Protein AF-A0AAD8XVD7-F1 (afdb_monomer_lite)

Radius of gyration: 38.32 Å; chains: 1; bounding box: 102×132×107 Å

Sequence (916 aa):
MHLRLGALAAAILSTSATPHHQEEGSIIRRELAASACSTYDTLHETTSGITLLWSNAADGDTEWLNKANYNYGYLPGIHKFNKVIMAVNDVGTVSCDATYMNANVYLEMRSGATLDVTANLDVGDAFYLKTNAALTQSSSSILTVGKNLYLAAMYSIADTAKLSVGLDLYMASNAKLTIVGDSASITASTVTPTNSQVHGVISYVLGPSGAGVINLGGGELTIGSTTAKINIDASGYTGGANSIPLINQCSTIAGSFNPANIVINGLAAGLSGSVVSKSDGVYLELTGGGGGPPSPTTSSPTANPTTASPTPSPTSPPIQSPVVTTTTQATTTTAQTTTAQTTTSATTTTTTPATTTTTAQTTTPATTTTTAQTTTTAQTTTPATTTTTAQTTTAQTTTPATSTTTTTTTTVDPPPPSDSTTTIALTETGFDAITSSGTCPPADITSIVIDGTNYVAGPGTITLYECSLINASYDLMNIRLINFPEGLWFELSYKADTIDLIIKSLANYKEYWVHVRTTYTTDEYPEQEHTDHFPDFNWDTIPTWTRFRKNANIIPDNNKKAWNYNSGPWKDEEIESIAKNNFLSWYGLNTPEHVIETWERIKSKDPRHKTMYYWNAESFWGTSGIGIEQSYLSVGTVGTGGRKLYNHSNPDMRAWWLAHGLEMSQQASSDGVFTDNTISRECDNQACNLETTDKSIMIRSLAEGAPDDVLDIGNYLRQMIDGGNRFRMAYADGTYFENTHFSPGNQNDLEGILVSMQLAREASWKKKVVMWTGSRRNCGCGFNNPAFKFCRYVGDKDCTPQYCEGFVQTDGVEPTALLEKDFEIALAEFLMIVEKWSYGNFNISPDASCEPWRWDWSHMDLFNKPLGQPLGPPLKSGHTFSRHFEHLSVKLSLKKTDYEESAHGVGGDVTFLPSL

pLDDT: mean 74.68, std 24.92, range [25.09, 98.5]

Foldseek 3Di:
DDDDDDDDDDDDDDDDDDDDDDDDDDDDDDDDDDDDQDFDDDPDDDDTFRDWDWDAPDPDPCPQVPCVQDVPPDDAQPDAEREAEDDAQTETEAPEAGCSLQHNYEYEYDANYEYEYAAEAEHNAEYYYADNYEYEYEHLYEYEHNAEYHFAYHYEYEDQYEYEHNAEYEADQNGEYEWEEDRYEYEHLEHDYPPQARQYEYEFEYAQDATYEYENQQYEAGHHAPHYAYAYECLNYNNAFDKHFHYFQYQYYHYDYHPVRYHYHNDDPFKDWDWDADNGHIIIGIDGDPPRDPDPPDDDDDDDDDDDDDDDDDDDDDDDDDDDDDDDDDDDDDDDDDDDDDDDDDDDDDDDDDDDDDDDDDDDDDDDDDDDDDDDDDDDDDDDDDDDDDDDDDDDDDDDDDDDDDDDPDPDDPDDQPAAEAEAEAAQQGGDAAEDAAEPPPPSHQAYEYEQQHHNNAFDKYWHHFYQAYPPVRDCLRYAYFNHDAQWDWEWDDDRGTTMIGIDGLLDPVPQCPPFDPPDDSDAAAFDPDCPLAFDDDQQFAAAAFFAEAAQPDDPPPPPDDLQQAHHDDDLVNLLLRQPLHREYEYELEELVSLLVSLVSNCVNPVRRAYAYEAELWFDSPHPPLDDDPLQFDPPDADQLRTTTGPLVDVVNLVSSLVVRQVSQPRPSHQAYEYEPLDDPVCVPNPDDSCPGSSNVSLLSSLVVHPPRHAFEYCQAALADRSRNSVVLNRHQAYEDDPQQAYPDPRDSLSSVVNVLSVLSSCVSSNHAYEYALALQLDASPLVSPSPPPPPDDPDPPDSPPVVCVQVVDPPDGPPPLLVQSVLQSVLSQVLRDDTNYHYDHASYSYPSDDCVNGRVSPDVNRNHGFAHWSDHWYHYPQWIWTDHQFKIKIWRWDQADCVSGVNRIHIDMDIDTDD

Structure (mmCIF, N/CA/C/O backbone):
data_AF-A0AAD8XVD7-F1
#
_entry.id   AF-A0AAD8XVD7-F1
#
loop_
_atom_site.group_PDB
_atom_site.id
_atom_site.type_symbol
_atom_site.label_atom_id
_atom_site.label_alt_id
_atom_site.label_comp_id
_atom_site.label_asym_id
_atom_site.label_entity_id
_atom_site.label_seq_id
_atom_site.pdbx_PDB_ins_code
_atom_site.Cartn_x
_atom_site.Cartn_y
_atom_site.Cartn_z
_atom_site.occupancy
_atom_site.B_iso_or_equiv
_atom_site.auth_seq_id
_atom_site.auth_comp_id
_atom_site.auth_asym_id
_atom_site.auth_atom_id
_atom_site.pdbx_PDB_model_num
ATOM 1 N N . MET A 1 1 ? 50.223 -12.071 27.335 1.00 33.81 1 MET A N 1
ATOM 2 C CA . MET A 1 1 ? 51.640 -11.647 27.281 1.00 33.81 1 MET A CA 1
ATOM 3 C C . MET A 1 1 ? 51.691 -10.179 27.704 1.00 33.81 1 MET A C 1
ATOM 5 O O . MET A 1 1 ? 50.779 -9.446 27.354 1.00 33.81 1 MET A O 1
ATOM 9 N N . HIS A 1 2 ? 52.641 -9.829 28.573 1.00 28.95 2 HIS A N 1
ATOM 10 C CA . HIS A 1 2 ? 52.768 -8.595 29.372 1.00 28.95 2 HIS A CA 1
ATOM 11 C C . HIS A 1 2 ? 52.573 -7.249 28.622 1.00 28.95 2 HIS A C 1
ATOM 13 O O . HIS A 1 2 ? 53.005 -7.136 27.486 1.00 28.95 2 HIS A O 1
ATOM 19 N N . LEU A 1 3 ? 51.816 -6.265 29.152 1.00 29.69 3 LEU A N 1
ATOM 20 C CA . LEU A 1 3 ? 52.124 -5.276 30.226 1.00 29.69 3 LEU A CA 1
ATOM 21 C C . LEU A 1 3 ? 53.034 -4.116 29.740 1.00 29.69 3 LEU A C 1
ATOM 23 O O . LEU A 1 3 ? 54.226 -4.341 29.568 1.00 29.69 3 LEU A O 1
ATOM 27 N N . ARG A 1 4 ? 52.512 -2.875 29.623 1.00 29.38 4 ARG A N 1
ATOM 28 C CA . ARG A 1 4 ? 52.867 -1.702 30.475 1.00 29.38 4 ARG A CA 1
ATOM 29 C C . ARG A 1 4 ? 52.411 -0.329 29.939 1.00 29.38 4 ARG A C 1
ATOM 31 O O . ARG A 1 4 ? 52.594 0.005 28.777 1.00 29.38 4 ARG A O 1
ATOM 38 N N . LEU A 1 5 ? 51.888 0.452 30.892 1.00 31.67 5 LEU A N 1
ATOM 39 C CA . LEU A 1 5 ? 51.654 1.902 30.920 1.00 31.67 5 LEU A CA 1
ATOM 40 C C . LEU A 1 5 ? 52.951 2.740 31.036 1.00 31.67 5 LEU A C 1
ATOM 42 O O . LEU A 1 5 ? 53.948 2.248 31.563 1.00 31.67 5 LEU A O 1
ATOM 46 N N . GLY A 1 6 ? 52.834 4.047 30.736 1.00 26.66 6 GLY A N 1
ATOM 47 C CA . GLY A 1 6 ? 53.615 5.164 31.322 1.00 26.66 6 GLY A CA 1
ATOM 48 C C . GLY A 1 6 ? 54.020 6.212 30.269 1.00 26.66 6 GLY A C 1
ATOM 49 O O . GLY A 1 6 ? 54.845 5.904 29.424 1.00 26.66 6 GLY A O 1
ATOM 50 N N . ALA A 1 7 ? 53.353 7.361 30.097 1.00 28.27 7 ALA A N 1
ATOM 51 C CA . ALA A 1 7 ? 53.248 8.572 30.935 1.00 28.27 7 ALA A CA 1
ATOM 52 C C . ALA A 1 7 ? 54.440 9.570 30.846 1.00 28.27 7 ALA A C 1
ATOM 54 O O . ALA A 1 7 ? 55.541 9.275 31.288 1.00 28.27 7 ALA A O 1
ATOM 55 N N . LEU A 1 8 ? 54.087 10.782 30.378 1.00 25.09 8 LEU A N 1
ATOM 56 C CA . LEU A 1 8 ? 54.550 12.149 30.713 1.00 25.09 8 LEU A CA 1
ATOM 57 C C . LEU A 1 8 ? 55.918 12.745 30.263 1.00 25.09 8 LEU A C 1
ATOM 59 O O . LEU A 1 8 ? 56.973 12.398 30.772 1.00 25.09 8 LEU A O 1
ATOM 63 N N . ALA A 1 9 ? 55.772 13.825 29.468 1.00 26.48 9 ALA A N 1
ATOM 64 C CA . ALA A 1 9 ? 56.361 15.182 29.569 1.00 26.48 9 ALA A CA 1
ATOM 65 C C . ALA A 1 9 ? 57.863 15.450 29.283 1.00 26.48 9 ALA A C 1
ATOM 67 O O . ALA A 1 9 ? 58.724 15.085 30.071 1.00 26.48 9 ALA A O 1
ATOM 68 N N . ALA A 1 10 ? 58.166 16.269 28.254 1.00 27.47 10 ALA A N 1
ATOM 69 C CA . ALA A 1 10 ? 58.403 17.729 28.373 1.00 27.47 10 ALA A CA 1
ATOM 70 C C . ALA A 1 10 ? 59.240 18.346 27.211 1.00 27.47 10 ALA A C 1
ATOM 72 O O . ALA A 1 10 ? 60.401 18.004 27.031 1.00 27.47 10 ALA A O 1
ATOM 73 N N . ALA A 1 11 ? 58.636 19.358 26.565 1.00 26.28 11 ALA A N 1
ATOM 74 C CA . ALA A 1 11 ? 59.180 20.664 26.135 1.00 26.28 11 ALA A CA 1
ATOM 75 C C . ALA A 1 11 ? 60.158 20.840 24.938 1.00 26.28 11 ALA A C 1
ATOM 77 O O . ALA A 1 11 ? 61.082 20.061 24.740 1.00 26.28 11 ALA A O 1
ATOM 78 N N . ILE A 1 12 ? 59.997 22.034 24.309 1.00 26.36 12 ILE A N 1
ATOM 79 C CA . ILE A 1 12 ? 60.895 22.815 23.408 1.00 26.36 12 ILE A CA 1
ATOM 80 C C . ILE A 1 12 ? 60.664 22.509 21.901 1.00 26.36 12 ILE A C 1
ATOM 82 O O . ILE A 1 12 ? 60.766 21.361 21.507 1.00 26.36 12 ILE A O 1
ATOM 86 N N . LEU A 1 13 ? 60.343 23.420 20.962 1.00 27.08 13 LEU A N 1
ATOM 87 C CA . LEU A 1 13 ? 60.384 24.889 20.837 1.00 27.08 13 LEU A CA 1
ATOM 88 C C . LEU A 1 13 ? 59.424 25.353 19.711 1.00 27.08 13 LEU A C 1
ATOM 90 O O . LEU A 1 13 ? 58.993 24.575 18.865 1.00 27.08 13 LEU A O 1
ATOM 94 N N . SER A 1 14 ? 59.146 26.653 19.731 1.00 27.06 14 SER A N 1
ATOM 95 C CA . SER A 1 14 ? 58.304 27.474 18.861 1.00 27.06 14 SER A CA 1
ATOM 96 C C . SER A 1 14 ? 58.652 27.495 17.361 1.00 27.06 14 SER A C 1
ATOM 98 O O . SER A 1 14 ? 59.809 27.388 16.965 1.00 27.06 14 SER A O 1
ATOM 100 N N . THR A 1 15 ? 57.651 27.775 16.518 1.00 27.94 15 THR A N 1
ATOM 101 C CA . THR A 1 15 ? 57.635 28.951 15.621 1.00 27.94 15 THR A CA 1
ATOM 102 C C . THR A 1 15 ? 56.231 29.208 15.067 1.00 27.94 15 THR A C 1
ATOM 104 O O . THR A 1 15 ? 55.408 28.315 14.905 1.00 27.94 15 THR A O 1
ATOM 107 N N . SER A 1 16 ? 55.974 30.495 14.883 1.00 28.64 16 SER A N 1
ATOM 108 C CA . SER A 1 16 ? 54.733 31.211 14.611 1.00 28.64 16 SER A CA 1
ATOM 109 C C . SER A 1 16 ? 54.151 31.034 13.207 1.00 28.64 16 SER A C 1
ATOM 111 O O . SER A 1 16 ? 54.889 31.161 12.232 1.00 28.64 16 SER A O 1
ATOM 113 N N . ALA A 1 17 ? 52.820 30.973 13.110 1.00 29.77 17 ALA A N 1
ATOM 114 C CA . ALA A 1 17 ? 52.065 31.588 12.017 1.00 29.77 17 ALA A CA 1
ATOM 115 C C . ALA A 1 17 ? 50.632 31.929 12.476 1.00 29.77 17 ALA A C 1
ATOM 117 O O . ALA A 1 17 ? 49.971 31.159 13.165 1.00 29.77 17 ALA A O 1
ATOM 118 N N . THR A 1 18 ? 50.225 33.140 12.120 1.00 29.30 18 THR A N 1
ATOM 119 C CA . THR A 1 18 ? 48.990 33.898 12.383 1.00 29.30 18 THR A CA 1
ATOM 120 C C . THR A 1 18 ? 47.672 33.188 12.028 1.00 29.30 18 THR A C 1
ATOM 122 O O . THR A 1 18 ? 47.604 32.594 10.952 1.00 29.30 18 THR A O 1
ATOM 125 N N . PRO A 1 19 ? 46.588 33.339 12.822 1.00 32.47 19 PRO A N 1
ATOM 126 C CA . PRO A 1 19 ? 45.243 32.964 12.402 1.00 32.47 19 PRO A CA 1
ATOM 127 C C . PRO A 1 19 ? 44.532 34.120 11.684 1.00 32.47 19 PRO A C 1
ATOM 129 O O . PRO A 1 19 ? 44.563 35.271 12.121 1.00 32.47 19 PRO A O 1
ATOM 132 N N . HIS A 1 20 ? 43.887 33.782 10.569 1.00 30.20 20 HIS A N 1
ATOM 133 C CA . HIS A 1 20 ? 42.978 34.646 9.826 1.00 30.20 20 HIS A CA 1
ATOM 134 C C . HIS A 1 20 ? 41.685 34.908 10.619 1.00 30.20 20 HIS A C 1
ATOM 136 O O . HIS A 1 20 ? 41.138 34.006 11.248 1.00 30.20 20 HIS A O 1
ATOM 142 N N . HIS A 1 21 ? 41.242 36.164 10.539 1.00 28.36 21 HIS A N 1
ATOM 143 C CA . HIS A 1 21 ? 39.968 36.755 10.955 1.00 28.36 21 HIS A CA 1
ATOM 144 C C . HIS A 1 21 ? 38.793 35.793 11.218 1.00 28.36 21 HIS A C 1
ATOM 146 O O . HIS A 1 21 ? 38.272 35.172 10.296 1.00 28.36 21 HIS A O 1
ATOM 152 N N . GLN A 1 22 ? 38.298 35.798 12.460 1.00 30.12 22 GLN A N 1
ATOM 153 C CA . GLN A 1 22 ? 36.872 35.621 12.735 1.00 30.12 22 GLN A CA 1
ATOM 154 C C . GLN A 1 22 ? 36.208 37.002 12.673 1.00 30.12 22 GLN A C 1
ATOM 156 O O . GLN A 1 22 ? 36.591 37.906 13.416 1.00 30.12 22 GLN A O 1
ATOM 161 N N . GLU A 1 23 ? 35.250 37.176 11.765 1.00 27.81 23 GLU A N 1
ATOM 162 C CA . GLU A 1 23 ? 34.291 38.278 11.825 1.00 27.81 23 GLU A CA 1
ATOM 163 C C . GLU A 1 23 ? 33.183 37.899 12.810 1.00 27.81 23 GLU A C 1
ATOM 165 O O . GLU A 1 23 ? 32.397 36.980 12.576 1.00 27.81 23 GLU A O 1
ATOM 170 N N . GLU A 1 24 ? 33.139 38.609 13.934 1.00 30.44 24 GLU A N 1
ATOM 171 C CA . GLU A 1 24 ? 31.992 38.638 14.832 1.00 30.44 24 GLU A CA 1
ATOM 172 C C . GLU A 1 24 ? 30.840 39.387 14.144 1.00 30.44 24 GLU A C 1
ATOM 174 O O . GLU A 1 24 ? 30.873 40.607 13.978 1.00 30.44 24 GLU A O 1
ATOM 179 N N . GLY A 1 25 ? 29.800 38.657 13.738 1.00 27.73 25 GLY A N 1
ATOM 180 C CA . GLY A 1 25 ? 28.528 39.247 13.329 1.00 27.73 25 GLY A CA 1
ATOM 181 C C . GLY A 1 25 ? 27.788 39.805 14.545 1.00 27.73 25 GLY A C 1
ATOM 182 O O . GLY A 1 25 ? 27.171 39.055 15.299 1.00 27.73 25 GLY A O 1
ATOM 183 N N . SER A 1 26 ? 27.846 41.123 14.746 1.00 26.95 26 SER A N 1
ATOM 184 C CA . SER A 1 26 ? 27.114 41.809 15.811 1.00 26.95 26 SER A CA 1
ATOM 185 C C . SER A 1 26 ? 25.601 41.690 15.598 1.00 26.95 26 SER A C 1
ATOM 187 O O . SER A 1 26 ? 25.048 42.280 14.667 1.00 26.95 26 SER A O 1
ATOM 189 N N . ILE A 1 27 ? 24.914 40.975 16.488 1.00 29.08 27 ILE A N 1
ATOM 190 C CA . ILE A 1 27 ? 23.451 41.006 16.589 1.00 29.08 27 ILE A CA 1
ATOM 191 C C . ILE A 1 27 ? 23.049 42.385 17.127 1.00 29.08 27 ILE A C 1
ATOM 193 O O . ILE A 1 27 ? 23.284 42.718 18.289 1.00 29.08 27 ILE A O 1
ATOM 197 N N . ILE A 1 28 ? 22.450 43.206 16.264 1.00 27.42 28 ILE A N 1
ATOM 198 C CA . ILE A 1 28 ? 21.866 44.497 16.632 1.00 27.42 28 ILE A CA 1
ATOM 199 C C . ILE A 1 28 ? 20.586 44.221 17.433 1.00 27.42 28 ILE A C 1
ATOM 201 O O . ILE A 1 28 ? 19.532 43.969 16.856 1.00 27.42 28 ILE A O 1
ATOM 205 N N . ARG A 1 29 ? 20.651 44.306 18.768 1.00 29.52 29 ARG A N 1
ATOM 206 C CA . ARG A 1 29 ? 19.453 44.528 19.591 1.00 29.52 29 ARG A CA 1
ATOM 207 C C . ARG A 1 29 ? 19.121 46.018 19.570 1.00 29.52 29 ARG A C 1
ATOM 209 O O . ARG A 1 29 ? 19.844 46.825 20.150 1.00 29.52 29 ARG A O 1
ATOM 216 N N . ARG A 1 30 ? 18.026 46.389 18.907 1.00 28.73 30 ARG A N 1
ATOM 217 C CA . ARG A 1 30 ? 17.336 47.664 19.146 1.00 28.73 30 ARG A CA 1
ATOM 218 C C . ARG A 1 30 ? 15.962 47.362 19.723 1.00 28.73 30 ARG A C 1
ATOM 220 O O . ARG A 1 30 ? 15.104 46.847 19.018 1.00 28.73 30 ARG A O 1
ATOM 227 N N . GLU A 1 31 ? 15.770 47.718 20.987 1.00 33.72 31 GLU A N 1
ATOM 228 C CA . GLU A 1 31 ? 14.441 47.968 21.542 1.00 33.72 31 GLU A CA 1
ATOM 229 C C . GLU A 1 31 ? 13.811 49.132 20.760 1.00 33.72 31 GLU A C 1
ATOM 231 O O . GLU A 1 31 ? 14.390 50.219 20.677 1.00 33.72 31 GLU A O 1
ATOM 236 N N . LEU A 1 32 ? 12.646 48.904 20.152 1.00 32.62 32 LEU A N 1
ATOM 237 C CA . LEU A 1 32 ? 11.847 49.937 19.495 1.00 32.62 32 LEU A CA 1
ATOM 238 C C . LEU A 1 32 ? 10.461 49.982 20.137 1.00 32.62 32 LEU A C 1
ATOM 240 O O . LEU A 1 32 ? 9.792 48.967 20.304 1.00 32.62 32 LEU A O 1
ATOM 244 N N . ALA A 1 33 ? 10.077 51.195 20.529 1.00 31.56 33 ALA A N 1
ATOM 245 C CA . ALA A 1 33 ? 8.847 51.513 21.231 1.00 31.56 33 ALA A CA 1
ATOM 246 C C . ALA A 1 33 ? 7.591 51.227 20.384 1.00 31.56 33 ALA A C 1
ATOM 248 O O . ALA A 1 33 ? 7.531 51.523 19.191 1.00 31.56 33 ALA A O 1
ATOM 249 N N . ALA A 1 34 ? 6.573 50.688 21.049 1.00 36.09 34 ALA A N 1
ATOM 250 C CA . ALA A 1 34 ? 5.346 50.122 20.499 1.00 36.09 34 ALA A CA 1
ATOM 251 C C . ALA A 1 34 ? 4.289 51.145 20.013 1.00 36.09 34 ALA A C 1
ATOM 253 O O . ALA A 1 34 ? 3.148 51.082 20.464 1.00 36.09 34 ALA A O 1
ATOM 254 N N . SER A 1 35 ? 4.602 52.103 19.128 1.00 38.09 35 SER A N 1
ATOM 255 C CA . SER A 1 35 ? 3.603 53.150 18.798 1.00 38.09 35 SER A CA 1
ATOM 256 C C . SER A 1 35 ? 3.402 53.570 17.340 1.00 38.09 35 SER A C 1
ATOM 258 O O . SER A 1 35 ? 2.709 54.557 17.101 1.00 38.09 35 SER A O 1
ATOM 260 N N . ALA A 1 36 ? 3.873 52.822 16.342 1.00 46.66 36 ALA A N 1
ATOM 261 C CA . ALA A 1 36 ? 3.386 53.025 14.976 1.00 46.66 36 ALA A CA 1
ATOM 262 C C . ALA A 1 36 ? 3.471 51.737 14.158 1.00 46.66 36 ALA A C 1
ATOM 264 O O . ALA A 1 36 ? 4.555 51.165 14.041 1.00 46.66 36 ALA A O 1
ATOM 265 N N . CYS A 1 37 ? 2.349 51.331 13.550 1.00 57.12 37 CYS A N 1
ATOM 266 C CA . CYS A 1 37 ? 2.317 50.403 12.419 1.00 57.12 37 CYS A CA 1
ATOM 267 C C . CYS A 1 37 ? 3.169 51.002 11.288 1.00 57.12 37 CYS A C 1
ATOM 269 O O . CYS A 1 37 ? 2.664 51.712 10.421 1.00 57.12 37 CYS A O 1
ATOM 271 N N . SER A 1 38 ? 4.484 50.821 11.354 1.00 47.03 38 SER A N 1
ATOM 272 C CA . SER A 1 38 ? 5.427 51.343 10.376 1.00 47.03 38 SER A CA 1
ATOM 273 C C . SER A 1 38 ? 5.830 50.211 9.445 1.00 47.03 38 SER A C 1
ATOM 275 O O . SER A 1 38 ? 6.189 49.116 9.871 1.00 47.03 38 SER A O 1
ATOM 277 N N . THR A 1 39 ? 5.690 50.482 8.153 1.00 42.38 39 THR A N 1
ATOM 278 C CA . THR A 1 39 ? 6.076 49.606 7.049 1.00 42.38 39 THR A CA 1
ATOM 279 C C . THR A 1 39 ? 7.573 49.321 7.121 1.00 42.38 39 THR A C 1
ATOM 281 O O . THR A 1 39 ? 8.370 50.261 7.076 1.00 42.38 39 THR A O 1
ATOM 284 N N . TYR A 1 40 ? 7.957 48.048 7.215 1.00 38.38 40 TYR A N 1
ATOM 285 C CA . TYR A 1 40 ? 9.350 47.639 7.055 1.00 38.38 40 TYR A CA 1
ATOM 286 C C . TYR A 1 40 ? 9.658 47.457 5.567 1.00 38.38 40 TYR A C 1
ATOM 288 O O . TYR A 1 40 ? 8.947 46.749 4.859 1.00 38.38 40 TYR A O 1
ATOM 296 N N . ASP A 1 41 ? 10.725 48.107 5.110 1.00 33.22 41 ASP A N 1
ATOM 297 C CA . ASP A 1 41 ? 11.284 47.949 3.768 1.00 33.22 41 ASP A CA 1
ATOM 298 C C . ASP A 1 41 ? 12.462 46.969 3.883 1.00 33.22 41 ASP A C 1
ATOM 300 O O . ASP A 1 41 ? 13.552 47.330 4.338 1.00 33.22 41 ASP A O 1
ATOM 304 N N . THR A 1 42 ? 12.231 45.684 3.603 1.00 38.41 42 THR A N 1
ATOM 305 C CA . THR A 1 42 ? 13.319 44.700 3.548 1.00 38.41 42 THR A CA 1
ATOM 306 C C . THR A 1 42 ? 14.048 44.857 2.220 1.00 38.41 42 THR A C 1
ATOM 308 O O . THR A 1 42 ? 13.456 44.713 1.155 1.00 38.41 42 THR A O 1
ATOM 311 N N . LEU A 1 43 ? 15.341 45.180 2.292 1.00 37.16 43 LEU A N 1
ATOM 312 C CA . LEU A 1 43 ? 16.228 45.356 1.143 1.00 37.16 43 LEU A CA 1
ATOM 313 C C . LEU A 1 43 ? 16.144 44.162 0.174 1.00 37.16 43 LEU A C 1
ATOM 315 O O . LEU A 1 43 ? 16.515 43.048 0.532 1.00 37.16 43 LEU A O 1
ATOM 319 N N . HIS A 1 44 ? 15.749 44.482 -1.061 1.00 36.28 44 HIS A N 1
ATOM 320 C CA . HIS A 1 44 ? 15.571 43.651 -2.259 1.00 36.28 44 HIS A CA 1
ATOM 321 C C . HIS A 1 44 ? 14.171 43.047 -2.485 1.00 36.28 44 HIS A C 1
ATOM 323 O O . HIS A 1 44 ? 13.805 42.017 -1.939 1.00 36.28 44 HIS A O 1
ATOM 329 N N . GLU A 1 45 ? 13.487 43.694 -3.439 1.00 37.66 45 GLU A N 1
ATOM 330 C CA . GLU A 1 45 ? 12.167 43.438 -4.035 1.00 37.66 45 GLU A CA 1
ATOM 331 C C . GLU A 1 45 ? 10.962 44.073 -3.315 1.00 37.66 45 GLU A C 1
ATOM 333 O O . GLU A 1 45 ? 10.676 43.877 -2.140 1.00 37.66 45 GLU A O 1
ATOM 338 N N . THR A 1 46 ? 10.278 44.933 -4.072 1.00 33.41 46 THR A N 1
ATOM 339 C CA . THR A 1 46 ? 9.294 45.935 -3.653 1.00 33.41 46 THR A CA 1
ATOM 340 C C . THR A 1 46 ? 7.941 45.330 -3.269 1.00 33.41 46 THR A C 1
ATOM 342 O O . THR A 1 46 ? 6.958 45.490 -3.996 1.00 33.41 46 THR A O 1
ATOM 345 N N . THR A 1 47 ? 7.860 44.673 -2.115 1.00 37.28 47 THR A N 1
ATOM 346 C CA . THR A 1 47 ? 6.583 44.333 -1.468 1.00 37.28 47 THR A CA 1
ATOM 347 C C . THR A 1 47 ? 6.580 44.819 -0.023 1.00 37.28 47 THR A C 1
ATOM 349 O O . THR A 1 47 ? 7.256 44.263 0.834 1.00 37.28 47 THR A O 1
ATOM 352 N N . SER A 1 48 ? 5.805 45.871 0.244 1.00 33.25 48 SER A N 1
ATOM 353 C CA . SER A 1 48 ? 5.560 46.420 1.578 1.00 33.25 48 SER A CA 1
ATOM 354 C C . SER A 1 48 ? 4.672 45.470 2.394 1.00 33.25 48 SER A C 1
ATOM 356 O O . SER A 1 48 ? 3.479 45.357 2.106 1.00 33.25 48 SER A O 1
ATOM 358 N N . GLY A 1 49 ? 5.236 44.794 3.397 1.00 40.09 49 GLY A N 1
ATOM 359 C CA . GLY A 1 49 ? 4.506 43.956 4.356 1.00 40.09 49 GLY A CA 1
ATOM 360 C C . GLY A 1 49 ? 4.439 44.604 5.742 1.00 40.09 49 GLY A C 1
ATOM 361 O O . GLY A 1 49 ? 5.401 45.224 6.194 1.00 40.09 49 GLY A O 1
ATOM 362 N N . ILE A 1 50 ? 3.294 44.481 6.416 1.00 44.16 50 ILE A N 1
ATOM 363 C CA . ILE A 1 50 ? 3.106 44.875 7.820 1.00 44.16 50 ILE A CA 1
ATOM 364 C C . ILE A 1 50 ? 3.565 43.702 8.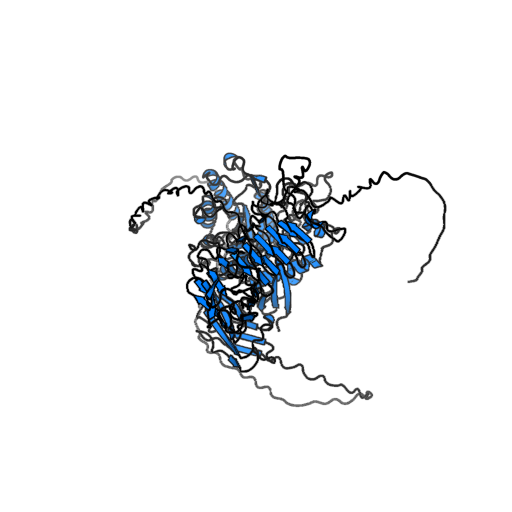697 1.00 44.16 50 ILE A C 1
ATOM 366 O O . ILE A 1 50 ? 3.081 42.584 8.546 1.00 44.16 50 ILE A O 1
ATOM 370 N N . THR A 1 51 ? 4.522 43.935 9.592 1.00 48.69 51 THR A N 1
ATOM 371 C CA . THR A 1 51 ? 5.150 42.874 10.394 1.00 48.69 51 THR A CA 1
ATOM 372 C C . THR A 1 51 ? 4.284 42.504 11.603 1.00 48.69 51 THR A C 1
ATOM 374 O O . THR A 1 51 ? 3.883 43.378 12.369 1.00 48.69 51 THR A O 1
ATOM 377 N N . LEU A 1 52 ? 4.031 41.206 11.808 1.00 55.50 52 LEU A N 1
ATOM 378 C CA . LEU A 1 52 ? 3.542 40.666 13.083 1.00 55.50 52 LEU A CA 1
ATOM 379 C C . LEU A 1 52 ? 4.591 40.955 14.165 1.00 55.50 52 LEU A C 1
ATOM 381 O O . LEU A 1 52 ? 5.749 40.568 14.009 1.00 55.50 52 LEU A O 1
ATOM 385 N N . LEU A 1 53 ? 4.218 41.648 15.242 1.00 53.69 53 LEU A N 1
ATOM 386 C CA . LEU A 1 53 ? 5.169 41.972 16.303 1.00 53.69 53 LEU A CA 1
ATOM 387 C C . LEU A 1 53 ? 5.321 40.770 17.231 1.00 53.69 53 LEU A C 1
ATOM 389 O O . LEU A 1 53 ? 4.381 40.359 17.922 1.00 53.69 53 LEU A O 1
ATOM 393 N N . TRP A 1 54 ? 6.532 40.220 17.231 1.00 56.12 54 TRP A N 1
ATOM 394 C CA . TRP A 1 54 ? 6.891 39.046 18.003 1.00 56.12 54 TRP A CA 1
ATOM 395 C C . TRP A 1 54 ? 7.961 39.402 19.023 1.00 56.12 54 TRP A C 1
ATOM 397 O O . TRP A 1 54 ? 9.069 39.800 18.663 1.00 56.12 54 TRP A O 1
ATOM 407 N N . SER A 1 55 ? 7.621 39.301 20.305 1.00 49.69 55 SER A N 1
ATOM 408 C CA . SER A 1 55 ? 8.560 39.534 21.397 1.00 49.69 55 SER A CA 1
ATOM 409 C C . SER A 1 55 ? 8.869 38.195 22.040 1.00 49.69 55 SER A C 1
ATOM 411 O O . SER A 1 55 ? 8.092 37.710 22.863 1.00 49.69 55 SER A O 1
ATOM 413 N N . ASN A 1 56 ? 9.991 37.586 21.660 1.00 52.94 56 ASN A N 1
ATOM 414 C CA . ASN A 1 56 ? 10.438 36.385 22.343 1.00 52.94 56 ASN A CA 1
ATOM 415 C C . ASN A 1 56 ? 11.179 36.776 23.628 1.00 52.94 56 ASN A C 1
ATOM 417 O O . ASN A 1 56 ? 12.106 37.585 23.592 1.00 52.94 56 ASN A O 1
ATOM 421 N N . ALA A 1 57 ? 10.741 36.248 24.771 1.00 43.94 57 ALA A N 1
ATOM 422 C CA . ALA A 1 57 ? 11.320 36.572 26.078 1.00 43.94 57 ALA A CA 1
ATOM 423 C C . ALA A 1 57 ? 12.585 35.750 26.395 1.00 43.94 57 ALA A C 1
ATOM 425 O O . ALA A 1 57 ? 13.253 36.023 27.393 1.00 43.94 57 ALA A O 1
ATOM 426 N N . ALA A 1 58 ? 12.929 34.762 25.562 1.00 50.16 58 ALA A N 1
ATOM 427 C CA . ALA A 1 58 ? 14.116 33.932 25.720 1.00 50.16 58 ALA A CA 1
ATOM 428 C C . ALA A 1 58 ? 15.043 34.077 24.504 1.00 50.16 58 ALA A C 1
ATOM 430 O O . ALA A 1 58 ? 14.687 33.775 23.367 1.00 50.16 58 ALA A O 1
ATOM 431 N N . ASP A 1 59 ? 16.250 34.569 24.764 1.00 46.97 59 ASP A N 1
ATOM 432 C CA . ASP A 1 59 ? 17.295 34.815 23.778 1.00 46.97 59 ASP A CA 1
ATOM 433 C C . ASP A 1 59 ? 17.735 33.514 23.080 1.00 46.97 59 ASP A C 1
ATOM 435 O O . ASP A 1 59 ? 18.587 32.792 23.597 1.00 46.97 59 ASP A O 1
ATOM 439 N N . GLY A 1 60 ? 17.187 33.210 21.899 1.00 51.81 60 GLY A N 1
ATOM 440 C CA . GLY A 1 60 ? 17.744 32.157 21.042 1.00 51.81 60 GLY A CA 1
ATOM 441 C C . GLY A 1 60 ? 16.779 31.360 20.174 1.00 51.81 60 GLY A C 1
ATOM 442 O O . GLY A 1 60 ? 17.261 30.489 19.449 1.00 51.81 60 GLY A O 1
ATOM 443 N N . ASP A 1 61 ? 15.468 31.618 20.199 1.00 50.81 61 ASP A N 1
ATOM 444 C CA . ASP A 1 61 ? 14.580 30.883 19.298 1.00 50.81 61 ASP A CA 1
ATOM 445 C C . ASP A 1 61 ? 14.775 31.349 17.850 1.00 50.81 61 ASP A C 1
ATOM 447 O O . ASP A 1 61 ? 14.438 32.469 17.456 1.00 50.81 61 ASP A O 1
ATOM 451 N N . THR A 1 62 ? 15.399 30.475 17.067 1.00 48.69 62 THR A N 1
ATOM 452 C CA . THR A 1 62 ? 15.650 30.698 15.650 1.00 48.69 62 THR A CA 1
ATOM 453 C C . THR A 1 62 ? 14.486 30.236 14.799 1.00 48.69 62 THR A C 1
ATOM 455 O O . THR A 1 62 ? 14.525 30.529 13.617 1.00 48.69 62 THR A O 1
ATOM 458 N N . GLU A 1 63 ? 13.456 29.557 15.323 1.00 54.00 63 GLU A N 1
ATOM 459 C CA . GLU A 1 63 ? 12.477 28.856 14.490 1.00 54.00 63 GLU A CA 1
ATOM 460 C C . GLU A 1 63 ? 11.728 29.796 13.541 1.00 54.00 63 GLU A C 1
ATOM 462 O O . GLU A 1 63 ? 11.674 29.510 12.350 1.00 54.00 63 GLU A O 1
ATOM 467 N N . TRP A 1 64 ? 11.241 30.965 13.965 1.00 50.81 64 TRP A N 1
ATOM 468 C CA . TRP A 1 64 ? 10.593 31.886 13.016 1.00 50.81 64 TRP A CA 1
ATOM 469 C C . TRP A 1 64 ? 11.537 32.429 11.963 1.00 50.81 64 TRP A C 1
ATOM 471 O O . TRP A 1 64 ? 11.122 32.562 10.828 1.00 50.81 64 TRP A O 1
ATOM 481 N N . LEU A 1 65 ? 12.790 32.736 12.307 1.00 45.81 65 LEU A N 1
ATOM 482 C CA . LEU A 1 65 ? 13.809 33.177 11.345 1.00 45.81 65 LEU A CA 1
ATOM 483 C C . LEU A 1 65 ? 14.526 32.002 10.668 1.00 45.81 65 LEU A C 1
ATOM 485 O O . LEU A 1 65 ? 15.425 32.207 9.849 1.00 45.81 65 LEU A O 1
ATOM 489 N N . ASN A 1 66 ? 14.140 30.770 10.991 1.00 48.38 66 ASN A N 1
ATOM 490 C CA . ASN A 1 66 ? 14.746 29.583 10.442 1.00 48.38 66 ASN A CA 1
ATOM 491 C C . ASN A 1 66 ? 14.301 29.517 8.991 1.00 48.38 66 ASN A C 1
ATOM 493 O O . ASN A 1 66 ? 13.111 29.545 8.675 1.00 48.38 66 ASN A O 1
ATOM 497 N N . LYS A 1 67 ? 15.273 29.382 8.095 1.00 46.16 67 LYS A N 1
ATOM 498 C CA . LYS A 1 67 ? 15.045 29.115 6.675 1.00 46.16 67 LYS A CA 1
ATOM 499 C C . LYS A 1 67 ? 14.121 27.900 6.454 1.00 46.16 67 LYS A C 1
ATOM 501 O O . LYS A 1 67 ? 13.561 27.766 5.378 1.00 46.16 67 LYS A O 1
ATOM 506 N N . ALA A 1 68 ? 13.931 27.039 7.457 1.00 47.41 68 ALA A N 1
ATOM 507 C CA . ALA A 1 68 ? 12.947 25.957 7.451 1.00 47.41 68 ALA A CA 1
ATOM 508 C C . ALA A 1 68 ? 11.471 26.414 7.534 1.00 47.41 68 ALA A C 1
ATOM 510 O O . ALA A 1 68 ? 10.603 25.699 7.042 1.00 47.41 68 ALA A O 1
ATOM 511 N N . ASN A 1 69 ? 11.175 27.584 8.115 1.00 46.66 69 ASN A N 1
ATOM 512 C CA . ASN A 1 69 ? 9.816 28.138 8.227 1.00 46.66 69 ASN A CA 1
ATOM 513 C C . ASN A 1 69 ? 9.436 29.055 7.048 1.00 46.66 69 ASN A C 1
ATOM 515 O O . ASN A 1 69 ? 8.253 29.286 6.799 1.00 46.66 69 ASN A O 1
ATOM 519 N N . TYR A 1 70 ? 10.412 29.521 6.260 1.00 56.81 70 TYR A N 1
ATOM 520 C CA . TYR A 1 70 ? 10.163 30.200 4.986 1.00 56.81 70 TYR A CA 1
ATOM 521 C C . TYR A 1 70 ? 10.704 29.373 3.845 1.00 56.81 70 TYR A C 1
ATOM 523 O O . TYR A 1 70 ? 11.915 29.263 3.660 1.00 56.81 70 TYR A O 1
ATOM 531 N N . ASN A 1 71 ? 9.816 28.883 2.993 1.00 48.19 71 ASN A N 1
ATOM 532 C CA . ASN A 1 71 ? 10.261 28.395 1.703 1.00 48.19 71 ASN A CA 1
ATOM 533 C C . ASN A 1 71 ? 10.980 29.552 0.971 1.00 48.19 71 ASN A C 1
ATOM 535 O O . ASN A 1 71 ? 10.362 30.550 0.602 1.00 48.19 71 ASN A O 1
ATOM 539 N N . TYR A 1 72 ? 12.296 29.410 0.782 1.00 49.38 72 TYR A N 1
ATOM 540 C CA . TYR A 1 72 ? 13.135 30.243 -0.092 1.00 49.38 72 TYR A CA 1
ATOM 541 C C . TYR A 1 72 ? 13.437 31.688 0.352 1.00 49.38 72 TYR A C 1
ATOM 543 O O . TYR A 1 72 ? 13.901 32.475 -0.467 1.00 49.38 72 TYR A O 1
ATOM 551 N N . GLY A 1 73 ? 13.253 32.048 1.627 1.00 49.28 73 GLY A N 1
ATOM 552 C CA . GLY A 1 73 ? 13.587 33.400 2.115 1.00 49.28 73 GLY A CA 1
ATOM 553 C C . GLY A 1 73 ? 12.607 34.501 1.684 1.00 49.28 73 GLY A C 1
ATOM 554 O O . GLY A 1 73 ? 12.919 35.680 1.828 1.00 49.28 73 GLY A O 1
ATOM 555 N N . TYR A 1 74 ? 11.428 34.124 1.182 1.00 51.75 74 TYR A N 1
ATOM 556 C CA . TYR A 1 74 ? 10.318 35.037 0.912 1.00 51.75 74 TYR A CA 1
ATOM 557 C C . TYR A 1 74 ? 9.390 35.165 2.124 1.00 51.75 74 TYR A C 1
ATOM 559 O O . TYR A 1 74 ? 9.273 34.245 2.936 1.00 51.75 74 TYR A O 1
ATOM 567 N N . LEU A 1 75 ? 8.677 36.292 2.210 1.00 55.44 75 LEU A N 1
ATOM 568 C CA . LEU A 1 75 ? 7.628 36.494 3.210 1.00 55.44 75 LEU A CA 1
ATOM 569 C C . LEU A 1 75 ? 6.544 35.391 3.102 1.00 55.44 75 LEU A C 1
ATOM 571 O O . LEU A 1 75 ? 6.197 34.966 1.990 1.00 55.44 75 LEU A O 1
ATOM 575 N N . PRO A 1 76 ? 5.977 34.916 4.228 1.00 55.09 76 PRO A N 1
ATOM 576 C CA . PRO A 1 76 ? 4.831 34.007 4.221 1.00 55.09 76 PRO A CA 1
ATOM 577 C C . PRO A 1 76 ? 3.680 34.568 3.375 1.00 55.09 76 PRO A C 1
ATOM 579 O O . PRO A 1 76 ? 3.364 35.747 3.490 1.00 55.09 76 PRO A O 1
ATOM 582 N N . GLY A 1 77 ? 3.052 33.735 2.534 1.00 56.38 77 GLY A N 1
ATOM 583 C CA . GLY A 1 77 ? 1.926 34.148 1.679 1.00 56.38 77 GLY A CA 1
ATOM 584 C C . GLY A 1 77 ? 2.234 34.378 0.197 1.00 56.38 77 GLY A C 1
ATOM 585 O O . GLY A 1 77 ? 1.320 34.684 -0.555 1.00 56.38 77 GLY A O 1
ATOM 586 N N . ILE A 1 78 ? 3.473 34.192 -0.273 1.00 56.94 78 ILE A N 1
ATOM 587 C CA . ILE A 1 78 ? 3.788 34.317 -1.716 1.00 56.94 78 ILE A CA 1
ATOM 588 C C . ILE A 1 78 ? 3.664 32.973 -2.463 1.00 56.94 78 ILE A C 1
ATOM 590 O O . ILE A 1 78 ? 3.372 32.937 -3.660 1.00 56.94 78 ILE A O 1
ATOM 594 N N . HIS A 1 79 ? 3.820 31.844 -1.765 1.00 59.19 79 HIS A N 1
ATOM 595 C CA . HIS A 1 79 ? 3.767 30.506 -2.357 1.00 59.19 79 HIS A CA 1
ATOM 596 C C . HIS A 1 79 ? 2.705 29.624 -1.702 1.00 59.19 79 HIS A C 1
ATOM 598 O O . HIS A 1 79 ? 2.384 29.770 -0.522 1.00 59.19 79 HIS A O 1
ATOM 604 N N . LYS A 1 80 ? 2.169 28.674 -2.482 1.00 59.84 80 LYS A N 1
ATOM 605 C CA . LYS A 1 80 ? 1.252 27.658 -1.958 1.00 59.84 80 LYS A CA 1
ATOM 606 C C . LYS A 1 80 ? 1.977 26.805 -0.909 1.00 59.84 80 LYS A C 1
ATOM 608 O O . LYS A 1 80 ? 3.103 26.384 -1.165 1.00 59.84 80 LYS A O 1
ATOM 613 N N . PHE A 1 81 ? 1.306 26.519 0.210 1.00 64.50 81 PHE A N 1
ATOM 614 C CA . PHE A 1 81 ? 1.776 25.647 1.300 1.00 64.50 81 PHE A CA 1
ATOM 615 C C . PHE A 1 81 ? 2.867 26.230 2.207 1.00 64.50 81 PHE A C 1
ATOM 617 O O . PHE A 1 81 ? 3.601 25.475 2.847 1.00 64.50 81 PHE A O 1
ATOM 624 N N . ASN A 1 82 ? 2.989 27.557 2.296 1.00 73.31 82 ASN A N 1
ATOM 625 C CA . ASN A 1 82 ? 3.884 28.146 3.289 1.00 73.31 82 ASN A CA 1
ATOM 626 C C . ASN A 1 82 ? 3.372 27.829 4.702 1.00 73.31 82 ASN A C 1
ATOM 628 O O . ASN A 1 82 ? 2.204 28.061 5.015 1.00 73.31 82 ASN A O 1
ATOM 632 N N . LYS A 1 83 ? 4.263 27.286 5.536 1.00 81.25 83 LYS A N 1
ATOM 633 C CA . LYS A 1 83 ? 3.982 26.863 6.906 1.00 81.25 83 LYS A CA 1
ATOM 634 C C . LYS A 1 83 ? 4.609 27.848 7.883 1.00 81.25 83 LYS A C 1
ATOM 636 O O . LYS A 1 83 ? 5.823 27.947 7.973 1.00 81.25 83 LYS A O 1
ATOM 641 N N . VAL A 1 84 ? 3.768 28.532 8.637 1.00 84.06 84 VAL A N 1
ATOM 642 C CA . VAL A 1 84 ? 4.154 29.468 9.683 1.00 84.06 84 VAL A CA 1
ATOM 643 C C . VAL A 1 84 ? 4.005 28.767 11.031 1.00 84.06 84 VAL A C 1
ATOM 645 O O . VAL A 1 84 ? 2.927 28.268 11.341 1.00 84.06 84 VAL A O 1
ATOM 648 N N . ILE A 1 85 ? 5.077 28.687 11.822 1.00 84.75 85 ILE A N 1
ATOM 649 C CA . ILE A 1 85 ? 5.078 27.992 13.118 1.00 84.75 85 ILE A CA 1
ATOM 650 C C . ILE A 1 85 ? 5.425 28.987 14.225 1.00 84.75 85 ILE A C 1
ATOM 652 O O . ILE A 1 85 ? 6.496 29.585 14.193 1.00 84.75 85 ILE A O 1
ATOM 656 N N . MET A 1 86 ? 4.539 29.123 15.211 1.00 86.81 86 MET A N 1
ATOM 657 C CA . MET A 1 86 ? 4.876 29.660 16.527 1.00 86.81 86 MET A CA 1
ATOM 658 C C . MET A 1 86 ? 5.363 28.495 17.388 1.00 86.81 86 MET A C 1
ATOM 660 O O . MET A 1 86 ? 4.623 27.527 17.612 1.00 86.81 86 MET A O 1
ATOM 664 N N . ALA A 1 87 ? 6.622 28.564 17.798 1.00 82.38 87 ALA A N 1
ATOM 665 C CA . ALA A 1 87 ? 7.307 27.572 18.599 1.00 82.38 87 ALA A CA 1
ATOM 666 C C . ALA A 1 87 ? 6.734 27.483 20.018 1.00 82.38 87 ALA A C 1
ATOM 668 O O . ALA A 1 87 ? 5.776 28.156 20.408 1.00 82.38 87 ALA A O 1
ATOM 669 N N . VAL A 1 88 ? 7.286 26.553 20.790 1.00 80.88 88 VAL A N 1
ATOM 670 C CA . VAL A 1 88 ? 6.810 26.252 22.139 1.00 80.88 88 VAL A CA 1
ATOM 671 C C . VAL A 1 88 ? 7.054 27.461 23.049 1.00 80.88 88 VAL A C 1
ATOM 673 O O . VAL A 1 88 ? 8.191 27.879 23.219 1.00 80.88 88 VAL A O 1
ATOM 676 N N . ASN A 1 89 ? 5.995 27.960 23.695 1.00 83.31 89 ASN A N 1
ATOM 677 C CA . ASN A 1 89 ? 6.000 29.133 24.592 1.00 83.31 89 ASN A CA 1
ATOM 678 C C . ASN A 1 89 ? 6.215 30.508 23.937 1.00 83.31 89 ASN A C 1
ATOM 680 O O . ASN A 1 89 ? 6.421 31.488 24.656 1.00 83.31 89 ASN A O 1
ATOM 684 N N . ASP A 1 90 ? 6.126 30.615 22.614 1.00 84.06 90 ASP A N 1
ATOM 685 C CA . ASP A 1 90 ? 6.232 31.919 21.962 1.00 84.06 90 ASP A CA 1
ATOM 686 C C . ASP A 1 90 ? 5.076 32.857 22.311 1.00 84.06 90 ASP A C 1
ATOM 688 O O . ASP A 1 90 ? 3.957 32.423 22.574 1.00 84.06 90 ASP A O 1
ATOM 692 N N . VAL A 1 91 ? 5.326 34.166 22.259 1.00 86.06 91 VAL A N 1
ATOM 693 C CA . VAL A 1 91 ? 4.315 35.200 22.515 1.00 86.06 91 VAL A CA 1
ATOM 694 C C . VAL A 1 91 ? 4.240 36.139 21.321 1.00 86.06 91 VAL A C 1
ATOM 696 O O . VAL A 1 91 ? 5.199 36.848 21.013 1.00 86.06 91 VAL A O 1
ATOM 699 N N . GLY A 1 92 ? 3.094 36.154 20.642 1.00 87.12 92 GLY A N 1
ATOM 700 C CA . GLY A 1 92 ? 2.840 37.038 19.513 1.00 87.12 92 GLY A CA 1
ATOM 701 C C . GLY A 1 92 ? 1.655 37.954 19.677 1.00 87.12 92 GLY A C 1
ATOM 702 O O . GLY A 1 92 ? 0.710 37.670 20.406 1.00 87.12 92 GLY A O 1
ATOM 703 N N . THR A 1 93 ? 1.731 39.078 18.969 1.00 86.81 93 THR A N 1
ATOM 704 C CA . THR A 1 93 ? 0.686 40.095 18.952 1.00 86.81 93 THR A CA 1
ATOM 705 C C . THR A 1 93 ? 0.422 40.555 17.520 1.00 86.81 93 THR A C 1
ATOM 707 O O . THR A 1 93 ? 1.349 40.792 16.741 1.00 86.81 93 THR A O 1
ATOM 710 N N . VAL A 1 94 ? -0.855 40.692 17.172 1.00 88.88 94 VAL A N 1
ATOM 711 C CA . VAL A 1 94 ? -1.328 41.269 15.912 1.00 88.88 94 VAL A CA 1
ATOM 712 C C . VAL A 1 94 ? -2.035 42.569 16.244 1.00 88.88 94 VAL A C 1
ATOM 714 O O . VAL A 1 94 ? -3.218 42.581 16.576 1.00 88.88 94 VAL A O 1
ATOM 717 N N . SER A 1 95 ? -1.280 43.662 16.211 1.00 89.00 95 SER A N 1
ATOM 718 C CA . SER A 1 95 ? -1.758 45.018 16.508 1.00 89.00 95 SER A CA 1
ATOM 719 C C . SER A 1 95 ? -1.969 45.883 15.263 1.00 89.00 95 SER A C 1
ATOM 721 O O . SER A 1 95 ? -2.433 47.016 15.369 1.00 89.00 95 SER A O 1
ATOM 723 N N . CYS A 1 96 ? -1.665 45.341 14.081 1.00 84.69 96 CYS A N 1
ATOM 724 C CA . CYS A 1 96 ? -1.879 45.957 12.775 1.00 84.69 96 CYS A CA 1
ATOM 725 C C . CYS A 1 96 ? -2.427 44.901 11.804 1.00 84.69 96 CYS A C 1
ATOM 727 O O . CYS A 1 96 ? -2.139 43.715 11.969 1.00 84.69 96 CYS A O 1
ATOM 729 N N . ASP A 1 97 ? -3.183 45.329 10.792 1.00 85.75 97 ASP A N 1
ATOM 730 C CA . ASP A 1 97 ? -3.786 44.416 9.818 1.00 85.75 97 ASP A CA 1
ATOM 731 C C . ASP A 1 97 ? -2.722 43.575 9.085 1.00 85.75 97 ASP A C 1
ATOM 733 O O . ASP A 1 97 ? -1.824 44.103 8.427 1.00 85.75 97 ASP A O 1
ATOM 737 N N . ALA A 1 98 ? -2.844 42.252 9.178 1.00 83.62 98 ALA A N 1
ATOM 738 C CA . ALA A 1 98 ? -1.967 41.251 8.583 1.00 83.62 98 ALA A CA 1
ATOM 739 C C . ALA A 1 98 ? -2.725 40.438 7.517 1.00 83.62 98 ALA A C 1
ATOM 741 O O . ALA A 1 98 ? -3.035 39.261 7.699 1.00 83.62 98 ALA A O 1
ATOM 742 N N . THR A 1 99 ? -3.026 41.079 6.385 1.00 79.06 99 THR A N 1
ATOM 743 C CA . THR A 1 99 ? -3.813 40.499 5.273 1.00 79.06 99 THR A CA 1
ATOM 744 C C . THR A 1 99 ? -2.963 39.807 4.196 1.00 79.06 99 THR A C 1
ATOM 746 O O . THR A 1 99 ? -3.485 39.215 3.253 1.00 79.06 99 THR A O 1
ATOM 749 N N . TYR A 1 100 ? -1.632 39.858 4.313 1.00 71.88 100 TYR A N 1
ATOM 750 C CA . TYR A 1 100 ? -0.692 39.288 3.336 1.00 71.88 100 TYR A CA 1
ATOM 751 C C . TYR A 1 100 ? -0.581 37.757 3.409 1.00 71.88 100 TYR A C 1
ATOM 753 O O . TYR A 1 100 ? -0.115 37.126 2.466 1.00 71.88 100 TYR A O 1
ATOM 761 N N . MET A 1 101 ? -1.041 37.140 4.500 1.00 74.94 101 MET A N 1
ATOM 762 C CA . MET A 1 101 ? -1.058 35.683 4.674 1.00 74.94 101 MET A CA 1
ATOM 763 C C . MET A 1 101 ? -2.258 35.008 3.976 1.00 74.94 101 MET A C 1
ATOM 765 O O . MET A 1 101 ? -2.550 33.837 4.209 1.00 74.94 101 MET A O 1
ATOM 769 N N . ASN A 1 102 ? -2.933 35.714 3.067 1.00 73.62 102 ASN A N 1
ATOM 770 C CA . ASN A 1 102 ? -4.135 35.260 2.367 1.00 73.62 102 ASN A CA 1
ATOM 771 C C . ASN A 1 102 ? -3.916 34.118 1.348 1.00 73.62 102 ASN A C 1
ATOM 773 O O . ASN A 1 102 ? -4.881 33.442 0.990 1.00 73.62 102 ASN A O 1
ATOM 777 N N . ALA A 1 103 ? -2.688 33.853 0.884 1.00 67.44 103 ALA A N 1
ATOM 778 C CA . ALA A 1 103 ? -2.438 32.818 -0.121 1.00 67.44 103 ALA A CA 1
ATOM 779 C C . ALA A 1 103 ? -1.975 31.500 0.513 1.00 67.44 103 ALA A C 1
ATOM 781 O O . ALA A 1 103 ? -0.809 31.355 0.857 1.00 67.44 103 ALA A O 1
ATOM 782 N N . ASN A 1 104 ? -2.879 30.519 0.625 1.00 74.69 104 ASN A N 1
ATOM 783 C CA . ASN A 1 104 ? -2.612 29.140 1.073 1.00 74.69 104 ASN A CA 1
ATOM 784 C C . ASN A 1 104 ? -1.557 29.008 2.206 1.00 74.69 104 ASN A C 1
ATOM 786 O O . ASN A 1 104 ? -0.705 28.112 2.157 1.00 74.69 104 ASN A O 1
ATOM 790 N N . VAL A 1 105 ? -1.574 29.926 3.180 1.00 82.75 105 VAL A N 1
ATOM 791 C CA . VAL A 1 105 ? -0.680 29.893 4.339 1.00 82.75 105 VAL A CA 1
ATOM 792 C C . VAL A 1 105 ? -1.313 29.033 5.412 1.00 82.75 105 VAL A C 1
ATOM 794 O O . VAL A 1 105 ? -2.484 29.197 5.756 1.00 82.75 105 VAL A O 1
ATOM 797 N N . TYR A 1 106 ? -0.504 28.140 5.954 1.00 87.06 106 TYR A N 1
ATOM 798 C CA . TYR A 1 106 ? -0.802 27.404 7.161 1.00 87.06 106 TYR A CA 1
ATOM 799 C C . TYR A 1 106 ? -0.159 28.123 8.350 1.00 87.06 106 TYR A C 1
ATOM 801 O O . TYR A 1 106 ? 1.021 28.462 8.281 1.00 87.06 106 TYR A O 1
ATOM 809 N N . LEU A 1 107 ? -0.889 28.300 9.448 1.00 91.38 107 LEU A N 1
ATOM 810 C CA . LEU A 1 107 ? -0.350 28.777 10.725 1.00 91.38 107 LEU A CA 1
ATOM 811 C C . LEU A 1 107 ? -0.477 27.672 11.783 1.00 91.38 107 LEU A C 1
ATOM 813 O O . LEU A 1 107 ? -1.535 27.069 11.924 1.00 91.38 107 LEU A O 1
ATOM 817 N N . GLU A 1 108 ? 0.576 27.401 12.550 1.00 93.25 108 GLU A N 1
ATOM 818 C CA . GLU A 1 108 ? 0.555 26.475 13.687 1.00 93.25 108 GLU A CA 1
ATOM 819 C C . GLU A 1 108 ? 1.122 27.112 14.937 1.00 93.25 108 GLU A C 1
ATOM 821 O O . GLU A 1 108 ? 2.261 27.560 14.956 1.00 93.25 108 GLU A O 1
ATOM 826 N N . MET A 1 109 ? 0.339 27.069 16.006 1.00 93.69 109 MET A N 1
ATOM 827 C CA . MET A 1 109 ? 0.768 27.392 17.356 1.00 93.69 109 MET A CA 1
ATOM 828 C C . MET A 1 109 ? 1.089 26.101 18.097 1.00 93.69 109 MET A C 1
ATOM 830 O O . MET A 1 109 ? 0.193 25.291 18.351 1.00 93.69 109 MET A O 1
ATOM 834 N N . ARG A 1 110 ? 2.366 25.895 18.433 1.00 90.00 110 ARG A N 1
ATOM 835 C CA . ARG A 1 110 ? 2.814 24.768 19.258 1.00 90.00 110 ARG A CA 1
ATOM 836 C C . ARG A 1 110 ? 2.441 24.980 20.728 1.00 90.00 110 ARG A C 1
ATOM 838 O O . ARG A 1 110 ? 1.901 26.009 21.127 1.00 90.00 110 ARG A O 1
ATOM 845 N N . SER A 1 111 ? 2.697 23.959 21.542 1.00 90.56 111 SER A N 1
ATOM 846 C CA . SER A 1 111 ? 2.316 23.960 22.955 1.00 90.56 111 SER A CA 1
ATOM 847 C C . SER A 1 111 ? 2.874 25.162 23.711 1.00 90.56 111 SER A C 1
ATOM 849 O O . SER A 1 111 ? 4.053 25.468 23.603 1.00 90.56 111 SER A O 1
ATOM 851 N N . GLY A 1 112 ? 2.030 25.830 24.496 1.00 89.00 112 GLY A N 1
ATOM 852 C CA . GLY A 1 112 ? 2.407 27.003 25.288 1.00 89.00 112 GLY A CA 1
ATOM 853 C C . GLY A 1 112 ? 2.503 28.311 24.499 1.00 89.00 112 GLY A C 1
ATOM 854 O O . GLY A 1 112 ? 2.595 29.363 25.123 1.00 89.00 112 GLY A O 1
ATOM 855 N N . ALA A 1 113 ? 2.456 28.276 23.162 1.00 91.81 113 ALA A N 1
ATOM 856 C CA . ALA A 1 113 ? 2.465 29.490 22.352 1.00 91.81 113 ALA A CA 1
ATOM 857 C C . ALA A 1 113 ? 1.209 30.333 22.609 1.00 91.81 113 ALA A C 1
ATOM 859 O O . ALA A 1 113 ? 0.104 29.801 22.727 1.00 91.81 113 ALA A O 1
ATOM 860 N N . THR A 1 114 ? 1.357 31.650 22.636 1.00 94.00 114 THR A N 1
ATOM 861 C CA . THR A 1 114 ? 0.275 32.608 22.846 1.00 94.00 114 THR A CA 1
ATOM 862 C C . THR A 1 114 ? 0.233 33.628 21.715 1.00 94.00 114 THR A C 1
ATOM 864 O O . THR A 1 114 ? 1.274 34.105 21.271 1.00 94.00 114 THR A O 1
ATOM 867 N N . LEU A 1 115 ? -0.963 33.947 21.224 1.00 94.69 115 LEU A N 1
ATOM 868 C CA . LEU A 1 115 ? -1.184 34.942 20.176 1.00 94.69 115 LEU A CA 1
ATOM 869 C C . LEU A 1 115 ? -2.336 35.859 20.589 1.00 94.69 115 LEU A C 1
ATOM 871 O O . LEU A 1 115 ? -3.429 35.372 20.869 1.00 94.69 115 LEU A O 1
ATOM 875 N N . ASP A 1 116 ? -2.101 37.167 20.627 1.00 94.75 116 ASP A N 1
ATOM 876 C CA . ASP A 1 116 ? -3.123 38.183 20.898 1.00 94.75 116 ASP A CA 1
ATOM 877 C C . ASP A 1 116 ? -3.443 38.979 19.627 1.00 94.75 116 ASP A C 1
ATOM 879 O O . ASP A 1 116 ? -2.569 39.616 19.041 1.00 94.75 116 ASP A O 1
ATOM 883 N N . VAL A 1 117 ? -4.691 38.926 19.172 1.00 94.56 117 VAL A N 1
ATOM 884 C CA . VAL A 1 117 ? -5.164 39.504 17.913 1.00 94.56 117 VAL A CA 1
ATOM 885 C C . VAL A 1 117 ? -6.089 40.683 18.212 1.00 94.56 117 VAL A C 1
ATOM 887 O O . VAL A 1 117 ? -7.238 40.517 18.623 1.00 94.56 117 VAL A O 1
ATOM 890 N N . THR A 1 118 ? -5.586 41.893 17.973 1.00 94.00 118 THR A N 1
ATOM 891 C CA . THR A 1 118 ? -6.310 43.164 18.170 1.00 94.00 118 THR A CA 1
ATOM 892 C C . THR A 1 118 ? -6.571 43.914 16.855 1.00 94.00 118 THR A C 1
ATOM 894 O O . THR A 1 118 ? -7.366 44.852 16.833 1.00 94.00 118 THR A O 1
ATOM 897 N N . ALA A 1 119 ? -5.983 43.456 15.744 1.00 92.25 119 ALA A N 1
ATOM 898 C CA . ALA A 1 119 ? -6.208 43.923 14.372 1.00 92.25 119 ALA A CA 1
ATOM 899 C C . ALA A 1 119 ? -6.517 42.749 13.420 1.00 92.25 119 ALA A C 1
ATOM 901 O O . ALA A 1 119 ? -6.510 41.595 13.850 1.00 92.25 119 ALA A O 1
ATOM 902 N N . ASN A 1 120 ? -6.828 43.016 12.146 1.00 93.31 120 ASN A N 1
ATOM 903 C CA . ASN A 1 120 ? -7.235 41.959 11.213 1.00 93.31 120 ASN A CA 1
ATOM 904 C C . ASN A 1 120 ? -6.088 40.976 10.925 1.00 93.31 120 ASN A C 1
ATOM 906 O O . ASN A 1 120 ? -4.937 41.382 10.787 1.00 93.31 120 ASN A O 1
ATOM 910 N N . LEU A 1 121 ? -6.399 39.688 10.793 1.00 93.19 121 LEU A N 1
ATOM 911 C CA . LEU A 1 121 ? -5.442 38.617 10.525 1.00 93.19 121 LEU A CA 1
ATOM 912 C C . LEU A 1 121 ? -6.048 37.630 9.521 1.00 93.19 121 LEU A C 1
ATOM 914 O O . LEU A 1 121 ? -7.041 36.982 9.834 1.00 93.19 121 LEU A O 1
ATOM 918 N N . ASP A 1 122 ? -5.431 37.466 8.351 1.00 92.69 122 ASP A N 1
ATOM 919 C CA . ASP A 1 122 ? -5.882 36.490 7.351 1.00 92.69 122 ASP A CA 1
ATOM 920 C C . ASP A 1 122 ? -4.922 35.297 7.280 1.00 92.69 122 ASP A C 1
ATOM 922 O O . ASP A 1 122 ? -3.738 35.473 7.031 1.00 92.69 122 ASP A O 1
ATOM 926 N N . VAL A 1 123 ? -5.417 34.071 7.435 1.00 92.44 123 VAL A N 1
ATOM 927 C CA . VAL A 1 123 ? -4.672 32.813 7.268 1.00 92.44 123 VAL A CA 1
ATOM 928 C C . VAL A 1 123 ? -5.263 32.061 6.078 1.00 92.44 123 VAL A C 1
ATOM 930 O O . VAL A 1 123 ? -6.358 31.516 6.158 1.00 92.44 123 VAL A O 1
ATOM 933 N N . GLY A 1 124 ? -4.559 32.044 4.948 1.00 88.94 124 GLY A N 1
ATOM 934 C CA . GLY A 1 124 ? -5.119 31.647 3.652 1.00 88.94 124 GLY A CA 1
ATOM 935 C C . GLY A 1 124 ? -5.533 30.181 3.496 1.00 88.94 124 GLY A C 1
ATOM 936 O O . GLY A 1 124 ? -6.341 29.886 2.620 1.00 88.94 124 GLY A O 1
ATOM 937 N N . ASP A 1 125 ? -4.989 29.260 4.296 1.00 89.75 125 ASP A N 1
ATOM 938 C CA . ASP A 1 125 ? -5.349 27.837 4.256 1.00 89.75 125 ASP A CA 1
ATOM 939 C C . ASP A 1 125 ? -5.927 27.363 5.589 1.00 89.75 125 ASP A C 1
ATOM 941 O O . ASP A 1 125 ? -7.141 27.314 5.767 1.00 89.75 125 ASP A O 1
ATOM 945 N N . ALA A 1 126 ? -5.070 27.025 6.549 1.00 92.44 126 ALA A N 1
ATOM 946 C CA . ALA A 1 126 ? -5.493 26.376 7.777 1.00 92.44 126 ALA A CA 1
ATOM 947 C C . ALA A 1 126 ? -4.715 26.883 8.990 1.00 92.44 126 ALA A C 1
ATOM 949 O O . ALA A 1 126 ? -3.545 27.248 8.892 1.00 92.44 126 ALA A O 1
ATOM 950 N N . PHE A 1 127 ? -5.370 26.887 10.148 1.00 95.00 127 PHE A N 1
ATOM 951 C CA . PHE A 1 127 ? -4.794 27.364 11.400 1.00 95.00 127 PHE A CA 1
ATOM 952 C C . PHE A 1 127 ? -4.914 26.274 12.471 1.00 95.00 127 PHE A C 1
ATOM 954 O O . PHE A 1 127 ? -6.002 25.783 12.749 1.00 95.00 127 PHE A O 1
ATOM 961 N N . TYR A 1 128 ? -3.791 25.861 13.055 1.00 94.38 128 TYR A N 1
ATOM 962 C CA . TYR A 1 128 ? -3.697 24.787 14.037 1.00 94.38 128 TYR A CA 1
ATOM 963 C C . TYR A 1 128 ? -3.240 25.331 15.384 1.00 94.38 128 TYR A C 1
ATOM 965 O O . TYR A 1 128 ? -2.133 25.841 15.513 1.00 94.38 128 TYR A O 1
ATOM 973 N N . LEU A 1 129 ? -4.060 25.157 16.414 1.00 95.19 129 LEU A N 1
ATOM 974 C CA . LEU A 1 129 ? -3.716 25.484 17.792 1.00 95.19 129 LEU A CA 1
ATOM 975 C C . LEU A 1 129 ? -3.498 24.175 18.543 1.00 95.19 129 LEU A C 1
ATOM 977 O O . LEU A 1 129 ? -4.456 23.466 18.849 1.00 95.19 129 LEU A O 1
ATOM 981 N N . LYS A 1 130 ? -2.240 23.823 18.811 1.00 92.50 130 LYS A N 1
ATOM 982 C CA . LYS A 1 130 ? -1.881 22.598 19.538 1.00 92.50 130 LYS A CA 1
ATOM 983 C C . LYS A 1 130 ? -2.150 22.750 21.038 1.00 92.50 130 LYS A C 1
ATOM 985 O O . LYS A 1 130 ? -2.300 23.853 21.552 1.00 92.50 130 LYS A O 1
ATOM 990 N N . THR A 1 131 ? -2.180 21.627 21.749 1.00 89.75 131 THR A N 1
ATOM 991 C CA . THR A 1 131 ? -2.392 21.550 23.204 1.00 89.75 131 THR A CA 1
ATOM 992 C C . THR A 1 131 ? -1.611 22.609 23.978 1.00 89.75 131 THR A C 1
ATOM 994 O O . THR A 1 131 ? -0.421 22.758 23.752 1.00 89.75 131 THR A O 1
ATOM 997 N N . ASN A 1 132 ? -2.264 23.302 24.917 1.00 91.25 132 ASN A N 1
ATOM 998 C CA . ASN A 1 132 ? -1.715 24.389 25.748 1.00 91.25 132 ASN A CA 1
ATOM 999 C C . ASN A 1 132 ? -1.361 25.698 25.022 1.00 91.25 132 ASN A C 1
ATOM 1001 O O . ASN A 1 132 ? -0.891 26.620 25.684 1.00 91.25 132 ASN A O 1
ATOM 1005 N N . ALA A 1 133 ? -1.568 25.817 23.710 1.00 95.38 133 ALA A N 1
ATOM 1006 C CA . ALA A 1 133 ? -1.541 27.126 23.064 1.00 95.38 133 ALA A CA 1
ATOM 1007 C C . ALA A 1 133 ? -2.716 28.011 23.544 1.00 95.38 133 ALA A C 1
ATOM 1009 O O . ALA A 1 133 ? -3.743 27.506 24.019 1.00 95.38 133 ALA A O 1
ATOM 1010 N N . ALA A 1 134 ? -2.585 29.331 23.409 1.00 96.56 134 ALA A N 1
ATOM 1011 C CA . ALA A 1 134 ? -3.641 30.282 23.740 1.00 96.56 134 ALA A CA 1
ATOM 1012 C C . ALA A 1 134 ? -3.774 31.385 22.683 1.00 96.56 134 ALA A C 1
ATOM 1014 O O . ALA A 1 134 ? -2.857 32.169 22.470 1.00 96.56 134 ALA A O 1
ATOM 1015 N N . LEU A 1 135 ? -4.941 31.482 22.059 1.00 96.94 135 LEU A N 1
ATOM 1016 C CA . LEU A 1 135 ? -5.300 32.584 21.171 1.00 96.94 135 LEU A CA 1
ATOM 1017 C C . LEU A 1 135 ? -6.282 33.510 21.890 1.00 96.94 135 LEU A C 1
ATOM 1019 O O . LEU A 1 135 ? -7.309 33.057 22.393 1.00 96.94 135 LEU A O 1
ATOM 1023 N N . THR A 1 136 ? -5.985 34.802 21.932 1.00 96.88 136 THR A N 1
ATOM 1024 C CA . THR A 1 136 ? -6.932 35.833 22.368 1.00 96.88 136 THR A CA 1
ATOM 1025 C C . THR A 1 136 ? -7.236 36.731 21.186 1.00 96.88 136 THR A C 1
ATOM 1027 O O . THR A 1 136 ? -6.340 37.091 20.433 1.00 96.88 136 THR A O 1
ATOM 1030 N N . GLN A 1 137 ? -8.504 37.065 20.999 1.00 96.00 137 GLN A N 1
ATOM 1031 C CA . GLN A 1 137 ? -8.958 37.989 19.978 1.00 96.00 137 GLN A CA 1
ATOM 1032 C C . GLN A 1 137 ? -9.912 38.998 20.614 1.00 96.00 137 GLN A C 1
ATOM 1034 O O . GLN A 1 137 ? -10.863 38.622 21.300 1.00 96.00 137 GLN A O 1
ATOM 1039 N N . SER A 1 138 ? -9.665 40.281 20.391 1.00 94.38 138 SER A N 1
ATOM 1040 C CA . SER A 1 138 ? -10.460 41.364 20.978 1.00 94.38 138 SER A CA 1
ATOM 1041 C C . SER A 1 138 ? -10.620 42.531 20.004 1.00 94.38 138 SER A C 1
ATOM 1043 O O . SER A 1 138 ? -10.187 42.457 18.846 1.00 94.38 138 SER A O 1
ATOM 1045 N N . SER A 1 139 ? -11.244 43.622 20.460 1.00 89.88 139 SER A N 1
ATOM 1046 C CA . SER A 1 139 ? -11.496 44.821 19.649 1.00 89.88 139 SER A CA 1
ATOM 1047 C C . SER A 1 139 ? -12.403 44.536 18.437 1.00 89.88 139 SER A C 1
ATOM 1049 O O . SER A 1 139 ? -13.269 43.665 18.483 1.00 89.88 139 SER A O 1
ATOM 1051 N N . SER A 1 140 ? -12.284 45.300 17.350 1.00 91.88 140 SER A N 1
ATOM 1052 C CA . SER A 1 140 ? -13.008 45.070 16.089 1.00 91.88 140 SER A CA 1
ATOM 1053 C C . SER A 1 140 ? -12.200 44.237 15.086 1.00 91.88 140 SER A C 1
ATOM 1055 O O . SER A 1 140 ? -12.358 44.418 13.880 1.00 91.88 140 SER A O 1
ATOM 1057 N N . SER A 1 141 ? -11.296 43.378 15.570 1.00 93.88 141 SER A N 1
ATOM 1058 C CA . SER A 1 141 ? -10.442 42.543 14.720 1.00 93.88 141 SER A CA 1
ATOM 1059 C C . SER A 1 141 ? -11.243 41.477 13.971 1.00 93.88 141 SER A C 1
ATOM 1061 O O . SER A 1 141 ? -12.212 40.920 14.495 1.00 93.88 141 SER A O 1
ATOM 1063 N N . ILE A 1 142 ? -10.810 41.155 12.754 1.00 94.75 142 ILE A N 1
ATOM 1064 C CA . ILE A 1 142 ? -11.328 40.044 11.954 1.00 94.75 142 ILE A CA 1
ATOM 1065 C C . ILE A 1 142 ? -10.206 39.025 11.752 1.00 94.75 142 ILE A C 1
ATOM 1067 O O . ILE A 1 142 ? -9.191 39.342 11.141 1.00 94.75 142 ILE A O 1
ATOM 1071 N N . LEU A 1 143 ? -10.400 37.805 12.251 1.00 95.62 143 LEU A N 1
ATOM 1072 C CA . LEU A 1 143 ? -9.551 36.654 11.963 1.00 95.62 143 LEU A CA 1
ATOM 1073 C C . LEU A 1 143 ? -10.210 35.822 10.859 1.00 95.62 143 LEU A C 1
ATOM 1075 O O . LEU A 1 143 ? -11.257 35.216 11.086 1.00 95.62 143 LEU A O 1
ATOM 1079 N N . THR A 1 144 ? -9.603 35.775 9.677 1.00 94.94 144 THR A N 1
ATOM 1080 C CA . THR A 1 144 ? -10.060 34.946 8.556 1.00 94.94 144 THR A CA 1
ATOM 1081 C C . THR A 1 144 ? -9.187 33.701 8.444 1.00 94.94 144 THR A C 1
ATOM 1083 O O . THR A 1 144 ? -7.969 33.810 8.398 1.00 94.94 144 THR A O 1
ATOM 1086 N N . VAL A 1 145 ? -9.781 32.513 8.348 1.00 94.38 145 VAL A N 1
ATOM 1087 C CA . VAL A 1 145 ? -9.096 31.249 8.041 1.00 94.38 145 VAL A CA 1
ATOM 1088 C C . VAL A 1 145 ? -9.709 30.681 6.764 1.00 94.38 145 VAL A C 1
ATOM 1090 O O . VAL A 1 145 ? -10.896 30.377 6.734 1.00 94.38 145 VAL A O 1
ATOM 1093 N N . GLY A 1 146 ? -8.928 30.560 5.691 1.00 91.50 146 GLY A N 1
ATOM 1094 C CA . GLY A 1 146 ? -9.437 30.275 4.346 1.00 91.50 146 GLY A CA 1
ATOM 1095 C C . GLY A 1 146 ? -10.127 28.917 4.200 1.00 91.50 146 GLY A C 1
ATOM 1096 O O . GLY A 1 146 ? -11.075 28.797 3.426 1.00 91.50 146 GLY A O 1
ATOM 1097 N N . LYS A 1 147 ? -9.689 27.906 4.955 1.00 90.94 147 LYS A N 1
ATOM 1098 C CA . LYS A 1 147 ? -10.286 26.567 5.001 1.00 90.94 147 LYS A CA 1
ATOM 1099 C C . LYS A 1 147 ? -10.601 26.147 6.430 1.00 90.94 147 LYS A C 1
ATOM 1101 O O . LYS A 1 147 ? -11.730 26.334 6.860 1.00 90.94 147 LYS A O 1
ATOM 1106 N N . ASN A 1 148 ? -9.627 25.598 7.157 1.00 92.12 148 ASN A N 1
ATOM 1107 C CA . ASN A 1 148 ? -9.888 24.831 8.378 1.00 92.12 148 ASN A CA 1
ATOM 1108 C C . ASN A 1 148 ? -9.194 25.427 9.606 1.00 92.12 148 ASN A C 1
ATOM 1110 O O . ASN A 1 148 ? -7.996 25.711 9.573 1.00 92.12 148 ASN A O 1
ATOM 1114 N N . LEU A 1 149 ? -9.919 25.534 10.719 1.00 94.00 149 LEU A N 1
ATOM 1115 C CA . LEU A 1 149 ? -9.363 25.885 12.027 1.00 94.00 149 LEU A CA 1
ATOM 1116 C C . LEU A 1 149 ? -9.386 24.654 12.940 1.00 94.00 149 LEU A C 1
ATOM 1118 O O . LEU A 1 149 ? -10.451 24.136 13.257 1.00 94.00 149 LEU A O 1
ATOM 1122 N N . TYR A 1 150 ? -8.216 24.200 13.384 1.00 93.50 150 TYR A N 1
ATOM 1123 C CA . TYR A 1 150 ? -8.052 23.060 14.284 1.00 93.50 150 TYR A CA 1
ATOM 1124 C C . TYR A 1 150 ? -7.684 23.534 15.685 1.00 93.50 150 TYR A C 1
ATOM 1126 O O . TYR A 1 150 ? -6.537 23.884 15.961 1.00 93.50 150 TYR A O 1
ATOM 1134 N N . LEU A 1 151 ? -8.656 23.514 16.589 1.00 93.06 151 LEU A N 1
ATOM 1135 C CA . LEU A 1 151 ? -8.506 23.935 17.971 1.00 93.06 151 LEU A CA 1
ATOM 1136 C C . LEU A 1 151 ? -8.273 22.721 18.879 1.00 93.06 151 LEU A C 1
ATOM 1138 O O . LEU A 1 151 ? -9.188 21.946 19.134 1.00 93.06 151 LEU A O 1
ATOM 1142 N N . ALA A 1 152 ? -7.067 22.583 19.424 1.00 90.56 152 ALA A N 1
ATOM 1143 C CA . ALA A 1 152 ? -6.749 21.673 20.531 1.00 90.56 152 ALA A CA 1
ATOM 1144 C C . ALA A 1 152 ? -6.317 22.433 21.798 1.00 90.56 152 ALA A C 1
ATOM 1146 O O . ALA A 1 152 ? -5.665 21.880 22.680 1.00 90.56 152 ALA A O 1
ATOM 1147 N N . ALA A 1 153 ? -6.644 23.723 21.865 1.00 94.12 153 ALA A N 1
ATOM 1148 C CA . ALA A 1 153 ? -6.095 24.667 22.829 1.00 94.12 153 ALA A CA 1
ATOM 1149 C C . ALA A 1 153 ? -7.144 25.687 23.296 1.00 94.12 153 ALA A C 1
ATOM 1151 O O . ALA A 1 153 ? -8.340 25.522 23.035 1.00 94.12 153 ALA A O 1
ATOM 1152 N N . MET A 1 154 ? -6.705 26.733 24.001 1.00 94.81 154 MET A N 1
ATOM 1153 C CA . MET A 1 154 ? -7.579 27.833 24.404 1.00 94.81 154 MET A CA 1
ATOM 1154 C C . MET A 1 154 ? -7.704 28.870 23.287 1.00 94.81 154 MET A C 1
ATOM 1156 O O . MET A 1 154 ? -6.703 29.319 22.735 1.00 94.81 154 MET A O 1
ATOM 1160 N N . TYR A 1 155 ? -8.930 29.294 23.004 1.00 96.94 155 TYR A N 1
ATOM 1161 C CA . TYR A 1 155 ? -9.228 30.446 22.166 1.00 96.94 155 TYR A CA 1
ATOM 1162 C C . TYR A 1 155 ? -10.303 31.295 22.849 1.00 96.94 155 TYR A C 1
ATOM 1164 O O . TYR A 1 155 ? -11.392 30.802 23.127 1.00 96.94 155 TYR A O 1
ATOM 1172 N N . SER A 1 156 ? -9.996 32.554 23.155 1.00 97.25 156 SER A N 1
ATOM 1173 C CA . SER A 1 156 ? -10.948 33.544 23.656 1.00 97.25 156 SER A CA 1
ATOM 1174 C C . SER A 1 156 ? -11.213 34.625 22.608 1.00 97.25 156 SER A C 1
ATOM 1176 O O . SER A 1 156 ? -10.267 35.233 22.120 1.00 97.25 156 SER A O 1
ATOM 1178 N N . ILE A 1 157 ? -12.481 34.902 22.305 1.00 96.69 157 ILE A N 1
ATOM 1179 C CA . ILE A 1 157 ? -12.934 35.998 21.439 1.00 96.69 157 ILE A CA 1
ATOM 1180 C C . ILE A 1 157 ? -13.857 36.933 22.232 1.00 96.69 157 ILE A C 1
ATOM 1182 O O . ILE A 1 157 ? -14.749 36.467 22.944 1.00 96.69 157 ILE A O 1
ATOM 1186 N N . ALA A 1 158 ? -13.629 38.242 22.149 1.00 95.44 158 ALA A N 1
ATOM 1187 C CA . ALA A 1 158 ? -14.335 39.252 22.938 1.00 95.44 158 ALA A CA 1
ATOM 1188 C C . ALA A 1 158 ? -14.705 40.500 22.118 1.00 95.44 158 ALA A C 1
ATOM 1190 O O . ALA A 1 158 ? -14.307 40.651 20.962 1.00 95.44 158 ALA A O 1
ATOM 1191 N N . ASP A 1 159 ? -15.445 41.415 22.746 1.00 93.06 159 ASP A N 1
ATOM 1192 C CA . ASP A 1 159 ? -15.868 42.702 22.185 1.00 93.06 159 ASP A CA 1
ATOM 1193 C C . ASP A 1 159 ? -16.657 42.544 20.874 1.00 93.06 159 ASP A C 1
ATOM 1195 O O . ASP A 1 159 ? -17.666 41.845 20.833 1.00 93.06 159 ASP A O 1
ATOM 1199 N N . THR A 1 160 ? -16.216 43.209 19.803 1.00 92.81 160 THR A N 1
ATOM 1200 C CA . THR A 1 160 ? -16.817 43.186 18.460 1.00 92.81 160 THR A CA 1
ATOM 1201 C C . THR A 1 160 ? -16.031 42.311 17.481 1.00 92.81 160 THR A C 1
ATOM 1203 O O . THR A 1 160 ? -16.195 42.443 16.264 1.00 92.81 160 THR A O 1
ATOM 1206 N N . ALA A 1 161 ? -15.133 41.468 17.994 1.00 94.50 161 ALA A N 1
ATOM 1207 C CA . ALA A 1 161 ? -14.231 40.682 17.173 1.00 94.50 161 ALA A CA 1
ATOM 1208 C C . ALA A 1 161 ? -14.986 39.615 16.373 1.00 94.50 161 ALA A C 1
ATOM 1210 O O . ALA A 1 161 ? -16.033 39.102 16.791 1.00 94.50 161 ALA A O 1
ATOM 1211 N N . LYS A 1 162 ? -14.445 39.274 15.201 1.00 95.69 162 LYS A N 1
ATOM 1212 C CA . LYS A 1 162 ? -15.042 38.301 14.284 1.00 95.69 162 LYS A CA 1
ATOM 1213 C C . LYS A 1 162 ? -14.049 37.224 13.886 1.00 95.69 162 LYS A C 1
ATOM 1215 O O . LYS A 1 162 ? -12.918 37.532 13.522 1.00 95.69 162 LYS A O 1
ATOM 1220 N N . LEU A 1 163 ? -14.497 35.979 13.883 1.00 95.50 163 LEU A N 1
ATOM 1221 C CA . LEU A 1 163 ? -13.794 34.849 13.284 1.00 95.50 163 LEU A CA 1
ATOM 1222 C C . LEU A 1 163 ? -14.568 34.380 12.051 1.00 95.50 163 LEU A C 1
ATOM 1224 O O . LEU A 1 163 ? -15.774 34.166 12.139 1.00 95.50 163 LEU A O 1
ATOM 1228 N N . SER A 1 164 ? -13.890 34.194 10.923 1.00 95.31 164 SER A N 1
ATOM 1229 C CA . SER A 1 164 ? -14.467 33.663 9.685 1.00 95.31 164 SER A CA 1
ATOM 1230 C C . SER A 1 164 ? -13.648 32.472 9.199 1.00 95.31 164 SER A C 1
ATOM 1232 O O . SER A 1 164 ? -12.514 32.650 8.770 1.00 95.31 164 SER A O 1
ATOM 1234 N N . VAL A 1 165 ? -14.214 31.268 9.237 1.00 93.25 165 VAL A N 1
ATOM 1235 C CA . VAL A 1 165 ? -13.586 30.020 8.782 1.00 93.25 165 VAL A CA 1
ATOM 1236 C C . VAL A 1 165 ? -14.269 29.571 7.491 1.00 93.25 165 VAL A C 1
ATOM 1238 O O . VAL A 1 165 ? -15.480 29.366 7.470 1.00 93.25 165 VAL A O 1
ATOM 1241 N N . GLY A 1 166 ? -13.517 29.452 6.397 1.00 89.00 166 GLY A N 1
ATOM 1242 C CA . GLY A 1 166 ? -14.082 29.188 5.071 1.00 89.00 166 GLY A CA 1
ATOM 1243 C C . GLY A 1 166 ? -14.749 27.818 4.947 1.00 89.00 166 GLY A C 1
ATOM 1244 O O . GLY A 1 166 ? -15.746 27.687 4.239 1.00 89.00 166 GLY A O 1
ATOM 1245 N N . LEU A 1 167 ? -14.241 26.815 5.665 1.00 88.50 167 LEU A N 1
ATOM 1246 C CA . LEU A 1 167 ? -14.792 25.464 5.736 1.00 88.50 167 LEU A CA 1
ATOM 1247 C C . LEU A 1 167 ? -15.098 25.098 7.198 1.00 88.50 167 LEU A C 1
ATOM 1249 O O . LEU A 1 167 ? -16.099 25.563 7.746 1.00 88.50 167 LEU A O 1
ATOM 1253 N N . ASP A 1 168 ? -14.243 24.289 7.825 1.00 86.69 168 ASP A N 1
ATOM 1254 C CA . ASP A 1 168 ? -14.547 23.603 9.078 1.00 86.69 168 ASP A CA 1
ATOM 1255 C C . ASP A 1 168 ? -13.820 24.184 10.301 1.00 86.69 168 ASP A C 1
ATOM 1257 O O . ASP A 1 168 ? -12.607 24.425 10.281 1.00 86.69 168 ASP A O 1
ATOM 1261 N N . LEU A 1 169 ? -14.546 24.304 11.416 1.00 91.12 169 LEU A N 1
ATOM 1262 C CA . LEU A 1 169 ? -13.974 24.493 12.754 1.00 91.12 169 LEU A CA 1
ATOM 1263 C C . LEU A 1 169 ? -13.953 23.160 13.521 1.00 91.12 169 LEU A C 1
ATOM 1265 O O . LEU A 1 169 ? -14.990 22.660 13.953 1.00 91.12 169 LEU A O 1
ATOM 1269 N N . TYR A 1 170 ? -12.753 22.634 13.756 1.00 88.88 170 TYR A N 1
ATOM 1270 C CA . TYR A 1 170 ? -12.497 21.389 14.475 1.00 88.88 170 TYR A CA 1
ATOM 1271 C C . TYR A 1 170 ? -12.103 21.658 15.936 1.00 88.88 170 TYR A C 1
ATOM 1273 O O . TYR A 1 170 ? -11.191 22.441 16.191 1.00 88.88 170 TYR A O 1
ATOM 1281 N N . MET A 1 171 ? -12.722 20.969 16.905 1.00 90.25 171 MET A N 1
ATOM 1282 C CA . MET A 1 171 ? -12.397 21.091 18.340 1.00 90.25 171 MET A CA 1
ATOM 1283 C C . MET A 1 171 ? -12.010 19.745 18.975 1.00 90.25 171 MET A C 1
ATOM 1285 O O . MET A 1 171 ? -12.826 18.824 19.032 1.00 90.25 171 MET A O 1
ATOM 1289 N N . ALA A 1 172 ? -10.791 19.648 19.512 1.00 86.19 172 ALA A N 1
ATOM 1290 C CA . ALA A 1 172 ? -10.308 18.484 20.262 1.00 86.19 172 ALA A CA 1
ATOM 1291 C C . ALA A 1 172 ? -10.862 18.430 21.703 1.00 86.19 172 ALA A C 1
ATOM 1293 O O . ALA A 1 172 ? -11.504 19.364 22.181 1.00 86.19 172 ALA A O 1
ATOM 1294 N N . SER A 1 173 ? -10.587 17.340 22.429 1.00 83.06 173 SER A N 1
ATOM 1295 C CA . SER A 1 173 ? -11.148 17.082 23.769 1.00 83.06 173 SER A CA 1
ATOM 1296 C C . SER A 1 173 ? -10.693 18.033 24.871 1.00 83.06 173 SER A C 1
ATOM 1298 O O . SER A 1 173 ? -11.404 18.278 25.841 1.00 83.06 173 SER A O 1
ATOM 1300 N N . ASN A 1 174 ? -9.508 18.600 24.712 1.00 85.38 174 ASN A N 1
ATOM 1301 C CA . ASN A 1 174 ? -8.919 19.583 25.610 1.00 85.38 174 ASN A CA 1
ATOM 1302 C C . ASN A 1 174 ? -9.105 21.029 25.122 1.00 85.38 174 ASN A C 1
ATOM 1304 O O . ASN A 1 174 ? -8.615 21.956 25.766 1.00 85.38 174 ASN A O 1
ATOM 1308 N N . ALA A 1 175 ? -9.790 21.233 23.993 1.00 92.50 175 ALA A N 1
ATOM 1309 C CA . ALA A 1 175 ? -10.042 22.556 23.447 1.00 92.50 175 ALA A CA 1
ATOM 1310 C C . ALA A 1 175 ? -10.992 23.361 24.340 1.00 92.50 175 ALA A C 1
ATOM 1312 O O . ALA A 1 175 ? -11.970 22.826 24.871 1.00 92.50 175 ALA A O 1
ATOM 1313 N N . LYS A 1 176 ? -10.749 24.669 24.446 1.00 95.06 176 LYS A N 1
ATOM 1314 C CA . LYS A 1 176 ? -11.650 25.610 25.117 1.00 95.06 176 LYS A CA 1
ATOM 1315 C C . LYS A 1 176 ? -11.857 26.844 24.250 1.00 95.06 176 LYS A C 1
ATOM 1317 O O . LYS A 1 176 ? -10.941 27.646 24.104 1.00 95.06 176 LYS A O 1
ATOM 1322 N N . LEU A 1 177 ? -13.069 27.019 23.737 1.00 95.88 177 LEU A N 1
ATOM 1323 C CA . LEU A 1 177 ? -13.492 28.217 23.015 1.00 95.88 177 LEU A CA 1
ATOM 1324 C C . LEU A 1 177 ? -14.306 29.104 23.962 1.00 95.88 177 LEU A C 1
ATOM 1326 O O . LEU A 1 177 ? -15.306 28.645 24.500 1.00 95.88 177 LEU A O 1
ATOM 1330 N N . THR A 1 178 ? -13.885 30.344 24.197 1.00 96.81 178 THR A N 1
ATOM 1331 C CA . THR A 1 178 ? -14.571 31.307 25.074 1.00 96.81 178 THR A CA 1
ATOM 1332 C C . THR A 1 178 ? -15.054 32.502 24.261 1.00 96.81 178 THR A C 1
ATOM 1334 O O . THR A 1 178 ? -14.257 33.128 23.576 1.00 96.81 178 THR A O 1
ATOM 1337 N N . ILE A 1 179 ? -16.342 32.824 24.346 1.00 95.81 179 ILE A N 1
ATOM 1338 C CA . ILE A 1 179 ? -16.991 33.937 23.649 1.00 95.81 179 ILE A CA 1
ATOM 1339 C C . ILE A 1 179 ? -17.486 34.920 24.711 1.00 95.81 179 ILE A C 1
ATOM 1341 O O . ILE A 1 179 ? -18.284 34.549 25.573 1.00 95.81 179 ILE A O 1
ATOM 1345 N N . VAL A 1 180 ? -16.993 36.155 24.677 1.00 95.06 180 VAL A N 1
ATOM 1346 C CA . VAL A 1 180 ? -17.246 37.173 25.706 1.00 95.06 180 VAL A CA 1
ATOM 1347 C C . VAL A 1 180 ? -18.019 38.352 25.121 1.00 95.06 180 VAL A C 1
ATOM 1349 O O . VAL A 1 180 ? -17.614 38.931 24.115 1.00 95.06 180 VAL A O 1
ATOM 1352 N N . GLY A 1 181 ? -19.102 38.744 25.791 1.00 91.44 181 GLY A N 1
ATOM 1353 C CA . GLY A 1 181 ? -19.957 39.859 25.388 1.00 91.44 181 GLY A CA 1
ATOM 1354 C C . GLY A 1 181 ? -21.064 39.449 24.416 1.00 91.44 181 GLY A C 1
ATOM 1355 O O . GLY A 1 181 ? -21.311 38.267 24.189 1.00 91.44 181 GLY A O 1
ATOM 1356 N N . ASP A 1 182 ? -21.763 40.443 23.867 1.00 88.06 182 ASP A N 1
ATOM 1357 C CA . ASP A 1 182 ? -22.921 40.280 22.974 1.00 88.06 182 ASP A CA 1
ATOM 1358 C C . ASP A 1 182 ? -22.606 40.524 21.487 1.00 88.06 182 ASP A C 1
ATOM 1360 O O . ASP A 1 182 ? -23.460 40.300 20.632 1.00 88.06 182 ASP A O 1
ATOM 1364 N N . SER A 1 183 ? -21.386 40.968 21.171 1.00 90.44 183 SER A N 1
ATOM 1365 C CA . SER A 1 183 ? -21.020 41.444 19.830 1.00 90.44 183 SER A CA 1
ATOM 1366 C C . SER A 1 183 ? -19.962 40.589 19.119 1.00 90.44 183 SER A C 1
ATOM 1368 O O . SER A 1 183 ? -19.748 40.765 17.916 1.00 90.44 183 SER A O 1
ATOM 1370 N N . ALA A 1 184 ? -19.329 39.644 19.820 1.00 92.50 184 ALA A N 1
ATOM 1371 C CA . ALA A 1 184 ? -18.387 38.708 19.218 1.00 92.50 184 ALA A CA 1
ATOM 1372 C C . ALA A 1 184 ? -19.131 37.744 18.281 1.00 92.50 184 ALA A C 1
ATOM 1374 O O . ALA A 1 184 ? -20.243 37.303 18.577 1.00 92.50 184 ALA A O 1
ATOM 1375 N N . SER A 1 185 ? -18.539 37.394 17.141 1.00 93.06 185 SER A N 1
ATOM 1376 C CA . SER A 1 185 ? -19.183 36.459 16.208 1.00 93.06 185 SER A CA 1
ATOM 1377 C C . SER A 1 185 ? -18.194 35.507 15.563 1.00 93.06 185 SER A C 1
ATOM 1379 O O . SER A 1 185 ? -17.062 35.870 15.251 1.00 93.06 185 SER A O 1
ATOM 1381 N N . ILE A 1 186 ? -18.641 34.276 15.352 1.00 93.00 186 ILE A N 1
ATOM 1382 C CA . ILE A 1 186 ? -17.887 33.241 14.652 1.00 93.00 186 ILE A CA 1
ATOM 1383 C C . ILE A 1 186 ? -18.729 32.803 13.463 1.00 93.00 186 ILE A C 1
ATOM 1385 O O . ILE A 1 186 ? -19.895 32.487 13.645 1.00 93.00 186 ILE A O 1
ATOM 1389 N N . THR A 1 187 ? -18.167 32.785 12.260 1.00 90.94 187 THR A N 1
ATOM 1390 C CA . THR A 1 187 ? -18.795 32.209 11.065 1.00 90.94 187 THR A CA 1
ATOM 1391 C C . THR A 1 187 ? -17.956 31.031 10.593 1.00 90.94 187 THR A C 1
ATOM 1393 O O . THR A 1 187 ? -16.747 31.179 10.435 1.00 90.94 187 THR A O 1
ATOM 1396 N N . ALA A 1 188 ? -18.576 29.877 10.378 1.00 85.62 188 ALA A N 1
ATOM 1397 C CA . ALA A 1 188 ? -17.939 28.693 9.802 1.00 85.62 188 ALA A CA 1
ATOM 1398 C C . ALA A 1 188 ? -18.931 27.993 8.870 1.00 85.62 188 ALA A C 1
ATOM 1400 O O . ALA A 1 188 ? -20.128 28.058 9.121 1.00 85.62 188 ALA A O 1
ATOM 1401 N N . SER A 1 189 ? -18.469 27.319 7.816 1.00 77.12 189 SER A N 1
ATOM 1402 C CA . SER A 1 189 ? -19.377 26.571 6.933 1.00 77.12 189 SER A CA 1
ATOM 1403 C C . SER A 1 189 ? -19.873 25.290 7.584 1.00 77.12 189 SER A C 1
ATOM 1405 O O . SER A 1 189 ? -20.957 24.825 7.262 1.00 77.12 189 SER A O 1
ATOM 1407 N N . THR A 1 190 ? -19.092 24.673 8.468 1.00 70.50 190 THR A N 1
ATOM 1408 C CA . THR A 1 190 ? -19.505 23.519 9.277 1.00 70.50 190 THR A CA 1
ATOM 1409 C C . THR A 1 190 ? -18.652 23.473 10.553 1.00 70.50 190 THR A C 1
ATOM 1411 O O . THR A 1 190 ? -17.505 23.923 10.576 1.00 70.50 190 THR A O 1
ATOM 1414 N N . VAL A 1 191 ? -19.207 22.968 11.656 1.00 70.88 191 VAL A N 1
ATOM 1415 C CA . VAL A 1 191 ? -18.432 22.617 12.860 1.00 70.88 191 VAL A CA 1
ATOM 1416 C C . VAL A 1 191 ? -18.358 21.096 12.899 1.00 70.88 191 VAL A C 1
ATOM 1418 O O . VAL A 1 191 ? -19.117 20.422 13.602 1.00 70.88 191 VAL A O 1
ATOM 1421 N N . THR A 1 192 ? -17.473 20.561 12.055 1.00 57.19 192 THR A N 1
ATOM 1422 C CA . THR A 1 192 ? -17.233 19.123 11.910 1.00 57.19 192 THR A CA 1
ATOM 1423 C C . THR A 1 192 ? -16.096 18.702 12.842 1.00 57.19 192 THR A C 1
ATOM 1425 O O . THR A 1 192 ? -15.109 19.418 12.970 1.00 57.19 192 THR A O 1
ATOM 1428 N N . PRO A 1 193 ? -16.176 17.554 13.523 1.00 50.06 193 PRO A N 1
ATOM 1429 C CA . PRO A 1 193 ? -15.056 16.980 14.262 1.00 50.06 193 PRO A CA 1
ATOM 1430 C C . PRO A 1 193 ? -14.111 16.197 13.344 1.00 50.06 193 PRO A C 1
ATOM 1432 O O . PRO A 1 193 ? -14.541 15.572 12.381 1.00 50.06 193 PRO A O 1
ATOM 1435 N N . THR A 1 194 ? -12.820 16.146 13.690 1.00 45.91 194 THR A N 1
ATOM 1436 C CA . THR A 1 194 ? -11.819 15.391 12.921 1.00 45.91 194 THR A CA 1
ATOM 1437 C C . THR A 1 194 ? -12.019 13.884 13.008 1.00 45.91 194 THR A C 1
ATOM 1439 O O . THR A 1 194 ? -11.349 13.196 12.260 1.00 45.91 194 THR A O 1
ATOM 1442 N N . ASN A 1 195 ? -12.912 13.388 13.884 1.00 43.06 195 ASN A N 1
ATOM 1443 C CA . ASN A 1 195 ? -13.309 11.980 14.036 1.00 43.06 195 ASN A CA 1
ATOM 1444 C C . ASN A 1 195 ? -14.641 11.834 14.832 1.00 43.06 195 ASN A C 1
ATOM 1446 O O . ASN A 1 195 ? -14.696 11.171 15.864 1.00 43.06 195 ASN A O 1
ATOM 1450 N N . SER A 1 196 ? -15.742 12.436 14.362 1.00 42.44 196 SER A N 1
ATOM 1451 C CA . SER A 1 196 ? -17.146 12.196 14.802 1.00 42.44 196 SER A CA 1
ATOM 1452 C C . SER A 1 196 ? -17.679 12.708 16.167 1.00 42.44 196 SER A C 1
ATOM 1454 O O . SER A 1 196 ? -18.844 12.455 16.458 1.00 42.44 196 SER A O 1
ATOM 1456 N N . GLN A 1 197 ? -16.965 13.509 16.974 1.00 49.91 197 GLN A N 1
ATOM 1457 C CA . GLN A 1 197 ? -17.553 14.181 18.160 1.00 49.91 197 GLN A CA 1
ATOM 1458 C C . GLN A 1 197 ? -16.881 15.541 18.485 1.00 49.91 197 GLN A C 1
ATOM 1460 O O . GLN A 1 197 ? -15.656 15.632 18.512 1.00 49.91 197 GLN A O 1
ATOM 1465 N N . VAL A 1 198 ? -17.641 16.614 18.774 1.00 55.03 198 VAL A N 1
ATOM 1466 C CA . VAL A 1 198 ? -17.091 17.788 19.498 1.00 55.03 198 VAL A CA 1
ATOM 1467 C C . VAL A 1 198 ? -16.740 17.330 20.910 1.00 55.03 198 VAL A C 1
ATOM 1469 O O . VAL A 1 198 ? -17.621 16.894 21.649 1.00 55.03 198 VAL A O 1
ATOM 1472 N N . HIS A 1 199 ? -15.467 17.407 21.295 1.00 72.69 199 HIS A N 1
ATOM 1473 C CA . HIS A 1 199 ? -15.016 16.917 22.602 1.00 72.69 199 HIS A CA 1
ATOM 1474 C C . HIS A 1 199 ? -14.584 18.027 23.582 1.00 72.69 199 HIS A C 1
ATOM 1476 O O . HIS A 1 199 ? -14.253 17.715 24.722 1.00 72.69 199 HIS A O 1
ATOM 1482 N N . GLY A 1 200 ? -14.576 19.294 23.157 1.00 84.12 200 GLY A N 1
ATOM 1483 C CA . GLY A 1 200 ? -14.083 20.428 23.948 1.00 84.12 200 GLY A CA 1
ATOM 1484 C C . GLY A 1 200 ? -15.147 21.166 24.772 1.00 84.12 200 GLY A C 1
ATOM 1485 O O . GLY A 1 200 ? -16.305 20.753 24.878 1.00 84.12 200 GLY A O 1
ATOM 1486 N N . VAL A 1 201 ? -14.741 22.299 25.350 1.00 93.69 201 VAL A N 1
ATOM 1487 C CA . VAL A 1 201 ? -15.601 23.206 26.124 1.00 93.69 201 VAL A CA 1
ATOM 1488 C C . VAL A 1 201 ? -15.899 24.464 25.310 1.00 93.69 201 VAL A C 1
ATOM 1490 O O . VAL A 1 201 ? -14.976 25.192 24.946 1.00 93.69 201 VAL A O 1
ATOM 1493 N N . ILE A 1 202 ? -17.178 24.768 25.091 1.00 94.69 202 ILE A N 1
ATOM 1494 C CA . ILE A 1 202 ? -17.618 26.082 24.601 1.00 94.69 202 ILE A CA 1
ATOM 1495 C C . ILE A 1 202 ? -18.090 26.891 25.809 1.00 94.69 202 ILE A C 1
ATOM 1497 O O . ILE A 1 202 ? -18.941 26.450 26.576 1.00 94.69 202 ILE A O 1
ATOM 1501 N N . SER A 1 203 ? -17.494 28.052 26.042 1.00 96.62 203 SER A N 1
ATOM 1502 C CA . SER A 1 203 ? -17.812 28.943 27.153 1.00 96.62 203 SER A CA 1
ATOM 1503 C C . SER A 1 203 ? -18.366 30.265 26.640 1.00 96.62 203 SER A C 1
ATOM 1505 O O . SER A 1 203 ? -17.750 30.898 25.793 1.00 96.62 203 SER A O 1
ATOM 1507 N N . TYR A 1 204 ? -19.498 30.696 27.180 1.00 96.62 204 TYR A N 1
ATOM 1508 C CA . TYR A 1 204 ? -20.096 31.999 26.920 1.00 96.62 204 TYR A CA 1
ATOM 1509 C C . TYR A 1 204 ? -20.031 32.843 28.188 1.00 96.62 204 TYR A C 1
ATOM 1511 O O . TYR A 1 204 ? -20.406 32.371 29.260 1.00 96.62 204 TYR A O 1
ATOM 1519 N N . VAL A 1 205 ? -19.591 34.090 28.063 1.00 96.25 205 VAL A N 1
ATOM 1520 C CA . VAL A 1 205 ? -19.721 35.117 29.101 1.00 96.25 205 VAL A CA 1
ATOM 1521 C C . VAL A 1 205 ? -20.671 36.173 28.554 1.00 96.25 205 VAL A C 1
ATOM 1523 O O . VAL A 1 205 ? -20.312 36.913 27.639 1.00 96.25 205 VAL A O 1
ATOM 1526 N N . LEU A 1 206 ? -21.903 36.193 29.060 1.00 94.31 206 LEU A N 1
ATOM 1527 C CA . LEU A 1 206 ? -22.976 37.010 28.499 1.00 94.31 206 LEU A CA 1
ATOM 1528 C C . LEU A 1 206 ? -22.736 38.501 28.752 1.00 94.31 206 LEU A C 1
ATOM 1530 O O . LEU A 1 206 ? -22.403 38.916 29.864 1.00 94.31 206 LEU A O 1
ATOM 1534 N N . GLY A 1 207 ? -22.964 39.305 27.715 1.00 93.19 207 GLY A N 1
ATOM 1535 C CA . GLY A 1 207 ? -23.093 40.752 27.838 1.00 93.19 207 GLY A CA 1
ATOM 1536 C C . GLY A 1 207 ? -24.485 41.166 28.338 1.00 93.19 207 GLY A C 1
ATOM 1537 O O . GLY A 1 207 ? -25.364 40.319 28.529 1.00 93.19 207 GLY A O 1
ATOM 1538 N N . PRO A 1 208 ? -24.739 42.480 28.493 1.00 91.50 208 PRO A N 1
ATOM 1539 C CA . PRO A 1 208 ? -26.011 42.992 29.005 1.00 91.50 208 PRO A CA 1
ATOM 1540 C C . PRO A 1 208 ? -27.233 42.537 28.204 1.00 91.50 208 PRO A C 1
ATOM 1542 O O . PRO A 1 208 ? -28.298 42.340 28.797 1.00 91.50 208 PRO A O 1
ATOM 1545 N N . SER A 1 209 ? -27.073 42.371 26.884 1.00 90.31 209 SER A N 1
ATOM 1546 C CA . SER A 1 209 ? -28.159 42.087 25.943 1.00 90.31 209 SER A CA 1
ATOM 1547 C C . SER A 1 209 ? -28.215 40.639 25.433 1.00 90.31 209 SER A C 1
ATOM 1549 O O . SER A 1 209 ? -29.251 40.226 24.910 1.00 90.31 209 SER A O 1
ATOM 1551 N N . GLY A 1 210 ? -27.163 39.835 25.624 1.00 92.75 210 GLY A N 1
ATOM 1552 C CA . GLY A 1 210 ? -27.103 38.473 25.091 1.00 92.75 210 GLY A CA 1
ATOM 1553 C C . GLY A 1 210 ? -25.692 37.891 25.039 1.00 92.75 210 GLY A C 1
ATOM 1554 O O . GLY A 1 210 ? -24.855 38.192 25.888 1.00 92.75 210 GLY A O 1
ATOM 1555 N N . ALA A 1 211 ? -25.450 37.041 24.044 1.00 92.06 211 ALA A N 1
ATOM 1556 C CA . ALA A 1 211 ? -24.175 36.382 23.790 1.00 92.06 211 ALA A CA 1
ATOM 1557 C C . ALA A 1 211 ? -23.704 36.675 22.364 1.00 92.06 211 ALA A C 1
ATOM 1559 O O . ALA A 1 211 ? -24.530 36.830 21.462 1.00 92.06 211 ALA A O 1
ATOM 1560 N N . GLY A 1 212 ? -22.392 36.655 22.149 1.00 89.75 212 GLY A N 1
ATOM 1561 C CA . GLY A 1 212 ? -21.840 36.449 20.820 1.00 89.75 212 GLY A CA 1
ATOM 1562 C C . GLY A 1 212 ? -22.310 35.116 20.230 1.00 89.75 212 GLY A C 1
ATOM 1563 O O . GLY A 1 212 ? -22.541 34.155 20.964 1.00 89.75 212 GLY A O 1
ATOM 1564 N N . VAL A 1 213 ? -22.471 35.055 18.908 1.00 92.62 213 VAL A N 1
ATOM 1565 C CA . VAL A 1 213 ? -23.123 33.923 18.225 1.00 92.62 213 VAL A CA 1
ATOM 1566 C C . VAL A 1 213 ? -22.141 33.189 17.315 1.00 92.62 213 VAL A C 1
ATOM 1568 O O . VAL A 1 213 ? -21.366 33.816 16.589 1.00 92.62 213 VAL A O 1
ATOM 1571 N N . ILE A 1 214 ? -22.210 31.855 17.319 1.00 91.94 214 ILE A N 1
ATOM 1572 C CA . ILE A 1 214 ? -21.596 31.007 16.288 1.00 91.94 214 ILE A CA 1
ATOM 1573 C C . ILE A 1 214 ? -22.617 30.800 15.164 1.00 91.94 214 ILE A C 1
ATOM 1575 O O . ILE A 1 214 ? -23.675 30.221 15.390 1.00 91.94 214 ILE A O 1
ATOM 1579 N N . ASN A 1 215 ? -22.309 31.260 13.960 1.00 91.62 215 ASN A N 1
ATOM 1580 C CA . ASN A 1 215 ? -23.142 31.130 12.775 1.00 91.62 215 ASN A CA 1
ATOM 1581 C C . ASN A 1 215 ? -22.563 30.096 11.810 1.00 91.62 215 ASN A C 1
ATOM 1583 O O . ASN A 1 215 ? -21.422 30.231 11.369 1.00 91.62 215 ASN A O 1
ATOM 1587 N N . LEU A 1 216 ? -23.358 29.076 11.478 1.00 88.00 216 LEU A N 1
ATOM 1588 C CA . LEU A 1 216 ? -22.922 27.991 10.598 1.00 88.00 216 LEU A CA 1
ATOM 1589 C C . LEU A 1 216 ? -23.280 28.184 9.120 1.00 88.00 216 LEU A C 1
ATOM 1591 O O . LEU A 1 216 ? -22.933 27.343 8.300 1.00 88.00 216 LEU A O 1
ATOM 1595 N N . GLY A 1 217 ? -24.003 29.246 8.751 1.00 85.88 217 GLY A N 1
ATOM 1596 C CA . GLY A 1 217 ? -24.301 29.560 7.349 1.00 85.88 217 GLY A CA 1
ATOM 1597 C C . GLY A 1 217 ? -25.046 28.459 6.576 1.00 85.88 217 GLY A C 1
ATOM 1598 O O . GLY A 1 217 ? -24.913 28.372 5.359 1.00 85.88 217 GLY A O 1
ATOM 1599 N N . GLY A 1 218 ? -25.819 27.609 7.258 1.00 83.38 218 GLY A N 1
ATOM 1600 C CA . GLY A 1 218 ? -26.451 26.412 6.691 1.00 83.38 218 GLY A CA 1
ATOM 1601 C C . GLY A 1 218 ? -25.641 25.123 6.876 1.00 83.38 218 GLY A C 1
ATOM 1602 O O . GLY A 1 218 ? -26.031 24.082 6.354 1.00 83.38 218 GLY A O 1
ATOM 1603 N N . GLY A 1 219 ? -24.542 25.173 7.619 1.00 83.81 219 GLY A N 1
ATOM 1604 C CA . GLY A 1 219 ? -23.697 24.042 7.974 1.00 83.81 219 GLY A CA 1
ATOM 1605 C C . GLY A 1 219 ? -24.296 23.051 8.959 1.00 83.81 219 GLY A C 1
ATOM 1606 O O . GLY A 1 219 ? -25.386 23.244 9.503 1.00 83.81 219 GLY A O 1
ATOM 1607 N N . GLU A 1 220 ? -23.534 21.997 9.223 1.00 85.00 220 GLU A N 1
ATOM 1608 C CA . GLU A 1 220 ? -23.824 20.984 10.237 1.00 85.00 220 GLU A CA 1
ATOM 1609 C C . GLU A 1 220 ? -23.103 21.275 11.570 1.00 85.00 220 GLU A C 1
ATOM 1611 O O . GLU A 1 220 ? -21.964 21.752 11.609 1.00 85.00 220 GLU A O 1
ATOM 1616 N N . LEU A 1 221 ? -23.783 20.971 12.679 1.00 84.88 221 LEU A N 1
ATOM 1617 C CA . LEU A 1 221 ? -23.221 20.939 14.029 1.00 84.88 221 LEU A CA 1
ATOM 1618 C C . LEU A 1 221 ? -23.265 19.503 14.555 1.00 84.88 221 LEU A C 1
ATOM 1620 O O . LEU A 1 221 ? -24.351 18.969 14.767 1.00 84.88 221 LEU A O 1
ATOM 1624 N N . THR A 1 222 ? -22.113 18.898 14.851 1.00 83.06 222 THR A N 1
ATOM 1625 C CA . THR A 1 222 ? -22.059 17.577 15.505 1.00 83.06 222 THR A CA 1
ATOM 1626 C C . THR A 1 222 ? -21.616 17.697 16.965 1.00 83.06 222 THR A C 1
ATOM 1628 O O . THR A 1 222 ? -20.493 18.100 17.241 1.00 83.06 222 THR A O 1
ATOM 1631 N N . ILE A 1 223 ? -22.451 17.302 17.927 1.00 82.06 223 ILE A N 1
ATOM 1632 C CA . ILE A 1 223 ? -22.172 17.391 19.369 1.00 82.06 223 ILE A CA 1
ATOM 1633 C C . ILE A 1 223 ? -21.831 16.003 19.927 1.00 82.06 223 ILE A C 1
ATOM 1635 O O . ILE A 1 223 ? -22.657 15.091 19.901 1.00 82.06 223 ILE A O 1
ATOM 1639 N N . GLY A 1 224 ? -20.630 15.852 20.495 1.00 78.75 224 GLY A N 1
ATOM 1640 C CA . GLY A 1 224 ? -20.217 14.620 21.169 1.00 78.75 224 GLY A CA 1
ATOM 1641 C C . GLY A 1 224 ? -20.980 14.396 22.472 1.00 78.75 224 GLY A C 1
ATOM 1642 O O . GLY A 1 224 ? -20.853 15.182 23.410 1.00 78.75 224 GLY A O 1
ATOM 1643 N N . SER A 1 225 ? -21.746 13.307 22.557 1.00 65.12 225 SER A N 1
ATOM 1644 C CA . SER A 1 225 ? -22.685 13.064 23.662 1.00 65.12 225 SER A CA 1
ATOM 1645 C C . SER A 1 225 ? -22.030 12.849 25.036 1.00 65.12 225 SER A C 1
ATOM 1647 O O . SER A 1 225 ? -22.687 13.056 26.055 1.00 65.12 225 SER A O 1
ATOM 1649 N N . THR A 1 226 ? -20.751 12.463 25.107 1.00 75.12 226 THR A N 1
ATOM 1650 C CA . THR A 1 226 ? -20.074 12.131 26.379 1.00 75.12 226 THR A CA 1
ATOM 1651 C C . THR A 1 226 ? -19.130 13.220 26.888 1.00 75.12 226 THR A C 1
ATOM 1653 O O . THR A 1 226 ? -18.988 13.391 28.099 1.00 75.12 226 THR A O 1
ATOM 1656 N N . THR A 1 227 ? -18.510 13.995 26.001 1.00 78.56 227 THR A N 1
ATOM 1657 C CA . THR A 1 227 ? -17.386 14.884 26.359 1.00 78.56 227 THR A CA 1
ATOM 1658 C C . THR A 1 227 ? -17.623 16.359 26.067 1.00 78.56 227 THR A C 1
ATOM 1660 O O . THR A 1 227 ? -16.959 17.187 26.686 1.00 78.56 227 THR A O 1
ATOM 1663 N N . ALA A 1 228 ? -18.543 16.707 25.158 1.00 87.31 228 ALA A N 1
ATOM 1664 C CA . ALA A 1 228 ? -18.829 18.106 24.848 1.00 87.31 228 ALA A CA 1
ATOM 1665 C C . ALA A 1 228 ? -19.399 18.811 26.083 1.00 87.31 228 ALA A C 1
ATOM 1667 O O . ALA A 1 228 ? -20.337 18.299 26.705 1.00 87.31 228 ALA A O 1
ATOM 1668 N N . LYS A 1 229 ? -18.865 19.990 26.414 1.00 92.88 229 LYS A N 1
ATOM 1669 C CA . LYS A 1 229 ? -19.357 20.825 27.518 1.00 92.88 229 LYS A CA 1
ATOM 1670 C C . LYS A 1 229 ? -19.720 22.213 27.035 1.00 92.88 229 LYS A C 1
ATOM 1672 O O . LYS A 1 229 ? -19.035 22.783 26.184 1.00 92.88 229 LYS A O 1
ATOM 1677 N N . ILE A 1 230 ? -20.757 22.771 27.645 1.00 94.88 230 ILE A N 1
ATOM 1678 C CA . ILE A 1 230 ? -21.130 24.167 27.468 1.00 94.88 230 ILE A CA 1
ATOM 1679 C C . ILE A 1 230 ? -21.195 24.846 28.834 1.00 94.88 230 ILE A C 1
ATOM 1681 O O . ILE A 1 230 ? -21.905 24.402 29.736 1.00 94.88 230 ILE A O 1
ATOM 1685 N N . ASN A 1 231 ? -20.427 25.919 28.983 1.00 97.06 231 ASN A N 1
ATOM 1686 C CA . ASN A 1 231 ? -20.404 26.732 30.191 1.00 97.06 231 ASN A CA 1
ATOM 1687 C C . ASN A 1 231 ? -20.952 28.113 29.850 1.00 97.06 231 ASN A C 1
ATOM 1689 O O . ASN A 1 231 ? -20.534 28.724 28.873 1.00 97.06 231 ASN A O 1
ATOM 1693 N N . ILE A 1 232 ? -21.866 28.623 30.657 1.00 97.12 232 ILE A N 1
ATOM 1694 C CA . ILE A 1 232 ? -22.492 29.923 30.452 1.00 97.12 232 ILE A CA 1
ATOM 1695 C C . ILE A 1 232 ? -22.356 30.704 31.752 1.00 97.12 232 ILE A C 1
ATOM 1697 O O . ILE A 1 232 ? -22.884 30.297 32.784 1.00 97.12 232 ILE A O 1
ATOM 1701 N N . ASP A 1 233 ? -21.652 31.825 31.703 1.00 97.44 233 ASP A N 1
ATOM 1702 C CA . ASP A 1 233 ? -21.645 32.829 32.756 1.00 97.44 233 ASP A CA 1
ATOM 1703 C C . ASP A 1 233 ? -22.612 33.953 32.374 1.00 97.44 233 ASP A C 1
ATOM 1705 O O . ASP A 1 233 ? -22.340 34.767 31.492 1.00 97.44 233 ASP A O 1
ATOM 1709 N N . ALA A 1 234 ? -23.771 33.966 33.026 1.00 96.31 234 ALA A N 1
ATOM 1710 C CA . ALA A 1 234 ? -24.832 34.940 32.827 1.00 96.31 234 ALA A CA 1
ATOM 1711 C C . ALA A 1 234 ? -24.760 36.122 33.810 1.00 96.31 234 ALA A C 1
ATOM 1713 O O . ALA A 1 234 ? -25.702 36.908 33.866 1.00 96.31 234 ALA A O 1
ATOM 1714 N N . SER A 1 235 ? -23.669 36.276 34.573 1.00 94.56 235 SER A N 1
ATOM 1715 C CA . SER A 1 235 ? -23.536 37.345 35.578 1.00 94.56 235 SER A CA 1
ATOM 1716 C C . SER A 1 235 ? -23.622 38.760 34.997 1.00 94.56 235 SER A C 1
ATOM 1718 O O . SER A 1 235 ? -24.077 39.675 35.682 1.00 94.56 235 SER A O 1
ATOM 1720 N N . GLY A 1 236 ? -23.229 38.938 33.731 1.00 92.12 236 GLY A N 1
ATOM 1721 C CA . GLY A 1 236 ? -23.348 40.201 32.999 1.00 92.12 236 GLY A CA 1
ATOM 1722 C C . GLY A 1 236 ? -24.709 40.433 32.332 1.00 92.12 236 GLY A C 1
ATOM 1723 O O . GLY A 1 236 ? -24.948 41.523 31.812 1.00 92.12 236 GLY A O 1
ATOM 1724 N N . TYR A 1 237 ? -25.606 39.443 32.331 1.00 94.88 237 TYR A N 1
ATOM 1725 C CA . TYR A 1 237 ? -26.855 39.495 31.576 1.00 94.88 237 TYR A CA 1
ATOM 1726 C C . TYR A 1 237 ? -27.978 40.221 32.329 1.00 94.88 237 TYR A C 1
ATOM 1728 O O . TYR A 1 237 ? -28.293 39.902 33.476 1.00 94.88 237 TYR A O 1
ATOM 1736 N N . THR A 1 238 ? -28.645 41.167 31.655 1.00 92.56 238 THR A N 1
ATOM 1737 C CA . THR A 1 238 ? -29.722 41.992 32.249 1.00 92.56 238 THR A CA 1
ATOM 1738 C C . THR A 1 238 ? -31.035 41.974 31.458 1.00 92.56 238 THR A C 1
ATOM 1740 O O . THR A 1 238 ? -32.001 42.624 31.854 1.00 92.56 238 THR A O 1
ATOM 1743 N N . GLY A 1 239 ? -31.109 41.203 30.367 1.00 89.44 239 GLY A N 1
ATOM 1744 C CA . GLY A 1 239 ? -32.247 41.193 29.437 1.00 89.44 239 GLY A CA 1
ATOM 1745 C C . GLY A 1 239 ? -33.524 40.479 29.913 1.00 89.44 239 GLY A C 1
ATOM 1746 O O . GLY A 1 239 ? -34.521 40.504 29.196 1.00 89.44 239 GLY A O 1
ATOM 1747 N N . GLY A 1 240 ? -33.534 39.876 31.108 1.00 90.06 240 GLY A N 1
ATOM 1748 C CA . GLY A 1 240 ? -34.710 39.189 31.664 1.00 90.06 240 GLY A CA 1
ATOM 1749 C C . GLY A 1 240 ? -35.016 37.829 31.016 1.00 90.06 240 GLY A C 1
ATOM 1750 O O . GLY A 1 240 ? -34.117 37.117 30.586 1.00 90.06 240 GLY A O 1
ATOM 1751 N N . ALA A 1 241 ? -36.287 37.417 30.993 1.00 88.69 241 ALA A N 1
ATOM 1752 C CA . ALA A 1 241 ? -36.683 36.181 30.313 1.00 88.69 241 ALA A CA 1
ATOM 1753 C C . ALA A 1 241 ? -36.618 36.376 28.792 1.00 88.69 241 ALA A C 1
ATOM 1755 O O . ALA A 1 241 ? -37.296 37.251 28.250 1.00 88.69 241 ALA A O 1
ATOM 1756 N N . ASN A 1 242 ? -35.796 35.581 28.113 1.00 92.25 242 ASN A N 1
ATOM 1757 C CA . ASN A 1 242 ? -35.568 35.681 26.676 1.00 92.25 242 ASN A CA 1
ATOM 1758 C C . ASN A 1 242 ? -34.976 34.372 26.125 1.00 92.25 242 ASN A C 1
ATOM 1760 O O . ASN A 1 242 ? -34.439 33.559 26.877 1.00 92.25 242 ASN A O 1
ATOM 1764 N N . SER A 1 243 ? -35.036 34.205 24.805 1.00 94.94 243 SER A N 1
ATOM 1765 C CA . SER A 1 243 ? -34.335 33.154 24.068 1.00 94.94 243 SER A CA 1
ATOM 1766 C C . SER A 1 243 ? -33.069 33.750 23.456 1.00 94.94 243 SER A C 1
ATOM 1768 O O . SER A 1 243 ? -33.147 34.615 22.583 1.00 94.94 243 SER A O 1
ATOM 1770 N N . ILE A 1 244 ? -31.900 33.328 23.937 1.00 96.06 244 ILE A N 1
ATOM 1771 C CA . ILE A 1 244 ? -30.603 33.857 23.500 1.00 96.06 244 ILE A CA 1
ATOM 1772 C C . ILE A 1 244 ? -29.956 32.838 22.553 1.00 96.06 244 ILE A C 1
ATOM 1774 O O . ILE A 1 244 ? -29.658 31.724 22.991 1.00 96.06 244 ILE A O 1
ATOM 1778 N N . PRO A 1 245 ? -29.731 33.169 21.268 1.00 95.75 245 PRO A N 1
ATOM 1779 C CA . PRO A 1 245 ? -29.032 32.270 20.358 1.00 95.75 245 PRO A CA 1
ATOM 1780 C C . PRO A 1 245 ? -27.570 32.116 20.793 1.00 95.75 245 PRO A C 1
ATOM 1782 O O . PRO A 1 245 ? -26.887 33.106 21.037 1.00 95.75 245 PRO A O 1
ATOM 1785 N N . LEU A 1 246 ? -27.093 30.876 20.876 1.00 95.25 246 LEU A N 1
ATOM 1786 C CA . LEU A 1 246 ? -25.684 30.553 21.135 1.00 95.25 246 LEU A CA 1
ATOM 1787 C C . LEU A 1 246 ? -25.001 30.095 19.840 1.00 95.25 246 LEU A C 1
ATOM 1789 O O . LEU A 1 246 ? -23.888 30.523 19.521 1.00 95.25 246 LEU A O 1
ATOM 1793 N N . ILE A 1 247 ? -25.707 29.257 19.074 1.00 94.00 247 ILE A N 1
ATOM 1794 C CA . ILE A 1 247 ? -25.318 28.766 17.748 1.00 94.00 247 ILE A CA 1
ATOM 1795 C C . ILE A 1 247 ? -26.538 28.905 16.829 1.00 94.00 247 ILE A C 1
ATOM 1797 O O . ILE A 1 247 ? -27.624 28.499 17.237 1.00 94.00 247 ILE A O 1
ATOM 1801 N N . ASN A 1 248 ? -26.402 29.467 15.625 1.00 93.00 248 ASN A N 1
ATOM 1802 C CA . ASN A 1 248 ? -27.519 29.686 14.698 1.00 93.00 248 ASN A CA 1
ATOM 1803 C C . ASN A 1 248 ? -27.237 29.207 13.260 1.00 93.00 248 ASN A C 1
ATOM 1805 O O . ASN A 1 248 ? -26.109 28.874 12.894 1.00 93.00 248 ASN A O 1
ATOM 1809 N N . GLN A 1 249 ? -28.305 29.183 12.455 1.00 83.88 249 GLN A N 1
ATOM 1810 C CA . GLN A 1 249 ? -28.306 28.832 11.030 1.00 83.88 249 GLN A CA 1
ATOM 1811 C C . GLN A 1 249 ? -27.690 27.454 10.744 1.00 83.88 249 GLN A C 1
ATOM 1813 O O . GLN A 1 249 ? -26.996 27.272 9.749 1.00 83.88 249 GLN A O 1
ATOM 1818 N N . CYS A 1 250 ? -27.944 26.475 11.611 1.00 81.50 250 CYS A N 1
ATOM 1819 C CA . CYS A 1 250 ? -27.569 25.084 11.357 1.00 81.50 250 CYS A CA 1
ATOM 1820 C C . CYS A 1 250 ? -28.606 24.443 10.419 1.00 81.50 250 CYS A C 1
ATOM 1822 O O . CYS A 1 250 ? -29.803 24.587 10.663 1.00 81.50 250 CYS A O 1
ATOM 1824 N N . SER A 1 251 ? -28.184 23.731 9.370 1.00 83.62 251 SER A N 1
ATOM 1825 C CA . SER A 1 251 ? -29.105 22.893 8.578 1.00 83.62 251 SER A CA 1
ATOM 1826 C C . SER A 1 251 ? -29.401 21.565 9.269 1.00 83.62 251 SER A C 1
ATOM 1828 O O . SER A 1 251 ? -30.502 21.034 9.140 1.00 83.62 251 SER A O 1
ATOM 1830 N N . THR A 1 252 ? -28.420 21.048 10.013 1.00 85.69 252 THR A N 1
ATOM 1831 C CA . THR A 1 252 ? -28.492 19.772 10.728 1.00 85.69 252 THR A CA 1
ATOM 1832 C C . THR A 1 252 ? -27.753 19.884 12.062 1.00 85.69 252 THR A C 1
ATOM 1834 O O . THR A 1 252 ? -26.651 20.430 12.121 1.00 85.69 252 THR A O 1
ATOM 1837 N N . ILE A 1 253 ? -28.357 19.368 13.137 1.00 86.06 253 ILE A N 1
ATOM 1838 C CA . ILE A 1 253 ? -27.704 19.182 14.440 1.00 86.06 253 ILE A CA 1
ATOM 1839 C C . ILE A 1 253 ? -27.664 17.681 14.721 1.00 86.06 253 ILE A C 1
ATOM 1841 O O . ILE A 1 253 ? -28.705 17.060 14.943 1.00 86.06 253 ILE A O 1
ATOM 1845 N N . ALA A 1 254 ? -26.470 17.098 14.710 1.00 84.06 254 ALA A N 1
ATOM 1846 C CA . ALA A 1 254 ? -26.244 15.705 15.059 1.00 84.06 254 ALA A CA 1
ATOM 1847 C C . ALA A 1 254 ? -25.792 15.604 16.525 1.00 84.06 254 ALA A C 1
ATOM 1849 O O . ALA A 1 254 ? -24.737 16.109 16.902 1.00 84.06 254 ALA A O 1
ATOM 1850 N N . GLY A 1 255 ? -26.585 14.940 17.368 1.00 83.69 255 GLY A N 1
ATOM 1851 C CA . GLY A 1 255 ? -26.294 14.770 18.797 1.00 83.69 255 GLY A CA 1
ATOM 1852 C C . GLY A 1 255 ? -26.859 15.878 19.695 1.00 83.69 255 GLY A C 1
ATOM 1853 O O . GLY A 1 255 ? -27.631 16.731 19.269 1.00 83.69 255 GLY A O 1
ATOM 1854 N N . SER A 1 256 ? -26.507 15.833 20.981 1.00 84.81 256 SER A N 1
ATOM 1855 C CA . SER A 1 256 ? -26.966 16.786 22.000 1.00 84.81 256 SER A CA 1
ATOM 1856 C C . SER A 1 256 ? -25.963 16.878 23.146 1.00 84.81 256 SER A C 1
ATOM 1858 O O . SER A 1 256 ? -25.332 15.877 23.490 1.00 84.81 256 SER A O 1
ATOM 1860 N N . PHE A 1 257 ? -25.866 18.040 23.797 1.00 87.00 257 PHE A N 1
ATOM 1861 C CA . PHE A 1 257 ? -25.104 18.158 25.041 1.00 87.00 257 PHE A CA 1
ATOM 1862 C C . PHE A 1 257 ? -25.754 17.304 26.132 1.00 87.00 257 PHE A C 1
ATOM 1864 O O . PHE A 1 257 ? -26.959 17.399 26.369 1.00 87.00 257 PHE A O 1
ATOM 1871 N N . ASN A 1 258 ? -24.958 16.489 26.827 1.00 87.62 258 ASN A N 1
ATOM 1872 C CA . ASN A 1 258 ? -25.424 15.827 28.041 1.00 87.62 258 ASN A CA 1
ATOM 1873 C C . ASN A 1 258 ? -25.828 16.905 29.066 1.00 87.62 258 ASN A C 1
ATOM 1875 O O . ASN A 1 258 ? -25.011 17.787 29.329 1.00 87.62 258 ASN A O 1
ATOM 1879 N N . PRO A 1 259 ? -27.023 16.846 29.683 1.00 89.69 259 PRO A N 1
ATOM 1880 C CA . PRO A 1 259 ? -27.438 17.824 30.688 1.00 89.69 259 PRO A CA 1
ATOM 1881 C C . PRO A 1 259 ? -26.430 18.031 31.829 1.00 89.69 259 PRO A C 1
ATOM 1883 O O . PRO A 1 259 ? -26.289 19.146 32.318 1.00 89.69 259 PRO A O 1
ATOM 1886 N N . ALA A 1 260 ? -25.679 16.993 32.218 1.00 90.06 260 ALA A N 1
ATOM 1887 C CA . ALA A 1 260 ? -24.631 17.088 33.242 1.00 90.06 260 ALA A CA 1
ATOM 1888 C C . ALA A 1 260 ? -23.391 17.891 32.793 1.00 90.06 260 ALA A C 1
ATOM 1890 O O . ALA A 1 260 ? -22.594 18.323 33.623 1.00 90.06 260 ALA A O 1
ATOM 1891 N N . ASN A 1 261 ? -23.231 18.095 31.485 1.00 91.81 261 ASN A N 1
ATOM 1892 C CA . ASN A 1 261 ? -22.147 18.854 30.865 1.00 91.81 261 ASN A CA 1
ATOM 1893 C C . ASN A 1 261 ? -22.551 20.305 30.533 1.00 91.81 261 ASN A C 1
ATOM 1895 O O . ASN A 1 261 ? -21.789 21.017 29.874 1.00 91.81 261 ASN A O 1
ATOM 1899 N N . ILE A 1 262 ? -23.739 20.736 30.968 1.00 94.62 262 ILE A N 1
ATOM 1900 C CA . ILE A 1 262 ? -24.256 22.096 30.804 1.00 94.62 262 ILE A CA 1
ATOM 1901 C C . ILE A 1 262 ? -24.137 22.804 32.154 1.00 94.62 262 ILE A C 1
ATOM 1903 O O . ILE A 1 262 ? -24.789 22.420 33.124 1.00 94.62 262 ILE A O 1
ATOM 1907 N N . VAL A 1 263 ? -23.316 23.850 32.224 1.00 96.38 263 VAL A N 1
ATOM 1908 C CA . VAL A 1 263 ? -23.142 24.658 33.438 1.00 96.38 263 VAL A CA 1
ATOM 1909 C C . VAL A 1 263 ? -23.618 26.076 33.160 1.00 96.38 263 VAL A C 1
ATOM 1911 O O . VAL A 1 263 ? -23.089 26.734 32.271 1.00 96.38 263 VAL A O 1
ATOM 1914 N N . ILE A 1 264 ? -24.593 26.561 33.930 1.00 97.00 264 ILE A N 1
ATOM 1915 C CA . ILE A 1 264 ? -25.102 27.935 33.838 1.00 97.00 264 ILE A CA 1
ATOM 1916 C C . ILE A 1 264 ? -24.909 28.610 35.197 1.00 97.00 264 ILE A C 1
ATOM 1918 O O . ILE A 1 264 ? -25.501 28.194 36.191 1.00 97.00 264 ILE A O 1
ATOM 1922 N N . ASN A 1 265 ? -24.088 29.654 35.232 1.00 96.69 265 ASN A N 1
ATOM 1923 C CA . ASN A 1 265 ? -23.758 30.429 36.424 1.00 96.69 265 ASN A CA 1
ATOM 1924 C C . ASN A 1 265 ? -24.251 31.873 36.285 1.00 96.69 265 ASN A C 1
ATOM 1926 O O . ASN A 1 265 ? -24.505 32.348 35.183 1.00 96.69 265 ASN A O 1
ATOM 1930 N N . GLY A 1 266 ? -24.367 32.586 37.406 1.00 94.75 266 GLY A N 1
ATOM 1931 C CA . GLY A 1 266 ? -24.568 34.039 37.396 1.00 94.75 266 GLY A CA 1
ATOM 1932 C C . GLY A 1 266 ? -25.963 34.528 36.990 1.00 94.75 266 GLY A C 1
ATOM 1933 O O . GLY A 1 266 ? -26.141 35.726 36.813 1.00 94.75 266 GLY A O 1
ATOM 1934 N N . LEU A 1 267 ? -26.966 33.653 36.864 1.00 94.12 267 LEU A N 1
ATOM 1935 C CA . LEU A 1 267 ? -28.339 34.090 36.591 1.00 94.12 267 LEU A CA 1
ATOM 1936 C C . LEU A 1 267 ? -28.883 34.977 37.720 1.00 94.12 267 LEU A C 1
ATOM 1938 O O . LEU A 1 267 ? -28.739 34.662 38.903 1.00 94.12 267 LEU A O 1
ATOM 1942 N N . ALA A 1 268 ? -29.560 36.065 37.345 1.00 91.81 268 ALA A N 1
ATOM 1943 C CA . ALA A 1 268 ? -30.252 36.927 38.295 1.00 91.81 268 ALA A CA 1
ATOM 1944 C C . ALA A 1 268 ? -31.341 36.155 39.064 1.00 91.81 268 ALA A C 1
ATOM 1946 O O . ALA A 1 268 ? -31.984 35.245 38.533 1.00 91.81 268 ALA A O 1
ATOM 1947 N N . ALA A 1 269 ? -31.578 36.546 40.319 1.00 89.88 269 ALA A N 1
ATOM 1948 C CA . ALA A 1 269 ? -32.587 35.913 41.162 1.00 89.88 269 ALA A CA 1
ATOM 1949 C C . ALA A 1 269 ? -33.974 35.927 40.488 1.00 89.88 269 ALA A C 1
ATOM 1951 O O . ALA A 1 269 ? -34.449 36.968 40.036 1.00 89.88 269 ALA A O 1
ATOM 1952 N N . GLY A 1 270 ? -34.627 34.764 40.442 1.00 89.31 270 GLY A N 1
ATOM 1953 C CA . GLY A 1 270 ? -35.933 34.585 39.798 1.00 89.31 270 GLY A CA 1
ATOM 1954 C C . GLY A 1 270 ? -35.877 34.182 38.321 1.00 89.31 270 GLY A C 1
ATOM 1955 O O . GLY A 1 270 ? -36.927 33.872 37.760 1.00 89.31 270 GLY A O 1
ATOM 1956 N N . LEU A 1 271 ? -34.689 34.133 37.708 1.00 92.56 271 LEU A N 1
ATOM 1957 C CA . LEU A 1 271 ? -34.483 33.514 36.399 1.00 92.56 271 LEU A CA 1
ATOM 1958 C C . LEU A 1 271 ? -34.021 32.062 36.543 1.00 92.56 271 LEU A C 1
ATOM 1960 O O . LEU A 1 271 ? -33.277 31.699 37.452 1.00 92.56 271 LEU A O 1
ATOM 1964 N N . SER A 1 272 ? -34.448 31.242 35.594 1.00 93.25 272 SER A N 1
ATOM 1965 C CA . SER A 1 272 ? -33.959 29.889 35.354 1.00 93.25 272 SER A CA 1
ATOM 1966 C C . SER A 1 272 ? -33.525 29.787 33.897 1.00 93.25 272 SER A C 1
ATOM 1968 O O . SER A 1 272 ? -34.120 30.435 33.037 1.00 93.25 272 SER A O 1
ATOM 1970 N N . GLY A 1 273 ? -32.474 29.020 33.625 1.00 95.00 273 GLY A N 1
ATOM 1971 C CA . GLY A 1 273 ? -31.920 28.869 32.285 1.00 95.00 273 GLY A CA 1
ATOM 1972 C C . GLY A 1 273 ? -31.822 27.408 31.881 1.00 95.00 273 GLY A C 1
ATOM 1973 O O . GLY A 1 273 ? -31.469 26.561 32.699 1.00 95.00 273 GLY A O 1
ATOM 1974 N N . SER A 1 274 ? -32.103 27.123 30.615 1.00 95.94 274 SER A N 1
ATOM 1975 C CA . SER A 1 274 ? -31.869 25.815 29.999 1.00 95.94 274 SER A CA 1
ATOM 1976 C C . SER A 1 274 ? -31.316 25.986 28.592 1.00 95.94 274 SER A C 1
ATOM 1978 O O . SER A 1 274 ? -31.782 26.853 27.857 1.00 95.94 274 SER A O 1
ATOM 1980 N N . VAL A 1 275 ? -30.362 25.147 28.195 1.00 95.62 275 VAL A N 1
ATOM 1981 C CA . VAL A 1 275 ? -29.887 25.107 26.807 1.00 95.62 275 VAL A CA 1
ATOM 1982 C C . VAL A 1 275 ? -30.754 24.129 26.018 1.00 95.62 275 VAL A C 1
ATOM 1984 O O . VAL A 1 275 ? -30.898 22.973 26.411 1.00 95.62 275 VAL A O 1
ATOM 1987 N N . VAL A 1 276 ? -31.333 24.589 24.911 1.00 93.69 276 VAL A N 1
ATOM 1988 C CA . VAL A 1 276 ? -32.220 23.807 24.042 1.00 93.69 276 VAL A CA 1
ATOM 1989 C C . VAL A 1 276 ? -31.680 23.781 22.616 1.00 93.69 276 VAL A C 1
ATOM 1991 O O . VAL A 1 276 ? -31.131 24.767 22.128 1.00 93.69 276 VAL A O 1
ATOM 1994 N N . SER A 1 277 ? -31.851 22.652 21.932 1.00 91.44 277 SER A N 1
ATOM 1995 C CA . SER A 1 277 ? -31.593 22.540 20.492 1.00 91.44 277 SER A CA 1
ATOM 1996 C C . SER A 1 277 ? -32.908 22.719 19.732 1.00 91.44 277 SER A C 1
ATOM 1998 O O . SER A 1 277 ? -33.903 22.071 20.056 1.00 91.44 277 SER A O 1
ATOM 2000 N N . LYS A 1 278 ? -32.919 23.613 18.745 1.00 92.06 278 LYS A N 1
ATOM 2001 C CA . LYS A 1 278 ? -34.019 23.861 17.804 1.00 92.06 278 LYS A CA 1
ATOM 2002 C C . LYS A 1 278 ? -33.564 23.484 16.394 1.00 92.06 278 LYS A C 1
ATOM 2004 O O . LYS A 1 278 ? -32.390 23.212 16.171 1.00 92.06 278 LYS A O 1
ATOM 2009 N N . SER A 1 279 ? -34.485 23.480 15.432 1.00 85.50 279 SER A N 1
ATOM 2010 C CA . SER A 1 279 ? -34.169 23.133 14.038 1.00 85.50 279 SER A CA 1
ATOM 2011 C C . SER A 1 279 ? -33.156 24.073 13.382 1.00 85.50 279 SER A C 1
ATOM 2013 O O . SER A 1 279 ? -32.516 23.682 12.419 1.00 85.50 279 SER A O 1
ATOM 2015 N N . ASP A 1 280 ? -33.039 25.305 13.873 1.00 88.50 280 ASP A N 1
ATOM 2016 C CA . ASP A 1 280 ? -32.186 26.358 13.327 1.00 88.50 280 ASP A CA 1
ATOM 2017 C C . ASP A 1 280 ? -30.958 26.679 14.199 1.00 88.50 280 ASP A C 1
ATOM 2019 O O . ASP A 1 280 ? -30.167 27.547 13.823 1.00 88.50 280 ASP A O 1
ATOM 2023 N N . GLY A 1 281 ? -30.757 25.993 15.335 1.00 93.06 281 GLY A N 1
ATOM 2024 C CA . GLY A 1 281 ? -29.604 26.247 16.202 1.00 93.06 281 GLY A CA 1
ATOM 2025 C C . GLY A 1 281 ? -29.723 25.780 17.657 1.00 93.06 281 GLY A C 1
ATOM 2026 O O . GLY A 1 281 ? -30.637 25.051 18.039 1.00 93.06 281 GLY A O 1
ATOM 2027 N N . VAL A 1 282 ? -28.788 26.235 18.493 1.00 94.00 282 VAL A N 1
ATOM 2028 C CA . VAL A 1 282 ? -28.740 25.993 19.944 1.00 94.00 282 VAL A CA 1
ATOM 2029 C C . VAL A 1 282 ? -28.965 27.310 20.684 1.00 94.00 282 VAL A C 1
ATOM 2031 O O . VAL A 1 282 ? -28.311 28.315 20.398 1.00 94.00 282 VAL A O 1
ATOM 2034 N N . TYR A 1 283 ? -29.878 27.300 21.654 1.00 96.44 283 TYR A N 1
ATOM 2035 C CA . TYR A 1 283 ? -30.367 28.490 22.351 1.00 96.44 283 TYR A CA 1
ATOM 2036 C C . TYR A 1 283 ? -30.264 28.318 23.863 1.00 96.44 283 TYR A C 1
ATOM 2038 O O . TYR A 1 283 ? -30.509 27.233 24.385 1.00 96.44 283 TYR A O 1
ATOM 2046 N N . LEU A 1 284 ? -29.970 29.403 24.573 1.00 96.88 284 LEU A N 1
ATOM 2047 C CA . LEU A 1 284 ? -30.225 29.526 26.001 1.00 96.88 284 LEU A CA 1
ATOM 2048 C C . LEU A 1 284 ? -31.630 30.103 26.196 1.00 96.88 284 LEU A C 1
ATOM 2050 O O . LEU A 1 284 ? -31.874 31.274 25.912 1.00 96.88 284 LEU A O 1
ATOM 2054 N N . GLU A 1 285 ? -32.548 29.284 26.692 1.00 97.00 285 GLU A N 1
ATOM 2055 C CA . GLU A 1 285 ? -33.888 29.710 27.092 1.00 97.00 285 GLU A CA 1
ATOM 2056 C C . GLU A 1 285 ? -33.865 30.149 28.548 1.00 97.00 285 GLU A C 1
ATOM 2058 O O . GLU A 1 285 ? -33.605 29.340 29.444 1.00 97.00 285 GLU A O 1
ATOM 2063 N N . LEU A 1 286 ? -34.149 31.427 28.782 1.00 95.69 286 LEU A N 1
ATOM 2064 C CA . LEU A 1 286 ? -34.307 31.990 30.112 1.00 95.69 286 LEU A CA 1
ATOM 2065 C C . LEU A 1 286 ? -35.793 32.161 30.418 1.00 95.69 286 LEU A C 1
ATOM 2067 O O . LEU A 1 286 ? -36.508 32.876 29.716 1.00 95.69 286 LEU A O 1
ATOM 2071 N N . THR A 1 287 ? -36.256 31.532 31.495 1.00 91.94 287 THR A N 1
ATOM 2072 C CA . THR A 1 287 ? -37.649 31.611 31.951 1.00 91.94 287 THR A CA 1
ATOM 2073 C C . THR A 1 287 ? -37.728 32.067 33.402 1.00 91.94 287 THR A C 1
ATOM 2075 O O . THR A 1 287 ? -36.822 31.823 34.201 1.00 91.94 287 THR A O 1
ATOM 2078 N N . GLY A 1 288 ? -38.824 32.739 33.749 1.00 86.62 288 GLY A N 1
ATOM 2079 C CA . GLY A 1 288 ? -39.064 33.271 35.087 1.00 86.62 288 GLY A CA 1
ATOM 2080 C C . GLY A 1 288 ? -39.590 34.700 35.043 1.00 86.62 288 GLY A C 1
ATOM 2081 O O . GLY A 1 288 ? -39.270 35.475 34.143 1.00 86.62 288 GLY A O 1
ATOM 2082 N N . GLY A 1 289 ? -40.427 35.054 36.017 1.00 67.50 289 GLY A N 1
ATOM 2083 C CA . GLY A 1 289 ? -40.841 36.434 36.228 1.00 67.50 289 GLY A CA 1
ATOM 2084 C C . GLY A 1 289 ? -39.682 37.183 36.858 1.00 67.50 289 GLY A C 1
ATOM 2085 O O . GLY A 1 289 ? -39.652 37.315 38.078 1.00 67.50 289 GLY A O 1
ATOM 2086 N N . GLY A 1 290 ? -38.712 37.610 36.044 1.00 55.75 290 GLY A N 1
ATOM 2087 C CA . GLY A 1 290 ? -37.677 38.530 36.492 1.00 55.75 290 GLY A CA 1
ATOM 2088 C C . GLY A 1 290 ? -38.388 39.692 37.165 1.00 55.75 290 GLY A C 1
ATOM 2089 O O . GLY A 1 290 ? -39.107 40.438 36.498 1.00 55.75 290 GLY A O 1
ATOM 2090 N N . GLY A 1 291 ? -38.289 39.778 38.494 1.00 51.31 291 GLY A N 1
ATOM 2091 C CA . GLY A 1 291 ? -38.798 40.929 39.216 1.00 51.31 291 GLY A CA 1
ATOM 2092 C C . GLY A 1 291 ? -38.154 42.127 38.546 1.00 51.31 291 GLY A C 1
ATOM 2093 O O . GLY A 1 291 ? -36.925 42.205 38.529 1.00 51.31 291 GLY A O 1
ATOM 2094 N N . GLY A 1 292 ? -38.963 42.966 37.888 1.00 54.22 292 GLY A N 1
ATOM 2095 C CA . GLY A 1 292 ? -38.451 44.129 37.175 1.00 54.22 292 GLY A CA 1
ATOM 2096 C C . GLY A 1 292 ? -37.460 44.857 38.084 1.00 54.22 292 GLY A C 1
ATOM 2097 O O . GLY A 1 292 ? -37.690 44.874 39.301 1.00 54.22 292 GLY A O 1
ATOM 2098 N N . PRO A 1 293 ? -36.346 45.376 37.537 1.00 52.84 293 PRO A N 1
ATOM 2099 C CA . PRO A 1 293 ? -35.279 45.968 38.336 1.00 52.84 293 PRO A CA 1
ATOM 2100 C C . PRO A 1 293 ? -35.908 46.881 39.394 1.00 52.84 293 PRO A C 1
ATOM 2102 O O . PRO A 1 293 ? -36.815 47.640 39.035 1.00 52.84 293 PRO A O 1
ATOM 2105 N N . PRO A 1 294 ? -35.531 46.763 40.684 1.00 44.75 294 PRO A N 1
ATOM 2106 C CA . PRO A 1 294 ? -36.189 47.494 41.756 1.00 44.75 294 PRO A CA 1
ATOM 2107 C C . PRO A 1 294 ? -36.278 48.963 41.356 1.00 44.75 294 PRO A C 1
ATOM 2109 O O . PRO A 1 294 ? -35.258 49.604 41.102 1.00 44.75 294 PRO A O 1
ATOM 2112 N N . SER A 1 295 ? -37.515 49.450 41.214 1.00 39.22 295 SER A N 1
ATOM 2113 C CA . SER A 1 295 ? -37.796 50.810 40.769 1.00 39.22 295 SER A CA 1
ATOM 2114 C C . SER A 1 295 ? -36.962 51.766 41.624 1.00 39.22 295 SER A C 1
ATOM 2116 O O . SER A 1 295 ? -37.072 51.699 42.853 1.00 39.22 295 SER A O 1
ATOM 2118 N N . PRO A 1 296 ? -36.108 52.620 41.033 1.00 40.19 296 PRO A N 1
ATOM 2119 C CA . PRO A 1 296 ? -35.231 53.479 41.808 1.00 40.19 296 PRO A CA 1
ATOM 2120 C C . PRO A 1 296 ? -36.094 54.387 42.684 1.00 40.19 296 PRO A C 1
ATOM 2122 O O . PRO A 1 296 ? -36.897 55.176 42.186 1.00 40.19 296 PRO A O 1
ATOM 2125 N N . THR A 1 297 ? -35.957 54.248 44.002 1.00 34.19 297 THR A N 1
ATOM 2126 C CA . THR A 1 297 ? -36.534 55.167 44.981 1.00 34.19 297 THR A CA 1
ATOM 2127 C C . THR A 1 297 ? -36.009 56.567 44.692 1.00 34.19 297 THR A C 1
ATOM 2129 O O . THR A 1 297 ? -34.848 56.883 44.941 1.00 34.19 297 THR A O 1
ATOM 2132 N N . THR A 1 298 ? -36.881 57.406 44.141 1.00 35.78 298 THR A N 1
ATOM 2133 C CA . THR A 1 298 ? -36.660 58.831 43.921 1.00 35.78 298 THR A CA 1
ATOM 2134 C C . THR A 1 298 ? -36.533 59.552 45.259 1.00 35.78 298 THR A C 1
ATOM 2136 O O . THR A 1 298 ? -37.537 59.843 45.909 1.00 35.78 298 THR A O 1
ATOM 2139 N N . SER A 1 299 ? -35.310 59.899 45.650 1.00 32.72 299 SER A N 1
ATOM 2140 C CA . SER A 1 299 ? -35.047 61.028 46.544 1.00 32.72 299 SER A CA 1
ATOM 2141 C C . SER A 1 299 ? -34.546 62.205 45.704 1.00 32.72 299 SER A C 1
ATOM 2143 O O . SER A 1 299 ? -33.385 62.234 45.299 1.00 32.72 299 SER A O 1
ATOM 2145 N N . SER A 1 300 ? -35.425 63.172 45.423 1.00 33.06 300 SER A N 1
ATOM 2146 C CA . SER A 1 300 ? -35.013 64.518 44.993 1.00 33.06 300 SER A CA 1
ATOM 2147 C C . SER A 1 300 ? -34.166 65.172 46.096 1.00 33.06 300 SER A C 1
ATOM 2149 O O . SER A 1 300 ? -34.428 64.932 47.277 1.00 33.06 300 SER A O 1
ATOM 2151 N N . PRO A 1 301 ? -33.206 66.048 45.744 1.00 42.53 301 PRO A N 1
ATOM 2152 C CA . PRO A 1 301 ? -33.609 67.451 45.715 1.00 42.53 301 PRO A CA 1
ATOM 2153 C C . PRO A 1 301 ? -32.961 68.317 44.610 1.00 42.53 301 PRO A C 1
ATOM 2155 O O . PRO A 1 301 ? -31.787 68.204 44.281 1.00 42.53 301 PRO A O 1
ATOM 2158 N N . THR A 1 302 ? -33.767 69.300 44.201 1.00 31.17 302 THR A N 1
ATOM 2159 C CA . THR A 1 302 ? -33.440 70.658 43.713 1.00 31.17 302 THR A CA 1
ATOM 2160 C C . THR A 1 302 ? -33.012 70.897 42.258 1.00 31.17 302 THR A C 1
ATOM 2162 O O . THR A 1 302 ? -31.945 70.511 41.802 1.00 31.17 302 THR A O 1
ATOM 2165 N N . ALA A 1 303 ? -33.886 71.666 41.595 1.00 32.28 303 ALA A N 1
ATOM 2166 C CA . ALA A 1 303 ? -33.728 72.444 40.365 1.00 32.28 303 ALA A CA 1
ATOM 2167 C C . ALA A 1 303 ? -32.422 73.275 40.336 1.00 32.28 303 ALA A C 1
ATOM 2169 O O . ALA A 1 303 ? -31.905 73.633 41.390 1.00 32.28 303 ALA A O 1
ATOM 2170 N N . ASN A 1 304 ? -31.871 73.704 39.192 1.00 30.30 304 ASN A N 1
ATOM 2171 C CA . ASN A 1 304 ? -32.460 74.613 38.188 1.00 30.30 304 ASN A CA 1
ATOM 2172 C C . ASN A 1 304 ? -31.429 74.828 37.017 1.00 30.30 304 ASN A C 1
ATOM 2174 O O . ASN A 1 304 ? -30.338 74.271 37.100 1.00 30.30 304 ASN A O 1
ATOM 2178 N N . PRO A 1 305 ? -31.663 75.641 35.959 1.00 46.06 305 PRO A N 1
ATOM 2179 C CA . PRO A 1 305 ? -32.258 75.222 34.683 1.00 46.06 305 PRO A CA 1
ATOM 2180 C C . PRO A 1 305 ? -31.441 75.583 33.405 1.00 46.06 305 PRO A C 1
ATOM 2182 O O . PRO A 1 305 ? -30.511 76.382 33.437 1.00 46.06 305 PRO A O 1
ATOM 2185 N N . THR A 1 306 ? -31.953 75.120 32.250 1.00 32.81 306 THR A N 1
ATOM 2186 C CA . THR A 1 306 ? -31.841 75.692 30.874 1.00 32.81 306 THR A CA 1
ATOM 2187 C C . THR A 1 306 ? -30.469 75.697 30.172 1.00 32.81 306 THR A C 1
ATOM 2189 O O . THR A 1 306 ? -29.507 76.299 30.622 1.00 32.81 306 THR A O 1
ATOM 2192 N N . THR A 1 307 ? -30.354 75.132 28.966 1.00 32.41 307 THR A N 1
ATOM 2193 C CA . THR A 1 307 ? -30.787 75.808 27.725 1.00 32.41 307 THR A CA 1
ATOM 2194 C C . THR A 1 307 ? -31.002 74.824 26.568 1.00 32.41 307 THR A C 1
ATOM 2196 O O . THR A 1 307 ? -30.289 73.838 26.415 1.00 32.41 307 THR A O 1
ATOM 2199 N N . ALA A 1 308 ? -32.015 75.123 25.755 1.00 34.50 308 ALA A N 1
ATOM 2200 C CA . ALA A 1 308 ? -32.379 74.428 24.525 1.00 34.50 308 ALA A CA 1
ATOM 2201 C C . ALA A 1 308 ? -31.551 74.919 23.323 1.00 34.50 308 ALA A C 1
ATOM 2203 O O . ALA A 1 308 ? -31.209 76.097 23.282 1.00 34.50 308 ALA A O 1
ATOM 2204 N N . SER A 1 309 ? -31.332 74.067 22.314 1.00 32.41 309 SER A N 1
ATOM 2205 C CA . SER A 1 309 ? -31.904 74.247 20.961 1.00 32.41 309 SER A CA 1
ATOM 2206 C C . SER A 1 309 ? -31.517 73.082 20.018 1.00 32.41 309 SER A C 1
ATOM 2208 O O . SER A 1 309 ? -30.421 72.540 20.163 1.00 32.41 309 SER A O 1
ATOM 2210 N N . PRO A 1 310 ? -32.377 72.694 19.052 1.00 59.47 310 PRO A N 1
ATOM 2211 C CA . PRO A 1 310 ? -32.177 71.579 18.119 1.00 59.47 310 PRO A CA 1
ATOM 2212 C C . PRO A 1 310 ? -31.695 72.060 16.736 1.00 59.47 310 PRO A C 1
ATOM 2214 O O . PRO A 1 310 ? -31.792 73.249 16.459 1.00 59.47 310 PRO A O 1
ATOM 2217 N N . THR A 1 311 ? -31.259 71.153 15.844 1.00 31.94 311 THR A N 1
ATOM 2218 C CA . THR A 1 311 ? -31.611 71.105 14.394 1.00 31.94 311 THR A CA 1
ATOM 2219 C C . THR A 1 311 ? -31.066 69.800 13.752 1.00 31.94 311 THR A C 1
ATOM 2221 O O . THR A 1 311 ? -29.961 69.390 14.106 1.00 31.94 311 THR A O 1
ATOM 2224 N N . PRO A 1 312 ? -31.808 69.139 12.832 1.00 56.22 312 PRO A N 1
ATOM 2225 C CA . PRO A 1 312 ? -31.493 67.828 12.245 1.00 56.22 312 PRO A CA 1
ATOM 2226 C C . PRO A 1 312 ? -30.957 67.909 10.798 1.00 56.22 312 PRO A C 1
ATOM 2228 O O . PRO A 1 312 ? -31.124 68.940 10.148 1.00 56.22 312 PRO A O 1
ATOM 2231 N N . SER A 1 313 ? -30.399 66.807 10.265 1.00 30.59 313 SER A N 1
ATOM 2232 C CA . SER A 1 313 ? -30.360 66.430 8.823 1.00 30.59 313 SER A CA 1
ATOM 2233 C C . SER A 1 313 ? -29.481 65.179 8.589 1.00 30.59 313 SER A C 1
ATOM 2235 O O . SER A 1 313 ? -28.628 64.901 9.425 1.00 30.59 313 SER A O 1
ATOM 2237 N N . PRO A 1 314 ? -29.547 64.491 7.430 1.00 41.53 314 PRO A N 1
ATOM 2238 C CA . PRO A 1 314 ? -30.739 63.982 6.753 1.00 41.53 314 PRO A CA 1
ATOM 2239 C C . PRO A 1 314 ? -30.579 62.505 6.308 1.00 41.53 314 PRO A C 1
ATOM 2241 O O . PRO A 1 314 ? -29.487 61.982 6.101 1.00 41.53 314 PRO A O 1
ATOM 2244 N N . THR A 1 315 ? -31.713 61.846 6.104 1.00 40.09 315 THR A N 1
ATOM 2245 C CA . THR A 1 315 ? -31.873 60.529 5.476 1.00 40.09 315 THR A CA 1
ATOM 2246 C C . THR A 1 315 ? -31.499 60.556 3.987 1.00 40.09 315 THR A C 1
ATOM 2248 O O . THR A 1 315 ? -31.836 61.504 3.280 1.00 40.09 315 THR A O 1
ATOM 2251 N N . SER A 1 316 ? -30.873 59.483 3.488 1.00 30.95 316 SER A N 1
ATOM 2252 C CA . SER A 1 316 ? -30.761 59.165 2.053 1.00 30.95 316 SER A CA 1
ATOM 2253 C C . SER A 1 316 ? -31.326 57.762 1.759 1.00 30.95 316 SER A C 1
ATOM 2255 O O . SER A 1 316 ? -31.263 56.899 2.637 1.00 30.95 316 SER A O 1
ATOM 2257 N N . PRO A 1 317 ? -31.933 57.545 0.574 1.00 37.69 317 PRO A N 1
ATOM 2258 C CA . PRO A 1 317 ? -32.806 56.403 0.281 1.00 37.69 317 PRO A CA 1
ATOM 2259 C C . PRO A 1 317 ? -32.053 55.140 -0.189 1.00 37.69 317 PRO A C 1
ATOM 2261 O O . PRO A 1 317 ? -30.912 55.238 -0.645 1.00 37.69 317 PRO A O 1
ATOM 2264 N N . PRO A 1 318 ? -32.692 53.953 -0.128 1.00 34.84 318 PRO A N 1
ATOM 2265 C CA . PRO A 1 318 ? -32.065 52.689 -0.498 1.00 34.84 318 PRO A CA 1
ATOM 2266 C C . PRO A 1 318 ? -32.005 52.489 -2.020 1.00 34.84 318 PRO A C 1
ATOM 2268 O O . PRO A 1 318 ? -32.996 52.661 -2.732 1.00 34.84 318 PRO A O 1
ATOM 2271 N N . ILE A 1 319 ? -30.835 52.066 -2.501 1.00 33.16 319 ILE A N 1
ATOM 2272 C CA . ILE A 1 319 ? -30.593 51.620 -3.876 1.00 33.16 319 ILE A CA 1
ATOM 2273 C C . ILE A 1 319 ? -31.009 50.147 -3.988 1.00 33.16 319 ILE A C 1
ATOM 2275 O O . ILE A 1 319 ? -30.471 49.284 -3.296 1.00 33.16 319 ILE A O 1
ATOM 2279 N N . GLN A 1 320 ? -31.976 49.864 -4.863 1.00 32.72 320 GLN A N 1
ATOM 2280 C CA . GLN A 1 320 ? -32.367 48.511 -5.263 1.00 32.72 320 GLN A CA 1
ATOM 2281 C C . GLN A 1 320 ? -31.300 47.896 -6.179 1.00 32.72 320 GLN A C 1
ATOM 2283 O O . GLN A 1 320 ? -30.878 48.526 -7.147 1.00 32.72 320 GLN A O 1
ATOM 2288 N N . SER A 1 321 ? -30.899 46.656 -5.891 1.00 30.88 321 SER A N 1
ATOM 2289 C CA . SER A 1 321 ? -30.055 45.835 -6.772 1.00 30.88 321 SER A CA 1
ATOM 2290 C C . SER A 1 321 ? -30.910 44.875 -7.619 1.00 30.88 321 SER A C 1
ATOM 2292 O O . SER A 1 321 ? -31.981 44.463 -7.169 1.00 30.88 321 SER A O 1
ATOM 2294 N N . PRO A 1 322 ? -30.476 44.540 -8.850 1.00 35.22 322 PRO A N 1
ATOM 2295 C CA . PRO A 1 322 ? -31.308 43.890 -9.858 1.00 35.22 322 PRO A CA 1
ATOM 2296 C C . PRO A 1 322 ? -31.466 42.377 -9.658 1.00 35.22 322 PRO A C 1
ATOM 2298 O O . PRO A 1 322 ? -30.538 41.663 -9.288 1.00 35.22 322 PRO A O 1
ATOM 2301 N N . VAL A 1 323 ? -32.670 41.905 -9.983 1.00 32.25 323 VAL A N 1
ATOM 2302 C CA . VAL A 1 323 ? -33.074 40.498 -10.062 1.00 32.25 323 VAL A CA 1
ATOM 2303 C C . VAL A 1 323 ? -32.380 39.828 -11.252 1.00 32.25 323 VAL A C 1
ATOM 2305 O O . VAL A 1 323 ? -32.544 40.264 -12.390 1.00 32.25 323 VAL A O 1
ATOM 2308 N N . VAL A 1 324 ? -31.629 38.754 -10.993 1.00 31.09 324 VAL A N 1
ATOM 2309 C CA . VAL A 1 324 ? -31.054 37.877 -12.023 1.00 31.09 324 VAL A CA 1
ATOM 2310 C C . VAL A 1 324 ? -31.960 36.659 -12.194 1.00 31.09 324 VAL A C 1
ATOM 2312 O O . VAL A 1 324 ? -32.116 35.847 -11.286 1.00 31.09 324 VAL A O 1
ATOM 2315 N N . THR A 1 325 ? -32.563 36.550 -13.374 1.00 29.94 325 THR A N 1
ATOM 2316 C CA . THR A 1 325 ? -33.436 35.448 -13.790 1.00 29.94 325 THR A CA 1
ATOM 2317 C C . THR A 1 325 ? -32.595 34.266 -14.277 1.00 29.94 325 THR A C 1
ATOM 2319 O O . THR A 1 325 ? -31.886 34.377 -15.277 1.00 29.94 325 THR A O 1
ATOM 2322 N N . THR A 1 326 ? -32.676 33.120 -13.603 1.00 30.50 326 THR A N 1
ATOM 2323 C CA . THR A 1 326 ? -32.025 31.873 -14.035 1.00 30.50 326 THR A CA 1
ATOM 2324 C C . THR A 1 326 ? -32.941 31.125 -15.006 1.00 30.50 326 THR A C 1
ATOM 2326 O O . THR A 1 326 ? -34.086 30.822 -14.679 1.00 30.50 326 THR A O 1
ATOM 2329 N N . THR A 1 327 ? -32.452 30.842 -16.215 1.00 28.80 327 THR A N 1
ATOM 2330 C CA . THR A 1 327 ? -33.177 30.064 -17.233 1.00 28.80 327 THR A CA 1
ATOM 2331 C C . THR A 1 327 ? -32.742 28.604 -17.139 1.00 28.80 327 THR A C 1
ATOM 2333 O O . THR A 1 327 ? -31.569 28.297 -17.336 1.00 28.80 327 THR A O 1
ATOM 2336 N N . THR A 1 328 ? -33.672 27.704 -16.823 1.00 30.59 328 THR A N 1
ATOM 2337 C CA . THR A 1 328 ? -33.438 26.255 -16.750 1.00 30.59 328 THR A CA 1
ATOM 2338 C C . THR A 1 328 ? -33.547 25.648 -18.149 1.00 30.59 328 THR A C 1
ATOM 2340 O O . THR A 1 328 ? -34.604 25.719 -18.775 1.00 30.59 328 THR A O 1
ATOM 2343 N N . GLN A 1 329 ? -32.460 25.063 -18.657 1.00 29.89 329 GLN A N 1
ATOM 2344 C CA . GLN A 1 329 ? -32.444 24.349 -19.935 1.00 29.89 329 GLN A CA 1
ATOM 2345 C C . GLN A 1 329 ? -32.650 22.849 -19.677 1.00 29.89 329 GLN A C 1
ATOM 2347 O O . GLN A 1 329 ? -31.942 22.249 -18.872 1.00 29.89 329 GLN A O 1
ATOM 2352 N N . ALA A 1 330 ? -33.658 22.266 -20.325 1.00 29.70 330 ALA A N 1
ATOM 2353 C CA . ALA A 1 330 ? -34.032 20.864 -20.190 1.00 29.70 330 ALA A CA 1
ATOM 2354 C C . ALA A 1 330 ? -33.103 19.957 -21.013 1.00 29.70 330 ALA A C 1
ATOM 2356 O O . ALA A 1 330 ? -32.991 20.107 -22.231 1.00 29.70 330 ALA A O 1
ATOM 2357 N N . THR A 1 331 ? -32.468 18.990 -20.354 1.00 29.66 331 THR A N 1
ATOM 2358 C CA . THR A 1 331 ? -31.662 17.941 -20.987 1.00 29.66 331 THR A CA 1
ATOM 2359 C C . THR A 1 331 ? -32.584 16.838 -21.505 1.00 29.66 331 THR A C 1
ATOM 2361 O O . THR A 1 331 ? -33.380 16.278 -20.754 1.00 29.66 331 THR A O 1
ATOM 2364 N N . THR A 1 332 ? -32.496 16.535 -22.800 1.00 29.27 332 THR A N 1
ATOM 2365 C CA . THR A 1 332 ? -33.254 15.451 -23.442 1.00 29.27 332 THR A CA 1
ATOM 2366 C C . THR A 1 332 ? -32.369 14.207 -23.498 1.00 29.27 332 THR A C 1
ATOM 2368 O O . THR A 1 332 ? -31.306 14.242 -24.114 1.00 29.27 332 THR A O 1
ATOM 2371 N N . THR A 1 333 ? -32.786 13.123 -22.844 1.00 28.02 333 THR A N 1
ATOM 2372 C CA . THR A 1 333 ? -32.071 11.839 -22.833 1.00 28.02 333 THR A CA 1
ATOM 2373 C C . THR A 1 333 ? -32.544 10.979 -24.004 1.00 28.02 333 THR A C 1
ATOM 2375 O O . THR A 1 333 ? -33.694 10.543 -24.028 1.00 28.02 333 THR A O 1
ATOM 2378 N N . THR A 1 334 ? -31.667 10.723 -24.975 1.00 29.95 334 THR A N 1
ATOM 2379 C CA . THR A 1 334 ? -31.932 9.799 -26.089 1.00 29.95 334 THR A CA 1
ATOM 2380 C C . THR A 1 334 ? -31.371 8.421 -25.742 1.00 29.95 334 THR A C 1
ATOM 2382 O O . THR A 1 334 ? -30.170 8.275 -25.531 1.00 29.95 334 THR A O 1
ATOM 2385 N N . ALA A 1 335 ? -32.237 7.408 -25.680 1.00 29.28 335 ALA A N 1
ATOM 2386 C CA . ALA A 1 335 ? -31.852 6.016 -25.463 1.00 29.28 335 ALA A CA 1
ATOM 2387 C C . ALA A 1 335 ? -31.186 5.428 -26.723 1.00 29.28 335 ALA A C 1
ATOM 2389 O O . ALA A 1 335 ? -31.780 5.434 -27.802 1.00 29.28 335 ALA A O 1
ATOM 2390 N N . GLN A 1 336 ? -29.967 4.898 -26.586 1.00 28.53 336 GLN A N 1
ATOM 2391 C CA . GLN A 1 336 ? -29.310 4.087 -27.614 1.00 28.53 336 GLN A CA 1
ATOM 2392 C C . GLN A 1 336 ? -29.660 2.609 -27.410 1.00 28.53 336 GLN A C 1
ATOM 2394 O O . GLN A 1 336 ? -29.517 2.064 -26.320 1.00 28.53 336 GLN A O 1
ATOM 2399 N N . THR A 1 337 ? -30.140 1.975 -28.478 1.00 26.91 337 THR A N 1
ATOM 2400 C CA . THR A 1 337 ? -30.448 0.541 -28.542 1.00 26.91 337 THR A CA 1
ATOM 2401 C C . THR A 1 337 ? -29.245 -0.184 -29.141 1.00 26.91 337 THR A C 1
ATOM 2403 O O . THR A 1 337 ? -28.901 0.052 -30.299 1.00 26.91 337 THR A O 1
ATOM 2406 N N . THR A 1 338 ? -28.595 -1.054 -28.371 1.00 28.69 338 THR A N 1
ATOM 2407 C CA . THR A 1 338 ? -27.461 -1.863 -28.838 1.00 28.69 338 THR A CA 1
ATOM 2408 C C . THR A 1 338 ? -27.987 -3.095 -29.572 1.00 28.69 338 THR A C 1
ATOM 2410 O O . THR A 1 338 ? -28.664 -3.934 -28.982 1.00 28.69 338 THR A O 1
ATOM 2413 N N . THR A 1 339 ? -27.702 -3.201 -30.872 1.00 28.92 339 THR A N 1
ATOM 2414 C CA . THR A 1 339 ? -28.009 -4.393 -31.681 1.00 28.92 339 THR A CA 1
ATOM 2415 C C . THR A 1 339 ? -26.757 -5.263 -31.747 1.00 28.92 339 THR A C 1
ATOM 2417 O O . THR A 1 339 ? -25.711 -4.794 -32.187 1.00 28.92 339 THR A O 1
ATOM 2420 N N . ALA A 1 340 ? -26.853 -6.514 -31.293 1.00 29.39 340 ALA A N 1
ATOM 2421 C CA . ALA A 1 340 ? -25.771 -7.491 -31.370 1.00 29.39 340 ALA A CA 1
ATOM 2422 C C . ALA A 1 340 ? -25.505 -7.880 -32.834 1.00 29.39 340 ALA A C 1
ATOM 2424 O O . ALA A 1 340 ? -26.419 -8.299 -33.546 1.00 29.39 340 ALA A O 1
ATOM 2425 N N . GLN A 1 341 ? -24.254 -7.743 -33.277 1.00 27.64 341 GLN A N 1
ATOM 2426 C CA . GLN A 1 341 ? -23.807 -8.126 -34.612 1.00 27.64 341 GLN A CA 1
ATOM 2427 C C . GLN A 1 341 ? -22.947 -9.389 -34.501 1.00 27.64 341 GLN A C 1
ATOM 2429 O O . GLN A 1 341 ? -21.889 -9.386 -33.879 1.00 27.64 341 GLN A O 1
ATOM 2434 N N . THR A 1 342 ? -23.436 -10.487 -35.073 1.00 27.83 342 THR A N 1
ATOM 2435 C CA . THR A 1 342 ? -22.741 -11.775 -35.152 1.00 27.83 342 THR A CA 1
ATOM 2436 C C . THR A 1 342 ? -21.743 -11.735 -36.310 1.00 27.83 342 THR A C 1
ATOM 2438 O O . THR A 1 342 ? -22.144 -11.589 -37.464 1.00 27.83 342 THR A O 1
ATOM 2441 N N . THR A 1 343 ? -20.449 -11.858 -36.028 1.00 29.56 343 THR A N 1
ATOM 2442 C CA . THR A 1 343 ? -19.392 -11.981 -37.042 1.00 29.56 343 THR A CA 1
ATOM 2443 C C . THR A 1 343 ? -19.144 -13.453 -37.364 1.00 29.56 343 THR A C 1
ATOM 2445 O O . THR A 1 343 ? -18.773 -14.245 -36.503 1.00 29.56 343 THR A O 1
ATOM 2448 N N . THR A 1 344 ? -19.358 -13.831 -38.624 1.00 28.47 344 THR A N 1
ATOM 2449 C CA . THR A 1 344 ? -18.984 -15.136 -39.184 1.00 28.47 344 THR A CA 1
ATOM 2450 C C . THR A 1 344 ? -17.655 -14.976 -39.923 1.00 28.47 344 THR A C 1
ATOM 2452 O O . THR A 1 344 ? -17.592 -14.261 -40.922 1.00 28.47 344 THR A O 1
ATOM 2455 N N . SER A 1 345 ? -16.590 -15.613 -39.434 1.00 31.72 345 SER A N 1
ATOM 2456 C CA . SER A 1 345 ? -15.271 -15.594 -40.077 1.00 31.72 345 SER A CA 1
ATOM 2457 C C . SER A 1 345 ? -15.249 -16.510 -41.302 1.00 31.72 345 SER A C 1
ATOM 2459 O O . SER A 1 345 ? -15.438 -17.719 -41.190 1.00 31.72 345 SER A O 1
ATOM 2461 N N . ALA A 1 346 ? -15.005 -15.926 -42.476 1.00 29.47 346 ALA A N 1
ATOM 2462 C CA . ALA A 1 346 ? -14.766 -16.642 -43.723 1.00 29.47 346 ALA A CA 1
ATOM 2463 C C . ALA A 1 346 ? -13.263 -16.918 -43.896 1.00 29.47 346 ALA A C 1
ATOM 2465 O O . ALA A 1 346 ? -12.446 -16.000 -43.961 1.00 29.47 346 ALA A O 1
ATOM 2466 N N . THR A 1 347 ? -12.902 -18.197 -43.985 1.00 29.16 347 THR A N 1
ATOM 2467 C CA . THR A 1 347 ? -11.547 -18.669 -44.289 1.00 29.16 347 THR A CA 1
ATOM 2468 C C . THR A 1 347 ? -11.232 -18.413 -45.764 1.00 29.16 347 THR A C 1
ATOM 2470 O O . THR A 1 347 ? -11.926 -18.920 -46.643 1.00 29.16 347 THR A O 1
ATOM 2473 N N . THR A 1 348 ? -10.177 -17.646 -46.046 1.00 29.19 348 THR A N 1
ATOM 2474 C CA . THR A 1 348 ? -9.673 -17.437 -47.413 1.00 29.19 348 THR A CA 1
ATOM 2475 C C . THR A 1 348 ? -8.371 -18.214 -47.576 1.00 29.19 348 THR A C 1
ATOM 2477 O O . THR A 1 348 ? -7.397 -17.957 -46.874 1.00 29.19 348 THR A O 1
ATOM 2480 N N . THR A 1 349 ? -8.362 -19.199 -48.474 1.00 31.14 349 THR A N 1
ATOM 2481 C CA . THR A 1 349 ? -7.179 -19.991 -48.829 1.00 31.14 349 THR A CA 1
ATOM 2482 C C . THR A 1 349 ? -6.429 -19.289 -49.958 1.00 31.14 349 THR A C 1
ATOM 2484 O O . THR A 1 349 ? -6.966 -19.149 -51.056 1.00 31.14 349 THR A O 1
ATOM 2487 N N . THR A 1 350 ? -5.186 -18.876 -49.709 1.00 30.78 350 THR A N 1
ATOM 2488 C CA . THR A 1 350 ? -4.302 -18.306 -50.736 1.00 30.78 350 THR A CA 1
ATOM 2489 C C . THR A 1 350 ? -3.227 -19.325 -51.102 1.00 30.78 350 THR A C 1
ATOM 2491 O O . THR A 1 350 ? -2.445 -19.760 -50.262 1.00 30.78 350 THR A O 1
ATOM 2494 N N . THR A 1 351 ? -3.207 -19.723 -52.372 1.00 36.84 351 THR A N 1
ATOM 2495 C CA . THR A 1 351 ? -2.184 -20.568 -53.000 1.00 36.84 351 THR A CA 1
ATOM 2496 C C . THR A 1 351 ? -0.955 -19.749 -53.399 1.00 36.84 351 THR A C 1
ATOM 2498 O O . THR A 1 351 ? -1.102 -18.768 -54.126 1.00 36.84 351 THR A O 1
ATOM 2501 N N . THR A 1 352 ? 0.246 -20.216 -53.041 1.00 31.69 352 THR A N 1
ATOM 2502 C CA . THR A 1 352 ? 1.533 -19.706 -53.556 1.00 31.69 352 THR A CA 1
ATOM 2503 C C . THR A 1 352 ? 2.324 -20.848 -54.209 1.00 31.69 352 THR A C 1
ATOM 2505 O O . THR A 1 352 ? 2.384 -21.932 -53.624 1.00 31.69 352 THR A O 1
ATOM 2508 N N . PRO A 1 353 ? 2.927 -20.657 -55.402 1.00 45.69 353 PRO A N 1
ATOM 2509 C CA . PRO A 1 353 ? 3.673 -21.702 -56.095 1.00 45.69 353 PRO A CA 1
ATOM 2510 C C . PRO A 1 353 ? 5.206 -21.574 -55.980 1.00 45.69 353 PRO A C 1
ATOM 2512 O O . PRO A 1 353 ? 5.747 -20.496 -55.757 1.00 45.69 353 PRO A O 1
ATOM 2515 N N . ALA A 1 354 ? 5.850 -22.698 -56.317 1.00 31.75 354 ALA A N 1
ATOM 2516 C CA . ALA A 1 354 ? 7.212 -22.879 -56.839 1.00 31.75 354 ALA A CA 1
ATOM 2517 C C . ALA A 1 354 ? 8.388 -23.057 -55.850 1.00 31.75 354 ALA A C 1
ATOM 2519 O O . ALA A 1 354 ? 9.106 -22.140 -55.471 1.00 31.75 354 ALA A O 1
ATOM 2520 N N . THR A 1 355 ? 8.618 -24.343 -55.572 1.00 32.22 355 THR A N 1
ATOM 2521 C CA . THR A 1 355 ? 9.886 -25.082 -55.429 1.00 32.22 355 THR A CA 1
ATOM 2522 C C . THR A 1 355 ? 11.173 -24.396 -55.904 1.00 32.22 355 THR A C 1
ATOM 2524 O O . THR A 1 355 ? 11.302 -24.047 -57.075 1.00 32.22 355 THR A O 1
ATOM 2527 N N . THR A 1 356 ? 12.199 -24.415 -55.044 1.00 30.19 356 THR A N 1
ATOM 2528 C CA . THR A 1 356 ? 13.604 -24.588 -55.452 1.00 30.19 356 THR A CA 1
ATOM 2529 C C . THR A 1 356 ? 14.271 -25.579 -54.493 1.00 30.19 356 THR A C 1
ATOM 2531 O O . THR A 1 356 ? 14.244 -25.395 -53.280 1.00 30.19 356 THR A O 1
ATOM 2534 N N . THR A 1 357 ? 14.802 -26.667 -55.046 1.00 31.41 357 THR A N 1
ATOM 2535 C CA . THR A 1 357 ? 15.402 -27.797 -54.326 1.00 31.41 357 THR A CA 1
ATOM 2536 C C . THR A 1 357 ? 16.893 -27.550 -54.109 1.00 31.41 357 THR A C 1
ATOM 2538 O O . THR A 1 357 ? 17.624 -27.410 -55.088 1.00 31.41 357 THR A O 1
ATOM 2541 N N . THR A 1 358 ? 17.357 -27.591 -52.858 1.00 30.08 358 THR A N 1
ATOM 2542 C CA . THR A 1 358 ? 18.787 -27.707 -52.530 1.00 30.08 358 THR A CA 1
ATOM 2543 C C . THR A 1 358 ? 18.980 -28.898 -51.602 1.00 30.08 358 THR A C 1
ATOM 2545 O O . THR A 1 358 ? 18.482 -28.926 -50.480 1.00 30.08 358 THR A O 1
ATOM 2548 N N . THR A 1 359 ? 19.676 -29.910 -52.109 1.00 36.50 359 THR A N 1
ATOM 2549 C CA . THR A 1 359 ? 19.999 -31.158 -51.419 1.00 36.50 359 THR A CA 1
ATOM 2550 C C . THR A 1 359 ? 21.090 -30.910 -50.377 1.00 36.50 359 THR A C 1
ATOM 2552 O O . THR A 1 359 ? 22.219 -30.592 -50.743 1.00 36.50 359 THR A O 1
ATOM 2555 N N . ALA A 1 360 ? 20.779 -31.103 -49.096 1.00 33.62 360 ALA A N 1
ATOM 2556 C CA . ALA A 1 360 ? 21.772 -31.256 -48.038 1.00 33.62 360 ALA A CA 1
ATOM 2557 C C . ALA A 1 360 ? 21.520 -32.579 -47.308 1.00 33.62 360 ALA A C 1
ATOM 2559 O O . ALA A 1 360 ? 20.409 -32.902 -46.898 1.00 33.62 360 ALA A O 1
ATOM 2560 N N . GLN A 1 361 ? 22.579 -33.373 -47.249 1.00 35.91 361 GLN A N 1
ATOM 2561 C CA . GLN A 1 361 ? 22.637 -34.726 -46.727 1.00 35.91 361 GLN A CA 1
ATOM 2562 C C . GLN A 1 361 ? 22.741 -34.651 -45.197 1.00 35.91 361 GLN A C 1
ATOM 2564 O O . GLN A 1 361 ? 23.675 -34.042 -44.679 1.00 35.91 361 GLN A O 1
ATOM 2569 N N . THR A 1 362 ? 21.809 -35.265 -44.466 1.00 29.89 362 THR A N 1
ATOM 2570 C CA . THR A 1 362 ? 21.902 -35.389 -43.003 1.00 29.89 362 THR A CA 1
ATOM 2571 C C . THR A 1 362 ? 21.648 -36.834 -42.598 1.00 29.89 362 THR A C 1
ATOM 2573 O O . THR A 1 362 ? 20.653 -37.451 -42.969 1.00 29.89 362 THR A O 1
ATOM 2576 N N . THR A 1 363 ? 22.623 -37.384 -41.886 1.00 35.00 363 THR A N 1
ATOM 2577 C CA . THR A 1 363 ? 22.685 -38.739 -41.344 1.00 35.00 363 THR A CA 1
ATOM 2578 C C . THR A 1 363 ? 21.684 -38.939 -40.208 1.00 35.00 363 THR A C 1
ATOM 2580 O O . THR A 1 363 ? 21.682 -38.179 -39.244 1.00 35.00 363 THR A O 1
ATOM 2583 N N . THR A 1 364 ? 20.878 -39.994 -40.309 1.00 32.16 364 THR A N 1
ATOM 2584 C CA . THR A 1 364 ? 19.911 -40.459 -39.304 1.00 32.16 364 THR A CA 1
ATOM 2585 C C . THR A 1 364 ? 20.586 -41.337 -38.240 1.00 32.16 364 THR A C 1
ATOM 2587 O O . THR A 1 364 ? 21.174 -42.356 -38.606 1.00 32.16 364 THR A O 1
ATOM 2590 N N . PRO A 1 365 ? 20.449 -41.047 -36.933 1.00 38.09 365 PRO A N 1
ATOM 2591 C CA . PRO A 1 365 ? 20.530 -42.057 -35.886 1.00 38.09 365 PRO A CA 1
ATOM 2592 C C . PRO A 1 365 ? 19.130 -42.619 -35.606 1.00 38.09 365 PRO A C 1
ATOM 2594 O O . PRO A 1 365 ? 18.158 -41.878 -35.475 1.00 38.09 365 PRO A O 1
ATOM 2597 N N . ALA A 1 366 ? 19.034 -43.943 -35.539 1.00 33.38 366 ALA A N 1
ATOM 2598 C CA . ALA A 1 366 ? 17.812 -44.664 -35.214 1.00 33.38 366 ALA A CA 1
ATOM 2599 C C . ALA A 1 366 ? 17.419 -44.457 -33.742 1.00 33.38 366 ALA A C 1
ATOM 2601 O O . ALA A 1 366 ? 18.217 -44.735 -32.846 1.00 33.38 366 ALA A O 1
ATOM 2602 N N . THR A 1 367 ? 16.175 -44.042 -33.499 1.00 32.12 367 THR A N 1
ATOM 2603 C CA . THR A 1 367 ? 15.566 -44.017 -32.164 1.00 32.12 367 THR A CA 1
ATOM 2604 C C . THR A 1 367 ? 14.607 -45.195 -32.037 1.00 32.12 367 THR A C 1
ATOM 2606 O O . THR A 1 367 ? 13.626 -45.301 -32.771 1.00 32.12 367 THR A O 1
ATOM 2609 N N . THR A 1 368 ? 14.908 -46.099 -31.109 1.00 33.09 368 THR A N 1
ATOM 2610 C CA . THR A 1 368 ? 14.068 -47.239 -30.735 1.00 33.09 368 THR A CA 1
ATOM 2611 C C . THR A 1 368 ? 12.912 -46.748 -29.863 1.00 33.09 368 THR A C 1
ATOM 2613 O O . THR A 1 368 ? 13.138 -46.239 -28.767 1.00 33.09 368 THR A O 1
ATOM 2616 N N . THR A 1 369 ? 11.672 -46.896 -30.326 1.00 30.39 369 THR A N 1
ATOM 2617 C CA . THR A 1 369 ? 10.471 -46.620 -29.527 1.00 30.39 369 THR A CA 1
ATOM 2618 C C . THR A 1 369 ? 10.095 -47.866 -28.724 1.00 30.39 369 THR A C 1
ATOM 2620 O O . THR A 1 369 ? 9.673 -48.869 -29.297 1.00 30.39 369 THR A O 1
ATOM 2623 N N . THR A 1 370 ? 10.227 -47.807 -27.398 1.00 31.56 370 THR A N 1
ATOM 2624 C CA . THR A 1 370 ? 9.659 -48.805 -26.480 1.00 31.56 370 THR A CA 1
ATOM 2625 C C . THR A 1 370 ? 8.296 -48.303 -26.014 1.00 31.56 370 THR A C 1
ATOM 2627 O O . THR A 1 370 ? 8.210 -47.372 -25.218 1.00 31.56 370 THR A O 1
ATOM 2630 N N . THR A 1 371 ? 7.219 -48.899 -26.521 1.00 32.06 371 THR A N 1
ATOM 2631 C CA . THR A 1 371 ? 5.850 -48.619 -26.069 1.00 32.06 371 THR A CA 1
ATOM 2632 C C . THR A 1 371 ? 5.582 -49.391 -24.775 1.00 32.06 371 THR A C 1
ATOM 2634 O O . THR A 1 371 ? 5.400 -50.606 -24.805 1.00 32.06 371 THR A O 1
ATOM 2637 N N . ALA A 1 372 ? 5.566 -48.702 -23.632 1.00 31.06 372 ALA A N 1
ATOM 2638 C CA . ALA A 1 372 ? 5.030 -49.242 -22.385 1.00 31.06 372 ALA A CA 1
ATOM 2639 C C . ALA A 1 372 ? 3.538 -48.888 -22.296 1.00 31.06 372 ALA A C 1
ATOM 2641 O O . ALA A 1 372 ? 3.162 -47.720 -22.240 1.00 31.06 372 ALA A O 1
ATOM 2642 N N . GLN A 1 373 ? 2.690 -49.913 -22.337 1.00 30.25 373 GLN A N 1
ATOM 2643 C CA . GLN A 1 373 ? 1.240 -49.805 -22.235 1.00 30.25 373 GLN A CA 1
ATOM 2644 C C . GLN A 1 373 ? 0.838 -49.971 -20.763 1.00 30.25 373 GLN A C 1
ATOM 2646 O O . GLN A 1 373 ? 0.778 -51.089 -20.253 1.00 30.25 373 GLN A O 1
ATOM 2651 N N . THR A 1 374 ? 0.581 -48.867 -20.063 1.00 29.77 374 THR A N 1
ATOM 2652 C CA . THR A 1 374 ? 0.072 -48.897 -18.684 1.00 29.77 374 THR A CA 1
ATOM 2653 C C . THR A 1 374 ? -1.453 -48.937 -18.721 1.00 29.77 374 THR A C 1
ATOM 2655 O O . THR A 1 374 ? -2.099 -48.005 -19.191 1.00 29.77 374 THR A O 1
ATOM 2658 N N . THR A 1 375 ? -2.034 -50.044 -18.260 1.00 31.98 375 THR A N 1
ATOM 2659 C CA . THR A 1 375 ? -3.485 -50.197 -18.080 1.00 31.98 375 THR A CA 1
ATOM 2660 C C . THR A 1 375 ? -3.814 -49.857 -16.630 1.00 31.98 375 THR A C 1
ATOM 2662 O O . THR A 1 375 ? -3.382 -50.572 -15.728 1.00 31.98 375 THR A O 1
ATOM 2665 N N . THR A 1 376 ? -4.551 -48.772 -16.392 1.00 30.80 376 THR A N 1
ATOM 2666 C CA . THR A 1 376 ? -4.985 -48.375 -15.045 1.00 30.80 376 THR A CA 1
ATOM 2667 C C . THR A 1 376 ? -6.371 -48.953 -14.767 1.00 30.80 376 THR A C 1
ATOM 2669 O O . THR A 1 376 ? -7.371 -48.481 -15.305 1.00 30.80 376 THR A O 1
ATOM 2672 N N . THR A 1 377 ? -6.433 -49.985 -13.926 1.00 31.03 377 THR A N 1
ATOM 2673 C CA . THR A 1 377 ? -7.682 -50.508 -13.355 1.00 31.03 377 THR A CA 1
ATOM 2674 C C . THR A 1 377 ? -7.959 -49.771 -12.047 1.00 31.03 377 THR A C 1
ATOM 2676 O O . THR A 1 377 ? -7.137 -49.810 -11.134 1.00 31.03 377 THR A O 1
ATOM 2679 N N . ALA A 1 378 ? -9.104 -49.096 -11.945 1.00 31.30 378 ALA A N 1
ATOM 2680 C CA . ALA A 1 378 ? -9.540 -48.442 -10.715 1.00 31.30 378 ALA A CA 1
ATOM 2681 C C . ALA A 1 378 ? -9.882 -49.491 -9.642 1.00 31.30 378 ALA A C 1
ATOM 2683 O O . ALA A 1 378 ? -10.750 -50.339 -9.852 1.00 31.30 378 ALA A O 1
ATOM 2684 N N . GLN A 1 379 ? -9.209 -49.420 -8.492 1.00 28.75 379 GLN A N 1
ATOM 2685 C CA . GLN A 1 379 ? -9.504 -50.228 -7.312 1.00 28.75 379 GLN A CA 1
ATOM 2686 C C . GLN A 1 379 ? -9.848 -49.287 -6.154 1.00 28.75 379 GLN A C 1
ATOM 2688 O O . GLN A 1 379 ? -9.024 -48.496 -5.706 1.00 28.75 379 GLN A O 1
ATOM 2693 N N . THR A 1 380 ? -11.098 -49.345 -5.707 1.00 33.34 380 THR A N 1
ATOM 2694 C CA . THR A 1 380 ? -11.611 -48.602 -4.553 1.00 33.34 380 THR A CA 1
ATOM 2695 C C . THR A 1 380 ? -11.156 -49.305 -3.274 1.00 33.34 380 THR A C 1
ATOM 2697 O O . THR A 1 380 ? -11.491 -50.470 -3.066 1.00 33.34 380 THR A O 1
ATOM 2700 N N . THR A 1 381 ? -10.413 -48.618 -2.406 1.00 31.16 381 THR A N 1
ATOM 2701 C CA . THR A 1 381 ? -10.071 -49.115 -1.063 1.00 31.16 381 THR A CA 1
ATOM 2702 C C . THR A 1 381 ? -10.532 -48.135 0.007 1.00 31.16 381 THR A C 1
ATOM 2704 O O . THR A 1 381 ? -10.063 -47.002 0.074 1.00 31.16 381 THR A O 1
ATOM 2707 N N . THR A 1 382 ? -11.449 -48.606 0.849 1.00 32.03 382 THR A N 1
ATOM 2708 C CA . THR A 1 382 ? -11.901 -47.987 2.101 1.00 32.03 382 THR A CA 1
ATOM 2709 C C . THR A 1 382 ? -10.778 -48.031 3.153 1.00 32.03 382 THR A C 1
ATOM 2711 O O . THR A 1 382 ? -10.164 -49.092 3.296 1.00 32.03 382 THR A O 1
ATOM 2714 N N . PRO A 1 383 ? -10.500 -46.963 3.928 1.00 41.19 383 PRO A N 1
ATOM 2715 C CA . PRO A 1 383 ? -9.453 -47.001 4.948 1.00 41.19 383 PRO A CA 1
ATOM 2716 C C . PRO A 1 383 ? -9.921 -47.737 6.211 1.00 41.19 383 PRO A C 1
ATOM 2718 O O . PRO A 1 383 ? -10.963 -47.416 6.781 1.00 41.19 383 PRO A O 1
ATOM 2721 N N . ALA A 1 384 ? -9.122 -48.705 6.664 1.00 29.98 384 ALA A N 1
ATOM 2722 C CA . ALA A 1 384 ? -9.269 -49.365 7.957 1.00 29.98 384 ALA A CA 1
ATOM 2723 C C . ALA A 1 384 ? -8.453 -48.627 9.032 1.00 29.98 384 ALA A C 1
ATOM 2725 O O . ALA A 1 384 ? -7.255 -48.386 8.877 1.00 29.98 384 ALA A O 1
ATOM 2726 N N . THR A 1 385 ? -9.112 -48.288 10.136 1.00 31.59 385 THR A N 1
ATOM 2727 C CA . THR A 1 385 ? -8.529 -47.677 11.333 1.00 31.59 385 THR A CA 1
ATOM 2728 C C . THR A 1 385 ? -7.634 -48.686 12.058 1.00 31.59 385 THR A C 1
ATOM 2730 O O . THR A 1 385 ? -8.089 -49.774 12.406 1.00 31.59 385 THR A O 1
ATOM 2733 N N . THR A 1 386 ? -6.371 -48.332 12.313 1.00 29.06 386 THR A N 1
ATOM 2734 C CA . THR A 1 386 ? -5.455 -49.143 13.133 1.00 29.06 386 THR A CA 1
ATOM 2735 C C . THR A 1 386 ? -5.261 -48.457 14.483 1.00 29.06 386 THR A C 1
ATOM 2737 O O . THR A 1 386 ? -4.738 -47.349 14.553 1.00 29.06 386 THR A O 1
ATOM 2740 N N . THR A 1 387 ? -5.714 -49.106 15.555 1.00 31.66 387 THR A N 1
ATOM 2741 C CA . THR A 1 387 ? -5.528 -48.671 16.945 1.00 31.66 387 THR A CA 1
ATOM 2742 C C . THR A 1 387 ? -4.308 -49.380 17.526 1.00 31.66 387 THR A C 1
ATOM 2744 O O . THR A 1 387 ? -4.292 -50.608 17.603 1.00 31.66 387 THR A O 1
ATOM 2747 N N . THR A 1 388 ? -3.298 -48.626 17.962 1.00 28.83 388 THR A N 1
ATOM 2748 C CA . THR A 1 388 ? -2.116 -49.176 18.643 1.00 28.83 388 THR A CA 1
ATOM 2749 C C . THR A 1 388 ? -2.267 -48.990 20.151 1.00 28.83 388 THR A C 1
ATOM 2751 O O . THR A 1 388 ? -2.235 -47.870 20.654 1.00 28.83 388 THR A O 1
ATOM 2754 N N . THR A 1 389 ? -2.435 -50.091 20.883 1.00 33.19 389 THR A N 1
ATOM 2755 C CA . THR A 1 389 ? -2.414 -50.127 22.353 1.00 33.19 389 THR A CA 1
ATOM 2756 C C . THR A 1 389 ? -1.006 -50.496 22.822 1.00 33.19 389 THR A C 1
ATOM 2758 O O . THR A 1 389 ? -0.508 -51.567 22.483 1.00 33.19 389 THR A O 1
ATOM 2761 N N . ALA A 1 390 ? -0.356 -49.628 23.601 1.00 31.20 390 ALA A N 1
ATOM 2762 C CA . ALA A 1 390 ? 0.936 -49.924 24.217 1.00 31.20 390 ALA A CA 1
ATOM 2763 C C . ALA A 1 390 ? 0.746 -50.688 25.539 1.00 31.20 390 ALA A C 1
ATOM 2765 O O . ALA A 1 390 ? -0.000 -50.262 26.419 1.00 31.20 390 ALA A O 1
ATOM 2766 N N . GLN A 1 391 ? 1.439 -51.821 25.661 1.00 28.97 391 GLN A N 1
ATOM 2767 C CA . GLN A 1 391 ? 1.416 -52.734 26.802 1.00 28.97 391 GLN A CA 1
ATOM 2768 C C . GLN A 1 391 ? 2.748 -52.626 27.567 1.00 28.97 391 GLN A C 1
ATOM 2770 O O . GLN A 1 391 ? 3.823 -52.666 26.973 1.00 28.97 391 GLN A O 1
ATOM 2775 N N . THR A 1 392 ? 2.679 -52.470 28.888 1.00 37.56 392 THR A N 1
ATOM 2776 C CA . THR A 1 392 ? 3.823 -52.336 29.807 1.00 37.56 392 THR A CA 1
ATOM 2777 C C . THR A 1 392 ? 4.222 -53.700 30.380 1.00 37.56 392 THR A C 1
ATOM 2779 O O . THR A 1 392 ? 3.346 -54.378 30.917 1.00 37.56 392 THR A O 1
ATOM 2782 N N . THR A 1 393 ? 5.509 -54.097 30.371 1.00 29.72 393 THR A N 1
ATOM 2783 C CA . THR A 1 393 ? 6.068 -55.062 31.359 1.00 29.72 393 THR A CA 1
ATOM 2784 C C . THR A 1 393 ? 7.616 -55.068 31.454 1.00 29.72 393 THR A C 1
ATOM 2786 O O . THR A 1 393 ? 8.310 -55.453 30.524 1.00 29.72 393 THR A O 1
ATOM 2789 N N . THR A 1 394 ? 8.110 -54.626 32.619 1.00 33.38 394 THR A N 1
ATOM 2790 C CA . THR A 1 394 ? 9.092 -55.204 33.577 1.00 33.38 394 THR A CA 1
ATOM 2791 C C . THR A 1 394 ? 10.496 -55.742 33.192 1.00 33.38 394 THR A C 1
ATOM 2793 O O . THR A 1 394 ? 10.644 -56.824 32.642 1.00 33.38 394 THR A O 1
ATOM 2796 N N . ALA A 1 395 ? 11.494 -55.020 33.736 1.00 33.91 395 ALA A N 1
ATOM 2797 C CA . ALA A 1 395 ? 12.732 -55.382 34.469 1.00 33.91 395 ALA A CA 1
ATOM 2798 C C . ALA A 1 395 ? 13.788 -56.371 33.929 1.00 33.91 395 ALA A C 1
ATOM 2800 O O . ALA A 1 395 ? 13.541 -57.565 33.779 1.00 33.91 395 ALA A O 1
ATOM 2801 N N . GLN A 1 396 ? 15.048 -55.907 33.944 1.00 28.98 396 GLN A N 1
ATOM 2802 C CA . GLN A 1 396 ? 16.184 -56.728 34.369 1.00 28.98 396 GLN A CA 1
ATOM 2803 C C . GLN A 1 396 ? 17.304 -55.897 35.028 1.00 28.98 396 GLN A C 1
ATOM 2805 O O . GLN A 1 396 ? 17.477 -54.708 34.779 1.00 28.98 396 GLN A O 1
ATOM 2810 N N . THR A 1 397 ? 17.996 -56.576 35.933 1.00 32.94 397 THR A N 1
ATOM 2811 C CA . THR A 1 397 ? 18.774 -56.128 37.091 1.00 32.94 397 THR A CA 1
ATOM 2812 C C . THR A 1 397 ? 20.265 -55.928 36.789 1.00 32.94 397 THR A C 1
ATOM 2814 O O . THR A 1 397 ? 20.872 -56.828 36.219 1.00 32.94 397 THR A O 1
ATOM 2817 N N . THR A 1 398 ? 20.895 -54.867 37.317 1.00 30.94 398 THR A N 1
ATOM 2818 C CA . THR A 1 398 ? 22.346 -54.838 37.625 1.00 30.94 398 THR A CA 1
ATOM 2819 C C . THR A 1 398 ? 22.643 -53.997 38.877 1.00 30.94 398 THR A C 1
ATOM 2821 O O . THR A 1 398 ? 22.114 -52.901 39.039 1.00 30.94 398 THR A O 1
ATOM 2824 N N . THR A 1 399 ? 23.479 -54.540 39.767 1.00 32.56 399 THR A N 1
ATOM 2825 C CA . THR A 1 399 ? 23.929 -54.010 41.078 1.00 32.56 399 THR A CA 1
ATOM 2826 C C . THR A 1 399 ? 25.366 -53.415 40.967 1.00 32.56 399 THR A C 1
ATOM 2828 O O . THR A 1 399 ? 25.941 -53.476 39.884 1.00 32.56 399 THR A O 1
ATOM 2831 N N . PRO A 1 400 ? 25.999 -52.858 42.025 1.00 42.41 400 PRO A N 1
ATOM 2832 C CA . PRO A 1 400 ? 26.053 -51.426 42.328 1.00 42.41 400 PRO A CA 1
ATOM 2833 C C . PRO A 1 400 ? 27.474 -50.819 42.244 1.00 42.41 400 PRO A C 1
ATOM 2835 O O . PRO A 1 400 ? 28.469 -51.486 42.526 1.00 42.41 400 PRO A O 1
ATOM 2838 N N . ALA A 1 401 ? 27.568 -49.511 41.996 1.00 31.48 401 ALA A N 1
ATOM 2839 C CA . ALA A 1 401 ? 28.755 -48.723 42.328 1.00 31.48 401 ALA A CA 1
ATOM 2840 C C . ALA A 1 401 ? 28.365 -47.596 43.291 1.00 31.48 401 ALA A C 1
ATOM 2842 O O . ALA A 1 401 ? 27.473 -46.795 43.027 1.00 31.48 401 ALA A O 1
ATOM 2843 N N . THR A 1 402 ? 29.023 -47.606 44.443 1.00 41.88 402 THR A N 1
ATOM 2844 C CA . THR A 1 402 ? 28.860 -46.699 45.573 1.00 41.88 402 THR A CA 1
ATOM 2845 C C . THR A 1 402 ? 29.302 -45.284 45.199 1.00 41.88 402 THR A C 1
ATOM 2847 O O . THR A 1 402 ? 30.470 -45.079 44.876 1.00 41.88 402 THR A O 1
ATOM 2850 N N . SER A 1 403 ? 28.417 -44.292 45.312 1.00 31.22 403 SER A N 1
ATOM 2851 C CA . SER A 1 403 ? 28.825 -42.886 45.377 1.00 31.22 403 SER A CA 1
ATOM 2852 C C . SER A 1 403 ? 27.946 -42.093 46.338 1.00 31.22 403 SER A C 1
ATOM 2854 O O . SER A 1 403 ? 26.731 -42.248 46.393 1.00 31.22 403 SER A O 1
ATOM 2856 N N . THR A 1 404 ? 28.639 -41.272 47.109 1.00 35.16 404 THR A N 1
ATOM 2857 C CA . THR A 1 404 ? 28.264 -40.500 48.287 1.00 35.16 404 THR A CA 1
ATOM 2858 C C . THR A 1 404 ? 27.026 -39.621 48.094 1.00 35.16 404 THR A C 1
ATOM 2860 O O . THR A 1 404 ? 26.950 -38.831 47.158 1.00 35.16 404 THR A O 1
ATOM 2863 N N . THR A 1 405 ? 26.079 -39.727 49.027 1.00 27.09 405 THR A N 1
ATOM 2864 C CA . THR A 1 405 ? 24.879 -38.890 49.104 1.00 27.09 405 THR A CA 1
ATOM 2865 C C . THR A 1 405 ? 25.239 -37.482 49.582 1.00 27.09 405 THR A C 1
ATOM 2867 O O . THR A 1 405 ? 25.574 -37.293 50.750 1.00 27.09 405 THR A O 1
ATOM 2870 N N . THR A 1 406 ? 25.121 -36.492 48.698 1.00 32.91 406 THR A N 1
ATOM 2871 C CA . THR A 1 406 ? 24.966 -35.082 49.076 1.00 32.91 406 THR A CA 1
ATOM 2872 C C . THR A 1 406 ? 23.492 -34.736 48.913 1.00 32.91 406 THR A C 1
ATOM 2874 O O . THR A 1 406 ? 22.956 -34.794 47.809 1.00 32.91 406 THR A O 1
ATOM 2877 N N . THR A 1 407 ? 22.819 -34.426 50.018 1.00 30.69 407 THR A N 1
ATOM 2878 C CA . THR A 1 407 ? 21.420 -33.991 50.018 1.00 30.69 407 THR A CA 1
ATOM 2879 C C . THR A 1 407 ? 21.343 -32.569 49.467 1.00 30.69 407 THR A C 1
ATOM 2881 O O . THR A 1 407 ? 21.559 -31.606 50.199 1.00 30.69 407 THR A O 1
ATOM 2884 N N . THR A 1 408 ? 21.046 -32.438 48.177 1.00 32.66 408 THR A N 1
ATOM 2885 C CA . THR A 1 408 ? 20.637 -31.169 47.569 1.00 32.66 408 THR A CA 1
ATOM 2886 C C . THR A 1 408 ? 19.119 -31.180 47.466 1.00 32.66 408 THR A C 1
ATOM 2888 O O . THR A 1 408 ? 18.546 -31.986 46.738 1.00 32.66 408 THR A O 1
ATOM 2891 N N . THR A 1 409 ? 18.457 -30.312 48.225 1.00 32.56 409 THR A N 1
ATOM 2892 C CA . THR A 1 409 ? 17.016 -30.076 48.117 1.00 32.56 409 THR A CA 1
ATOM 2893 C C . THR A 1 409 ? 16.751 -29.357 46.796 1.00 32.56 409 THR A C 1
ATOM 2895 O O . THR A 1 409 ? 16.930 -28.147 46.702 1.00 32.56 409 THR A O 1
ATOM 2898 N N . THR A 1 410 ? 16.383 -30.097 45.752 1.00 35.47 410 THR A N 1
ATOM 2899 C CA . THR A 1 410 ? 15.890 -29.514 44.502 1.00 35.47 410 THR A CA 1
ATOM 2900 C C . THR A 1 410 ? 14.429 -29.133 44.717 1.00 35.47 410 THR A C 1
ATOM 2902 O O . THR A 1 410 ? 13.556 -29.997 44.788 1.00 35.47 410 THR A O 1
ATOM 2905 N N . THR A 1 411 ? 14.154 -27.840 44.875 1.00 36.19 411 THR A N 1
ATOM 2906 C CA . THR A 1 411 ? 12.825 -27.287 44.604 1.00 36.19 411 THR A CA 1
ATOM 2907 C C . THR A 1 411 ? 12.523 -27.560 43.137 1.00 36.19 411 THR A C 1
ATOM 2909 O O . THR A 1 411 ? 13.174 -27.006 42.258 1.00 36.19 411 THR A O 1
ATOM 2912 N N . VAL A 1 412 ? 11.606 -28.490 42.887 1.00 35.12 412 VAL A N 1
ATOM 2913 C CA . VAL A 1 412 ? 11.041 -28.718 41.559 1.00 35.12 412 VAL A CA 1
ATOM 2914 C C . VAL A 1 412 ? 10.193 -27.490 41.258 1.00 35.12 412 VAL A C 1
ATOM 2916 O O . VAL A 1 412 ? 9.209 -27.251 41.961 1.00 35.12 412 VAL A O 1
ATOM 2919 N N . ASP A 1 413 ? 10.615 -26.687 40.282 1.00 39.78 413 ASP A N 1
ATOM 2920 C CA . ASP A 1 413 ? 9.790 -25.598 39.770 1.00 39.78 413 ASP A CA 1
ATOM 2921 C C . ASP A 1 413 ? 8.429 -26.175 39.349 1.00 39.78 413 ASP A C 1
ATOM 2923 O O . ASP A 1 413 ? 8.375 -27.282 38.797 1.00 39.78 413 ASP A O 1
ATOM 2927 N N . PRO A 1 414 ? 7.313 -25.487 39.650 1.00 47.97 414 PRO A N 1
ATOM 2928 C CA . PRO A 1 414 ? 6.006 -25.931 39.194 1.00 47.97 414 PRO A CA 1
ATOM 2929 C C . PRO A 1 414 ? 6.046 -26.134 37.670 1.00 47.97 414 PRO A C 1
ATOM 2931 O O . PRO A 1 414 ? 6.708 -25.355 36.978 1.00 47.97 414 PRO A O 1
ATOM 2934 N N . PRO A 1 415 ? 5.376 -27.175 37.133 1.00 51.56 4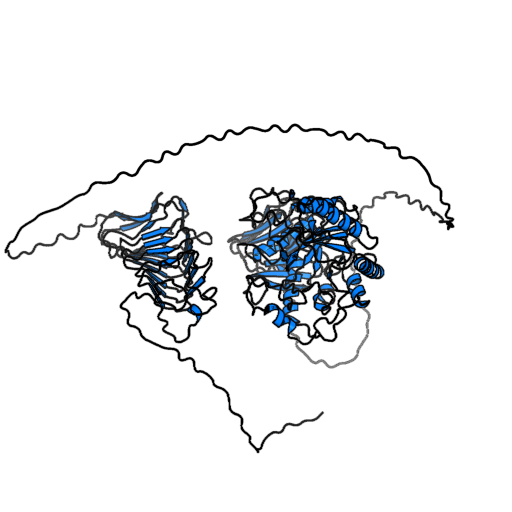15 PRO A N 1
ATOM 2935 C CA . PRO A 1 415 ? 5.297 -27.367 35.691 1.00 51.56 415 PRO A CA 1
ATOM 2936 C C . PRO A 1 415 ? 4.817 -26.061 35.040 1.00 51.56 415 PRO A C 1
ATOM 2938 O O . PRO A 1 415 ? 3.950 -25.397 35.624 1.00 51.56 415 PRO A O 1
ATOM 2941 N N . PRO A 1 416 ? 5.384 -25.667 33.883 1.00 57.22 416 PRO A N 1
ATOM 2942 C CA . PRO A 1 416 ? 4.945 -24.467 33.187 1.00 57.22 416 PRO A CA 1
ATOM 2943 C C . PRO A 1 416 ? 3.419 -24.520 33.028 1.00 57.22 416 PRO A C 1
ATOM 2945 O O . PRO A 1 416 ? 2.879 -25.610 32.793 1.00 57.22 416 PRO A O 1
ATOM 2948 N N . PRO A 1 417 ? 2.712 -23.395 33.237 1.00 58.22 417 PRO A N 1
ATOM 2949 C CA . PRO A 1 417 ? 1.262 -23.356 33.103 1.00 58.22 417 PRO A CA 1
ATOM 2950 C C . PRO A 1 417 ? 0.880 -23.955 31.748 1.00 58.22 417 PRO A C 1
ATOM 2952 O O . PRO A 1 417 ? 1.479 -23.616 30.733 1.00 58.22 417 PRO A O 1
ATOM 2955 N N . SER A 1 418 ? -0.058 -24.902 31.749 1.00 65.44 418 SER A N 1
ATOM 2956 C CA . SER A 1 418 ? -0.535 -25.534 30.521 1.00 65.44 418 SER A CA 1
ATOM 2957 C C . SER A 1 418 ? -1.076 -24.455 29.587 1.00 65.44 418 SER A C 1
ATOM 2959 O O . SER A 1 418 ? -2.025 -23.768 29.970 1.00 65.44 418 SER A O 1
ATOM 2961 N N . ASP A 1 419 ? -0.489 -24.316 28.397 1.00 76.44 419 ASP A N 1
ATOM 2962 C CA . ASP A 1 419 ? -0.972 -23.402 27.364 1.00 76.44 419 ASP A CA 1
ATOM 2963 C C . ASP A 1 419 ? -2.435 -23.708 27.064 1.00 76.44 419 ASP A C 1
ATOM 2965 O O . ASP A 1 419 ? -2.774 -24.769 26.530 1.00 76.44 419 ASP A O 1
ATOM 2969 N N . SER A 1 420 ? -3.325 -22.802 27.459 1.00 90.31 420 SER A N 1
ATOM 2970 C CA . SER A 1 420 ? -4.743 -23.003 27.228 1.00 90.31 420 SER A CA 1
ATOM 2971 C C . SER A 1 420 ? -5.092 -22.428 25.853 1.00 90.31 420 SER A C 1
ATOM 2973 O O . SER A 1 420 ? -4.956 -21.235 25.575 1.00 90.31 420 SER A O 1
ATOM 2975 N N . THR A 1 421 ? -5.454 -23.334 24.945 1.00 94.44 421 THR A N 1
ATOM 2976 C CA . THR A 1 421 ? -5.788 -23.023 23.553 1.00 94.44 421 THR A CA 1
ATOM 2977 C C . THR A 1 421 ? -7.291 -23.155 23.362 1.00 94.44 421 THR A C 1
ATOM 2979 O O . THR A 1 421 ? -7.860 -24.212 23.635 1.00 94.44 421 THR A O 1
ATOM 2982 N N . THR A 1 422 ? -7.940 -22.102 22.868 1.00 94.88 422 THR A N 1
ATOM 2983 C CA . THR A 1 422 ? -9.346 -22.156 22.444 1.00 94.88 422 THR A CA 1
ATOM 2984 C C . THR A 1 422 ? -9.413 -22.395 20.942 1.00 94.88 422 THR A C 1
ATOM 2986 O O . THR A 1 422 ? -8.772 -21.681 20.181 1.00 94.88 422 THR A O 1
ATOM 2989 N N . THR A 1 423 ? -10.196 -23.377 20.492 1.00 96.62 423 THR A N 1
ATOM 2990 C CA . THR A 1 423 ? -10.454 -23.597 19.058 1.00 96.62 423 THR A CA 1
ATOM 2991 C C . THR A 1 423 ? -11.879 -23.174 18.707 1.00 96.62 423 THR A C 1
ATOM 2993 O O . THR A 1 423 ? -12.834 -23.667 19.304 1.00 96.62 423 THR A O 1
ATOM 2996 N N . ILE A 1 424 ? -12.012 -22.270 17.738 1.00 96.44 424 ILE A N 1
ATOM 2997 C CA . ILE A 1 424 ? -13.264 -21.775 17.162 1.00 96.44 424 ILE A CA 1
ATOM 2998 C C . ILE A 1 424 ? -13.395 -22.393 15.769 1.00 96.44 424 ILE A C 1
ATOM 3000 O O . ILE A 1 424 ? -12.719 -21.967 14.837 1.00 96.44 424 ILE A O 1
ATOM 3004 N N . ALA A 1 425 ? -14.247 -23.404 15.619 1.00 96.94 425 ALA A N 1
ATOM 3005 C CA . ALA A 1 425 ? -14.530 -24.001 14.317 1.00 96.94 425 ALA A CA 1
ATOM 3006 C C . ALA A 1 425 ? -15.703 -23.274 13.653 1.00 96.94 425 ALA A C 1
ATOM 3008 O O . ALA A 1 425 ? -16.820 -23.290 14.178 1.00 96.94 425 ALA A O 1
ATOM 3009 N N . LEU A 1 426 ? -15.458 -22.639 12.507 1.00 96.19 426 LEU A N 1
ATOM 3010 C CA . LEU A 1 426 ? -16.509 -21.979 11.742 1.00 96.19 426 LEU A CA 1
ATOM 3011 C C . LEU A 1 426 ? -17.371 -23.017 11.007 1.00 96.19 426 LEU A C 1
ATOM 3013 O O . LEU A 1 426 ? -16.886 -24.031 10.502 1.00 96.19 426 LEU A O 1
ATOM 3017 N N . THR A 1 427 ? -18.669 -22.742 10.943 1.00 95.94 427 THR A N 1
ATOM 3018 C CA . THR A 1 427 ? -19.640 -23.406 10.064 1.00 95.94 427 THR A CA 1
ATOM 3019 C C . THR A 1 427 ? -19.656 -22.737 8.685 1.00 95.94 427 THR A C 1
ATOM 3021 O O . THR A 1 427 ? -19.008 -21.708 8.483 1.00 95.94 427 THR A O 1
ATOM 3024 N N . GLU A 1 428 ? -20.455 -23.265 7.754 1.00 92.50 428 GLU A N 1
ATOM 3025 C CA . GLU A 1 428 ? -20.655 -22.685 6.415 1.00 92.50 428 GLU A CA 1
ATOM 3026 C C . GLU A 1 428 ? -20.983 -21.190 6.438 1.00 92.50 428 GLU A C 1
ATOM 3028 O O . GLU A 1 428 ? -20.490 -20.438 5.595 1.00 92.50 428 GLU A O 1
ATOM 3033 N N . THR A 1 429 ? -21.768 -20.755 7.428 1.00 89.44 429 THR A N 1
ATOM 3034 C CA . THR A 1 429 ? -22.282 -19.384 7.531 1.00 89.44 429 THR A CA 1
ATOM 3035 C C . THR A 1 429 ? -21.650 -18.547 8.639 1.00 89.44 429 THR A C 1
ATOM 3037 O O . THR A 1 429 ? -21.935 -17.355 8.718 1.00 89.44 429 THR A O 1
ATOM 3040 N N . GLY A 1 430 ? -20.805 -19.127 9.498 1.00 89.88 430 GLY A N 1
ATOM 3041 C CA . GLY A 1 430 ? -20.175 -18.406 10.609 1.00 89.88 430 GLY A CA 1
ATOM 3042 C C . GLY A 1 430 ? -20.092 -19.217 11.899 1.00 89.88 430 GLY A C 1
ATOM 3043 O O . GLY A 1 430 ? -19.856 -20.420 11.864 1.00 89.88 430 GLY A O 1
ATOM 3044 N N . PHE A 1 431 ? -20.256 -18.566 13.046 1.00 93.12 431 PHE A N 1
ATOM 3045 C CA . PHE A 1 431 ? -20.073 -19.164 14.369 1.00 93.12 431 PHE A CA 1
ATOM 3046 C C . PHE A 1 431 ? -20.982 -18.476 15.391 1.00 93.12 431 PHE A C 1
ATOM 3048 O O . PHE A 1 431 ? -21.203 -17.269 15.293 1.00 93.12 431 PHE A O 1
ATOM 3055 N N . ASP A 1 432 ? -21.498 -19.243 16.353 1.00 90.06 432 ASP A N 1
ATOM 3056 C CA . ASP A 1 432 ? -22.250 -18.698 17.484 1.00 90.06 432 ASP A CA 1
ATOM 3057 C C . ASP A 1 432 ? -21.267 -18.124 18.507 1.00 90.06 432 ASP A C 1
ATOM 3059 O O . ASP A 1 432 ? -20.437 -18.855 19.047 1.00 90.06 432 ASP A O 1
ATOM 3063 N N . ALA A 1 433 ? -21.357 -16.820 18.771 1.00 91.25 433 ALA A N 1
ATOM 3064 C CA . ALA A 1 433 ? -20.402 -16.106 19.611 1.00 91.25 433 ALA A CA 1
ATOM 3065 C C . ALA A 1 433 ? -20.227 -16.736 21.006 1.00 91.25 433 ALA A C 1
ATOM 3067 O O . ALA A 1 433 ? -21.185 -17.164 21.657 1.00 91.25 433 ALA A O 1
ATOM 3068 N N . ILE A 1 434 ? -18.991 -16.723 21.515 1.00 92.75 434 ILE A N 1
ATOM 3069 C CA . ILE A 1 434 ? -18.701 -17.121 22.894 1.00 92.75 434 ILE A CA 1
ATOM 3070 C C . ILE A 1 434 ? -19.143 -15.989 23.824 1.00 92.75 434 ILE A C 1
ATOM 3072 O O . ILE A 1 434 ? -18.509 -14.935 23.896 1.00 92.75 434 ILE A O 1
ATOM 3076 N N . THR A 1 435 ? -20.214 -16.223 24.575 1.00 92.31 435 THR A N 1
ATOM 3077 C CA . THR A 1 435 ? -20.704 -15.272 25.577 1.00 92.31 435 THR A CA 1
ATOM 3078 C C . THR A 1 435 ? -19.969 -15.455 26.906 1.00 92.31 435 THR A C 1
ATOM 3080 O O . THR A 1 435 ? -19.938 -16.568 27.441 1.00 92.31 435 THR A O 1
ATOM 3083 N N . SER A 1 436 ? -19.433 -14.383 27.491 1.00 90.19 436 SER A N 1
ATOM 3084 C CA . SER A 1 436 ? -18.808 -14.416 28.823 1.00 90.19 436 SER A CA 1
ATOM 3085 C C . SER A 1 436 ? -19.160 -13.177 29.640 1.00 90.19 436 SER A C 1
ATOM 3087 O O . SER A 1 436 ? -19.097 -12.052 29.161 1.00 90.19 436 SER A O 1
ATOM 3089 N N . SER A 1 437 ? -19.466 -13.346 30.927 1.00 91.19 437 SER A N 1
ATOM 3090 C CA . SER A 1 437 ? -19.678 -12.203 31.824 1.00 91.19 437 SER A CA 1
ATOM 3091 C C . SER A 1 437 ? -18.376 -11.510 32.254 1.00 91.19 437 SER A C 1
ATOM 3093 O O . SER A 1 437 ? -18.444 -10.511 32.968 1.00 91.19 437 SER A O 1
ATOM 3095 N N . GLY A 1 438 ? -17.206 -12.049 31.888 1.00 92.50 438 GLY A N 1
ATOM 3096 C CA . GLY A 1 438 ? -15.881 -11.533 32.251 1.00 92.50 438 GLY A CA 1
ATOM 3097 C C . GLY A 1 438 ? -15.155 -10.815 31.108 1.00 92.50 438 GLY A C 1
ATOM 3098 O O . GLY A 1 438 ? -15.778 -10.310 30.177 1.00 92.50 438 GLY A O 1
ATOM 3099 N N . THR A 1 439 ? -13.821 -10.778 31.196 1.00 91.12 439 THR A N 1
ATOM 3100 C CA . THR A 1 439 ? -12.952 -10.237 30.142 1.00 91.12 439 THR A CA 1
ATOM 3101 C C . THR A 1 439 ? -12.787 -11.233 28.996 1.00 91.12 439 THR A C 1
ATOM 3103 O O . THR A 1 439 ? -12.607 -12.423 29.258 1.00 91.12 439 THR A O 1
ATOM 3106 N N . CYS A 1 440 ? -12.793 -10.755 27.750 1.00 91.69 440 CYS A N 1
ATOM 3107 C CA . CYS A 1 440 ? -12.554 -11.572 26.561 1.00 91.69 440 CYS A CA 1
ATOM 3108 C C . CYS A 1 440 ? -11.351 -11.113 25.723 1.00 91.69 440 CYS A C 1
ATOM 3110 O O . CYS A 1 440 ? -11.209 -9.910 25.496 1.00 91.69 440 CYS A O 1
ATOM 3112 N N . PRO A 1 441 ? -10.518 -12.054 25.233 1.00 90.69 441 PRO A N 1
ATOM 3113 C CA . PRO A 1 441 ? -10.488 -13.468 25.635 1.00 90.69 441 PRO A CA 1
ATOM 3114 C C . PRO A 1 441 ? -10.192 -13.614 27.145 1.00 90.69 441 PRO A C 1
ATOM 3116 O O . PRO A 1 441 ? -9.562 -12.714 27.715 1.00 90.69 441 PRO A O 1
ATOM 3119 N N . PRO A 1 442 ? -10.665 -14.682 27.820 1.00 90.00 442 PRO A N 1
ATOM 3120 C CA . PRO A 1 442 ? -10.335 -14.920 29.225 1.00 90.00 442 PRO A CA 1
ATOM 3121 C C . PRO A 1 442 ? -8.816 -14.934 29.444 1.00 90.00 442 PRO A C 1
ATOM 3123 O O . PRO A 1 442 ? -8.065 -15.378 28.580 1.00 90.00 442 PRO A O 1
ATOM 3126 N N . ALA A 1 443 ? -8.352 -14.413 30.584 1.00 88.00 443 ALA A N 1
ATOM 3127 C CA . ALA A 1 443 ? -6.924 -14.173 30.829 1.00 88.00 443 ALA A CA 1
ATOM 3128 C C . ALA A 1 443 ? -6.064 -15.451 30.857 1.00 88.00 443 ALA A C 1
ATOM 3130 O O . ALA A 1 443 ? -4.845 -15.373 30.729 1.00 88.00 443 ALA A O 1
ATOM 3131 N N . ASP A 1 444 ? -6.688 -16.610 31.049 1.00 89.38 444 ASP A N 1
ATOM 3132 C CA . ASP A 1 444 ? -6.065 -17.926 30.982 1.00 89.38 444 ASP A CA 1
ATOM 3133 C C . ASP A 1 444 ? -5.878 -18.434 29.545 1.00 89.38 444 ASP A C 1
ATOM 3135 O O . ASP A 1 444 ? -5.009 -19.282 29.343 1.00 89.38 444 ASP A O 1
ATOM 3139 N N . ILE A 1 445 ? -6.614 -17.909 28.551 1.00 90.56 445 ILE A N 1
ATOM 3140 C CA . ILE A 1 445 ? -6.481 -18.275 27.129 1.00 90.56 445 ILE A CA 1
ATOM 3141 C C . ILE A 1 445 ? -5.204 -17.682 26.537 1.00 90.56 445 ILE A C 1
ATOM 3143 O O . ILE A 1 445 ? -5.136 -16.493 26.212 1.00 90.56 445 ILE A O 1
ATOM 3147 N N . THR A 1 446 ? -4.194 -18.530 26.344 1.00 92.06 446 THR A N 1
ATOM 3148 C CA . THR A 1 446 ? -2.897 -18.127 25.784 1.00 92.06 446 THR A CA 1
ATOM 3149 C C . THR A 1 446 ? -2.886 -18.141 24.261 1.00 92.06 446 THR A C 1
ATOM 3151 O O . THR A 1 446 ? -2.103 -17.398 23.674 1.00 92.06 446 THR A O 1
ATOM 3154 N N . SER A 1 447 ? -3.769 -18.913 23.614 1.00 94.50 447 SER A N 1
ATOM 3155 C CA . SER A 1 447 ? -3.953 -18.855 22.161 1.00 94.50 447 SER A CA 1
ATOM 3156 C C . SER A 1 447 ? -5.372 -19.190 21.690 1.00 94.50 447 SER A C 1
ATOM 3158 O O . SER A 1 447 ? -6.139 -19.888 22.360 1.00 94.50 447 SER A O 1
ATOM 3160 N N . ILE A 1 448 ? -5.722 -18.684 20.510 1.00 95.88 448 ILE A N 1
ATOM 3161 C CA . ILE A 1 448 ? -6.979 -18.918 19.804 1.00 95.88 448 ILE A CA 1
ATOM 3162 C C . ILE A 1 448 ? -6.650 -19.479 18.421 1.00 95.88 448 ILE A C 1
ATOM 3164 O O . ILE A 1 448 ? -5.857 -18.906 17.679 1.00 95.88 448 ILE A O 1
ATOM 3168 N N . VAL A 1 449 ? -7.289 -20.581 18.049 1.00 97.56 449 VAL A N 1
ATOM 3169 C CA . VAL A 1 449 ? -7.250 -21.142 16.697 1.00 97.56 449 VAL A CA 1
ATOM 3170 C C . VAL A 1 449 ? -8.632 -20.978 16.086 1.00 97.56 449 VAL A C 1
ATOM 3172 O O . VAL A 1 449 ? -9.603 -21.493 16.631 1.00 97.56 449 VAL A O 1
ATOM 3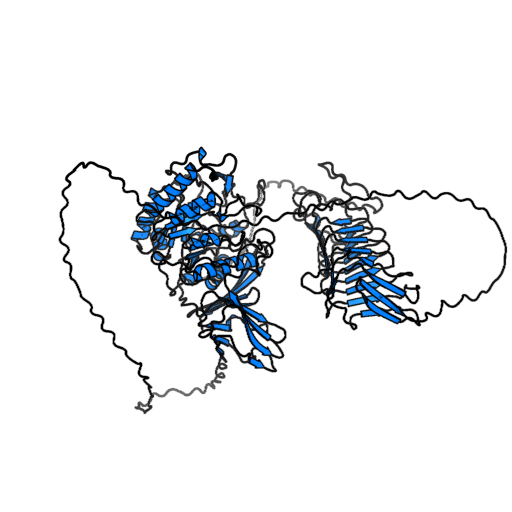175 N N . ILE A 1 450 ? -8.734 -20.263 14.972 1.00 97.44 450 ILE A N 1
ATOM 3176 C CA . ILE A 1 450 ? -9.967 -20.120 14.200 1.00 97.44 450 ILE A CA 1
ATOM 3177 C C . ILE A 1 450 ? -9.839 -21.012 12.968 1.00 97.44 450 ILE A C 1
ATOM 3179 O O . ILE A 1 450 ? -8.995 -20.768 12.106 1.00 97.44 450 ILE A O 1
ATOM 3183 N N . ASP A 1 451 ? -10.658 -22.055 12.908 1.00 97.81 451 ASP A N 1
ATOM 3184 C CA . ASP A 1 451 ? -10.661 -23.042 11.834 1.00 97.81 451 ASP A CA 1
ATOM 3185 C C . ASP A 1 451 ? -11.750 -22.719 10.809 1.00 97.81 451 ASP A C 1
ATOM 3187 O O . ASP A 1 451 ? -12.949 -22.803 11.091 1.00 97.81 451 ASP A O 1
ATOM 3191 N N . GLY A 1 452 ? -11.306 -22.327 9.617 1.00 96.88 452 GLY A N 1
ATOM 3192 C CA . GLY A 1 452 ? -12.133 -21.958 8.478 1.00 96.88 452 GLY A CA 1
ATOM 3193 C C . GLY A 1 452 ? -12.514 -23.119 7.563 1.00 96.88 452 GLY A C 1
ATOM 3194 O O . GLY A 1 452 ? -13.126 -22.849 6.535 1.00 96.88 452 GLY A O 1
ATOM 3195 N N . THR A 1 453 ? -12.206 -24.380 7.908 1.00 96.19 453 THR A N 1
ATOM 3196 C CA . THR A 1 453 ? -12.382 -25.546 7.011 1.00 96.19 453 THR A CA 1
ATOM 3197 C C . THR A 1 453 ? -13.768 -25.622 6.365 1.00 96.19 453 THR A C 1
ATOM 3199 O O . THR A 1 453 ? -13.881 -25.978 5.194 1.00 96.19 453 THR A O 1
ATOM 3202 N N . ASN A 1 454 ? -14.833 -25.293 7.107 1.00 96.12 454 ASN A N 1
ATOM 3203 C CA . ASN A 1 454 ? -16.201 -25.345 6.580 1.00 96.12 454 ASN A CA 1
ATOM 3204 C C . ASN A 1 454 ? -16.723 -23.984 6.105 1.00 96.12 454 ASN A C 1
ATOM 3206 O O . ASN A 1 454 ? -17.856 -23.917 5.647 1.00 96.12 454 ASN A O 1
ATOM 3210 N N . TYR A 1 455 ? -15.959 -22.898 6.237 1.00 95.81 455 TYR A N 1
ATOM 3211 C CA . TYR A 1 455 ? -16.444 -21.549 5.969 1.00 95.81 455 TYR A CA 1
ATOM 3212 C C . TYR A 1 455 ? -16.533 -21.260 4.466 1.00 95.81 455 TYR A C 1
ATOM 3214 O O . TYR A 1 455 ? -15.520 -21.235 3.768 1.00 95.81 455 TYR A O 1
ATOM 3222 N N . VAL A 1 456 ? -17.744 -20.980 3.972 1.00 94.62 456 VAL A N 1
ATOM 3223 C CA . VAL A 1 456 ? -18.006 -20.721 2.540 1.00 94.62 456 VAL A CA 1
ATOM 3224 C C . VAL A 1 456 ? -18.847 -19.466 2.281 1.00 94.62 456 VAL A C 1
ATOM 3226 O O . VAL A 1 456 ? -19.088 -19.119 1.128 1.00 94.62 456 VAL A O 1
ATOM 3229 N N . ALA A 1 457 ? -19.280 -18.753 3.326 1.00 93.38 457 ALA A N 1
ATOM 3230 C CA . ALA A 1 457 ? -20.140 -17.573 3.188 1.00 93.38 457 ALA A CA 1
ATOM 3231 C C . ALA A 1 457 ? -19.472 -16.353 2.523 1.00 93.38 457 ALA A C 1
ATOM 3233 O O . ALA A 1 457 ? -20.176 -15.433 2.107 1.00 93.38 457 ALA A O 1
ATOM 3234 N N . GLY A 1 458 ? -18.142 -16.341 2.380 1.00 92.88 458 GLY A N 1
ATOM 3235 C CA . GLY A 1 458 ? -17.411 -15.256 1.722 1.00 92.88 458 GLY A CA 1
ATOM 3236 C C . GLY A 1 458 ? -17.247 -14.014 2.612 1.00 92.88 458 GLY A C 1
ATOM 3237 O O . GLY A 1 458 ? -17.014 -14.151 3.806 1.00 92.88 458 GLY A O 1
ATOM 3238 N N . PRO A 1 459 ? -17.287 -12.786 2.067 1.00 94.31 459 PRO A N 1
ATOM 3239 C CA . PRO A 1 459 ? -17.155 -11.571 2.872 1.00 94.31 459 PRO A CA 1
ATOM 3240 C C . PRO A 1 459 ? -18.314 -11.385 3.865 1.00 94.31 459 PRO A C 1
ATOM 3242 O O . PRO A 1 459 ? -19.480 -11.558 3.515 1.00 94.31 459 PRO A O 1
ATOM 3245 N N . GLY A 1 460 ? -18.011 -10.959 5.090 1.00 95.19 460 GLY A N 1
ATOM 3246 C CA . GLY A 1 460 ? -18.996 -10.800 6.156 1.00 95.19 460 GLY A CA 1
ATOM 3247 C C . GLY A 1 460 ? -18.385 -10.346 7.479 1.00 95.19 460 GLY A C 1
ATOM 3248 O O . GLY A 1 460 ? -17.246 -9.892 7.551 1.00 95.19 460 GLY A O 1
ATOM 3249 N N . THR A 1 461 ? -19.157 -10.437 8.554 1.00 96.69 461 THR A N 1
ATOM 3250 C CA . THR A 1 461 ? -18.674 -10.183 9.917 1.00 96.69 461 THR A CA 1
ATOM 3251 C C . THR A 1 461 ? -19.187 -11.289 10.820 1.00 96.69 461 THR A C 1
ATOM 3253 O O . THR A 1 461 ? -20.374 -11.604 10.786 1.00 96.69 461 THR A O 1
ATOM 3256 N N . ILE A 1 462 ? -18.288 -11.882 11.601 1.00 96.56 462 ILE A N 1
ATOM 3257 C CA . ILE A 1 462 ? -18.588 -12.942 12.562 1.00 96.56 462 ILE A CA 1
ATOM 3258 C C . ILE A 1 462 ? -18.206 -12.430 13.943 1.00 96.56 462 ILE A C 1
ATOM 3260 O O . ILE A 1 462 ? -17.041 -12.120 14.184 1.00 96.56 462 ILE A O 1
ATOM 3264 N N . THR A 1 463 ? -19.160 -12.365 14.862 1.00 96.81 463 THR A N 1
ATOM 3265 C CA . THR A 1 463 ? -18.856 -12.052 16.260 1.00 96.81 463 THR A CA 1
ATOM 3266 C C . THR A 1 463 ? -18.269 -13.291 16.932 1.00 96.81 463 THR A C 1
ATOM 3268 O O . THR A 1 463 ? -18.917 -14.331 17.011 1.00 96.81 463 THR A O 1
ATOM 3271 N N . LEU A 1 464 ? -17.015 -13.202 17.381 1.00 95.12 464 LEU A N 1
ATOM 3272 C CA . LEU A 1 464 ? -16.307 -14.306 18.036 1.00 95.12 464 LEU A CA 1
ATOM 3273 C C . LEU A 1 464 ? -16.629 -14.367 19.532 1.00 95.12 464 LEU A C 1
ATOM 3275 O O . LEU A 1 464 ? -16.812 -15.451 20.085 1.00 95.12 464 LEU A O 1
ATOM 3279 N N . TYR A 1 465 ? -16.701 -13.200 20.174 1.00 95.12 465 TYR A N 1
ATOM 3280 C CA . TYR A 1 465 ? -16.939 -13.049 21.608 1.00 95.12 465 TYR A CA 1
ATOM 3281 C C . TYR A 1 465 ? -17.945 -11.931 21.881 1.00 95.12 465 TYR A C 1
ATOM 3283 O O . TYR A 1 465 ? -17.853 -10.869 21.266 1.00 95.12 465 TYR A O 1
ATOM 3291 N N . GLU A 1 466 ? -18.828 -12.150 22.857 1.00 94.75 466 GLU A N 1
ATOM 3292 C CA . GLU A 1 466 ? -19.731 -11.145 23.437 1.00 94.75 466 GLU A CA 1
ATOM 3293 C C . GLU A 1 466 ? -19.517 -11.085 24.952 1.00 94.75 466 GLU A C 1
ATOM 3295 O O . GLU A 1 466 ? -19.824 -12.043 25.675 1.00 94.75 466 GLU A O 1
ATOM 3300 N N . CYS A 1 467 ? -18.928 -9.993 25.448 1.00 92.69 467 CYS A N 1
ATOM 3301 C CA . CYS A 1 467 ? -18.431 -9.935 26.819 1.00 92.69 467 CYS A CA 1
ATOM 3302 C C . CYS A 1 467 ? -18.582 -8.567 27.485 1.00 92.69 467 CYS A C 1
ATOM 3304 O O . CYS A 1 467 ? -18.736 -7.543 26.831 1.00 92.69 467 CYS A O 1
ATOM 3306 N N . SER A 1 468 ? -18.522 -8.544 28.820 1.00 91.25 468 SER A N 1
ATOM 3307 C CA . SER A 1 468 ? -18.660 -7.298 29.592 1.00 91.25 468 SER A CA 1
ATOM 3308 C C . SER A 1 468 ? -17.425 -6.394 29.512 1.00 91.25 468 SER A C 1
ATOM 3310 O O . SER A 1 468 ? -17.538 -5.183 29.703 1.00 91.25 468 SER A O 1
ATOM 3312 N N . LEU A 1 469 ? -16.250 -6.982 29.255 1.00 90.81 469 LEU A N 1
ATOM 3313 C CA . LEU A 1 469 ? -14.971 -6.295 29.102 1.00 90.81 469 LEU A CA 1
ATOM 3314 C C . LEU A 1 469 ? -14.169 -6.938 27.964 1.00 90.81 469 LEU A C 1
ATOM 3316 O O . LEU A 1 469 ? -14.003 -8.156 27.923 1.00 90.81 469 LEU A O 1
ATOM 3320 N N . ILE A 1 470 ? -13.610 -6.126 27.071 1.00 91.50 470 ILE A N 1
ATOM 3321 C CA . ILE A 1 470 ? -12.751 -6.596 25.978 1.00 91.50 470 ILE A CA 1
ATOM 3322 C C . ILE A 1 470 ? -11.285 -6.282 26.286 1.00 91.50 470 ILE A C 1
ATOM 3324 O O . ILE A 1 470 ? -10.923 -5.141 26.577 1.00 91.50 470 ILE A O 1
ATOM 3328 N N . ASN A 1 471 ? -10.420 -7.295 26.203 1.00 90.31 471 ASN A N 1
ATOM 3329 C CA . ASN A 1 471 ? -8.973 -7.118 26.228 1.00 90.31 471 ASN A CA 1
ATOM 3330 C C . ASN A 1 471 ? -8.478 -6.745 24.824 1.00 90.31 471 ASN A C 1
ATOM 3332 O O . ASN A 1 471 ? -7.998 -7.591 24.073 1.00 90.31 471 ASN A O 1
ATOM 3336 N N . ALA A 1 472 ? -8.566 -5.460 24.483 1.00 87.19 472 ALA A N 1
ATOM 3337 C CA . ALA A 1 472 ? -8.081 -4.939 23.202 1.00 87.19 472 ALA A CA 1
ATOM 3338 C C . ALA A 1 472 ? -6.548 -5.051 23.019 1.00 87.19 472 ALA A C 1
ATOM 3340 O O . ALA A 1 472 ? -6.039 -4.771 21.937 1.00 87.19 472 ALA A O 1
ATOM 3341 N N . SER A 1 473 ? -5.812 -5.460 24.059 1.00 88.69 473 SER A N 1
ATOM 3342 C CA . SER A 1 473 ? -4.363 -5.688 24.024 1.00 88.69 473 SER A CA 1
ATOM 3343 C C . SER A 1 473 ? -3.990 -7.151 23.757 1.00 88.69 473 SER A C 1
ATOM 3345 O O . SER A 1 473 ? -2.822 -7.511 23.917 1.00 88.69 473 SER A O 1
ATOM 3347 N N . TYR A 1 474 ? -4.952 -8.014 23.409 1.00 90.31 474 TYR A N 1
ATOM 3348 C CA . TYR A 1 474 ? -4.658 -9.403 23.061 1.00 90.31 474 TYR A CA 1
ATOM 3349 C C . TYR A 1 474 ? -3.763 -9.459 21.815 1.00 90.31 474 TYR A C 1
ATOM 3351 O O . TYR A 1 474 ? -4.078 -8.868 20.781 1.00 90.31 474 TYR A O 1
ATOM 3359 N N . ASP A 1 475 ? -2.617 -10.132 21.926 1.00 91.56 475 ASP A N 1
ATOM 3360 C CA . ASP A 1 475 ? -1.618 -10.154 20.857 1.00 91.56 475 ASP A CA 1
ATOM 3361 C C . ASP A 1 475 ? -2.134 -10.951 19.653 1.00 91.56 475 ASP A C 1
ATOM 3363 O O . ASP A 1 475 ? -2.531 -12.108 19.789 1.00 91.56 475 ASP A O 1
ATOM 3367 N N . LEU A 1 476 ? -2.076 -10.358 18.457 1.00 92.56 476 LEU A N 1
ATOM 3368 C CA . LEU A 1 476 ? -2.462 -11.035 17.215 1.00 92.56 476 LEU A CA 1
ATOM 3369 C C . LEU A 1 476 ? -1.624 -12.289 16.936 1.00 92.56 476 LEU A C 1
ATOM 3371 O O . LEU A 1 476 ? -2.079 -13.175 16.221 1.00 92.56 476 LEU A O 1
ATOM 3375 N N . MET A 1 477 ? -0.417 -12.386 17.501 1.00 93.56 477 MET A N 1
ATOM 3376 C CA . MET A 1 477 ? 0.421 -13.591 17.404 1.00 93.56 477 MET A CA 1
ATOM 3377 C C . MET A 1 477 ? -0.166 -14.806 18.120 1.00 93.56 477 MET A C 1
ATOM 3379 O O . MET A 1 477 ? 0.248 -15.933 17.859 1.00 93.56 477 MET A O 1
ATOM 3383 N N . ASN A 1 478 ? -1.130 -14.588 19.009 1.00 95.31 478 ASN A N 1
ATOM 3384 C CA . ASN A 1 478 ? -1.814 -15.654 19.720 1.00 95.31 478 ASN A CA 1
ATOM 3385 C C . ASN A 1 478 ? -3.091 -16.096 18.993 1.00 95.31 478 ASN A C 1
ATOM 3387 O O . ASN A 1 478 ? -3.814 -16.931 19.526 1.00 95.31 478 ASN A O 1
ATOM 3391 N N . ILE A 1 479 ? -3.393 -15.561 17.802 1.00 96.12 479 ILE A N 1
ATOM 3392 C CA . ILE A 1 479 ? -4.594 -15.898 17.030 1.00 96.12 479 ILE A CA 1
ATOM 3393 C C . ILE A 1 479 ? -4.189 -16.497 15.684 1.00 96.12 479 ILE A C 1
ATOM 3395 O O . ILE A 1 479 ? -3.718 -15.794 14.793 1.00 96.12 479 ILE A O 1
ATOM 3399 N N . ARG A 1 480 ? -4.424 -17.799 15.515 1.00 96.44 480 ARG A N 1
ATOM 3400 C CA . ARG A 1 480 ? -4.123 -18.536 14.284 1.00 96.44 480 ARG A CA 1
ATOM 3401 C C . ARG A 1 480 ? -5.381 -18.688 13.441 1.00 96.44 480 ARG A C 1
ATOM 3403 O O . ARG A 1 480 ? -6.374 -19.227 13.917 1.00 96.44 480 ARG A O 1
ATOM 3410 N N . LEU A 1 481 ? -5.317 -18.265 12.184 1.00 97.31 481 LEU A N 1
ATOM 3411 C CA . LEU A 1 481 ? -6.303 -18.635 11.170 1.00 97.31 481 LEU A CA 1
ATOM 3412 C C . LEU A 1 481 ? -5.806 -19.891 10.456 1.00 97.31 481 LEU A C 1
ATOM 3414 O O . LEU A 1 481 ? -4.668 -19.894 9.986 1.00 97.31 481 LEU A O 1
ATOM 3418 N N . ILE A 1 482 ? -6.633 -20.934 10.372 1.00 97.44 482 ILE A N 1
ATOM 3419 C CA . ILE A 1 482 ? -6.293 -22.172 9.660 1.00 97.44 482 ILE A CA 1
ATOM 3420 C C . ILE A 1 482 ? -7.376 -22.561 8.655 1.00 97.44 482 ILE A C 1
ATOM 3422 O O . ILE A 1 482 ? -8.555 -22.303 8.889 1.00 97.44 482 ILE A O 1
ATOM 3426 N N . ASN A 1 483 ? -6.975 -23.191 7.549 1.00 96.12 483 ASN A N 1
ATOM 3427 C CA . ASN A 1 483 ? -7.872 -23.831 6.573 1.00 96.12 483 ASN A CA 1
ATOM 3428 C C . ASN A 1 483 ? -8.955 -22.914 5.967 1.00 96.12 483 ASN A C 1
ATOM 3430 O O . ASN A 1 483 ? -10.042 -23.376 5.628 1.00 96.12 483 ASN A O 1
ATOM 3434 N N . PHE A 1 484 ? -8.688 -21.614 5.838 1.00 95.00 484 PHE A N 1
ATOM 3435 C CA . PHE A 1 484 ? -9.603 -20.695 5.159 1.00 95.00 484 PHE A CA 1
ATOM 3436 C C . PHE A 1 484 ? -9.457 -20.776 3.636 1.00 95.00 484 PHE A C 1
ATOM 3438 O O . PHE A 1 484 ? -8.346 -21.002 3.149 1.00 95.00 484 PHE A O 1
ATOM 3445 N N . PRO A 1 485 ? -10.536 -20.522 2.872 1.00 90.94 485 PRO A N 1
ATOM 3446 C CA . PRO A 1 485 ? -10.420 -20.365 1.432 1.00 90.94 485 PRO A CA 1
ATOM 3447 C C . PRO A 1 485 ? -9.534 -19.161 1.087 1.00 90.94 485 PRO A C 1
ATOM 3449 O O . PRO A 1 485 ? -9.521 -18.138 1.783 1.00 90.94 485 PRO A O 1
ATOM 3452 N N . GLU A 1 486 ? -8.799 -19.288 -0.016 1.00 88.94 486 GLU A N 1
ATOM 3453 C CA . GLU A 1 486 ? -8.022 -18.193 -0.593 1.00 88.94 486 GLU A CA 1
ATOM 3454 C C . GLU A 1 486 ? -8.939 -17.032 -1.028 1.00 88.94 486 GLU A C 1
ATOM 3456 O O . GLU A 1 486 ? -10.156 -17.179 -1.151 1.00 88.94 486 GLU A O 1
ATOM 3461 N N . GLY A 1 487 ? -8.364 -15.849 -1.261 1.00 88.38 487 GLY A N 1
ATOM 3462 C CA . GLY A 1 487 ? -9.129 -14.686 -1.736 1.00 88.38 487 GLY A CA 1
ATOM 3463 C C . GLY A 1 487 ? -9.717 -13.784 -0.652 1.00 88.38 487 GLY A C 1
ATOM 3464 O O . GLY A 1 487 ? -10.350 -12.771 -0.959 1.00 88.38 487 GLY A O 1
ATOM 3465 N N . LEU A 1 488 ? -9.494 -14.121 0.619 1.00 93.06 488 LEU A N 1
ATOM 3466 C CA . LEU A 1 488 ? -10.046 -13.400 1.760 1.00 93.06 488 LEU A CA 1
ATOM 3467 C C . LEU A 1 488 ? -8.988 -12.601 2.540 1.00 93.06 488 LEU A C 1
ATOM 3469 O O . LEU A 1 488 ? -7.800 -12.943 2.620 1.00 93.06 488 LEU A O 1
ATOM 3473 N N . TRP A 1 489 ? -9.459 -11.519 3.153 1.00 92.56 489 TRP A N 1
ATOM 3474 C CA . TRP A 1 489 ? -8.715 -10.653 4.061 1.00 92.56 489 TRP A CA 1
ATOM 3475 C C . TRP A 1 489 ? -9.444 -10.548 5.398 1.00 92.56 489 TRP A C 1
ATOM 3477 O O . TRP A 1 489 ? -10.649 -10.302 5.423 1.00 92.56 489 TRP A O 1
ATOM 3487 N N . PHE A 1 490 ? -8.716 -10.710 6.502 1.00 96.44 490 PHE A N 1
ATOM 3488 C CA . PHE A 1 490 ? -9.301 -10.806 7.837 1.00 96.44 490 PHE A CA 1
ATOM 3489 C C . PHE A 1 490 ? -8.872 -9.634 8.701 1.00 96.44 490 PHE A C 1
ATOM 3491 O O . PHE A 1 490 ? -7.696 -9.273 8.754 1.00 96.44 490 PHE A O 1
ATOM 3498 N N . GLU A 1 491 ? -9.833 -9.051 9.404 1.00 96.44 491 GLU A N 1
ATOM 3499 C CA . GLU A 1 491 ? -9.608 -7.963 10.340 1.00 96.44 491 GLU A CA 1
ATOM 3500 C C . GLU A 1 491 ? -10.339 -8.235 11.651 1.00 96.44 491 GLU A C 1
ATOM 3502 O O . GLU A 1 491 ? -11.520 -8.566 11.652 1.00 96.44 491 GLU A O 1
ATOM 3507 N N . LEU A 1 492 ? -9.643 -8.076 12.771 1.00 96.56 492 LEU A N 1
ATOM 3508 C CA . LEU A 1 492 ? -10.261 -8.029 14.084 1.00 96.56 492 LEU A CA 1
ATOM 3509 C C . LEU A 1 492 ? -10.692 -6.610 14.408 1.00 96.56 492 LEU A C 1
ATOM 3511 O O . LEU A 1 492 ? -9.909 -5.662 14.327 1.00 96.56 492 LEU A O 1
ATOM 3515 N N . SER A 1 493 ? -11.944 -6.494 14.833 1.00 95.25 493 SER A N 1
ATOM 3516 C CA . SER A 1 493 ? -12.509 -5.271 15.376 1.00 95.25 493 SER A CA 1
ATOM 3517 C C . SER A 1 493 ? -12.848 -5.485 16.843 1.00 95.25 493 SER A C 1
ATOM 3519 O O . SER A 1 493 ? -13.661 -6.341 17.192 1.00 95.25 493 SER A O 1
ATOM 3521 N N . TYR A 1 494 ? -12.207 -4.697 17.701 1.00 93.75 494 TYR A N 1
ATOM 3522 C CA . TYR A 1 494 ? -12.484 -4.670 19.131 1.00 93.75 494 TYR A CA 1
ATOM 3523 C C . TYR A 1 494 ? -13.511 -3.570 19.411 1.00 93.75 494 TYR A C 1
ATOM 3525 O O . TYR A 1 494 ? -13.221 -2.383 19.240 1.00 93.75 494 TYR A O 1
ATOM 3533 N N . LYS A 1 495 ? -14.716 -3.964 19.827 1.00 93.25 495 LYS A N 1
ATOM 3534 C CA . LYS A 1 495 ? -15.787 -3.059 20.266 1.00 93.25 495 LYS A CA 1
ATOM 3535 C C . LYS A 1 495 ? -15.858 -3.029 21.793 1.00 93.25 495 LYS A C 1
ATOM 3537 O O . LYS A 1 495 ? -15.061 -3.667 22.477 1.00 93.25 495 LYS A O 1
ATOM 3542 N N . ALA A 1 496 ? -16.783 -2.239 22.338 1.00 91.56 496 ALA A N 1
ATOM 3543 C CA . ALA A 1 496 ? -16.945 -2.120 23.788 1.00 91.56 496 ALA A CA 1
ATOM 3544 C C . ALA A 1 496 ? -17.331 -3.458 24.444 1.00 91.56 496 ALA A C 1
ATOM 3546 O O . ALA A 1 496 ? -16.900 -3.735 25.560 1.00 91.56 496 ALA A O 1
ATOM 3547 N N . ASP A 1 497 ? -18.118 -4.267 23.738 1.00 93.38 497 ASP A N 1
ATOM 3548 C CA . ASP A 1 497 ? -18.742 -5.497 24.220 1.00 93.38 497 ASP A CA 1
ATOM 3549 C C . ASP A 1 497 ? -18.543 -6.704 23.291 1.00 93.38 497 ASP A C 1
ATOM 3551 O O . ASP A 1 497 ? -18.910 -7.817 23.663 1.00 93.38 497 ASP A O 1
ATOM 3555 N N . THR A 1 498 ? -17.931 -6.535 22.113 1.00 94.75 498 THR A N 1
ATOM 3556 C CA . THR A 1 498 ? -17.675 -7.651 21.191 1.00 94.75 498 THR A CA 1
ATOM 3557 C C . THR A 1 498 ? -16.267 -7.658 20.603 1.00 94.75 498 THR A C 1
ATOM 3559 O O . THR A 1 498 ? -15.598 -6.625 20.493 1.00 94.75 498 THR A O 1
ATOM 3562 N N . ILE A 1 499 ? -15.821 -8.853 20.208 1.00 95.75 499 ILE A N 1
ATOM 3563 C CA . ILE A 1 499 ? -14.678 -9.051 19.309 1.00 95.75 499 ILE A CA 1
ATOM 3564 C C . ILE A 1 499 ? -15.230 -9.637 18.018 1.00 95.75 499 ILE A C 1
ATOM 3566 O O . ILE A 1 499 ? -15.717 -10.769 18.013 1.00 95.75 499 ILE A O 1
ATOM 3570 N N . ASP A 1 500 ? -15.128 -8.879 16.933 1.00 96.69 500 ASP A N 1
ATOM 3571 C CA . ASP A 1 500 ? -15.632 -9.289 15.629 1.00 96.69 500 ASP A CA 1
ATOM 3572 C C . ASP A 1 500 ? -14.479 -9.656 14.691 1.00 96.69 500 ASP A C 1
ATOM 3574 O O . ASP A 1 500 ? -13.489 -8.929 14.588 1.00 96.69 500 ASP A O 1
ATOM 3578 N N . LEU A 1 501 ? -14.641 -10.757 13.961 1.00 97.38 501 LEU A N 1
ATOM 3579 C CA . LEU A 1 501 ? -13.841 -11.126 12.802 1.00 97.38 501 LEU A CA 1
ATOM 3580 C C . LEU A 1 501 ? -14.533 -10.606 11.539 1.00 97.38 501 LEU A C 1
ATOM 3582 O O . LEU A 1 501 ? -15.548 -11.143 11.092 1.00 97.38 501 LEU A O 1
ATOM 3586 N N . ILE A 1 502 ? -13.986 -9.544 10.965 1.00 96.75 502 ILE A N 1
ATOM 3587 C CA . ILE A 1 502 ? -14.433 -8.956 9.707 1.00 96.75 502 ILE A CA 1
ATOM 3588 C C . ILE A 1 502 ? -13.695 -9.651 8.565 1.00 96.75 502 ILE A C 1
ATOM 3590 O O . ILE A 1 502 ? -12.467 -9.639 8.498 1.00 96.75 502 ILE A O 1
ATOM 3594 N N . ILE A 1 503 ? -14.459 -10.229 7.646 1.00 96.19 503 ILE A N 1
ATOM 3595 C CA . ILE A 1 503 ? -13.972 -10.975 6.491 1.00 96.19 503 ILE A CA 1
ATOM 3596 C C . ILE A 1 503 ? -14.279 -10.151 5.244 1.00 96.19 503 ILE A C 1
ATOM 3598 O O . ILE A 1 503 ? -15.429 -9.805 4.974 1.00 96.19 503 ILE A O 1
ATOM 3602 N N . LYS A 1 504 ? -13.250 -9.810 4.476 1.00 93.50 504 LYS A N 1
ATOM 3603 C CA . LYS A 1 504 ? -13.340 -8.947 3.293 1.00 93.50 504 LYS A CA 1
ATOM 3604 C C . LYS A 1 504 ? -12.860 -9.711 2.062 1.00 93.50 504 LYS A C 1
ATOM 3606 O O . LYS A 1 504 ? -11.954 -10.534 2.158 1.00 93.50 504 LYS A O 1
ATOM 3611 N N . SER A 1 505 ? -13.445 -9.414 0.902 1.00 92.38 505 SER A N 1
ATOM 3612 C CA . SER A 1 505 ? -12.864 -9.833 -0.381 1.00 92.38 505 SER A CA 1
ATOM 3613 C C . SER A 1 505 ? -11.598 -9.019 -0.645 1.00 92.38 505 SER A C 1
ATOM 3615 O O . SER A 1 505 ? -11.591 -7.806 -0.415 1.00 92.38 505 SER A O 1
ATOM 3617 N N . LEU A 1 506 ? -10.553 -9.665 -1.171 1.00 91.12 506 LEU A N 1
ATOM 3618 C CA . LEU A 1 506 ? -9.344 -8.979 -1.637 1.00 91.12 506 LEU A CA 1
ATOM 3619 C C . LEU A 1 506 ? -9.620 -7.965 -2.754 1.00 91.12 506 LEU A C 1
ATOM 3621 O O . LEU A 1 506 ? -8.868 -7.006 -2.882 1.00 91.12 506 LEU A O 1
ATOM 3625 N N . ALA A 1 507 ? -10.721 -8.101 -3.491 1.00 89.69 507 ALA A N 1
ATOM 3626 C CA . ALA A 1 507 ? -11.120 -7.160 -4.535 1.00 89.69 507 ALA A CA 1
ATOM 3627 C C . ALA A 1 507 ? -11.898 -5.938 -4.009 1.00 89.69 507 ALA A C 1
ATOM 3629 O O . ALA A 1 507 ? -12.252 -5.036 -4.773 1.00 89.69 507 ALA A O 1
ATOM 3630 N N . ASN A 1 508 ? -12.188 -5.878 -2.702 1.00 87.69 508 ASN A N 1
ATOM 3631 C CA . ASN A 1 508 ? -12.889 -4.750 -2.100 1.00 87.69 508 ASN A CA 1
ATOM 3632 C C . ASN A 1 508 ? -11.911 -3.685 -1.580 1.00 87.69 508 ASN A C 1
ATOM 3634 O O . ASN A 1 508 ? -11.379 -3.796 -0.478 1.00 87.69 508 ASN A O 1
ATOM 3638 N N . TYR A 1 509 ? -11.750 -2.606 -2.344 1.00 85.19 509 TYR A N 1
ATOM 3639 C CA . TYR A 1 509 ? -10.864 -1.483 -2.013 1.00 85.19 509 TYR A CA 1
ATOM 3640 C C . TYR A 1 509 ? -11.592 -0.245 -1.466 1.00 85.19 509 TYR A C 1
ATOM 3642 O O . TYR A 1 509 ? -10.990 0.821 -1.334 1.00 85.19 509 TYR A O 1
ATOM 3650 N N . LYS A 1 510 ? -12.891 -0.354 -1.139 1.00 82.00 510 LYS A N 1
ATOM 3651 C CA . LYS A 1 510 ? -13.727 0.795 -0.732 1.00 82.00 510 LYS A CA 1
ATOM 3652 C C . LYS A 1 510 ? -13.166 1.577 0.459 1.00 82.00 510 LYS A C 1
ATOM 3654 O O . LYS A 1 510 ? -13.424 2.769 0.566 1.00 82.00 510 LYS A O 1
ATOM 3659 N N . GLU A 1 511 ? -12.405 0.921 1.329 1.00 76.75 511 GLU A N 1
ATOM 3660 C CA . GLU A 1 511 ? -11.826 1.529 2.533 1.00 76.75 511 GLU A CA 1
ATOM 3661 C C . GLU A 1 511 ? -10.633 2.445 2.251 1.00 76.75 511 GLU A C 1
ATOM 3663 O O . GLU A 1 511 ? -10.355 3.333 3.047 1.00 76.75 511 GLU A O 1
ATOM 3668 N N . TYR A 1 512 ? -9.943 2.258 1.125 1.00 73.56 512 TYR A N 1
ATOM 3669 C CA . TYR A 1 512 ? -8.681 2.948 0.848 1.00 73.56 512 TYR A CA 1
ATOM 3670 C C . TYR A 1 512 ? -8.814 4.077 -0.178 1.00 73.56 512 TYR A C 1
ATOM 3672 O O . TYR A 1 512 ? -7.903 4.882 -0.352 1.00 73.56 512 TYR A O 1
ATOM 3680 N N . TRP A 1 513 ? -9.926 4.128 -0.910 1.00 71.12 513 TRP A N 1
ATOM 3681 C CA . TRP A 1 513 ? -10.017 4.854 -2.177 1.00 71.12 513 TRP A CA 1
ATOM 3682 C C . TRP A 1 513 ? -11.011 6.019 -2.141 1.00 71.12 513 TRP A C 1
ATOM 3684 O O . TRP A 1 513 ? -11.833 6.185 -3.039 1.00 71.12 513 TRP A O 1
ATOM 3694 N N . VAL A 1 514 ? -10.889 6.891 -1.136 1.00 57.94 514 VAL A N 1
ATOM 3695 C CA . VAL A 1 514 ? -11.720 8.108 -0.980 1.00 57.94 514 VAL A CA 1
ATOM 3696 C C . VAL A 1 514 ? -11.581 9.106 -2.153 1.00 57.94 514 VAL A C 1
ATOM 3698 O O . VAL A 1 514 ? -12.351 10.060 -2.257 1.00 57.94 514 VAL A O 1
ATOM 3701 N N . HIS A 1 515 ? -10.609 8.899 -3.051 1.00 54.84 515 HIS A N 1
ATOM 3702 C CA . HIS A 1 515 ? -10.273 9.795 -4.166 1.00 54.84 515 HIS A CA 1
ATOM 3703 C C . HIS A 1 515 ? -10.222 9.125 -5.553 1.00 54.84 515 HIS A C 1
ATOM 3705 O O . HIS A 1 515 ? -9.844 9.775 -6.528 1.00 54.84 515 HIS A O 1
ATOM 3711 N N . VAL A 1 516 ? -10.595 7.849 -5.664 1.00 51.19 516 VAL A N 1
ATOM 3712 C CA . VAL A 1 516 ? -10.629 7.105 -6.939 1.00 51.19 516 VAL A CA 1
ATOM 3713 C C . VAL A 1 516 ? -12.045 7.171 -7.506 1.00 51.19 516 VAL A C 1
ATOM 3715 O O . VAL A 1 516 ? -13.008 7.280 -6.743 1.00 51.19 516 VAL A O 1
ATOM 3718 N N . ARG A 1 517 ? -12.204 7.134 -8.837 1.00 52.00 517 ARG A N 1
ATOM 3719 C CA . ARG A 1 517 ? -13.537 7.210 -9.451 1.00 52.00 517 ARG A CA 1
ATOM 3720 C C . ARG A 1 517 ? -14.458 6.157 -8.835 1.00 52.00 517 ARG A C 1
ATOM 3722 O O . ARG A 1 517 ? -14.168 4.964 -8.874 1.00 52.00 517 ARG A O 1
ATOM 3729 N N . THR A 1 518 ? -15.638 6.587 -8.401 1.00 51.53 518 THR A N 1
ATOM 3730 C CA . THR A 1 518 ? -16.761 5.711 -8.025 1.00 51.53 518 THR A CA 1
ATOM 3731 C C . THR A 1 518 ? -17.243 4.811 -9.174 1.00 51.53 518 THR A C 1
ATOM 3733 O O . THR A 1 518 ? -18.169 4.026 -8.991 1.00 51.53 518 THR A O 1
ATOM 3736 N N . THR A 1 519 ? -16.643 4.932 -10.365 1.00 47.78 519 THR A N 1
ATOM 3737 C CA . THR A 1 519 ? -17.010 4.220 -11.590 1.00 47.78 519 THR A CA 1
ATOM 3738 C C . THR A 1 519 ? -16.222 2.939 -11.837 1.00 47.78 519 THR A C 1
ATOM 3740 O O . THR A 1 519 ? -16.530 2.266 -12.817 1.00 47.78 519 THR A O 1
ATOM 3743 N N . TYR A 1 520 ? -15.217 2.586 -11.025 1.00 57.41 520 TYR A N 1
ATOM 3744 C CA . TYR A 1 520 ? -14.635 1.248 -11.158 1.00 57.41 520 TYR A CA 1
ATOM 3745 C C . TYR A 1 520 ? -15.626 0.233 -10.624 1.00 57.41 520 TYR A C 1
ATOM 3747 O O . TYR A 1 520 ? -16.030 0.278 -9.459 1.00 57.41 520 TYR A O 1
ATOM 3755 N N . THR A 1 521 ? -16.033 -0.667 -11.510 1.00 55.00 521 THR A N 1
ATOM 3756 C CA . THR A 1 521 ? -16.789 -1.833 -11.105 1.00 55.00 521 THR A CA 1
ATOM 3757 C C . THR A 1 521 ? -15.916 -2.622 -10.136 1.00 55.00 521 THR A C 1
ATOM 3759 O O . THR A 1 521 ? -14.697 -2.725 -10.291 1.00 55.00 521 THR A O 1
ATOM 3762 N N . THR A 1 522 ? -16.525 -3.155 -9.085 1.00 60.09 522 THR A N 1
ATOM 3763 C CA . THR A 1 522 ? -15.875 -4.051 -8.117 1.00 60.09 522 THR A CA 1
ATOM 3764 C C . THR A 1 522 ? -15.502 -5.398 -8.743 1.00 60.09 522 THR A C 1
ATOM 3766 O O . THR A 1 522 ? -15.371 -6.388 -8.031 1.00 60.09 522 THR A O 1
ATOM 3769 N N . ASP A 1 523 ? -15.393 -5.457 -10.068 1.00 69.62 523 ASP A N 1
ATOM 3770 C CA . ASP A 1 523 ? -15.185 -6.682 -10.802 1.00 69.62 523 ASP A CA 1
ATOM 3771 C C . ASP A 1 523 ? -13.738 -7.131 -10.590 1.00 69.62 523 ASP A C 1
ATOM 3773 O O . ASP A 1 523 ? -12.773 -6.353 -10.600 1.00 69.62 523 ASP A O 1
ATOM 3777 N N . GLU A 1 524 ? -13.612 -8.414 -10.301 1.00 80.31 524 GLU A N 1
ATOM 3778 C CA . GLU A 1 524 ? -12.348 -9.121 -10.216 1.00 80.31 524 GLU A CA 1
ATOM 3779 C C . GLU A 1 524 ? -11.805 -9.329 -11.631 1.00 80.31 524 GLU A C 1
ATOM 3781 O O . GLU A 1 524 ? -12.562 -9.656 -12.547 1.00 80.31 524 GLU A O 1
ATOM 3786 N N . TYR A 1 525 ? -10.497 -9.152 -11.827 1.00 90.75 525 TYR A N 1
ATOM 3787 C CA . TYR A 1 525 ? -9.868 -9.615 -13.065 1.00 90.75 525 TYR A CA 1
ATOM 3788 C C . TYR A 1 525 ? -9.809 -11.154 -13.077 1.00 90.75 525 TYR A C 1
ATOM 3790 O O . TYR A 1 525 ? -9.822 -11.777 -12.006 1.00 90.75 525 TYR A O 1
ATOM 3798 N N . PRO A 1 526 ? -9.788 -11.781 -14.270 1.00 93.62 526 PRO A N 1
ATOM 3799 C CA . PRO A 1 526 ? -9.818 -13.232 -14.391 1.00 93.62 526 PRO A CA 1
ATOM 3800 C C . PRO A 1 526 ? -8.623 -13.893 -13.700 1.00 93.62 526 PRO A C 1
ATOM 3802 O O . PRO A 1 526 ? -7.517 -13.349 -13.642 1.00 93.62 526 PRO A O 1
ATOM 3805 N N . GLU A 1 527 ? -8.873 -15.092 -13.186 1.00 95.69 527 GLU A N 1
ATOM 3806 C CA . GLU A 1 527 ? -7.833 -15.996 -12.707 1.00 95.69 527 GLU A CA 1
ATOM 3807 C C . GLU A 1 527 ? -6.969 -16.471 -13.883 1.00 95.69 527 GLU A C 1
ATOM 3809 O O . GLU A 1 527 ? -7.461 -16.621 -15.001 1.00 95.69 527 GLU A O 1
ATOM 3814 N N . GLN A 1 528 ? -5.677 -16.696 -13.646 1.00 95.44 528 GLN A N 1
ATOM 3815 C CA . GLN A 1 528 ? -4.789 -17.252 -14.659 1.00 95.44 528 GLN A CA 1
ATOM 3816 C C . GLN A 1 528 ? -5.154 -18.710 -14.967 1.00 95.44 528 GLN A C 1
ATOM 3818 O O . GLN A 1 528 ? -5.104 -19.573 -14.087 1.00 95.44 528 GLN A O 1
ATOM 3823 N N . GLU A 1 529 ? -5.465 -18.991 -16.232 1.00 92.19 529 GLU A N 1
ATOM 3824 C CA . GLU A 1 529 ? -5.760 -20.351 -16.699 1.00 92.19 529 GLU A CA 1
ATOM 3825 C C . GLU A 1 529 ? -4.484 -21.160 -16.982 1.00 92.19 529 GLU A C 1
ATOM 3827 O O . GLU A 1 529 ? -4.441 -22.360 -16.706 1.00 92.19 529 GLU A O 1
ATOM 3832 N N . HIS A 1 530 ? -3.431 -20.505 -17.484 1.00 92.56 530 HIS A N 1
ATOM 3833 C CA . HIS A 1 530 ? -2.169 -21.137 -17.875 1.00 92.56 530 HIS A CA 1
ATOM 3834 C C . HIS A 1 530 ? -1.043 -20.761 -16.914 1.00 92.56 530 HIS A C 1
ATOM 3836 O O . HIS A 1 530 ? -0.620 -19.609 -16.871 1.00 92.56 530 HIS A O 1
ATOM 3842 N N . THR A 1 531 ? -0.563 -21.736 -16.141 1.00 96.56 531 THR A N 1
ATOM 3843 C CA . THR A 1 531 ? 0.509 -21.541 -15.147 1.00 96.56 531 THR A CA 1
ATOM 3844 C C . THR A 1 531 ? 1.701 -22.473 -15.373 1.00 96.56 531 THR A C 1
ATOM 3846 O O . THR A 1 531 ? 2.577 -22.568 -14.518 1.00 96.56 531 THR A O 1
ATOM 3849 N N . ASP A 1 532 ? 1.726 -23.212 -16.484 1.00 96.06 532 ASP A N 1
ATOM 3850 C CA . ASP A 1 532 ? 2.755 -24.224 -16.769 1.00 96.06 532 ASP A CA 1
ATOM 3851 C C . ASP A 1 532 ? 4.128 -23.596 -17.058 1.00 96.06 532 ASP A C 1
ATOM 3853 O O . ASP A 1 532 ? 5.168 -24.213 -16.827 1.00 96.06 532 ASP A O 1
ATOM 3857 N N . HIS A 1 533 ? 4.141 -22.351 -17.540 1.00 95.94 533 HIS A N 1
ATOM 3858 C CA . HIS A 1 533 ? 5.351 -21.588 -17.840 1.00 95.94 533 HIS A CA 1
ATOM 3859 C C . HIS A 1 533 ? 5.883 -20.778 -16.654 1.00 95.94 533 HIS A C 1
ATOM 3861 O O . HIS A 1 533 ? 6.985 -20.223 -16.744 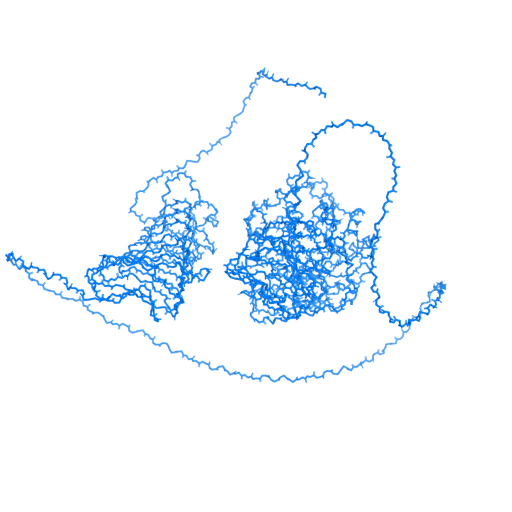1.00 95.94 533 HIS A O 1
ATOM 3867 N N . PHE A 1 534 ? 5.147 -20.738 -15.539 1.00 98.06 534 PHE A N 1
ATOM 3868 C CA . PHE A 1 534 ? 5.532 -19.987 -14.347 1.00 98.06 534 PHE A CA 1
ATOM 3869 C C . PHE A 1 534 ? 6.844 -20.510 -13.746 1.00 98.06 534 PHE A C 1
ATOM 3871 O O . PHE A 1 534 ? 7.220 -21.666 -13.970 1.00 98.06 534 PHE A O 1
ATOM 3878 N N . PRO A 1 535 ? 7.584 -19.675 -12.994 1.00 97.56 535 PRO A N 1
ATOM 3879 C CA . PRO A 1 535 ? 8.760 -20.153 -12.286 1.00 97.56 535 PRO A CA 1
ATOM 3880 C C . PRO A 1 535 ? 8.387 -21.246 -11.278 1.00 97.56 535 PRO A C 1
ATOM 3882 O O . PRO A 1 535 ? 7.277 -21.265 -10.735 1.00 97.56 535 PRO A O 1
ATOM 3885 N N . ASP A 1 536 ? 9.343 -22.133 -10.994 1.00 96.75 536 ASP A N 1
ATOM 3886 C CA . ASP A 1 536 ? 9.206 -23.102 -9.908 1.00 96.75 536 ASP A CA 1
ATOM 3887 C C . ASP A 1 536 ? 8.851 -22.376 -8.597 1.00 96.75 536 ASP A C 1
ATOM 3889 O O . ASP A 1 536 ? 9.189 -21.208 -8.380 1.00 96.75 536 ASP A O 1
ATOM 3893 N N . PHE A 1 537 ? 8.154 -23.070 -7.703 1.00 96.75 537 PHE A N 1
ATOM 3894 C CA . PHE A 1 537 ? 7.769 -22.523 -6.409 1.00 96.75 537 PHE A CA 1
ATOM 3895 C C . PHE A 1 537 ? 7.759 -23.629 -5.360 1.00 96.75 537 PHE A C 1
ATOM 3897 O O . PHE A 1 537 ? 7.214 -24.710 -5.592 1.00 96.75 537 PHE A O 1
ATOM 3904 N N . ASN A 1 538 ? 8.323 -23.350 -4.190 1.00 96.06 538 ASN A N 1
ATOM 3905 C CA . ASN A 1 538 ? 8.181 -24.193 -3.012 1.00 96.06 538 ASN A CA 1
ATOM 3906 C C . ASN A 1 538 ? 8.126 -23.324 -1.751 1.00 96.06 538 ASN A C 1
ATOM 3908 O O . ASN A 1 538 ? 8.468 -22.144 -1.782 1.00 96.06 538 ASN A O 1
ATOM 3912 N N . TRP A 1 539 ? 7.674 -23.935 -0.661 1.00 97.06 539 TRP A N 1
ATOM 3913 C CA . TRP A 1 539 ? 7.556 -23.305 0.651 1.00 97.06 539 TRP A CA 1
ATOM 3914 C C . TRP A 1 539 ? 8.714 -23.671 1.588 1.00 97.06 539 TRP A C 1
ATOM 3916 O O . TRP A 1 539 ? 8.669 -23.331 2.769 1.00 97.06 539 TRP A O 1
ATOM 3926 N N . ASP A 1 540 ? 9.737 -24.380 1.098 1.00 96.88 540 ASP A N 1
ATOM 3927 C CA . ASP A 1 540 ? 10.837 -24.852 1.943 1.00 96.88 540 ASP A CA 1
ATOM 3928 C C . ASP A 1 540 ? 11.593 -23.655 2.518 1.00 96.88 540 ASP A C 1
ATOM 3930 O O . ASP A 1 540 ? 11.864 -23.604 3.713 1.00 96.88 540 ASP A O 1
ATOM 3934 N N . THR A 1 541 ? 11.866 -22.659 1.681 1.00 96.00 541 THR A N 1
ATOM 3935 C CA . THR A 1 541 ? 12.497 -21.396 2.061 1.00 96.00 541 THR A CA 1
ATOM 3936 C C . THR A 1 541 ? 11.729 -20.222 1.465 1.00 96.00 541 THR A C 1
ATOM 3938 O O . THR A 1 541 ? 10.711 -20.392 0.796 1.00 96.00 541 THR A O 1
ATOM 3941 N N . ILE A 1 542 ? 12.190 -19.001 1.721 1.00 95.88 542 ILE A N 1
ATOM 3942 C CA . ILE A 1 542 ? 11.538 -17.806 1.190 1.00 95.88 542 ILE A CA 1
ATOM 3943 C C . ILE A 1 542 ? 11.799 -17.738 -0.328 1.00 95.88 542 ILE A C 1
ATOM 3945 O O . ILE A 1 542 ? 12.962 -17.666 -0.729 1.00 95.88 542 ILE A O 1
ATOM 3949 N N . PRO A 1 543 ? 10.761 -17.747 -1.184 1.00 96.19 543 PRO A N 1
ATOM 3950 C CA . PRO A 1 543 ? 10.936 -17.689 -2.631 1.00 96.19 543 PRO A CA 1
ATOM 3951 C C . PRO A 1 543 ? 11.428 -16.303 -3.056 1.00 96.19 543 PRO A C 1
ATOM 3953 O O . PRO A 1 543 ? 10.824 -15.278 -2.733 1.00 96.19 543 PRO A O 1
ATOM 3956 N N . THR A 1 544 ? 12.531 -16.266 -3.798 1.00 96.06 544 THR A N 1
ATOM 3957 C CA . THR A 1 544 ? 13.233 -15.035 -4.175 1.00 96.06 544 THR A CA 1
ATOM 3958 C C . THR A 1 544 ? 13.271 -14.822 -5.680 1.00 96.06 544 THR A C 1
ATOM 3960 O O . THR A 1 544 ? 13.213 -15.750 -6.492 1.00 96.06 544 THR A O 1
ATOM 3963 N N . TRP A 1 545 ? 13.414 -13.559 -6.059 1.00 96.25 545 TRP A N 1
ATOM 3964 C CA . TRP A 1 545 ? 13.729 -13.154 -7.421 1.00 96.25 545 TRP A CA 1
ATOM 3965 C C . TRP A 1 545 ? 14.766 -12.035 -7.399 1.00 96.25 545 TRP A C 1
ATOM 3967 O O . TRP A 1 545 ? 14.972 -11.389 -6.368 1.00 96.25 545 TRP A O 1
ATOM 3977 N N . THR A 1 546 ? 15.397 -11.749 -8.538 1.00 94.62 546 THR A N 1
ATOM 3978 C CA . THR A 1 546 ? 16.338 -10.626 -8.624 1.00 94.62 546 THR A CA 1
ATOM 3979 C C . THR A 1 546 ? 16.222 -9.823 -9.914 1.00 94.62 546 THR A C 1
ATOM 3981 O O . THR A 1 546 ? 15.910 -10.345 -10.981 1.00 94.62 546 THR A O 1
ATOM 3984 N N . ARG A 1 547 ? 16.501 -8.523 -9.823 1.00 92.25 547 ARG A N 1
ATOM 3985 C CA . ARG A 1 547 ? 16.751 -7.656 -10.979 1.00 92.25 547 ARG A CA 1
ATOM 3986 C C . ARG A 1 547 ? 18.162 -7.145 -10.900 1.00 92.25 547 ARG A C 1
ATOM 3988 O O . ARG A 1 547 ? 18.630 -6.761 -9.827 1.00 92.25 547 ARG A O 1
ATOM 3995 N N . PHE A 1 548 ? 18.792 -7.054 -12.054 1.00 90.69 548 PHE A N 1
ATOM 3996 C CA . PHE A 1 548 ? 20.128 -6.514 -12.130 1.00 90.69 548 PHE A CA 1
ATOM 3997 C C . PHE A 1 548 ? 20.354 -5.750 -13.432 1.00 90.69 548 PHE A C 1
ATOM 3999 O O . PHE A 1 548 ? 19.668 -5.927 -14.435 1.00 90.69 548 PHE A O 1
ATOM 4006 N N . ARG A 1 549 ? 21.345 -4.869 -13.405 1.00 86.94 549 ARG A N 1
ATOM 4007 C CA . ARG A 1 549 ? 21.951 -4.197 -14.549 1.00 86.94 549 ARG A CA 1
ATOM 4008 C C . ARG A 1 549 ? 23.457 -4.246 -14.344 1.00 86.94 549 ARG A C 1
ATOM 4010 O O . ARG A 1 549 ? 23.931 -4.085 -13.228 1.00 86.94 549 ARG A O 1
ATOM 4017 N N . LYS A 1 550 ? 24.215 -4.439 -15.412 1.00 85.19 550 LYS A N 1
ATOM 4018 C CA . LYS A 1 550 ? 25.677 -4.373 -15.373 1.00 85.19 550 LYS A CA 1
ATOM 4019 C C . LYS A 1 550 ? 26.126 -3.695 -16.646 1.00 85.19 550 LYS A C 1
ATOM 4021 O O . LYS A 1 550 ? 25.682 -4.088 -17.721 1.00 85.19 550 LYS A O 1
ATOM 4026 N N . ASN A 1 551 ? 26.925 -2.641 -16.531 1.00 75.44 551 ASN A N 1
ATOM 4027 C CA . ASN A 1 551 ? 27.428 -1.944 -17.706 1.00 75.44 551 ASN A CA 1
ATOM 4028 C C . ASN A 1 551 ? 28.685 -2.658 -18.212 1.00 75.44 551 ASN A C 1
ATOM 4030 O O . ASN A 1 551 ? 29.760 -2.509 -17.628 1.00 75.44 551 ASN A O 1
ATOM 4034 N N . ALA A 1 552 ? 28.541 -3.426 -19.292 1.00 68.00 552 ALA A N 1
ATOM 4035 C CA . ALA A 1 552 ? 29.645 -4.170 -19.896 1.00 68.00 552 ALA A CA 1
ATOM 4036 C C . ALA A 1 552 ? 30.699 -3.257 -20.556 1.00 68.00 552 ALA A C 1
ATOM 4038 O O . ALA A 1 552 ? 31.851 -3.655 -20.712 1.00 68.00 552 ALA A O 1
ATOM 4039 N N . ASN A 1 553 ? 30.325 -2.020 -20.911 1.00 61.88 553 ASN A N 1
ATOM 4040 C CA . ASN A 1 553 ? 31.122 -1.126 -21.757 1.00 61.88 553 ASN A CA 1
ATOM 4041 C C . ASN A 1 553 ? 31.939 -0.077 -20.988 1.00 61.88 553 ASN A C 1
ATOM 4043 O O . ASN A 1 553 ? 32.689 0.683 -21.606 1.00 61.88 553 ASN A O 1
ATOM 4047 N N . ILE A 1 554 ? 31.829 -0.004 -19.657 1.00 56.44 554 ILE A N 1
ATOM 4048 C CA . ILE A 1 554 ? 32.722 0.859 -18.877 1.00 56.44 554 ILE A CA 1
ATOM 4049 C C . ILE A 1 554 ? 34.030 0.106 -18.647 1.00 56.44 554 ILE A C 1
ATOM 4051 O O . ILE A 1 554 ? 34.200 -0.604 -17.659 1.00 56.44 554 ILE A O 1
ATOM 4055 N N . ILE A 1 555 ? 34.970 0.291 -19.575 1.00 53.25 555 ILE A N 1
ATOM 4056 C CA . ILE A 1 555 ? 36.385 0.047 -19.299 1.00 53.25 555 ILE A CA 1
ATOM 4057 C C . ILE A 1 555 ? 36.772 1.030 -18.185 1.00 53.25 555 ILE A C 1
ATOM 4059 O O . ILE A 1 555 ? 36.482 2.223 -18.335 1.00 53.25 555 ILE A O 1
ATOM 4063 N N . PRO A 1 556 ? 37.391 0.578 -17.079 1.00 53.78 556 PRO A N 1
ATOM 4064 C CA . PRO A 1 556 ? 37.868 1.474 -16.038 1.00 53.78 556 PRO A CA 1
ATOM 4065 C C . PRO A 1 556 ? 38.753 2.555 -16.664 1.00 53.78 556 PRO A C 1
ATOM 4067 O O . PRO A 1 556 ? 39.842 2.278 -17.165 1.00 53.78 556 PRO A O 1
ATOM 4070 N N . ASP A 1 557 ? 38.270 3.795 -16.692 1.00 50.28 557 ASP A N 1
ATOM 4071 C CA . ASP A 1 557 ? 39.122 4.933 -17.009 1.00 50.28 557 ASP A CA 1
ATOM 4072 C C . ASP A 1 557 ? 40.086 5.082 -15.831 1.00 50.28 557 ASP A C 1
ATOM 4074 O O . ASP A 1 557 ? 39.675 5.476 -14.737 1.00 50.28 557 ASP A O 1
ATOM 4078 N N . ASN A 1 558 ? 41.362 4.753 -16.052 1.00 53.56 558 ASN A N 1
ATOM 4079 C CA . ASN A 1 558 ? 42.422 4.792 -15.039 1.00 53.56 558 ASN A CA 1
ATOM 4080 C C . ASN A 1 558 ? 42.521 6.150 -14.306 1.00 53.56 558 ASN A C 1
ATOM 4082 O O . ASN A 1 558 ? 43.133 6.219 -13.242 1.00 53.56 558 ASN A O 1
ATOM 4086 N N . ASN A 1 559 ? 41.916 7.221 -14.842 1.00 53.12 559 ASN A N 1
ATOM 4087 C CA . ASN A 1 559 ? 41.964 8.570 -14.281 1.00 53.12 559 ASN A CA 1
ATOM 4088 C C . ASN A 1 559 ? 40.650 9.056 -13.634 1.00 53.12 559 ASN A C 1
ATOM 4090 O O . ASN A 1 559 ? 40.642 10.130 -13.025 1.00 53.12 559 ASN A O 1
ATOM 4094 N N . LYS A 1 560 ? 39.546 8.296 -13.697 1.00 50.03 560 LYS A N 1
ATOM 4095 C CA . LYS A 1 560 ? 38.299 8.617 -12.978 1.00 50.03 560 LYS A CA 1
ATOM 4096 C C . LYS A 1 560 ? 38.151 7.676 -11.786 1.00 50.03 560 LYS A C 1
ATOM 4098 O O . LYS A 1 560 ? 37.724 6.539 -11.928 1.00 50.03 560 LYS A O 1
ATOM 4103 N N . LYS A 1 561 ? 38.557 8.176 -10.612 1.00 42.62 561 LYS A N 1
ATOM 4104 C CA . LYS A 1 561 ? 38.536 7.505 -9.298 1.00 42.62 561 LYS A CA 1
ATOM 4105 C C . LYS A 1 561 ? 37.419 6.452 -9.148 1.00 42.62 561 LYS A C 1
ATOM 4107 O O . LYS A 1 561 ? 36.250 6.811 -9.174 1.00 42.62 561 LYS A O 1
ATOM 4112 N N . ALA A 1 562 ? 37.828 5.201 -8.930 1.00 39.50 562 ALA A N 1
ATOM 4113 C CA . ALA A 1 562 ? 37.359 4.204 -7.950 1.00 39.50 562 ALA A CA 1
ATOM 4114 C C . ALA A 1 562 ? 35.856 3.908 -7.708 1.00 39.50 562 ALA A C 1
ATOM 4116 O O . ALA A 1 562 ? 35.574 3.005 -6.935 1.00 39.50 562 ALA A O 1
ATOM 4117 N N . TRP A 1 563 ? 34.882 4.566 -8.338 1.00 46.31 563 TRP A N 1
ATOM 4118 C CA . TRP A 1 563 ? 33.458 4.360 -8.001 1.00 46.31 563 TRP A CA 1
ATOM 4119 C C . TRP A 1 563 ? 32.783 3.160 -8.700 1.00 46.31 563 TRP A C 1
ATOM 4121 O O . TRP A 1 563 ? 31.598 2.929 -8.489 1.00 46.31 563 TRP A O 1
ATOM 4131 N N . ASN A 1 564 ? 33.522 2.386 -9.505 1.00 51.72 564 ASN A N 1
ATOM 4132 C CA . ASN A 1 564 ? 33.029 1.227 -10.266 1.00 51.72 564 ASN A CA 1
ATOM 4133 C C . ASN A 1 564 ? 33.761 -0.062 -9.852 1.00 51.72 564 ASN A C 1
ATOM 4135 O O . ASN A 1 564 ? 34.529 -0.628 -10.630 1.00 51.72 564 ASN A O 1
ATOM 4139 N N . TYR A 1 565 ? 33.550 -0.529 -8.622 1.00 46.09 565 TYR A N 1
ATOM 4140 C CA . TYR A 1 565 ? 34.247 -1.710 -8.097 1.00 46.09 565 TYR A CA 1
ATOM 4141 C C . TYR A 1 565 ? 33.965 -3.014 -8.884 1.00 46.09 565 TYR A C 1
ATOM 4143 O O . TYR A 1 565 ? 34.806 -3.909 -8.849 1.00 46.09 565 TYR A O 1
ATOM 4151 N N . ASN A 1 566 ? 32.859 -3.117 -9.645 1.00 52.25 566 ASN A N 1
ATOM 4152 C CA . ASN A 1 566 ? 32.510 -4.304 -10.451 1.00 52.25 566 ASN A CA 1
ATOM 4153 C C . ASN A 1 566 ? 32.100 -4.009 -11.920 1.00 52.25 566 ASN A C 1
ATOM 4155 O O . ASN A 1 566 ? 31.310 -4.756 -12.500 1.00 52.25 566 ASN A O 1
ATOM 4159 N N . SER A 1 567 ? 32.605 -2.949 -12.571 1.00 61.97 567 SER A N 1
ATOM 4160 C CA . SER A 1 567 ? 32.399 -2.786 -14.029 1.00 61.97 567 SER A CA 1
ATOM 4161 C C . SER A 1 567 ? 33.193 -3.830 -14.825 1.00 61.97 567 SER A C 1
ATOM 4163 O O . SER A 1 567 ? 34.369 -4.050 -14.534 1.00 61.97 567 SER A O 1
ATOM 4165 N N . GLY A 1 568 ? 32.577 -4.451 -15.834 1.00 70.88 568 GLY A N 1
ATOM 4166 C CA . GLY A 1 568 ? 33.193 -5.512 -16.639 1.00 70.88 568 GLY A CA 1
ATOM 4167 C C . GLY A 1 568 ? 32.268 -6.718 -16.849 1.00 70.88 568 GLY A C 1
ATOM 4168 O O . GLY A 1 568 ? 31.090 -6.652 -16.482 1.00 70.88 568 GLY A O 1
ATOM 4169 N N . PRO A 1 569 ? 32.774 -7.818 -17.438 1.00 82.00 569 PRO A N 1
ATOM 4170 C CA . PRO A 1 569 ? 31.980 -9.019 -17.668 1.00 82.00 569 PRO A CA 1
ATOM 4171 C C . PRO A 1 569 ? 31.467 -9.611 -16.349 1.00 82.00 569 PRO A C 1
ATOM 4173 O O . PRO A 1 569 ? 32.011 -9.374 -15.266 1.00 82.00 569 PRO A O 1
ATOM 4176 N N . TRP A 1 570 ? 30.397 -10.395 -16.432 1.00 89.19 570 TRP A N 1
ATOM 4177 C CA . TRP A 1 570 ? 29.917 -11.187 -15.304 1.00 89.19 570 TRP A CA 1
ATOM 4178 C C . TRP A 1 570 ? 30.961 -12.212 -14.871 1.00 89.19 570 TRP A C 1
ATOM 4180 O O . TRP A 1 570 ? 31.467 -12.968 -15.710 1.00 89.19 570 TRP A O 1
ATOM 4190 N N . LYS A 1 571 ? 31.259 -12.244 -13.570 1.00 91.69 571 LYS A N 1
ATOM 4191 C CA . LYS A 1 571 ? 32.043 -13.320 -12.957 1.00 91.69 571 LYS A CA 1
ATOM 4192 C C . LYS A 1 571 ? 31.167 -14.568 -12.853 1.00 91.69 571 LYS A C 1
ATOM 4194 O O . LYS A 1 571 ? 29.945 -14.460 -12.752 1.00 91.69 571 LYS A O 1
ATOM 4199 N N . ASP A 1 572 ? 31.774 -15.747 -12.884 1.00 94.12 572 ASP A N 1
ATOM 4200 C CA . ASP A 1 572 ? 31.006 -16.995 -12.855 1.00 94.12 572 ASP A CA 1
ATOM 4201 C C . ASP A 1 572 ? 30.268 -17.192 -11.529 1.00 94.12 572 ASP A C 1
ATOM 4203 O O . ASP A 1 572 ? 29.157 -17.715 -11.536 1.00 94.12 572 ASP A O 1
ATOM 4207 N N . GLU A 1 573 ? 30.824 -16.704 -10.418 1.00 94.00 573 GLU A N 1
ATOM 4208 C CA . GLU A 1 573 ? 30.182 -16.759 -9.102 1.00 94.00 573 GLU A CA 1
ATOM 4209 C C . GLU A 1 573 ? 28.942 -15.854 -9.032 1.00 94.00 573 GLU A C 1
ATOM 4211 O O . GLU A 1 573 ? 27.960 -16.200 -8.382 1.00 94.00 573 GLU A O 1
ATOM 4216 N N . GLU A 1 574 ? 28.951 -14.714 -9.735 1.00 93.12 574 GLU A N 1
ATOM 4217 C CA . GLU A 1 574 ? 27.790 -13.815 -9.824 1.00 93.12 574 GLU A CA 1
ATOM 4218 C C . GLU A 1 574 ? 26.651 -14.481 -10.614 1.00 93.12 574 GLU A C 1
ATOM 4220 O O . GLU A 1 574 ? 25.503 -14.462 -10.174 1.00 93.12 574 GLU A O 1
ATOM 4225 N N . ILE A 1 575 ? 26.970 -15.115 -11.752 1.00 95.94 575 ILE A N 1
ATOM 4226 C CA . ILE A 1 575 ? 26.000 -15.886 -12.550 1.00 95.94 575 ILE A CA 1
ATOM 4227 C C . ILE A 1 575 ? 25.447 -17.065 -11.748 1.00 95.94 575 ILE A C 1
ATOM 4229 O O . ILE A 1 575 ? 24.247 -17.327 -11.781 1.00 95.94 575 ILE A O 1
ATOM 4233 N N . GLU A 1 576 ? 26.314 -17.778 -11.031 1.00 95.62 576 GLU A N 1
ATOM 4234 C CA . GLU A 1 576 ? 25.912 -18.900 -10.191 1.00 95.62 576 GLU A CA 1
ATOM 4235 C C . GLU A 1 576 ? 24.980 -18.457 -9.060 1.00 95.62 576 GLU A C 1
ATOM 4237 O O . GLU A 1 576 ? 23.973 -19.124 -8.831 1.00 95.62 576 GLU A O 1
ATOM 4242 N N . SER A 1 577 ? 25.259 -17.321 -8.413 1.00 94.06 577 SER A N 1
ATOM 4243 C CA . SER A 1 577 ? 24.381 -16.777 -7.374 1.00 94.06 577 SER A CA 1
ATOM 4244 C C . SER A 1 577 ? 23.004 -16.399 -7.924 1.00 94.06 577 SER A C 1
ATOM 4246 O O . SER A 1 577 ? 21.980 -16.773 -7.352 1.00 94.06 577 SER A O 1
ATOM 4248 N N . ILE A 1 578 ? 22.959 -15.737 -9.088 1.00 95.12 578 ILE A N 1
ATOM 4249 C CA . ILE A 1 578 ? 21.693 -15.404 -9.755 1.00 95.12 578 ILE A CA 1
ATOM 4250 C C . ILE A 1 578 ? 20.886 -16.676 -10.027 1.00 95.12 578 ILE A C 1
ATOM 4252 O O . ILE A 1 578 ? 19.718 -16.721 -9.655 1.00 95.12 578 ILE A O 1
ATOM 4256 N N . ALA A 1 579 ? 21.510 -17.685 -10.640 1.00 96.44 579 ALA A N 1
ATOM 4257 C CA . ALA A 1 579 ? 20.833 -18.893 -11.103 1.00 96.44 579 ALA A CA 1
ATOM 4258 C C . ALA A 1 579 ? 20.378 -19.828 -9.975 1.00 96.44 579 ALA A C 1
ATOM 4260 O O . ALA A 1 579 ? 19.362 -20.498 -10.110 1.00 96.44 579 ALA A O 1
ATOM 4261 N N . LYS A 1 580 ? 21.152 -19.935 -8.887 1.00 94.62 580 LYS A N 1
ATOM 4262 C CA . LYS A 1 580 ? 20.878 -20.913 -7.820 1.00 94.62 580 LYS A CA 1
ATOM 4263 C C . LYS A 1 580 ? 20.030 -20.364 -6.689 1.00 94.62 580 LYS A C 1
ATOM 4265 O O . LYS A 1 580 ? 19.367 -21.142 -6.011 1.00 94.62 580 LYS A O 1
ATOM 4270 N N . ASN A 1 581 ? 20.078 -19.054 -6.469 1.00 93.69 581 ASN A N 1
ATOM 4271 C CA . ASN A 1 581 ? 19.477 -18.452 -5.288 1.00 93.69 581 ASN A CA 1
ATOM 4272 C C . ASN A 1 581 ? 18.231 -17.617 -5.583 1.00 93.69 581 ASN A C 1
ATOM 4274 O O . ASN A 1 581 ? 17.733 -16.917 -4.702 1.00 93.69 581 ASN A O 1
ATOM 4278 N N . ASN A 1 582 ? 17.760 -17.633 -6.826 1.00 95.44 582 ASN A N 1
ATOM 4279 C CA . ASN A 1 582 ? 16.557 -16.944 -7.260 1.00 95.44 582 ASN A CA 1
ATOM 4280 C C . ASN A 1 582 ? 15.805 -17.858 -8.226 1.00 95.44 582 ASN A C 1
ATOM 4282 O O . ASN A 1 582 ? 16.416 -18.654 -8.928 1.00 95.44 582 ASN A O 1
ATOM 4286 N N . PHE A 1 583 ? 14.484 -17.733 -8.276 1.00 96.50 583 PHE A N 1
ATOM 4287 C CA . PHE A 1 583 ? 13.658 -18.519 -9.200 1.00 96.50 583 PHE A CA 1
ATOM 4288 C C . PHE A 1 583 ? 13.512 -17.850 -10.564 1.00 96.50 583 PHE A C 1
ATOM 4290 O O . PHE A 1 583 ? 13.303 -18.508 -11.585 1.00 96.50 583 PHE A O 1
ATOM 4297 N N . LEU A 1 584 ? 13.598 -16.522 -10.571 1.00 97.12 584 LEU A N 1
ATOM 4298 C CA . LEU A 1 584 ? 13.484 -15.718 -11.768 1.00 97.12 584 LEU A CA 1
ATOM 4299 C C . LEU A 1 584 ? 14.309 -14.441 -11.677 1.00 97.12 584 LEU A C 1
ATOM 4301 O O . LEU A 1 584 ? 14.611 -13.925 -10.593 1.00 97.12 584 LEU A O 1
ATOM 4305 N N . SER A 1 585 ? 14.651 -13.911 -12.845 1.00 96.12 585 SER A N 1
ATOM 4306 C CA . SER A 1 585 ? 15.279 -12.609 -12.970 1.00 96.12 585 SER A CA 1
ATOM 4307 C C . SER A 1 585 ? 14.913 -11.895 -14.258 1.00 96.12 585 SER A C 1
ATOM 4309 O O . SER A 1 585 ? 14.558 -12.511 -15.261 1.00 96.12 585 SER A O 1
ATOM 4311 N N . TRP A 1 586 ? 15.045 -10.570 -14.243 1.00 92.81 586 TRP A N 1
ATOM 4312 C CA . TRP A 1 586 ? 15.068 -9.791 -15.473 1.00 92.81 586 TRP A CA 1
ATOM 4313 C C . TRP A 1 586 ? 16.390 -9.054 -15.642 1.00 92.81 586 TRP A C 1
ATOM 4315 O O . TRP A 1 586 ? 17.010 -8.601 -14.675 1.00 92.81 586 TRP A O 1
ATOM 4325 N N . TYR A 1 587 ? 16.802 -8.927 -16.903 1.00 91.25 587 TYR A N 1
ATOM 4326 C CA . TYR A 1 587 ? 18.014 -8.231 -17.317 1.00 91.25 587 TYR A CA 1
ATOM 4327 C C . TYR A 1 587 ? 17.754 -7.435 -18.597 1.00 91.25 587 TYR A C 1
ATOM 4329 O O . TYR A 1 587 ? 16.947 -7.821 -19.442 1.00 91.25 587 TYR A O 1
ATOM 4337 N N . GLY A 1 588 ? 18.441 -6.305 -18.749 1.00 83.88 588 GLY A N 1
ATOM 4338 C CA . GLY A 1 588 ? 18.362 -5.497 -19.960 1.00 83.88 588 GLY A CA 1
ATOM 4339 C C . GLY A 1 588 ? 19.290 -4.292 -19.919 1.00 83.88 588 GLY A C 1
ATOM 4340 O O . GLY A 1 588 ? 20.272 -4.272 -19.174 1.00 83.88 588 GLY A O 1
ATOM 4341 N N . LEU A 1 589 ? 18.970 -3.283 -20.737 1.00 80.44 589 LEU A N 1
ATOM 4342 C CA . LEU A 1 589 ? 19.747 -2.041 -20.882 1.00 80.44 589 LEU A CA 1
ATOM 4343 C C . LEU A 1 589 ? 21.173 -2.240 -21.439 1.00 80.44 589 LEU A C 1
ATOM 4345 O O . LEU A 1 589 ? 22.035 -1.380 -21.276 1.00 80.44 589 LEU A O 1
ATOM 4349 N N . ASN A 1 590 ? 21.398 -3.362 -22.124 1.00 83.31 590 ASN A N 1
ATOM 4350 C CA . ASN A 1 590 ? 22.596 -3.695 -22.896 1.00 83.31 590 ASN A CA 1
ATOM 4351 C C . ASN A 1 590 ? 22.184 -4.171 -24.297 1.00 83.31 590 ASN A C 1
ATOM 4353 O O . ASN A 1 590 ? 20.989 -4.283 -24.577 1.00 83.31 590 ASN A O 1
ATOM 4357 N N . THR A 1 591 ? 23.151 -4.433 -25.183 1.00 88.94 591 THR A N 1
ATOM 4358 C CA . THR A 1 591 ? 22.834 -4.959 -26.520 1.00 88.94 591 THR A CA 1
ATOM 4359 C C . THR A 1 591 ? 22.072 -6.290 -26.413 1.00 88.94 591 THR A C 1
ATOM 4361 O O . THR A 1 591 ? 22.310 -7.038 -25.456 1.00 88.94 591 THR A O 1
ATOM 4364 N N . PRO A 1 592 ? 21.175 -6.606 -27.366 1.00 91.38 592 PRO A N 1
ATOM 4365 C CA . PRO A 1 592 ? 20.466 -7.887 -27.407 1.00 91.38 592 PRO A CA 1
ATOM 4366 C C . PRO A 1 592 ? 21.386 -9.100 -27.237 1.00 91.38 592 PRO A C 1
ATOM 4368 O O . PRO A 1 592 ? 21.100 -9.985 -26.437 1.00 91.38 592 PRO A O 1
ATOM 4371 N N . GLU A 1 593 ? 22.543 -9.097 -27.902 1.00 91.56 593 GLU A N 1
ATOM 4372 C CA . GLU A 1 593 ? 23.494 -10.211 -27.879 1.00 91.56 593 GLU A CA 1
ATOM 4373 C C . GLU A 1 593 ? 24.071 -10.437 -26.480 1.00 91.56 593 GLU A C 1
ATOM 4375 O O . GLU A 1 593 ? 24.174 -11.574 -26.032 1.00 91.56 593 GLU A O 1
ATOM 4380 N N . HIS A 1 594 ? 24.406 -9.361 -25.759 1.00 90.75 594 HIS A N 1
ATOM 4381 C CA . HIS A 1 594 ? 24.931 -9.479 -24.399 1.00 90.75 594 HIS A CA 1
ATOM 4382 C C . HIS A 1 594 ? 23.867 -9.968 -23.410 1.00 90.75 594 HIS A C 1
ATOM 4384 O O . HIS A 1 594 ? 24.166 -10.699 -22.462 1.00 90.75 594 HIS A O 1
ATOM 4390 N N . VAL A 1 595 ? 22.614 -9.556 -23.620 1.00 92.94 595 VAL A N 1
ATOM 4391 C CA . VAL A 1 595 ? 21.483 -10.027 -22.820 1.00 92.94 595 VAL A CA 1
ATOM 4392 C C . VAL A 1 595 ? 21.280 -11.533 -23.029 1.00 92.94 595 VAL A C 1
ATOM 4394 O O . VAL A 1 595 ? 21.240 -12.267 -22.043 1.00 92.94 595 VAL A O 1
ATOM 4397 N N . ILE A 1 596 ? 21.253 -11.993 -24.286 1.00 95.62 596 ILE A N 1
ATOM 4398 C CA . ILE A 1 596 ? 21.114 -13.413 -24.650 1.00 95.62 596 ILE A CA 1
ATOM 4399 C C . ILE A 1 596 ? 22.272 -14.242 -24.080 1.00 95.62 596 ILE A C 1
ATOM 4401 O O . ILE A 1 596 ? 22.023 -15.243 -23.410 1.00 95.62 596 ILE A O 1
ATOM 4405 N N . GLU A 1 597 ? 23.520 -13.795 -24.262 1.00 95.12 597 GLU A N 1
ATOM 4406 C CA . GLU A 1 597 ? 24.719 -14.447 -23.709 1.00 95.12 597 GLU A CA 1
ATOM 4407 C C . GLU A 1 597 ? 24.614 -14.609 -22.183 1.00 95.12 597 GLU A C 1
ATOM 4409 O O . GLU A 1 597 ? 24.906 -15.669 -21.626 1.00 95.12 597 GLU A O 1
ATOM 4414 N N . THR A 1 598 ? 24.169 -13.562 -21.481 1.00 95.06 598 THR A N 1
ATOM 4415 C CA . THR A 1 598 ? 24.020 -13.597 -20.019 1.00 95.06 598 THR A CA 1
ATOM 4416 C C . THR A 1 598 ? 22.956 -14.610 -19.594 1.00 95.06 598 THR A C 1
ATOM 4418 O O . THR A 1 598 ? 23.174 -15.361 -18.641 1.00 95.06 598 THR A O 1
ATOM 4421 N N . TRP A 1 599 ? 21.825 -14.683 -20.299 1.00 96.88 599 TRP A N 1
ATOM 4422 C CA . TRP A 1 599 ? 20.789 -15.675 -20.011 1.00 96.88 599 TRP A CA 1
ATOM 4423 C C . TRP A 1 599 ? 21.237 -17.102 -20.295 1.00 96.88 599 TRP A C 1
ATOM 4425 O O . TRP A 1 599 ? 20.995 -17.975 -19.468 1.00 96.88 599 TRP A O 1
ATOM 4435 N N . GLU A 1 600 ? 21.943 -17.349 -21.399 1.00 97.38 600 GLU A N 1
ATOM 4436 C CA . GLU A 1 600 ? 22.524 -18.664 -21.689 1.00 97.38 600 GLU A CA 1
ATOM 4437 C C . GLU A 1 600 ? 23.467 -19.111 -20.566 1.00 97.38 600 GLU A C 1
ATOM 4439 O O . GLU A 1 600 ? 23.418 -20.261 -20.123 1.00 97.38 600 GLU A O 1
ATOM 4444 N N . ARG A 1 601 ? 24.277 -18.186 -20.034 1.00 97.50 601 ARG A N 1
ATOM 4445 C CA . ARG A 1 601 ? 25.141 -18.460 -18.880 1.00 97.50 601 ARG A CA 1
ATOM 4446 C C . ARG A 1 601 ? 24.334 -18.793 -17.625 1.00 97.50 601 ARG A C 1
ATOM 4448 O O . ARG A 1 601 ? 24.683 -19.765 -16.960 1.00 97.50 601 ARG A O 1
ATOM 4455 N N . ILE A 1 602 ? 23.256 -18.067 -17.320 1.00 97.56 602 ILE A N 1
ATOM 4456 C CA . ILE A 1 602 ? 22.358 -18.373 -16.186 1.00 97.56 602 ILE A CA 1
ATOM 4457 C C . ILE A 1 602 ? 21.717 -19.757 -16.366 1.00 97.56 602 ILE A C 1
ATOM 4459 O O . ILE A 1 602 ? 21.856 -20.618 -15.496 1.00 97.56 602 ILE A O 1
ATOM 4463 N N . LYS A 1 603 ? 21.114 -20.017 -17.531 1.00 97.75 603 LYS A N 1
ATOM 4464 C CA . LYS A 1 603 ? 20.466 -21.292 -17.876 1.00 97.75 603 LYS A CA 1
ATOM 4465 C C . LYS A 1 603 ? 21.433 -22.476 -17.870 1.00 97.75 603 LYS A C 1
ATOM 4467 O O . LYS A 1 603 ? 21.040 -23.590 -17.541 1.00 97.75 603 LYS A O 1
ATOM 4472 N N . SER A 1 604 ? 22.711 -22.251 -18.183 1.00 97.88 604 SER A N 1
ATOM 4473 C CA . SER A 1 604 ? 23.744 -23.290 -18.075 1.00 97.88 604 SER A CA 1
ATOM 4474 C C . SER A 1 604 ? 24.021 -23.724 -16.629 1.00 97.88 604 SER A C 1
ATOM 4476 O O . SER A 1 604 ? 24.528 -24.825 -16.412 1.00 97.88 604 SER A O 1
ATOM 4478 N N . LYS A 1 605 ? 23.709 -22.869 -15.642 1.00 98.12 605 LYS A N 1
ATOM 4479 C CA . LYS A 1 605 ? 23.849 -23.162 -14.209 1.00 98.12 605 LYS A CA 1
ATOM 4480 C C . LYS A 1 605 ? 22.567 -23.745 -13.616 1.00 98.12 605 LYS A C 1
ATOM 4482 O O . LYS A 1 605 ? 22.667 -24.697 -12.846 1.00 98.12 605 LYS A O 1
ATOM 4487 N N . ASP A 1 606 ? 21.403 -23.213 -13.990 1.00 97.94 606 ASP A N 1
ATOM 4488 C CA . ASP A 1 606 ? 20.092 -23.808 -13.699 1.00 97.94 606 ASP A CA 1
ATOM 4489 C C . ASP A 1 606 ? 19.129 -23.602 -14.889 1.00 97.94 606 ASP A C 1
ATOM 4491 O O . ASP A 1 606 ? 18.676 -22.478 -15.122 1.00 97.94 606 ASP A O 1
ATOM 4495 N N . PRO A 1 607 ? 18.773 -24.659 -15.646 1.00 97.56 607 PRO A N 1
ATOM 4496 C CA . PRO A 1 607 ? 17.863 -24.537 -16.785 1.00 97.56 607 PRO A CA 1
ATOM 4497 C C . PRO A 1 607 ? 16.423 -24.171 -16.386 1.00 97.56 607 PRO A C 1
ATOM 4499 O O . PRO A 1 607 ? 15.652 -23.739 -17.245 1.00 97.56 607 PRO A O 1
ATOM 4502 N N . ARG A 1 608 ? 16.051 -24.331 -15.108 1.00 97.62 608 ARG A N 1
ATOM 4503 C CA . ARG A 1 608 ? 14.709 -24.018 -14.590 1.00 97.62 608 ARG A CA 1
ATOM 4504 C C . ARG A 1 608 ? 14.541 -22.542 -14.234 1.00 97.62 608 ARG A C 1
ATOM 4506 O O . ARG A 1 608 ? 13.410 -22.066 -14.195 1.00 97.62 608 ARG A O 1
ATOM 4513 N N . HIS A 1 609 ? 15.642 -21.820 -13.996 1.00 98.12 609 HIS A N 1
ATOM 4514 C CA . HIS A 1 609 ? 15.623 -20.391 -13.663 1.00 98.12 609 HIS A CA 1
ATOM 4515 C C . HIS A 1 609 ? 14.946 -19.598 -14.777 1.00 98.12 609 HIS A C 1
ATOM 4517 O O . HIS A 1 609 ? 15.368 -19.713 -15.926 1.00 98.12 609 HIS A O 1
ATOM 4523 N N . LYS A 1 610 ? 13.941 -18.775 -14.469 1.00 98.31 610 LYS A N 1
ATOM 4524 C CA . LYS A 1 610 ? 13.227 -17.988 -15.487 1.00 98.31 610 LYS A CA 1
ATOM 4525 C C . LYS A 1 610 ? 13.931 -16.664 -15.787 1.00 98.31 610 LYS A C 1
ATOM 4527 O O . LYS A 1 610 ? 14.212 -15.883 -14.878 1.00 98.31 610 LYS A O 1
ATOM 4532 N N . THR A 1 611 ? 14.215 -16.390 -17.052 1.00 98.19 611 THR A N 1
ATOM 4533 C CA . THR A 1 611 ? 14.914 -15.182 -17.518 1.00 98.19 611 THR A CA 1
ATOM 4534 C C . THR A 1 611 ? 13.985 -14.306 -18.349 1.00 98.19 611 THR A C 1
ATOM 4536 O O . THR A 1 611 ? 13.356 -14.773 -19.291 1.00 98.19 611 THR A O 1
ATOM 4539 N N . MET A 1 612 ? 13.908 -13.012 -18.032 1.00 98.00 612 MET A N 1
ATOM 4540 C CA . MET A 1 612 ? 13.012 -12.080 -18.727 1.00 98.00 612 MET A CA 1
ATOM 4541 C C . MET A 1 612 ? 13.728 -10.849 -19.278 1.00 98.00 612 MET A C 1
ATOM 4543 O O . MET A 1 612 ? 14.666 -10.317 -18.668 1.00 98.00 612 MET A O 1
ATOM 4547 N N . TYR A 1 613 ? 13.234 -10.349 -20.411 1.00 97.25 613 TYR A N 1
ATOM 4548 C CA . TYR A 1 613 ? 13.725 -9.126 -21.039 1.00 97.25 613 TYR A CA 1
ATOM 4549 C C . TYR A 1 613 ? 13.173 -7.863 -20.381 1.00 97.25 613 TYR A C 1
ATOM 4551 O O . TYR A 1 613 ? 11.975 -7.618 -20.439 1.00 97.25 613 TYR A O 1
ATOM 4559 N N . TYR A 1 614 ? 14.026 -7.005 -19.815 1.00 96.06 614 TYR A N 1
ATOM 4560 C CA . TYR A 1 614 ? 13.581 -5.677 -19.376 1.00 96.06 614 TYR A CA 1
ATOM 4561 C C . TYR A 1 614 ? 13.269 -4.779 -20.581 1.00 96.06 614 TYR A C 1
ATOM 4563 O O . TYR A 1 614 ? 14.167 -4.434 -21.358 1.00 96.06 614 TYR A O 1
ATOM 4571 N N . TRP A 1 615 ? 12.019 -4.323 -20.681 1.00 96.25 615 TRP A N 1
ATOM 4572 C CA . TRP A 1 615 ? 11.535 -3.491 -21.776 1.00 96.25 615 TRP A CA 1
ATOM 4573 C C . TRP A 1 615 ? 10.706 -2.307 -21.264 1.00 96.25 615 TRP A C 1
ATOM 4575 O O . TRP A 1 615 ? 9.619 -2.452 -20.713 1.00 96.25 615 TRP A O 1
ATOM 4585 N N . ASN A 1 616 ? 11.233 -1.088 -21.403 1.00 95.44 616 ASN A N 1
ATOM 4586 C CA . ASN A 1 616 ? 10.569 0.109 -20.883 1.00 95.44 616 ASN A CA 1
ATOM 4587 C C . ASN A 1 616 ? 9.500 0.608 -21.865 1.00 95.44 616 ASN A C 1
ATOM 4589 O O . ASN A 1 616 ? 9.810 0.847 -23.032 1.00 95.44 616 ASN A O 1
ATOM 4593 N N . ALA A 1 617 ? 8.274 0.836 -21.393 1.00 95.50 617 ALA A N 1
ATOM 4594 C CA . ALA A 1 617 ? 7.166 1.294 -22.232 1.00 95.50 617 ALA A CA 1
ATOM 4595 C C . ALA A 1 617 ? 7.063 2.826 -22.361 1.00 95.50 617 ALA A C 1
ATOM 4597 O O . ALA A 1 617 ? 6.262 3.311 -23.156 1.00 95.50 617 ALA A O 1
ATOM 4598 N N . GLU A 1 618 ? 7.809 3.621 -21.583 1.00 93.88 618 GLU A N 1
ATOM 4599 C CA . GLU A 1 618 ? 7.709 5.095 -21.590 1.00 93.88 618 GLU A CA 1
ATOM 4600 C C . GLU A 1 618 ? 8.890 5.778 -22.289 1.00 93.88 618 GLU A C 1
ATOM 4602 O O . GLU A 1 618 ? 8.714 6.741 -23.036 1.00 93.88 618 GLU A O 1
ATOM 4607 N N . SER A 1 619 ? 10.104 5.312 -22.012 1.00 92.19 619 SER A N 1
ATOM 4608 C CA . SER A 1 619 ? 11.333 6.047 -22.289 1.00 92.19 619 SER A CA 1
ATOM 4609 C C . SER A 1 619 ? 12.390 5.171 -22.939 1.00 92.19 619 SER A C 1
ATOM 4611 O O . SER A 1 619 ? 12.542 3.995 -22.609 1.00 92.19 619 SER A O 1
ATOM 4613 N N . PHE A 1 620 ? 13.164 5.778 -23.834 1.00 90.81 620 PHE A N 1
ATOM 4614 C CA . PHE A 1 620 ? 14.298 5.126 -24.464 1.00 90.81 620 PHE A CA 1
ATOM 4615 C C . PHE A 1 620 ? 15.545 5.261 -23.587 1.00 90.81 620 PHE A C 1
ATOM 4617 O O . PHE A 1 620 ? 16.001 6.368 -23.281 1.00 90.81 620 PHE A O 1
ATOM 4624 N N . TRP A 1 621 ? 16.124 4.124 -23.204 1.00 82.44 621 TRP A N 1
ATOM 4625 C CA . TRP A 1 621 ? 17.268 4.062 -22.290 1.00 82.44 621 TRP A CA 1
ATOM 4626 C C . TRP A 1 621 ? 18.639 4.105 -22.971 1.00 82.44 621 TRP A C 1
ATOM 4628 O O . TRP A 1 621 ? 19.656 3.983 -22.293 1.00 82.44 621 TRP A O 1
ATOM 4638 N N . GLY A 1 622 ? 18.695 4.329 -24.286 1.00 77.56 622 GLY A N 1
ATOM 4639 C CA . GLY A 1 622 ? 19.975 4.414 -24.991 1.00 77.56 622 GLY A CA 1
ATOM 4640 C C . GLY A 1 622 ? 20.614 3.057 -25.270 1.00 77.56 622 GLY A C 1
ATOM 4641 O O . GLY A 1 622 ? 21.822 3.007 -25.485 1.00 77.56 622 GLY A O 1
ATOM 4642 N N . THR A 1 623 ? 19.834 1.973 -25.262 1.00 75.06 623 THR A N 1
ATOM 4643 C CA . THR A 1 623 ? 20.318 0.633 -25.597 1.00 75.06 623 THR A CA 1
ATOM 4644 C C . THR A 1 623 ? 20.998 0.664 -26.966 1.00 75.06 623 THR A C 1
ATOM 4646 O O . THR A 1 623 ? 20.381 1.010 -27.974 1.00 75.06 623 THR A O 1
ATOM 4649 N N . SER A 1 624 ? 22.293 0.361 -27.009 1.00 71.75 624 SER A N 1
ATOM 4650 C CA . SER A 1 624 ? 23.041 0.291 -28.263 1.00 71.75 624 SER A CA 1
ATOM 4651 C C . SER A 1 624 ? 22.591 -0.914 -29.090 1.00 71.75 624 SER A C 1
ATOM 4653 O O . SER A 1 624 ? 22.254 -1.953 -28.532 1.00 71.75 624 SER A O 1
ATOM 4655 N N . GLY A 1 625 ? 22.620 -0.784 -30.418 1.00 77.00 625 GLY A N 1
ATOM 4656 C CA . GLY A 1 625 ? 22.369 -1.899 -31.340 1.00 77.00 625 GLY A CA 1
ATOM 4657 C C . GLY A 1 625 ? 20.910 -2.117 -31.755 1.00 77.00 625 GLY A C 1
ATOM 4658 O O . GLY A 1 625 ? 20.689 -2.877 -32.683 1.00 77.00 625 GLY A O 1
ATOM 4659 N N . ILE A 1 626 ? 19.930 -1.418 -31.165 1.00 82.12 626 ILE A N 1
ATOM 4660 C CA . ILE A 1 626 ? 18.494 -1.677 -31.428 1.00 82.12 626 ILE A CA 1
ATOM 4661 C C . ILE A 1 626 ? 17.817 -0.721 -32.434 1.00 82.12 626 ILE A C 1
ATOM 4663 O O . ILE A 1 626 ? 16.596 -0.662 -32.509 1.00 82.12 626 ILE A O 1
ATOM 4667 N N . GLY A 1 627 ? 18.598 0.044 -33.208 1.00 84.38 627 GLY A N 1
ATOM 4668 C CA . GLY A 1 627 ? 18.113 0.773 -34.394 1.00 84.38 627 GLY A CA 1
ATOM 4669 C C . GLY A 1 627 ? 16.896 1.690 -34.188 1.00 84.38 627 GLY A C 1
ATOM 4670 O O . GLY A 1 627 ? 15.894 1.521 -34.873 1.00 84.38 627 GLY A O 1
ATOM 4671 N N . ILE A 1 628 ? 16.964 2.659 -33.266 1.00 91.44 628 ILE A N 1
ATOM 4672 C CA . ILE A 1 628 ? 15.848 3.589 -33.015 1.00 91.44 628 ILE A CA 1
ATOM 4673 C C . ILE A 1 628 ? 15.882 4.831 -33.924 1.00 91.44 628 ILE A C 1
ATOM 4675 O O . ILE A 1 628 ? 16.895 5.532 -34.009 1.00 91.44 628 ILE A O 1
ATOM 4679 N N . GLU A 1 629 ? 14.743 5.163 -34.532 1.00 94.50 629 GLU A N 1
ATOM 4680 C CA . GLU A 1 629 ? 14.566 6.391 -35.314 1.00 94.50 629 GLU A CA 1
ATOM 4681 C C . GLU A 1 629 ? 14.305 7.608 -34.413 1.00 94.50 629 GLU A C 1
ATOM 4683 O O . GLU A 1 629 ? 13.554 7.541 -33.441 1.00 94.50 629 GLU A O 1
ATOM 4688 N N . GLN A 1 630 ? 14.868 8.778 -34.738 1.00 92.69 630 GLN A N 1
ATOM 4689 C CA . GLN A 1 630 ? 14.605 9.987 -33.933 1.00 92.69 630 GLN A CA 1
ATOM 4690 C C . GLN A 1 630 ? 13.134 10.424 -33.972 1.00 92.69 630 GLN A C 1
ATOM 4692 O O . GLN A 1 630 ? 12.657 11.019 -33.010 1.00 92.69 630 GLN A O 1
ATOM 4697 N N . SER A 1 631 ? 12.406 10.109 -35.048 1.00 95.06 631 SER A N 1
ATOM 4698 C CA . SER A 1 631 ? 10.965 10.372 -35.176 1.00 95.06 631 SER A CA 1
ATOM 4699 C C . SER A 1 631 ? 10.102 9.534 -34.223 1.00 95.06 631 SER A C 1
ATOM 4701 O O . SER A 1 631 ? 8.920 9.836 -34.036 1.00 95.06 631 SER A O 1
ATOM 4703 N N . TYR A 1 632 ? 10.672 8.495 -33.605 1.00 96.06 632 TYR A N 1
ATOM 4704 C CA . TYR A 1 632 ? 10.005 7.667 -32.598 1.00 96.06 632 TYR A CA 1
ATOM 4705 C C . TYR A 1 632 ? 10.030 8.307 -31.209 1.00 96.06 632 TYR A C 1
ATOM 4707 O O . TYR A 1 632 ? 9.365 7.825 -30.293 1.00 96.06 632 TYR A O 1
ATOM 4715 N N . LEU A 1 633 ? 10.783 9.395 -31.040 1.00 94.81 633 LEU A N 1
ATOM 4716 C CA . LEU A 1 633 ? 10.982 10.065 -29.766 1.00 94.81 633 LEU A CA 1
ATOM 4717 C C . LEU A 1 633 ? 10.231 11.398 -29.733 1.00 94.81 633 LEU A C 1
ATOM 4719 O O . LEU A 1 633 ? 10.203 12.150 -30.706 1.00 94.81 633 LEU A O 1
ATOM 4723 N N . SER A 1 634 ? 9.642 11.705 -28.583 1.00 89.94 634 SER A N 1
ATOM 4724 C CA . SER A 1 634 ? 8.967 12.976 -28.338 1.00 89.94 634 SER A CA 1
ATOM 4725 C C . SER A 1 634 ? 9.974 14.131 -28.321 1.00 89.94 634 SER A C 1
ATOM 4727 O O . SER A 1 634 ? 11.044 14.048 -27.712 1.00 89.94 634 SER A O 1
ATOM 4729 N N . VAL A 1 635 ? 9.635 15.235 -28.992 1.00 86.12 635 VAL A N 1
ATOM 4730 C CA . VAL A 1 635 ? 10.499 16.421 -29.092 1.00 86.12 635 VAL A CA 1
ATOM 4731 C C . VAL A 1 635 ? 10.317 17.305 -27.859 1.00 86.12 635 VAL A C 1
ATOM 4733 O O . VAL A 1 635 ? 9.208 17.717 -27.545 1.00 86.12 635 VAL A O 1
ATOM 4736 N N . GLY A 1 636 ? 11.413 17.637 -27.172 1.00 80.69 636 GLY A N 1
ATOM 4737 C CA . GLY A 1 636 ? 11.415 18.608 -26.067 1.00 80.69 636 GLY A CA 1
ATOM 4738 C C . GLY A 1 636 ? 10.885 18.090 -24.725 1.00 80.69 636 GLY A C 1
ATOM 4739 O O . GLY A 1 636 ? 11.012 18.790 -23.723 1.00 80.69 636 GLY A O 1
ATOM 4740 N N . THR A 1 637 ? 10.358 16.866 -24.668 1.00 75.75 637 THR A N 1
ATOM 4741 C CA . THR A 1 637 ? 9.923 16.224 -23.422 1.00 75.75 637 THR A CA 1
ATOM 4742 C C . THR A 1 637 ? 10.926 15.162 -22.997 1.00 75.75 637 THR A C 1
ATOM 4744 O O . THR A 1 637 ? 11.288 14.276 -23.773 1.00 75.75 637 THR A O 1
ATOM 4747 N N . VAL A 1 638 ? 11.364 15.241 -21.743 1.00 79.62 638 VAL A N 1
ATOM 4748 C CA . VAL A 1 638 ? 12.222 14.231 -21.128 1.00 79.62 638 VAL A CA 1
ATOM 4749 C C . VAL A 1 638 ? 11.494 13.553 -19.977 1.00 79.62 638 VAL A C 1
ATOM 4751 O O . VAL A 1 638 ? 10.800 14.195 -19.191 1.00 79.62 638 VAL A O 1
ATOM 4754 N N . GLY A 1 639 ? 11.646 12.240 -19.899 1.00 78.00 639 GLY A N 1
ATOM 4755 C CA . GLY A 1 639 ? 11.184 11.425 -18.794 1.00 78.00 639 GLY A CA 1
ATOM 4756 C C . GLY A 1 639 ? 12.172 11.406 -17.639 1.00 78.00 639 GLY A C 1
ATOM 4757 O O . GLY A 1 639 ? 13.109 12.206 -17.536 1.00 78.00 639 GLY A O 1
ATOM 4758 N N . THR A 1 640 ? 11.967 10.421 -16.775 1.00 70.50 640 THR A N 1
ATOM 4759 C CA . THR A 1 640 ? 12.789 10.161 -15.597 1.00 70.50 640 THR A CA 1
ATOM 4760 C C . THR A 1 640 ? 14.270 10.059 -15.972 1.00 70.50 640 THR A C 1
ATOM 4762 O O . THR A 1 640 ? 14.661 9.255 -16.823 1.00 70.50 640 THR A O 1
ATOM 4765 N N . GLY A 1 641 ? 15.107 10.888 -15.342 1.00 71.38 641 GLY A N 1
ATOM 4766 C CA . GLY A 1 641 ? 16.548 10.934 -15.603 1.00 71.38 641 GLY A CA 1
ATOM 4767 C C . GLY A 1 641 ? 16.973 11.678 -16.866 1.00 71.38 641 GLY A C 1
ATOM 4768 O O . GLY A 1 641 ? 18.068 11.425 -17.359 1.00 71.38 641 GLY A O 1
ATOM 4769 N N . GLY A 1 642 ? 16.118 12.541 -17.425 1.00 80.44 642 GLY A N 1
ATOM 4770 C CA . GLY A 1 642 ? 16.432 13.291 -18.646 1.00 80.44 642 GLY A CA 1
ATOM 4771 C C . GLY A 1 642 ? 16.351 12.448 -19.924 1.00 80.44 642 GLY A C 1
ATOM 4772 O O . GLY A 1 642 ? 16.851 12.860 -20.970 1.00 80.44 642 GLY A O 1
ATOM 4773 N N . ARG A 1 643 ? 15.747 11.257 -19.850 1.00 84.56 643 ARG A N 1
ATOM 4774 C CA . ARG A 1 643 ? 15.653 10.317 -20.976 1.00 84.56 643 ARG A CA 1
ATOM 4775 C C . ARG A 1 643 ? 14.619 10.777 -21.989 1.00 84.56 643 ARG A C 1
ATOM 4777 O O . ARG A 1 643 ? 13.586 11.321 -21.615 1.00 84.56 643 ARG A O 1
ATOM 4784 N N . LYS A 1 644 ? 14.869 10.523 -23.272 1.00 90.88 644 LYS A N 1
ATOM 4785 C CA . LYS A 1 644 ? 13.888 10.809 -24.323 1.00 90.88 644 LYS A CA 1
ATOM 4786 C C . LYS A 1 644 ? 12.675 9.893 -24.153 1.00 90.88 644 LYS A C 1
ATOM 4788 O O . LYS A 1 644 ? 12.836 8.691 -23.936 1.00 90.88 644 LYS A O 1
ATOM 4793 N N . LEU A 1 645 ? 11.483 10.470 -24.236 1.00 93.00 645 LEU A N 1
ATOM 4794 C CA . LEU A 1 645 ? 10.231 9.719 -24.210 1.00 93.00 645 LEU A CA 1
ATOM 4795 C C . LEU A 1 645 ? 9.910 9.170 -25.594 1.00 93.00 645 LEU A C 1
ATOM 4797 O O . LEU A 1 645 ? 10.231 9.818 -26.590 1.00 93.00 645 LEU A O 1
ATOM 4801 N N . TYR A 1 646 ? 9.247 8.020 -25.659 1.00 95.31 646 TYR A N 1
ATOM 4802 C CA . TYR A 1 646 ? 8.630 7.574 -26.903 1.00 95.31 646 TYR A CA 1
ATOM 4803 C C . TYR A 1 646 ? 7.484 8.513 -27.299 1.00 95.31 646 TYR A C 1
ATOM 4805 O O . TYR A 1 646 ? 6.876 9.170 -26.452 1.00 95.31 646 TYR A O 1
ATOM 4813 N N . ASN A 1 647 ? 7.209 8.610 -28.596 1.00 94.81 647 ASN A N 1
ATOM 4814 C CA . ASN A 1 647 ? 6.003 9.248 -29.108 1.00 94.81 647 ASN A CA 1
ATOM 4815 C C . ASN A 1 647 ? 4.940 8.170 -29.341 1.00 94.81 647 ASN A C 1
ATOM 4817 O O . ASN A 1 647 ? 4.877 7.599 -30.431 1.00 94.81 647 ASN A O 1
ATOM 4821 N N . HIS A 1 648 ? 4.118 7.883 -28.326 1.00 95.06 648 HIS A N 1
ATOM 4822 C CA . HIS A 1 648 ? 3.107 6.825 -28.404 1.00 95.06 648 HIS A CA 1
ATOM 4823 C C . HIS A 1 648 ? 2.095 7.025 -29.516 1.00 95.06 648 HIS A C 1
ATOM 4825 O O . HIS A 1 648 ? 1.599 6.015 -29.983 1.00 95.06 648 HIS A O 1
ATOM 4831 N N . SER A 1 649 ? 1.876 8.246 -30.018 1.00 93.38 649 SER A N 1
ATOM 4832 C CA . SER A 1 649 ? 0.996 8.507 -31.171 1.00 93.38 649 SER A CA 1
ATOM 4833 C C . SER A 1 649 ? 1.561 8.048 -32.521 1.00 93.38 649 SER A C 1
ATOM 4835 O O . SER A 1 649 ? 0.829 7.976 -33.508 1.00 93.38 649 SER A O 1
ATOM 4837 N N . ASN A 1 650 ? 2.860 7.735 -32.588 1.00 96.25 650 ASN A N 1
ATOM 4838 C CA . ASN A 1 650 ? 3.509 7.265 -33.804 1.00 96.25 650 ASN A CA 1
ATOM 4839 C C . ASN A 1 650 ? 3.297 5.741 -33.965 1.00 96.25 650 ASN A C 1
ATOM 4841 O O . ASN A 1 650 ? 3.877 4.969 -33.195 1.00 96.25 650 ASN A O 1
ATOM 4845 N N . PRO A 1 651 ? 2.515 5.278 -34.961 1.00 96.56 651 PRO A N 1
ATOM 4846 C CA . PRO A 1 651 ? 2.253 3.852 -35.152 1.00 96.56 651 PRO A CA 1
ATOM 4847 C C . PRO A 1 651 ? 3.508 3.049 -35.513 1.00 96.56 651 PRO A C 1
ATOM 4849 O O . PRO A 1 651 ? 3.621 1.908 -35.072 1.00 96.56 651 PRO A O 1
ATOM 4852 N N . ASP A 1 652 ? 4.465 3.634 -36.240 1.00 97.19 652 ASP A N 1
ATOM 4853 C CA . ASP A 1 652 ? 5.710 2.952 -36.616 1.00 97.19 652 ASP A CA 1
ATOM 4854 C C . ASP A 1 652 ? 6.596 2.713 -35.390 1.00 97.19 652 ASP A C 1
ATOM 4856 O O . ASP A 1 652 ? 7.204 1.654 -35.260 1.00 97.19 652 ASP A O 1
ATOM 4860 N N . MET A 1 653 ? 6.611 3.662 -34.446 1.00 97.06 653 MET A N 1
ATOM 4861 C CA . MET A 1 653 ? 7.289 3.473 -33.162 1.00 97.06 653 MET A CA 1
ATOM 4862 C C . MET A 1 653 ? 6.663 2.317 -32.383 1.00 97.06 653 MET A C 1
ATOM 4864 O O . MET A 1 653 ? 7.391 1.448 -31.911 1.00 97.06 653 MET A O 1
ATOM 4868 N N . ARG A 1 654 ? 5.327 2.281 -32.266 1.00 97.38 654 ARG A N 1
ATOM 4869 C CA . ARG A 1 654 ? 4.633 1.198 -31.549 1.00 97.38 654 ARG A CA 1
ATOM 4870 C C . ARG A 1 654 ? 4.897 -0.159 -32.197 1.00 97.38 654 ARG A C 1
ATOM 4872 O O . ARG A 1 654 ? 5.150 -1.125 -31.486 1.00 97.38 654 ARG A O 1
ATOM 4879 N N . ALA A 1 655 ? 4.874 -0.222 -33.529 1.00 97.19 655 ALA A N 1
ATOM 4880 C CA . ALA A 1 655 ? 5.183 -1.434 -34.280 1.00 97.19 655 ALA A CA 1
ATOM 4881 C C . ALA A 1 655 ? 6.633 -1.890 -34.057 1.00 97.19 655 ALA A C 1
ATOM 4883 O O . ALA A 1 655 ? 6.859 -3.069 -33.802 1.00 97.19 655 ALA A O 1
ATOM 4884 N N . TRP A 1 656 ? 7.601 -0.967 -34.087 1.00 97.12 656 TRP A N 1
ATOM 4885 C CA . TRP A 1 656 ? 9.002 -1.252 -33.762 1.00 97.12 656 TRP A CA 1
ATOM 4886 C C . TRP A 1 656 ? 9.166 -1.751 -32.319 1.00 97.12 656 TRP A C 1
ATOM 4888 O O . TRP A 1 656 ? 9.806 -2.775 -32.093 1.00 97.12 656 TRP A O 1
ATOM 4898 N N . TRP A 1 657 ? 8.552 -1.067 -31.349 1.00 97.50 657 TRP A N 1
ATOM 4899 C CA . TRP A 1 657 ? 8.645 -1.415 -29.930 1.00 97.50 657 TRP A CA 1
ATOM 4900 C C . TRP A 1 657 ? 8.062 -2.804 -29.652 1.00 97.50 657 TRP A C 1
ATOM 4902 O O . TRP A 1 657 ? 8.659 -3.587 -28.912 1.00 97.50 657 TRP A O 1
ATOM 4912 N N . LEU A 1 658 ? 6.919 -3.113 -30.275 1.00 97.75 658 LEU A N 1
ATOM 4913 C CA . LEU A 1 658 ? 6.261 -4.414 -30.200 1.00 97.75 658 LEU A CA 1
ATOM 4914 C C . LEU A 1 658 ? 7.117 -5.509 -30.843 1.00 97.75 658 LEU A C 1
ATOM 4916 O O . LEU A 1 658 ? 7.379 -6.523 -30.204 1.00 97.75 658 LEU A O 1
ATOM 4920 N N . ALA A 1 659 ? 7.577 -5.297 -32.079 1.00 97.25 659 ALA A N 1
ATOM 4921 C CA . ALA A 1 659 ? 8.373 -6.280 -32.810 1.00 97.25 659 ALA A CA 1
ATOM 4922 C C . ALA A 1 659 ? 9.658 -6.647 -32.056 1.00 97.25 659 ALA A C 1
ATOM 4924 O O . ALA A 1 659 ? 9.963 -7.827 -31.920 1.00 97.25 659 ALA A O 1
ATOM 4925 N N . HIS A 1 660 ? 10.360 -5.651 -31.506 1.00 96.50 660 HIS A N 1
ATOM 4926 C CA . HIS A 1 660 ? 11.576 -5.876 -30.721 1.00 96.50 660 HIS A CA 1
ATOM 4927 C C . HIS A 1 660 ? 11.295 -6.631 -29.413 1.00 96.50 660 HIS A C 1
ATOM 4929 O O . HIS A 1 660 ? 12.033 -7.546 -29.052 1.00 96.50 660 HIS A O 1
ATOM 4935 N N . GLY A 1 661 ? 10.218 -6.278 -28.700 1.00 96.44 661 GLY A N 1
ATOM 4936 C CA . GLY A 1 661 ? 9.804 -6.996 -27.490 1.00 96.44 661 GLY A CA 1
ATOM 4937 C C . GLY A 1 661 ? 9.497 -8.471 -27.770 1.00 96.44 661 GLY A C 1
ATOM 4938 O O . GLY A 1 661 ? 9.993 -9.345 -27.059 1.00 96.44 661 GLY A O 1
ATOM 4939 N N . LEU A 1 662 ? 8.755 -8.743 -28.848 1.00 97.56 662 LEU A N 1
ATOM 4940 C CA . LEU A 1 662 ? 8.428 -10.102 -29.285 1.00 97.56 662 LEU A CA 1
ATOM 4941 C C . LEU A 1 662 ? 9.676 -10.883 -29.708 1.00 97.56 662 LEU A C 1
ATOM 4943 O O . LEU A 1 662 ? 9.860 -12.011 -29.257 1.00 97.56 662 LEU A O 1
ATOM 4947 N N . GLU A 1 663 ? 10.565 -10.279 -30.497 1.00 96.88 663 GLU A N 1
ATOM 4948 C CA . GLU A 1 663 ? 11.832 -10.895 -30.913 1.00 96.88 663 GLU A CA 1
ATOM 4949 C C . GLU A 1 663 ? 12.681 -11.329 -29.711 1.00 96.88 663 GLU A C 1
ATOM 4951 O O . GLU A 1 663 ? 13.211 -12.442 -29.692 1.00 96.88 663 GLU A O 1
ATOM 4956 N N . MET A 1 664 ? 12.797 -10.473 -28.691 1.00 96.88 664 MET A N 1
ATOM 4957 C CA . MET A 1 664 ? 13.560 -10.790 -27.482 1.00 96.88 664 MET A CA 1
ATOM 4958 C C . MET A 1 664 ? 12.893 -11.876 -26.635 1.00 96.88 664 MET A C 1
ATOM 4960 O O . MET A 1 664 ? 13.594 -12.716 -26.075 1.00 96.88 664 MET A O 1
ATOM 4964 N N . SER A 1 665 ? 11.561 -11.881 -26.563 1.00 96.12 665 SER A N 1
ATOM 4965 C CA . SER A 1 665 ? 10.799 -12.892 -25.819 1.00 96.12 665 SER A CA 1
ATOM 4966 C C . SER A 1 665 ? 10.850 -14.289 -26.454 1.00 96.12 665 SER A C 1
ATOM 4968 O O . SER A 1 665 ? 10.663 -15.285 -25.769 1.00 96.12 665 SER A O 1
ATOM 4970 N N . GLN A 1 666 ? 11.145 -14.367 -27.756 1.00 96.00 666 GLN A N 1
ATOM 4971 C CA . GLN A 1 666 ? 11.233 -15.616 -28.523 1.00 96.00 666 GLN A CA 1
ATOM 4972 C C . GLN A 1 666 ? 12.649 -16.212 -28.563 1.00 96.00 666 GLN A C 1
ATOM 4974 O O . GLN A 1 666 ? 12.879 -17.232 -29.217 1.00 96.00 666 GLN A O 1
ATOM 4979 N N . GLN A 1 667 ? 13.623 -15.585 -27.899 1.00 97.69 667 GLN A N 1
ATOM 4980 C CA . GLN A 1 667 ? 14.966 -16.151 -27.790 1.00 97.69 667 GLN A CA 1
ATOM 4981 C C . GLN A 1 667 ? 14.921 -17.435 -26.959 1.00 97.69 667 GLN A C 1
ATOM 4983 O O . GLN A 1 667 ? 14.263 -17.482 -25.929 1.00 97.69 667 GLN A O 1
ATOM 4988 N N . ALA A 1 668 ? 15.678 -18.463 -27.353 1.00 97.12 668 ALA A N 1
ATOM 4989 C CA . ALA A 1 668 ? 15.642 -19.771 -26.684 1.00 97.12 668 ALA A CA 1
ATOM 4990 C C . ALA A 1 668 ? 16.054 -19.732 -25.197 1.00 97.12 668 ALA A C 1
ATOM 4992 O O . ALA A 1 668 ? 15.711 -20.630 -24.434 1.00 97.12 668 ALA A O 1
ATOM 4993 N N . SER A 1 669 ? 16.822 -18.715 -24.796 1.00 97.31 669 SER A N 1
ATOM 4994 C CA . SER A 1 669 ? 17.226 -18.466 -23.410 1.00 97.31 669 SER A CA 1
ATOM 4995 C C . SER A 1 669 ? 16.343 -17.438 -22.693 1.00 97.31 669 SER A C 1
ATOM 4997 O O . SER A 1 669 ? 16.680 -17.044 -21.581 1.00 97.31 669 SER A O 1
ATOM 4999 N N . SER A 1 670 ? 15.244 -16.987 -23.301 1.00 97.50 670 SER A N 1
ATOM 5000 C CA . SER A 1 670 ? 14.225 -16.141 -22.675 1.00 97.50 670 SER A CA 1
ATOM 5001 C C . SER A 1 670 ? 13.015 -16.987 -22.283 1.00 97.50 670 SER A C 1
ATOM 5003 O O . SER A 1 670 ? 12.613 -17.878 -23.023 1.00 97.50 670 SER A O 1
ATOM 5005 N N . ASP A 1 671 ? 12.429 -16.694 -21.127 1.00 98.38 671 ASP A N 1
ATOM 5006 C CA . ASP A 1 671 ? 11.139 -17.236 -20.697 1.00 98.38 671 ASP A CA 1
ATOM 5007 C C . ASP A 1 671 ? 10.066 -16.144 -20.614 1.00 98.38 671 ASP A C 1
ATOM 5009 O O . ASP A 1 671 ? 8.980 -16.408 -20.108 1.00 98.38 671 ASP A O 1
ATOM 5013 N N . GLY A 1 672 ? 10.362 -14.899 -21.005 1.00 97.50 672 GLY A N 1
ATOM 5014 C CA . GLY A 1 672 ? 9.433 -13.801 -20.768 1.00 97.50 672 GLY A CA 1
ATOM 5015 C C . GLY A 1 672 ? 9.924 -12.402 -21.102 1.00 97.50 672 GLY A C 1
ATOM 5016 O O . GLY A 1 672 ? 11.100 -12.141 -21.376 1.00 97.50 672 GLY A O 1
ATOM 5017 N N . VAL A 1 673 ? 8.997 -11.459 -20.982 1.00 97.75 673 VAL A N 1
ATOM 5018 C CA . VAL A 1 673 ? 9.239 -10.023 -21.071 1.00 97.75 673 VAL A CA 1
ATOM 5019 C C . VAL A 1 673 ? 8.767 -9.335 -19.793 1.00 97.75 673 VAL A C 1
ATOM 5021 O O . VAL A 1 673 ? 7.725 -9.647 -19.225 1.00 97.75 673 VAL A O 1
ATOM 5024 N N . PHE A 1 674 ? 9.580 -8.391 -19.328 1.00 97.94 674 PHE A N 1
ATOM 5025 C CA . PHE A 1 674 ? 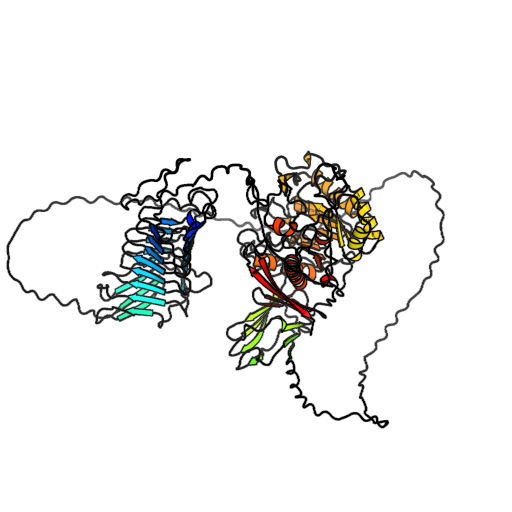9.277 -7.509 -18.219 1.00 97.94 674 PHE A CA 1
ATOM 5026 C C . PHE A 1 674 ? 8.990 -6.093 -18.736 1.00 97.94 674 PHE A C 1
ATOM 5028 O O . PHE A 1 674 ? 9.915 -5.364 -19.107 1.00 97.94 674 PHE A O 1
ATOM 5035 N N . THR A 1 675 ? 7.724 -5.675 -18.723 1.00 97.38 675 THR A N 1
ATOM 5036 C CA . THR A 1 675 ? 7.304 -4.358 -19.221 1.00 97.38 675 THR A CA 1
ATOM 5037 C C . THR A 1 675 ? 7.314 -3.301 -18.110 1.00 97.38 675 THR A C 1
ATOM 5039 O O . THR A 1 675 ? 6.449 -3.276 -17.231 1.00 97.38 675 THR A O 1
ATOM 5042 N N . ASP A 1 676 ? 8.273 -2.375 -18.145 1.00 94.62 676 ASP A N 1
ATOM 5043 C CA . ASP A 1 676 ? 8.410 -1.321 -17.132 1.00 94.62 676 ASP A CA 1
ATOM 5044 C C . ASP A 1 676 ? 7.684 -0.020 -17.504 1.00 94.62 676 ASP A C 1
ATOM 5046 O O . ASP A 1 676 ? 7.463 0.295 -18.675 1.00 94.62 676 ASP A O 1
ATOM 5050 N N . ASN A 1 677 ? 7.389 0.790 -16.484 1.00 91.19 677 ASN A N 1
ATOM 5051 C CA . ASN A 1 677 ? 6.808 2.122 -16.594 1.00 91.19 677 ASN A CA 1
ATOM 5052 C C . ASN A 1 677 ? 5.529 2.124 -17.443 1.00 91.19 677 ASN A C 1
ATOM 5054 O O . ASN A 1 677 ? 5.408 2.825 -18.446 1.00 91.19 677 ASN A O 1
ATOM 5058 N N . THR A 1 678 ? 4.574 1.290 -17.040 1.00 91.56 678 THR A N 1
ATOM 5059 C CA . THR A 1 678 ? 3.330 1.001 -17.777 1.00 91.56 678 THR A CA 1
ATOM 5060 C C . THR A 1 678 ? 2.254 2.075 -17.576 1.00 91.56 678 THR A C 1
ATOM 5062 O O . THR A 1 678 ? 1.212 2.069 -18.232 1.00 91.56 678 THR A O 1
ATOM 5065 N N . ILE A 1 679 ? 2.520 3.033 -16.689 1.00 83.56 679 ILE A N 1
ATOM 5066 C CA . ILE A 1 679 ? 1.647 4.155 -16.350 1.00 83.56 679 ILE A CA 1
ATOM 5067 C C . ILE A 1 679 ? 1.610 5.137 -17.516 1.00 83.56 679 ILE A C 1
ATOM 5069 O O . ILE A 1 679 ? 2.664 5.570 -17.981 1.00 83.56 679 ILE A O 1
ATOM 5073 N N . SER A 1 680 ? 0.425 5.525 -17.986 1.00 76.88 680 SER A N 1
ATOM 5074 C CA . SER A 1 680 ? 0.318 6.571 -19.005 1.00 76.88 680 SER A CA 1
ATOM 5075 C C . SER A 1 680 ? 0.131 7.944 -18.366 1.00 76.88 680 SER A C 1
ATOM 5077 O O . SER A 1 680 ? -0.910 8.206 -17.766 1.00 76.88 680 SER A O 1
ATOM 5079 N N . ARG A 1 681 ? 1.105 8.844 -18.565 1.00 70.38 681 ARG A N 1
ATOM 5080 C CA . ARG A 1 681 ? 0.960 10.274 -18.234 1.00 70.38 681 ARG A CA 1
ATOM 5081 C C . ARG A 1 681 ? -0.112 10.970 -19.065 1.00 70.38 681 ARG A C 1
ATOM 5083 O O . ARG A 1 681 ? -0.571 12.044 -18.700 1.00 70.38 681 ARG A O 1
ATOM 5090 N N . GLU A 1 682 ? -0.524 10.367 -20.181 1.00 67.50 682 GLU A N 1
ATOM 5091 C CA . GLU A 1 682 ? -1.609 10.892 -21.016 1.00 67.50 682 GLU A CA 1
ATOM 5092 C C . GLU A 1 682 ? -2.917 11.021 -20.221 1.00 67.50 682 GLU A C 1
ATOM 5094 O O . GLU A 1 682 ? -3.760 11.840 -20.578 1.00 67.50 682 GLU A O 1
ATOM 5099 N N . CYS A 1 683 ? -3.054 10.271 -19.116 1.00 69.88 683 CYS A N 1
ATOM 5100 C CA . CYS A 1 683 ? -4.176 10.362 -18.183 1.00 69.88 683 CYS A CA 1
ATOM 5101 C C . CYS A 1 683 ? -3.820 10.988 -16.822 1.00 69.88 683 CYS A C 1
ATOM 5103 O O . CYS A 1 683 ? -4.602 10.844 -15.874 1.00 69.88 683 CYS A O 1
ATOM 5105 N N . ASP A 1 684 ? -2.703 11.718 -16.710 1.00 64.00 684 ASP A N 1
ATOM 5106 C CA . ASP A 1 684 ? -2.438 12.557 -15.537 1.00 64.00 684 ASP A CA 1
ATOM 5107 C C . ASP A 1 684 ? -3.608 13.555 -15.388 1.00 64.00 684 ASP A C 1
ATOM 5109 O O . ASP A 1 684 ? -3.951 14.279 -16.324 1.00 64.00 684 ASP A O 1
ATOM 5113 N N . ASN A 1 685 ? -4.248 13.578 -14.211 1.00 53.78 685 ASN A N 1
ATOM 5114 C CA . ASN A 1 685 ? -5.500 14.296 -13.887 1.00 53.78 685 ASN A CA 1
ATOM 5115 C C . ASN A 1 685 ? -6.829 13.611 -14.272 1.00 53.78 685 ASN A C 1
ATOM 5117 O O . ASN A 1 685 ? -7.849 14.288 -14.377 1.00 53.78 685 ASN A O 1
ATOM 5121 N N . GLN A 1 686 ? -6.859 12.280 -14.411 1.00 58.50 686 GLN A N 1
ATOM 5122 C CA . GLN A 1 686 ? -8.109 11.489 -14.417 1.00 58.50 686 GLN A CA 1
ATOM 5123 C C . GLN A 1 686 ? -9.042 11.737 -15.628 1.00 58.50 686 GLN A C 1
ATOM 5125 O O . GLN A 1 686 ? -10.208 11.344 -15.611 1.00 58.50 686 GLN A O 1
ATOM 5130 N N . ALA A 1 687 ? -8.547 12.365 -16.700 1.00 61.19 687 ALA A N 1
ATOM 5131 C CA . ALA A 1 687 ? -9.379 12.824 -17.818 1.00 61.19 687 ALA A CA 1
ATOM 5132 C C . ALA A 1 687 ? -9.610 11.786 -18.938 1.00 61.19 687 ALA A C 1
ATOM 5134 O O . ALA A 1 687 ? -10.443 12.023 -19.811 1.00 61.19 687 ALA A O 1
ATOM 5135 N N . CYS A 1 688 ? -8.914 10.641 -18.936 1.00 72.12 688 CYS A N 1
ATOM 5136 C CA . CYS A 1 688 ? -9.090 9.595 -19.953 1.00 72.12 688 CYS A CA 1
ATOM 5137 C C . CYS A 1 688 ? -9.257 8.182 -19.389 1.00 72.12 688 CYS A C 1
ATOM 5139 O O . CYS A 1 688 ? -9.007 7.926 -18.209 1.00 72.12 688 CYS A O 1
ATOM 5141 N N . ASN A 1 689 ? -9.748 7.276 -20.242 1.00 82.81 689 ASN A N 1
ATOM 5142 C CA . ASN A 1 689 ? -9.748 5.839 -19.998 1.00 82.81 689 ASN A CA 1
ATOM 5143 C C . ASN A 1 689 ? -8.334 5.297 -20.276 1.00 82.81 689 ASN A C 1
ATOM 5145 O O . ASN A 1 689 ? -7.876 5.311 -21.421 1.00 82.81 689 ASN A O 1
ATOM 5149 N N . LEU A 1 690 ? -7.646 4.840 -19.224 1.00 81.75 690 LEU A N 1
ATOM 5150 C CA . LEU A 1 690 ? -6.281 4.315 -19.309 1.00 81.75 690 LEU A CA 1
ATOM 5151 C C . LEU A 1 690 ? -6.175 3.116 -20.257 1.00 81.75 690 LEU A C 1
ATOM 5153 O O . LEU A 1 690 ? -5.147 2.976 -20.923 1.00 81.75 690 LEU A O 1
ATOM 5157 N N . GLU A 1 691 ? -7.222 2.292 -20.357 1.00 86.31 691 GLU A N 1
ATOM 5158 C CA . GLU A 1 691 ? -7.257 1.088 -21.197 1.00 86.31 691 GLU A CA 1
ATOM 5159 C C . GLU A 1 691 ? -7.128 1.407 -22.687 1.00 86.31 691 GLU A C 1
ATOM 5161 O O . GLU A 1 691 ? -6.572 0.620 -23.448 1.00 86.31 691 GLU A O 1
ATOM 5166 N N . THR A 1 692 ? -7.605 2.582 -23.103 1.00 88.56 692 THR A N 1
ATOM 5167 C CA . THR A 1 692 ? -7.701 2.970 -24.517 1.00 88.56 692 THR A CA 1
ATOM 5168 C C . THR A 1 692 ? -6.564 3.875 -24.982 1.00 88.56 692 THR A C 1
ATOM 5170 O O . THR A 1 692 ? -6.605 4.370 -26.104 1.00 88.56 692 THR A O 1
ATOM 5173 N N . THR A 1 693 ? -5.576 4.150 -24.128 1.00 91.31 693 THR A N 1
ATOM 5174 C CA . THR A 1 693 ? -4.403 4.942 -24.533 1.00 91.31 693 THR A CA 1
ATOM 5175 C C . THR A 1 693 ? -3.544 4.170 -25.532 1.00 91.31 693 THR A C 1
ATOM 5177 O O . THR A 1 693 ? -3.430 2.946 -25.438 1.00 91.31 693 THR A O 1
ATOM 5180 N N . ASP A 1 694 ? -2.880 4.876 -26.450 1.00 94.19 694 ASP A N 1
ATOM 5181 C CA . ASP A 1 694 ? -1.986 4.256 -27.440 1.00 94.19 694 ASP A CA 1
ATOM 5182 C C . ASP A 1 694 ? -0.878 3.433 -26.764 1.00 94.19 694 ASP A C 1
ATOM 5184 O O . ASP A 1 694 ? -0.512 2.353 -27.232 1.00 94.19 694 ASP A O 1
ATOM 5188 N N . LYS A 1 695 ? -0.384 3.909 -25.614 1.00 94.19 695 LYS A N 1
ATOM 5189 C CA . LYS A 1 695 ? 0.567 3.178 -24.774 1.00 94.19 695 LYS A CA 1
ATOM 5190 C C . LYS A 1 695 ? -0.029 1.892 -24.197 1.00 94.19 695 LYS A C 1
ATOM 5192 O O . LYS A 1 695 ? 0.629 0.857 -24.236 1.00 94.19 695 LYS A O 1
ATOM 5197 N N . SER A 1 696 ? -1.249 1.930 -23.657 1.00 93.12 696 SER A N 1
ATOM 5198 C CA . SER A 1 696 ? -1.896 0.726 -23.116 1.00 93.12 696 SER A CA 1
ATOM 5199 C C . SER A 1 696 ? -2.211 -0.300 -24.191 1.00 93.12 696 SER A C 1
ATOM 5201 O O . SER A 1 696 ? -1.994 -1.483 -23.945 1.00 93.12 696 SER A O 1
ATOM 5203 N N . ILE A 1 697 ? -2.653 0.142 -25.371 1.00 94.38 697 ILE A N 1
ATOM 5204 C CA . ILE A 1 697 ? -2.879 -0.733 -26.526 1.00 94.38 697 ILE A CA 1
ATOM 5205 C C . ILE A 1 697 ? -1.564 -1.399 -26.935 1.00 94.38 697 ILE A C 1
ATOM 5207 O O . ILE A 1 697 ? -1.533 -2.612 -27.089 1.00 94.38 697 ILE A O 1
ATOM 5211 N N . MET A 1 698 ? -0.468 -0.637 -27.032 1.00 96.88 698 MET A N 1
ATOM 5212 C CA . MET A 1 698 ? 0.862 -1.172 -27.349 1.00 96.88 698 MET A CA 1
ATOM 5213 C C . MET A 1 698 ? 1.320 -2.246 -26.349 1.00 96.88 698 MET A C 1
ATOM 5215 O O . MET A 1 698 ? 1.785 -3.302 -26.763 1.00 96.88 698 MET A O 1
ATOM 5219 N N . ILE A 1 699 ? 1.167 -1.990 -25.044 1.00 96.88 699 ILE A N 1
ATOM 5220 C CA . ILE A 1 699 ? 1.523 -2.943 -23.976 1.00 96.88 699 ILE A CA 1
ATOM 5221 C C . ILE A 1 699 ? 0.668 -4.209 -24.075 1.00 96.88 699 ILE A C 1
ATOM 5223 O O . ILE A 1 699 ? 1.198 -5.312 -24.052 1.00 96.88 699 ILE A O 1
ATOM 5227 N N . ARG A 1 700 ? -0.651 -4.056 -24.227 1.00 96.38 700 ARG A N 1
ATOM 5228 C CA . ARG A 1 700 ? -1.569 -5.185 -24.397 1.00 96.38 700 ARG A CA 1
ATOM 5229 C C . ARG A 1 700 ? -1.227 -6.007 -25.644 1.00 96.38 700 ARG A C 1
ATOM 5231 O O . ARG A 1 700 ? -1.233 -7.225 -25.572 1.00 96.38 700 ARG A O 1
ATOM 5238 N N . SER A 1 701 ? -0.890 -5.360 -26.761 1.00 97.69 701 SER A N 1
ATOM 5239 C CA . SER A 1 701 ? -0.494 -6.057 -27.992 1.00 97.69 701 SER A CA 1
ATOM 5240 C C . SER A 1 701 ? 0.789 -6.875 -27.833 1.00 97.69 701 SER A C 1
ATOM 5242 O O . SER A 1 701 ? 0.950 -7.863 -28.540 1.00 97.69 701 SER A O 1
ATOM 5244 N N . LEU A 1 702 ? 1.697 -6.482 -26.931 1.00 97.88 702 LEU A N 1
ATOM 5245 C CA . LEU A 1 702 ? 2.867 -7.297 -26.598 1.00 97.88 702 LEU A CA 1
ATOM 5246 C C . LEU A 1 702 ? 2.459 -8.553 -25.834 1.00 97.88 702 LEU A C 1
ATOM 5248 O O . LEU A 1 702 ? 2.873 -9.634 -26.231 1.00 97.88 702 LEU A O 1
ATOM 5252 N N . ALA A 1 703 ? 1.613 -8.413 -24.814 1.00 96.12 703 ALA A N 1
ATOM 5253 C CA . ALA A 1 703 ? 1.100 -9.546 -24.048 1.00 96.12 703 ALA A CA 1
ATOM 5254 C C . ALA A 1 703 ? 0.318 -10.536 -24.929 1.00 96.12 703 ALA A C 1
ATOM 5256 O O . ALA A 1 703 ? 0.586 -11.726 -24.913 1.00 96.12 703 ALA A O 1
ATOM 5257 N N . GLU A 1 704 ? -0.594 -10.036 -25.770 1.00 95.38 704 GLU A N 1
ATOM 5258 C CA . GLU A 1 704 ? -1.398 -10.865 -26.685 1.00 95.38 704 GLU A CA 1
ATOM 5259 C C . GLU A 1 704 ? -0.589 -11.447 -27.858 1.00 95.38 704 GLU A C 1
ATOM 5261 O O . GLU A 1 704 ? -1.040 -12.383 -28.515 1.00 95.38 704 GLU A O 1
ATOM 5266 N N . GLY A 1 705 ? 0.560 -10.848 -28.184 1.00 96.38 705 GLY A N 1
ATOM 5267 C CA . GLY A 1 705 ? 1.440 -11.310 -29.256 1.00 96.38 705 GLY A CA 1
ATOM 5268 C C . GLY A 1 705 ? 2.516 -12.289 -28.789 1.00 96.38 705 GLY A C 1
ATOM 5269 O O . GLY A 1 705 ? 3.107 -12.975 -29.629 1.00 96.38 705 GLY A O 1
ATOM 5270 N N . ALA A 1 706 ? 2.802 -12.325 -27.485 1.00 95.25 706 ALA A N 1
ATOM 5271 C CA . ALA A 1 706 ? 3.739 -13.267 -26.898 1.00 95.25 706 ALA A CA 1
ATOM 5272 C C . ALA A 1 706 ? 3.171 -14.697 -27.004 1.00 95.25 706 ALA A C 1
ATOM 5274 O O . ALA A 1 706 ? 1.958 -14.881 -26.908 1.00 95.25 706 ALA A O 1
ATOM 5275 N N . PRO A 1 707 ? 4.012 -15.714 -27.250 1.00 94.38 707 PRO A N 1
ATOM 5276 C CA . PRO A 1 707 ? 3.587 -17.108 -27.157 1.00 94.38 707 PRO A CA 1
ATOM 5277 C C . PRO A 1 707 ? 3.004 -17.443 -25.775 1.00 94.38 707 PRO A C 1
ATOM 5279 O O . PRO A 1 707 ? 3.474 -16.914 -24.773 1.00 94.38 707 PRO A O 1
ATOM 5282 N N . ASP A 1 708 ? 2.043 -18.369 -25.707 1.00 93.62 708 ASP A N 1
ATOM 5283 C CA . ASP A 1 708 ? 1.384 -18.757 -24.445 1.00 93.62 708 ASP A CA 1
ATOM 5284 C C . ASP A 1 708 ? 2.355 -19.323 -23.382 1.00 93.62 708 ASP A C 1
ATOM 5286 O O . ASP A 1 708 ? 2.021 -19.370 -22.201 1.00 93.62 708 ASP A O 1
ATOM 5290 N N . ASP A 1 709 ? 3.545 -19.785 -23.787 1.00 95.50 709 ASP A N 1
ATOM 5291 C CA . ASP A 1 709 ? 4.598 -20.306 -22.906 1.00 95.50 709 ASP A CA 1
ATOM 5292 C C . ASP A 1 709 ? 5.623 -19.246 -22.457 1.00 95.50 709 ASP A C 1
ATOM 5294 O O . ASP A 1 709 ? 6.595 -19.574 -21.770 1.00 95.50 709 ASP A O 1
ATOM 5298 N N . VAL A 1 710 ? 5.405 -17.978 -22.811 1.00 96.38 710 VAL A N 1
ATOM 5299 C CA . VAL A 1 710 ? 6.261 -16.835 -22.476 1.00 96.38 710 VAL A CA 1
ATOM 5300 C C . VAL A 1 710 ? 5.578 -15.973 -21.416 1.00 96.38 710 VAL A C 1
ATOM 5302 O O . VAL A 1 710 ? 4.438 -15.558 -21.576 1.00 96.38 710 VAL A O 1
ATOM 5305 N N . LEU A 1 711 ? 6.300 -15.659 -20.338 1.00 97.75 711 LEU A N 1
ATOM 5306 C CA . LEU A 1 711 ? 5.803 -14.823 -19.246 1.00 97.75 711 LEU A CA 1
ATOM 5307 C C . LEU A 1 711 ? 5.630 -13.363 -19.692 1.00 97.75 711 LEU A C 1
ATOM 5309 O O . LEU A 1 711 ? 6.615 -12.714 -20.057 1.00 97.75 711 LEU A O 1
ATOM 5313 N N . ASP A 1 712 ? 4.422 -12.812 -19.553 1.00 97.38 712 ASP A N 1
ATOM 5314 C CA . ASP A 1 712 ? 4.187 -11.359 -19.562 1.00 97.38 712 ASP A CA 1
ATOM 5315 C C . ASP A 1 712 ? 4.030 -10.820 -18.136 1.00 97.38 712 ASP A C 1
ATOM 5317 O O . ASP A 1 712 ? 2.981 -10.933 -17.493 1.00 97.38 712 ASP A O 1
ATOM 5321 N N . ILE A 1 713 ? 5.090 -10.184 -17.641 1.00 97.94 713 ILE A N 1
ATOM 5322 C CA . ILE A 1 713 ? 5.084 -9.503 -16.349 1.00 97.94 713 ILE A CA 1
ATOM 5323 C C . ILE A 1 713 ? 5.378 -8.033 -16.586 1.00 97.94 713 ILE A C 1
ATOM 5325 O O . ILE A 1 713 ? 6.212 -7.656 -17.400 1.00 97.94 713 ILE A O 1
ATOM 5329 N N . GLY A 1 714 ? 4.743 -7.154 -15.827 1.00 96.00 714 GLY A N 1
ATOM 5330 C CA . GLY A 1 714 ? 5.052 -5.739 -15.914 1.00 96.00 714 GLY A CA 1
ATOM 5331 C C . GLY A 1 714 ? 4.944 -5.042 -14.585 1.00 96.00 714 GLY A C 1
ATOM 5332 O O . GLY A 1 714 ? 4.477 -5.584 -13.588 1.00 96.00 714 GLY A O 1
ATOM 5333 N N . ASN A 1 715 ? 5.341 -3.780 -14.584 1.00 93.88 715 ASN A N 1
ATOM 5334 C CA . ASN A 1 715 ? 5.051 -2.853 -13.501 1.00 93.88 715 ASN A CA 1
ATOM 5335 C C . ASN A 1 715 ? 3.568 -2.439 -13.572 1.00 93.88 715 ASN A C 1
ATOM 5337 O O . ASN A 1 715 ? 3.258 -1.276 -13.842 1.00 93.88 715 ASN A O 1
ATOM 5341 N N . TYR A 1 716 ? 2.672 -3.432 -13.516 1.00 94.31 716 TYR A N 1
ATOM 5342 C CA . TYR A 1 716 ? 1.259 -3.318 -13.855 1.00 94.31 716 TYR A CA 1
ATOM 5343 C C . TYR A 1 716 ? 0.459 -2.803 -12.673 1.00 94.31 716 TYR A C 1
ATOM 5345 O O . TYR A 1 716 ? -0.080 -1.704 -12.778 1.00 94.31 716 TYR A O 1
ATOM 5353 N N . LEU A 1 717 ? 0.440 -3.525 -11.551 1.00 93.38 717 LEU A N 1
ATOM 5354 C CA . LEU A 1 717 ? -0.267 -3.092 -10.349 1.00 93.38 717 LEU A CA 1
ATOM 5355 C C . LEU A 1 717 ? 0.524 -2.025 -9.591 1.00 93.38 717 LEU A C 1
ATOM 5357 O O . LEU A 1 717 ? 1.678 -2.228 -9.220 1.00 93.38 717 LEU A O 1
ATOM 5361 N N . ARG A 1 718 ? -0.122 -0.885 -9.327 1.00 87.44 718 ARG A N 1
ATOM 5362 C CA . ARG A 1 718 ? 0.424 0.203 -8.502 1.00 87.44 718 ARG A CA 1
ATOM 5363 C C . ARG A 1 718 ? -0.689 0.942 -7.782 1.00 87.44 718 ARG A C 1
ATOM 5365 O O . ARG A 1 718 ? -1.586 1.471 -8.425 1.00 87.44 718 ARG A O 1
ATOM 5372 N N . GLN A 1 719 ? -0.554 1.113 -6.474 1.00 84.00 719 GLN A N 1
ATOM 5373 C CA . GLN A 1 719 ? -1.457 1.896 -5.628 1.00 84.00 719 GLN A CA 1
ATOM 5374 C C . GLN A 1 719 ? -1.592 3.369 -6.050 1.00 84.00 719 GLN A C 1
ATOM 5376 O O . GLN A 1 719 ? -2.564 4.020 -5.690 1.00 84.00 719 GLN A O 1
ATOM 5381 N N . MET A 1 720 ? -0.630 3.904 -6.812 1.00 71.81 720 MET A N 1
ATOM 5382 C CA . MET A 1 720 ? -0.570 5.331 -7.135 1.00 71.81 720 MET A CA 1
ATOM 5383 C C . MET A 1 720 ? -1.627 5.821 -8.143 1.00 71.81 720 MET A C 1
ATOM 5385 O O . MET A 1 720 ? -1.655 7.008 -8.471 1.00 71.81 720 MET A O 1
ATOM 5389 N N . ILE A 1 721 ? -2.424 4.924 -8.726 1.00 69.00 721 ILE A N 1
ATOM 5390 C CA . ILE A 1 721 ? -3.266 5.231 -9.887 1.00 69.00 721 ILE A CA 1
ATOM 5391 C C . ILE A 1 721 ? -4.671 4.688 -9.690 1.00 69.00 721 ILE A C 1
ATOM 5393 O O . ILE A 1 721 ? -4.891 3.698 -8.999 1.00 69.00 721 ILE A O 1
ATOM 5397 N N . ASP A 1 722 ? -5.606 5.369 -10.342 1.00 71.12 722 ASP A N 1
ATOM 5398 C CA . ASP A 1 722 ? -7.010 5.024 -10.507 1.00 71.12 722 ASP A CA 1
ATOM 5399 C C . ASP A 1 722 ? -7.225 3.501 -10.677 1.00 71.12 722 ASP A C 1
ATOM 5401 O O . ASP A 1 722 ? -6.826 2.905 -11.679 1.00 71.12 722 ASP A O 1
ATOM 5405 N N . GLY A 1 723 ? -7.792 2.854 -9.653 1.00 74.75 723 GLY A N 1
ATOM 5406 C CA . GLY A 1 723 ? -8.092 1.416 -9.652 1.00 74.75 723 GLY A CA 1
ATOM 5407 C C . GLY A 1 723 ? -6.877 0.481 -9.591 1.00 74.75 723 GLY A C 1
ATOM 5408 O O . GLY A 1 723 ? -7.007 -0.706 -9.886 1.00 74.75 723 GLY A O 1
ATOM 5409 N N . GLY A 1 724 ? -5.687 0.984 -9.267 1.00 83.88 724 GLY A N 1
ATOM 5410 C CA . GLY A 1 724 ? -4.477 0.178 -9.139 1.00 83.88 724 GLY A CA 1
ATOM 5411 C C . GLY A 1 724 ? -3.917 -0.367 -10.457 1.00 83.88 724 GLY A C 1
ATOM 5412 O O . GLY A 1 724 ? -3.072 -1.255 -10.404 1.00 83.88 724 GLY A O 1
ATOM 5413 N N . ASN A 1 725 ? -4.405 0.105 -11.619 1.00 87.00 725 ASN A N 1
ATOM 5414 C CA . ASN A 1 725 ? -4.189 -0.495 -12.952 1.00 87.00 725 ASN A CA 1
ATOM 5415 C C . ASN A 1 725 ? -4.609 -1.979 -13.052 1.00 87.00 725 ASN A C 1
ATOM 5417 O O . ASN A 1 725 ? -4.085 -2.725 -13.885 1.00 87.00 725 ASN A O 1
ATOM 5421 N N . ARG A 1 726 ? -5.581 -2.410 -12.236 1.00 91.38 726 ARG A N 1
ATOM 5422 C CA . ARG A 1 726 ? -6.070 -3.801 -12.184 1.00 91.38 726 ARG A CA 1
ATOM 5423 C C . ARG A 1 726 ? -6.506 -4.357 -13.545 1.00 91.38 726 ARG A C 1
ATOM 5425 O O . ARG A 1 726 ? -6.335 -5.546 -13.786 1.00 91.38 726 ARG A O 1
ATOM 5432 N N . PHE A 1 727 ? -6.975 -3.508 -14.464 1.00 90.12 727 PHE A N 1
ATOM 5433 C CA . PHE A 1 727 ? -7.378 -3.915 -15.817 1.00 90.12 727 PHE A CA 1
ATOM 5434 C C . PHE A 1 727 ? -6.275 -4.640 -16.605 1.00 90.12 727 PHE A C 1
ATOM 5436 O O . PHE A 1 727 ? -6.572 -5.475 -17.455 1.00 90.12 727 PHE A O 1
ATOM 5443 N N . ARG A 1 728 ? -4.994 -4.352 -16.327 1.00 92.75 728 ARG A N 1
ATOM 5444 C CA . ARG A 1 728 ? -3.872 -5.004 -17.019 1.00 92.75 728 ARG A CA 1
ATOM 5445 C C . ARG A 1 728 ? -3.763 -6.490 -16.682 1.00 92.75 728 ARG A C 1
ATOM 5447 O O . ARG A 1 728 ? -3.311 -7.276 -17.506 1.00 92.75 728 ARG A O 1
ATOM 5454 N N . MET A 1 729 ? -4.243 -6.888 -15.506 1.00 96.06 729 MET A N 1
ATOM 5455 C CA . MET A 1 729 ? -4.197 -8.279 -15.054 1.00 96.06 729 MET A CA 1
ATOM 5456 C C . MET A 1 729 ? -5.149 -9.199 -15.828 1.00 96.06 729 MET A C 1
ATOM 5458 O O . MET A 1 729 ? -5.058 -10.415 -15.688 1.00 96.06 729 MET A O 1
ATOM 5462 N N . ALA A 1 730 ? -6.029 -8.645 -16.670 1.00 94.38 730 ALA A N 1
ATOM 5463 C CA . ALA A 1 730 ? -6.868 -9.431 -17.570 1.00 94.38 730 ALA A CA 1
ATOM 5464 C C . ALA A 1 730 ? -6.076 -10.150 -18.675 1.00 94.38 730 ALA A C 1
ATOM 5466 O O . ALA A 1 730 ? -6.578 -11.124 -19.225 1.00 94.38 730 ALA A O 1
ATOM 5467 N N . TYR A 1 731 ? -4.869 -9.677 -18.995 1.00 94.75 731 TYR A N 1
ATOM 5468 C CA . TYR A 1 731 ? -4.016 -10.261 -20.035 1.00 94.75 731 TYR A CA 1
ATOM 5469 C C . TYR A 1 731 ? -2.578 -10.537 -19.567 1.00 94.75 731 TYR A C 1
ATOM 5471 O O . TYR A 1 731 ? -1.850 -11.228 -20.262 1.00 94.75 731 TYR A O 1
ATOM 5479 N N . ALA A 1 732 ? -2.162 -10.002 -18.416 1.00 96.62 732 ALA A N 1
ATOM 5480 C CA . ALA A 1 732 ? -0.834 -10.239 -17.855 1.00 96.62 732 ALA A CA 1
ATOM 5481 C C . ALA A 1 732 ? -0.769 -11.530 -17.031 1.00 96.62 732 ALA A C 1
ATOM 5483 O O . ALA A 1 732 ? -1.712 -11.835 -16.294 1.00 96.62 732 ALA A O 1
ATOM 5484 N N . ASP A 1 733 ? 0.381 -12.202 -17.039 1.00 98.12 733 ASP A N 1
ATOM 5485 C CA . ASP A 1 733 ? 0.665 -13.355 -16.174 1.00 98.12 733 ASP A CA 1
ATOM 5486 C C . ASP A 1 733 ? 1.014 -12.941 -14.746 1.00 98.12 733 ASP A C 1
ATOM 5488 O O . ASP A 1 733 ? 0.859 -13.713 -13.799 1.00 98.12 733 ASP A O 1
ATOM 5492 N N . GLY A 1 734 ? 1.502 -11.716 -14.563 1.00 97.94 734 GLY A N 1
ATOM 5493 C CA . GLY A 1 734 ? 2.007 -11.273 -13.276 1.00 97.94 734 GLY A CA 1
ATOM 5494 C C . GLY A 1 734 ? 2.269 -9.785 -13.179 1.00 97.94 734 GLY A C 1
ATOM 5495 O O . GLY A 1 734 ? 2.094 -9.019 -14.123 1.00 97.94 734 GLY A O 1
ATOM 5496 N N . THR A 1 735 ? 2.718 -9.364 -12.004 1.00 97.81 735 THR A N 1
ATOM 5497 C CA . THR A 1 735 ? 3.057 -7.974 -11.731 1.00 97.81 735 THR A CA 1
ATOM 5498 C C . THR A 1 735 ? 4.320 -7.845 -10.893 1.00 97.81 735 THR A C 1
ATOM 5500 O O . THR A 1 735 ? 4.647 -8.674 -10.045 1.00 97.81 735 THR A O 1
ATOM 5503 N N . TYR A 1 736 ? 4.990 -6.725 -11.097 1.00 95.75 736 TYR A N 1
ATOM 5504 C CA . TYR A 1 736 ? 6.095 -6.216 -10.315 1.00 95.75 736 TYR A CA 1
ATOM 5505 C C . TYR A 1 736 ? 5.644 -5.007 -9.505 1.00 95.75 736 TYR A C 1
ATOM 5507 O O . TYR A 1 736 ? 5.012 -4.100 -10.047 1.00 95.75 736 TYR A O 1
ATOM 5515 N N . PHE A 1 737 ? 6.001 -4.984 -8.225 1.00 93.19 737 PHE A N 1
ATOM 5516 C CA . PHE A 1 737 ? 5.686 -3.877 -7.333 1.00 93.19 737 PHE A CA 1
ATOM 5517 C C . PHE A 1 737 ? 6.911 -2.989 -7.112 1.00 93.19 737 PHE A C 1
ATOM 5519 O O . PHE A 1 737 ? 7.950 -3.441 -6.633 1.00 93.19 737 PHE A O 1
ATOM 5526 N N . GLU A 1 738 ? 6.766 -1.703 -7.428 1.00 86.06 738 GLU A N 1
ATOM 5527 C CA . GLU A 1 738 ? 7.761 -0.663 -7.171 1.00 86.06 738 GLU A CA 1
ATOM 5528 C C . GLU A 1 738 ? 7.145 0.468 -6.357 1.00 86.06 738 GLU A C 1
ATOM 5530 O O . GLU A 1 738 ? 6.011 0.872 -6.616 1.00 86.06 738 GLU A O 1
ATOM 5535 N N . ASN A 1 739 ? 7.930 1.055 -5.450 1.00 82.62 739 ASN A N 1
ATOM 5536 C CA . ASN A 1 739 ? 7.503 2.179 -4.618 1.00 82.62 739 ASN A CA 1
ATOM 5537 C C . ASN A 1 739 ? 6.249 1.847 -3.796 1.00 82.62 739 ASN A C 1
ATOM 5539 O O . ASN A 1 739 ? 5.378 2.696 -3.647 1.00 82.62 739 ASN A O 1
ATOM 5543 N N . THR A 1 740 ? 6.140 0.629 -3.266 1.00 87.00 740 THR A N 1
ATOM 5544 C CA . THR A 1 740 ? 4.997 0.161 -2.457 1.00 87.00 740 THR A CA 1
ATOM 5545 C C . THR A 1 740 ? 4.724 1.037 -1.235 1.00 87.00 740 THR A C 1
ATOM 5547 O O . THR A 1 740 ? 3.599 1.102 -0.755 1.00 87.00 740 THR A O 1
ATOM 5550 N N . HIS A 1 741 ? 5.743 1.750 -0.752 1.00 84.19 741 HIS A N 1
ATOM 5551 C CA . HIS A 1 741 ? 5.672 2.655 0.400 1.00 84.19 741 HIS A CA 1
ATOM 5552 C C . HIS A 1 741 ? 5.367 4.110 0.038 1.00 84.19 741 HIS A C 1
ATOM 5554 O O . HIS A 1 741 ? 5.343 4.959 0.920 1.00 84.19 741 HIS A O 1
ATOM 5560 N N . PHE A 1 742 ? 5.173 4.424 -1.244 1.00 78.06 742 PHE A N 1
ATOM 5561 C CA . PHE A 1 742 ? 4.877 5.779 -1.698 1.00 78.06 742 PHE A CA 1
ATOM 5562 C C . PHE A 1 742 ? 3.374 5.962 -1.927 1.00 78.06 742 PHE A C 1
ATOM 5564 O O . PHE A 1 742 ? 2.758 5.181 -2.652 1.00 78.06 742 PHE A O 1
ATOM 5571 N N . SER A 1 743 ? 2.788 7.031 -1.389 1.00 74.44 743 SER A N 1
ATOM 5572 C CA . SER A 1 743 ? 1.407 7.426 -1.688 1.00 74.44 743 SER A CA 1
ATOM 5573 C C . SER A 1 743 ? 1.365 8.746 -2.465 1.00 74.44 743 SER A C 1
ATOM 5575 O O . SER A 1 743 ? 2.032 9.709 -2.080 1.00 74.44 743 SER A O 1
ATOM 5577 N N . PRO A 1 744 ? 0.618 8.842 -3.580 1.00 69.00 744 PRO A N 1
ATOM 5578 C CA . PRO A 1 744 ? 0.483 10.097 -4.301 1.00 69.00 744 PRO A CA 1
ATOM 5579 C C . PRO A 1 744 ? -0.523 11.027 -3.605 1.00 69.00 744 PRO A C 1
ATOM 5581 O O . PRO A 1 744 ? -1.521 10.601 -3.022 1.00 69.00 744 PRO A O 1
ATOM 5584 N N . GLY A 1 745 ? -0.309 12.335 -3.748 1.00 71.00 745 GLY A N 1
ATOM 5585 C CA . GLY A 1 745 ? -1.269 13.345 -3.302 1.00 71.00 745 GLY A CA 1
ATOM 5586 C C . GLY A 1 745 ? -1.458 13.373 -1.783 1.00 71.00 745 GLY A C 1
ATOM 5587 O O . GLY A 1 745 ? -0.489 13.530 -1.047 1.00 71.00 745 GLY A O 1
ATOM 5588 N N . ASN A 1 746 ? -2.717 13.281 -1.341 1.00 68.12 746 ASN A N 1
ATOM 5589 C CA . ASN A 1 746 ? -3.112 13.352 0.071 1.00 68.12 746 ASN A CA 1
ATOM 5590 C C . ASN A 1 746 ? -3.337 11.969 0.710 1.00 68.12 746 ASN A C 1
ATOM 5592 O O . ASN A 1 746 ? -3.756 11.913 1.866 1.00 68.12 746 ASN A O 1
ATOM 5596 N N . GLN A 1 747 ? -3.117 10.872 -0.026 1.00 71.81 747 GLN A N 1
ATOM 5597 C CA . GLN A 1 747 ? -3.241 9.529 0.538 1.00 71.81 747 GLN A CA 1
ATOM 5598 C C . GLN A 1 747 ? -2.172 9.335 1.619 1.00 71.81 747 GLN A C 1
ATOM 5600 O O . GLN A 1 747 ? -1.020 9.740 1.451 1.00 71.81 747 GLN A O 1
ATOM 5605 N N . ASN A 1 748 ? -2.560 8.744 2.747 1.00 82.06 748 ASN A N 1
ATOM 5606 C CA . ASN A 1 748 ? -1.630 8.463 3.831 1.00 82.06 748 ASN A CA 1
ATOM 5607 C C . ASN A 1 748 ? -0.624 7.394 3.375 1.00 82.06 748 ASN A C 1
ATOM 5609 O O . ASN A 1 748 ? -1.032 6.359 2.859 1.00 82.06 748 ASN A O 1
ATOM 5613 N N . ASP A 1 749 ? 0.674 7.598 3.612 1.00 81.44 749 ASP A N 1
ATOM 5614 C CA . ASP A 1 749 ? 1.717 6.637 3.226 1.00 81.44 749 ASP A CA 1
ATOM 5615 C C . ASP A 1 749 ? 1.451 5.217 3.766 1.00 81.44 749 ASP A C 1
ATOM 5617 O O . ASP A 1 749 ? 1.700 4.230 3.070 1.00 81.44 749 ASP A O 1
ATOM 5621 N N . LEU A 1 750 ? 0.850 5.109 4.961 1.00 87.50 750 LEU A N 1
ATOM 5622 C CA . LEU A 1 750 ? 0.400 3.830 5.518 1.00 87.50 750 LEU A CA 1
ATOM 5623 C C . LEU A 1 750 ? -0.697 3.172 4.675 1.00 87.50 750 LEU A C 1
ATOM 5625 O O . LEU A 1 750 ? -0.685 1.963 4.496 1.00 87.50 750 LEU A O 1
ATOM 5629 N N . GLU A 1 751 ? -1.633 3.938 4.124 1.00 86.69 751 GLU A N 1
ATOM 5630 C CA . GLU A 1 751 ? -2.669 3.387 3.246 1.00 86.69 751 GLU A CA 1
ATOM 5631 C C . GLU A 1 751 ? -2.071 2.895 1.925 1.00 86.69 751 GLU A C 1
ATOM 5633 O O . GLU A 1 751 ? -2.520 1.877 1.404 1.00 86.69 751 GLU A O 1
ATOM 5638 N N . GLY A 1 752 ? -1.044 3.566 1.394 1.00 86.69 752 GLY A N 1
ATOM 5639 C CA . GLY A 1 752 ? -0.384 3.154 0.151 1.00 86.69 752 GLY A CA 1
ATOM 5640 C C . GLY A 1 752 ? 0.218 1.754 0.222 1.00 86.69 752 GLY A C 1
ATOM 5641 O O . GLY A 1 752 ? -0.009 0.935 -0.676 1.00 86.69 752 GLY A O 1
ATOM 5642 N N . ILE A 1 753 ? 0.928 1.443 1.310 1.00 90.50 753 ILE A N 1
ATOM 5643 C CA . ILE A 1 753 ? 1.484 0.099 1.506 1.00 90.50 753 ILE A CA 1
ATOM 5644 C C . ILE A 1 753 ? 0.377 -0.940 1.711 1.00 90.50 753 ILE A C 1
ATOM 5646 O O . ILE A 1 753 ? 0.452 -2.016 1.127 1.00 90.50 753 ILE A O 1
ATOM 5650 N N . LEU A 1 754 ? -0.704 -0.608 2.426 1.00 92.00 754 LEU A N 1
ATOM 5651 C CA . LEU A 1 754 ? -1.840 -1.521 2.607 1.00 92.00 754 LEU A CA 1
ATOM 5652 C C . LEU A 1 754 ? -2.541 -1.853 1.289 1.00 92.00 754 LEU A C 1
ATOM 5654 O O . LEU A 1 754 ? -2.822 -3.021 1.024 1.00 92.00 754 LEU A O 1
ATOM 5658 N N . VAL A 1 755 ? -2.764 -0.852 0.435 1.00 90.94 755 VAL A N 1
ATOM 5659 C CA . VAL A 1 755 ? -3.317 -1.064 -0.910 1.00 90.94 755 VAL A CA 1
ATOM 5660 C C . VAL A 1 755 ? -2.378 -1.933 -1.740 1.00 90.94 755 VAL A C 1
ATOM 5662 O O . VAL A 1 755 ? -2.838 -2.860 -2.402 1.00 90.94 755 VAL A O 1
ATOM 5665 N N . SER A 1 756 ? -1.068 -1.680 -1.682 1.00 92.94 756 SER A N 1
ATOM 5666 C CA . SER A 1 756 ? -0.069 -2.495 -2.386 1.00 92.94 756 SER A CA 1
ATOM 5667 C C . SER A 1 756 ? -0.099 -3.951 -1.921 1.00 92.94 756 SER A C 1
ATOM 5669 O O . SER A 1 756 ? -0.096 -4.860 -2.748 1.00 92.94 756 SER A O 1
ATOM 5671 N N . MET A 1 757 ? -0.196 -4.180 -0.608 1.00 95.06 757 MET A N 1
ATOM 5672 C CA . MET A 1 757 ? -0.294 -5.521 -0.034 1.00 95.06 757 MET A CA 1
ATOM 5673 C C . MET A 1 757 ? -1.571 -6.237 -0.479 1.00 95.06 757 MET A C 1
ATOM 5675 O O . MET A 1 757 ? -1.529 -7.407 -0.856 1.00 95.06 757 MET A O 1
ATOM 5679 N N . GLN A 1 758 ? -2.705 -5.535 -0.482 1.00 94.12 758 GLN A N 1
ATOM 5680 C CA . GLN A 1 758 ? -3.974 -6.094 -0.935 1.00 94.12 758 GLN A CA 1
ATOM 5681 C C . GLN A 1 758 ? -3.954 -6.414 -2.439 1.00 94.12 758 GLN A C 1
ATOM 5683 O O . GLN A 1 758 ? -4.396 -7.491 -2.824 1.00 94.12 758 GLN A O 1
ATOM 5688 N N . LEU A 1 759 ? -3.405 -5.529 -3.283 1.00 94.50 759 LEU A N 1
ATOM 5689 C CA . LEU A 1 759 ? -3.197 -5.776 -4.720 1.00 94.50 759 LEU A CA 1
ATOM 5690 C C . LEU A 1 759 ? -2.310 -7.006 -4.967 1.00 94.50 759 LEU A C 1
ATOM 5692 O O . LEU A 1 759 ? -2.624 -7.825 -5.826 1.00 94.50 759 LEU A O 1
ATOM 5696 N N . ALA A 1 760 ? -1.222 -7.159 -4.206 1.00 96.44 760 ALA A N 1
ATOM 5697 C CA . ALA A 1 760 ? -0.316 -8.300 -4.329 1.00 96.44 760 ALA A CA 1
ATOM 5698 C C . ALA A 1 760 ? -0.997 -9.625 -3.948 1.00 96.44 760 ALA A C 1
ATOM 5700 O O . ALA A 1 760 ? -0.858 -10.627 -4.653 1.00 96.44 760 ALA A O 1
ATOM 5701 N N . ARG A 1 761 ? -1.780 -9.631 -2.864 1.00 95.88 761 ARG A N 1
ATOM 5702 C CA . ARG A 1 761 ? -2.548 -10.818 -2.467 1.00 95.88 761 ARG A CA 1
ATOM 5703 C C . ARG A 1 761 ? -3.651 -11.149 -3.461 1.00 95.88 761 ARG A C 1
ATOM 5705 O O . ARG A 1 761 ? -3.830 -12.321 -3.769 1.00 95.88 761 ARG A O 1
ATOM 5712 N N . GLU A 1 762 ? -4.370 -10.146 -3.972 1.00 95.75 762 GLU A N 1
ATOM 5713 C CA . GLU A 1 762 ? -5.385 -10.363 -5.009 1.00 95.75 762 GLU A CA 1
ATOM 5714 C C . GLU A 1 762 ? -4.756 -11.023 -6.241 1.00 95.75 762 GLU A C 1
ATOM 5716 O O . GLU A 1 762 ? -5.266 -12.035 -6.714 1.00 95.75 762 GLU A O 1
ATOM 5721 N N . ALA A 1 763 ? -3.614 -10.509 -6.707 1.00 97.00 763 ALA A N 1
ATOM 5722 C CA . ALA A 1 763 ? -2.915 -11.056 -7.865 1.00 97.00 763 ALA A CA 1
ATOM 5723 C C . ALA A 1 763 ? -2.516 -12.517 -7.637 1.00 97.00 763 ALA A C 1
ATOM 5725 O O . ALA A 1 763 ? -2.812 -13.376 -8.465 1.00 97.00 763 ALA A O 1
ATOM 5726 N N . SER A 1 764 ? -1.915 -12.814 -6.485 1.00 95.69 764 SER A N 1
ATOM 5727 C CA . SER A 1 764 ? -1.475 -14.177 -6.177 1.00 95.69 764 SER A CA 1
ATOM 5728 C C . SER A 1 764 ? -2.659 -15.144 -6.039 1.00 95.69 764 SER A C 1
ATOM 5730 O O . SER A 1 764 ? -2.615 -16.246 -6.578 1.00 95.69 764 SER A O 1
ATOM 5732 N N . TRP A 1 765 ? -3.763 -14.707 -5.418 1.00 94.88 765 TRP A N 1
ATOM 5733 C CA . TRP A 1 765 ? -5.018 -15.469 -5.370 1.00 94.88 765 TRP A CA 1
ATOM 5734 C C . TRP A 1 765 ? -5.589 -15.740 -6.768 1.00 94.88 765 TRP A C 1
ATOM 5736 O O . TRP A 1 765 ? -6.060 -16.838 -7.053 1.00 94.88 765 TRP A O 1
ATOM 5746 N N . LYS A 1 766 ? -5.488 -14.772 -7.682 1.00 96.31 766 LYS A N 1
ATOM 5747 C CA . LYS A 1 766 ? -5.848 -14.938 -9.097 1.00 96.31 766 LYS A CA 1
ATOM 5748 C C . LYS A 1 766 ? -4.793 -15.692 -9.906 1.00 96.31 766 LYS A C 1
ATOM 5750 O O . LYS A 1 766 ? -4.803 -15.611 -11.134 1.00 96.31 766 LYS A O 1
ATOM 5755 N N . LYS A 1 767 ? -3.910 -16.443 -9.239 1.00 96.94 767 LYS A N 1
ATOM 5756 C CA . LYS A 1 767 ? -2.864 -17.259 -9.858 1.00 96.94 767 LYS A CA 1
ATOM 5757 C C . LYS A 1 767 ? -1.921 -16.445 -10.744 1.00 96.94 767 LYS A C 1
ATOM 5759 O O . LYS A 1 767 ? -1.469 -16.932 -11.771 1.00 96.94 767 LYS A O 1
ATOM 5764 N N . LYS A 1 768 ? -1.635 -15.199 -10.369 1.00 97.94 768 LYS A N 1
ATOM 5765 C CA . LYS A 1 768 ? -0.690 -14.328 -11.075 1.00 97.94 768 LYS A CA 1
ATOM 5766 C C . LYS A 1 768 ? 0.665 -14.341 -10.373 1.00 97.94 768 LYS A C 1
ATOM 5768 O O . LYS A 1 768 ? 0.725 -14.390 -9.145 1.00 97.94 768 LYS A O 1
ATOM 5773 N N . VAL A 1 769 ? 1.752 -14.239 -11.136 1.00 98.50 769 VAL A N 1
ATOM 5774 C CA . VAL A 1 769 ? 3.099 -14.090 -10.564 1.00 98.50 769 VAL A CA 1
ATOM 5775 C C . VAL A 1 769 ? 3.209 -12.734 -9.865 1.00 98.50 769 VAL A C 1
ATOM 5777 O O . VAL A 1 769 ? 2.879 -11.699 -10.444 1.00 98.50 769 VAL A O 1
ATOM 5780 N N . VAL A 1 770 ? 3.718 -12.714 -8.634 1.00 98.44 770 VAL A N 1
ATOM 5781 C CA . VAL A 1 770 ? 3.984 -11.469 -7.900 1.00 98.44 770 VAL A CA 1
ATOM 5782 C C . VAL A 1 770 ? 5.471 -11.320 -7.639 1.00 98.44 770 VAL A C 1
ATOM 5784 O O . VAL A 1 770 ? 6.076 -12.119 -6.936 1.00 98.44 770 VAL A O 1
ATOM 5787 N N . MET A 1 771 ? 6.056 -10.248 -8.162 1.00 97.75 771 MET A N 1
ATOM 5788 C CA . MET A 1 771 ? 7.442 -9.858 -7.924 1.00 97.75 771 MET A CA 1
ATOM 5789 C C . MET A 1 771 ? 7.463 -8.666 -6.967 1.00 97.75 771 MET A C 1
ATOM 5791 O O . MET A 1 771 ? 7.354 -7.506 -7.377 1.00 97.75 771 MET A O 1
ATOM 5795 N N . TRP A 1 772 ? 7.567 -8.950 -5.671 1.00 96.19 772 TRP A N 1
ATOM 5796 C CA . TRP A 1 772 ? 7.539 -7.934 -4.621 1.00 96.19 772 TRP A CA 1
ATOM 5797 C C . TRP A 1 772 ? 8.933 -7.336 -4.409 1.00 96.19 772 TRP A C 1
ATOM 5799 O O . TRP A 1 772 ? 9.875 -8.070 -4.104 1.00 96.19 772 TRP A O 1
ATOM 5809 N N . THR A 1 773 ? 9.079 -6.014 -4.543 1.00 90.94 773 THR A N 1
ATOM 5810 C CA . THR A 1 773 ? 10.265 -5.293 -4.054 1.00 90.94 773 THR A CA 1
ATOM 5811 C C . THR A 1 773 ? 9.927 -4.588 -2.753 1.00 90.94 773 THR A C 1
ATOM 5813 O O . THR A 1 773 ? 9.268 -3.554 -2.760 1.00 90.94 773 THR A O 1
ATOM 5816 N N . GLY A 1 774 ? 10.430 -5.122 -1.641 1.00 81.38 774 GLY A N 1
ATOM 5817 C CA . GLY A 1 774 ? 10.187 -4.559 -0.310 1.00 81.38 774 GLY A CA 1
ATOM 5818 C C . GLY A 1 774 ? 11.190 -3.480 0.108 1.00 81.38 774 GLY A C 1
ATOM 5819 O O . GLY A 1 774 ? 11.054 -2.890 1.176 1.00 81.38 774 GLY A O 1
ATOM 5820 N N . SER A 1 775 ? 12.222 -3.207 -0.700 1.00 82.56 775 SER A N 1
ATOM 5821 C CA . SER A 1 775 ? 13.232 -2.216 -0.329 1.00 82.56 775 SER A CA 1
ATOM 5822 C C . SER A 1 775 ? 12.644 -0.808 -0.265 1.00 82.56 775 SER A C 1
ATOM 5824 O O . SER A 1 775 ? 12.358 -0.179 -1.285 1.00 82.56 775 SER A O 1
ATOM 5826 N N . ARG A 1 776 ? 12.565 -0.274 0.957 1.00 77.50 776 ARG A N 1
ATOM 5827 C CA . ARG A 1 776 ? 12.226 1.130 1.247 1.00 77.50 776 ARG A CA 1
ATOM 5828 C C . ARG A 1 776 ? 13.317 2.111 0.826 1.00 77.50 776 ARG A C 1
ATOM 5830 O O . ARG A 1 776 ? 13.133 3.320 0.927 1.00 77.50 776 ARG A O 1
ATOM 5837 N N . ARG A 1 777 ? 14.472 1.598 0.397 1.00 72.31 777 ARG A N 1
ATOM 5838 C CA . ARG A 1 777 ? 15.674 2.371 0.082 1.00 72.31 777 ARG A CA 1
ATOM 5839 C C . ARG A 1 777 ? 16.290 1.888 -1.217 1.00 72.31 777 ARG A C 1
ATOM 5841 O O . ARG A 1 777 ? 17.465 1.541 -1.251 1.00 72.31 777 ARG A O 1
ATOM 5848 N N . ASN A 1 778 ? 15.498 1.850 -2.285 1.00 69.00 778 ASN A N 1
ATOM 5849 C CA . ASN A 1 778 ? 16.016 1.593 -3.624 1.00 69.00 778 ASN A CA 1
ATOM 5850 C C . ASN A 1 778 ? 16.942 2.753 -4.057 1.00 69.00 778 ASN A C 1
ATOM 5852 O O . ASN A 1 778 ? 16.552 3.696 -4.746 1.00 69.00 778 ASN A O 1
ATOM 5856 N N . CYS A 1 779 ? 18.174 2.706 -3.570 1.00 55.12 779 CYS A N 1
ATOM 5857 C CA . CYS A 1 779 ? 19.267 3.600 -3.838 1.00 55.12 779 CYS A CA 1
ATOM 5858 C C . CYS A 1 779 ? 19.996 3.147 -5.107 1.00 55.12 779 CYS A C 1
ATOM 5860 O O . CYS A 1 779 ? 20.828 2.243 -5.077 1.00 55.12 779 CYS A O 1
ATOM 5862 N N . GLY A 1 780 ? 19.756 3.816 -6.235 1.00 54.19 780 GLY A N 1
ATOM 5863 C CA . GLY A 1 780 ? 20.593 3.613 -7.414 1.00 54.19 780 GLY A CA 1
ATOM 5864 C C . GLY A 1 780 ? 22.076 3.787 -7.062 1.00 54.19 780 GLY A C 1
ATOM 5865 O O . GLY A 1 780 ? 22.495 4.859 -6.627 1.00 54.19 780 GLY A O 1
ATOM 5866 N N . CYS A 1 781 ? 22.882 2.746 -7.266 1.00 39.72 781 CYS A N 1
ATOM 5867 C CA . CYS A 1 781 ? 24.333 2.872 -7.218 1.00 39.72 781 CYS A CA 1
ATOM 5868 C C . CYS A 1 781 ? 24.779 3.959 -8.196 1.00 39.72 781 CYS A C 1
ATOM 5870 O O . CYS A 1 781 ? 24.597 3.828 -9.406 1.00 39.72 781 CYS A O 1
ATOM 5872 N N . GLY A 1 782 ? 25.288 5.065 -7.659 1.00 42.00 782 GLY A N 1
ATOM 5873 C CA . GLY A 1 782 ? 25.610 6.256 -8.439 1.00 42.00 782 GLY A CA 1
ATOM 5874 C C . GLY A 1 782 ? 24.785 7.494 -8.093 1.00 42.00 782 GLY A C 1
ATOM 5875 O O . GLY A 1 782 ? 24.451 8.257 -8.994 1.00 42.00 782 GLY A O 1
ATOM 5876 N N . PHE A 1 783 ? 24.566 7.802 -6.812 1.00 43.31 783 PHE A N 1
ATOM 5877 C CA . PHE A 1 783 ? 24.162 9.154 -6.375 1.00 43.31 783 PHE A CA 1
ATOM 5878 C C . PHE A 1 783 ? 25.264 10.229 -6.528 1.00 43.31 783 PHE A C 1
ATOM 5880 O O . PHE A 1 783 ? 25.224 11.269 -5.888 1.00 43.31 783 PHE A O 1
ATOM 5887 N N . ASN A 1 784 ? 26.191 10.017 -7.469 1.00 38.88 784 ASN A N 1
ATOM 5888 C CA . ASN A 1 784 ? 26.887 11.066 -8.218 1.00 38.88 784 ASN A CA 1
ATOM 5889 C C . ASN A 1 784 ? 26.357 11.161 -9.663 1.00 38.88 784 ASN A C 1
ATOM 5891 O O . ASN A 1 784 ? 27.093 11.526 -10.578 1.00 38.88 784 ASN A O 1
ATOM 5895 N N . ASN A 1 785 ? 25.087 10.824 -9.908 1.00 39.06 785 ASN A N 1
ATOM 5896 C CA . ASN A 1 785 ? 24.376 11.326 -11.071 1.00 39.06 785 ASN A CA 1
ATOM 5897 C C . ASN A 1 785 ? 23.783 12.694 -10.694 1.00 39.06 785 ASN A C 1
ATOM 5899 O O . ASN A 1 785 ? 22.685 12.734 -10.135 1.00 39.06 785 ASN A O 1
ATOM 5903 N N . PRO A 1 786 ? 24.456 13.820 -11.000 1.00 41.75 786 PRO A N 1
ATOM 5904 C CA . PRO A 1 786 ? 23.937 15.156 -10.704 1.00 41.75 786 PRO A CA 1
ATOM 5905 C C . PRO A 1 786 ? 22.579 15.449 -11.372 1.00 41.75 786 PRO A C 1
ATOM 5907 O O . PRO A 1 786 ? 21.953 16.460 -11.053 1.00 41.75 786 PRO A O 1
ATOM 5910 N N . ALA A 1 787 ? 22.111 14.592 -12.292 1.00 38.84 787 ALA A N 1
ATOM 5911 C CA . ALA A 1 787 ? 20.812 14.713 -12.947 1.00 38.84 787 ALA A CA 1
ATOM 5912 C C . ALA A 1 787 ? 19.663 13.984 -12.221 1.00 38.84 787 ALA A C 1
ATOM 5914 O O . ALA A 1 787 ? 18.508 14.333 -12.452 1.00 38.84 787 ALA A O 1
ATOM 5915 N N . PHE A 1 788 ? 19.933 13.024 -11.326 1.00 40.75 788 PHE A N 1
ATOM 5916 C CA . PHE A 1 788 ? 18.897 12.407 -10.482 1.00 40.75 788 PHE A CA 1
ATOM 5917 C C . PHE A 1 788 ? 18.788 13.142 -9.149 1.00 40.75 788 PHE A C 1
ATOM 5919 O O . PHE A 1 788 ? 18.974 12.601 -8.062 1.00 40.75 788 PHE A O 1
ATOM 5926 N N . LYS A 1 789 ? 18.440 14.423 -9.259 1.00 40.66 789 LYS A N 1
ATOM 5927 C CA . LYS A 1 789 ? 17.857 15.161 -8.151 1.00 40.66 789 LYS A CA 1
ATOM 5928 C C . LYS A 1 789 ? 16.459 14.598 -7.912 1.00 40.66 789 LYS A C 1
ATOM 5930 O O . LYS A 1 789 ? 15.497 15.066 -8.502 1.00 40.66 789 LYS A O 1
ATOM 5935 N N . PHE A 1 790 ? 16.335 13.670 -6.970 1.00 41.38 790 PHE A N 1
ATOM 5936 C CA . PHE A 1 790 ? 15.117 13.587 -6.155 1.00 41.38 790 PHE A CA 1
ATOM 5937 C C . PHE A 1 790 ? 15.031 14.778 -5.172 1.00 41.38 790 PHE A C 1
ATOM 5939 O O . PHE A 1 790 ? 14.357 14.723 -4.152 1.00 41.38 790 PHE A O 1
ATOM 5946 N N . CYS A 1 791 ? 15.683 15.905 -5.482 1.00 44.59 791 CYS A N 1
ATOM 5947 C CA . CYS A 1 791 ? 15.254 17.201 -4.996 1.00 44.59 791 CYS A CA 1
ATOM 5948 C C . CYS A 1 791 ? 13.911 17.480 -5.669 1.00 44.59 791 CYS A C 1
ATOM 5950 O O . CYS A 1 791 ? 13.833 17.517 -6.895 1.00 44.59 791 CYS A O 1
ATOM 5952 N N . ARG A 1 792 ? 12.864 17.741 -4.887 1.00 41.56 792 ARG A N 1
ATOM 5953 C CA . ARG A 1 792 ? 11.551 18.183 -5.392 1.00 41.56 792 ARG A CA 1
ATOM 5954 C C . ARG A 1 792 ? 11.618 19.410 -6.329 1.00 41.56 792 ARG A C 1
ATOM 5956 O O . ARG A 1 792 ? 10.603 19.747 -6.926 1.00 41.56 792 ARG A O 1
ATOM 5963 N N . TYR A 1 793 ? 12.788 20.049 -6.487 1.00 41.12 793 TYR A N 1
ATOM 5964 C CA . TYR A 1 793 ? 13.018 21.208 -7.344 1.00 41.12 793 TYR A CA 1
ATOM 5965 C C . TYR A 1 793 ? 14.306 21.122 -8.176 1.00 41.12 793 TYR A C 1
ATOM 5967 O O . TYR A 1 793 ? 15.407 20.854 -7.685 1.00 41.12 793 TYR A O 1
ATOM 5975 N N . VAL A 1 794 ? 14.166 21.451 -9.460 1.00 33.22 794 VAL A N 1
ATOM 5976 C CA . VAL A 1 794 ? 15.264 21.709 -10.394 1.00 33.22 794 VAL A CA 1
ATOM 5977 C C . VAL A 1 794 ? 15.961 23.011 -9.976 1.00 33.22 794 VAL A C 1
ATOM 5979 O O . VAL A 1 794 ? 15.459 24.092 -10.254 1.00 33.22 794 VAL A O 1
ATOM 5982 N N . GLY A 1 795 ? 17.107 22.929 -9.289 1.00 38.06 795 GLY A N 1
ATOM 5983 C CA . GLY A 1 795 ? 17.934 24.117 -9.003 1.00 38.06 795 GLY A CA 1
ATOM 5984 C C . GLY A 1 795 ? 18.869 24.026 -7.798 1.00 38.06 795 GLY A C 1
ATOM 5985 O O . GLY A 1 795 ? 19.902 24.688 -7.795 1.00 38.06 795 GLY A O 1
ATOM 5986 N N . ASP A 1 796 ? 18.578 23.160 -6.827 1.00 42.97 796 ASP A N 1
ATOM 5987 C CA . ASP A 1 796 ? 19.316 23.141 -5.558 1.00 42.97 796 ASP A CA 1
ATOM 5988 C C . ASP A 1 796 ? 20.688 22.462 -5.702 1.00 42.97 796 ASP A C 1
ATOM 5990 O O . ASP A 1 796 ? 20.758 21.298 -6.101 1.00 42.97 796 ASP A O 1
ATOM 5994 N N . LYS A 1 797 ? 21.783 23.205 -5.519 1.00 43.44 797 LYS A N 1
ATOM 5995 C CA . LYS A 1 797 ? 23.150 22.742 -5.832 1.00 43.44 797 LYS A CA 1
ATOM 5996 C C . LYS A 1 797 ? 23.797 21.930 -4.704 1.00 43.44 797 LYS A C 1
ATOM 5998 O O . LYS A 1 797 ? 24.766 21.240 -5.001 1.00 43.44 797 LYS A O 1
ATOM 6003 N N . ASP A 1 798 ? 23.215 21.930 -3.503 1.00 45.38 798 ASP A N 1
ATOM 6004 C CA . ASP A 1 798 ? 23.847 21.373 -2.295 1.00 45.38 798 ASP A CA 1
ATOM 6005 C C . ASP A 1 798 ? 23.091 20.188 -1.662 1.00 45.38 798 ASP A C 1
ATOM 6007 O O . ASP A 1 798 ? 23.486 19.686 -0.615 1.00 45.38 798 ASP A O 1
ATOM 6011 N N . CYS A 1 799 ? 22.028 19.685 -2.296 1.00 44.69 799 CYS A N 1
ATOM 6012 C CA . CYS A 1 799 ? 21.360 18.459 -1.852 1.00 44.69 799 CYS A CA 1
ATOM 6013 C C . CYS A 1 799 ? 22.036 17.219 -2.460 1.00 44.69 799 CYS A C 1
ATOM 6015 O O . CYS A 1 799 ? 21.519 16.626 -3.412 1.00 44.69 799 CYS A O 1
ATOM 6017 N N . THR A 1 800 ? 23.168 16.784 -1.905 1.00 44.41 800 THR A N 1
ATOM 6018 C CA . THR A 1 800 ? 23.425 15.338 -1.884 1.00 44.41 800 THR A CA 1
ATOM 6019 C C . THR A 1 800 ? 22.371 14.711 -0.968 1.00 44.41 800 THR A C 1
ATOM 6021 O O . THR A 1 800 ? 22.103 15.249 0.109 1.00 44.41 800 THR A O 1
ATOM 6024 N N . PRO A 1 801 ? 21.691 13.620 -1.361 1.00 44.75 801 PRO A N 1
ATOM 6025 C CA . PRO A 1 801 ? 20.802 12.930 -0.440 1.00 44.75 801 PRO A CA 1
ATOM 6026 C C . PRO A 1 801 ? 21.633 12.426 0.749 1.00 44.75 801 PRO A C 1
ATOM 6028 O O . PRO A 1 801 ? 22.305 11.398 0.643 1.00 44.75 801 PRO A O 1
ATOM 6031 N N . GLN A 1 802 ? 21.570 13.122 1.891 1.00 43.16 802 GLN A N 1
ATOM 6032 C CA . GLN A 1 802 ? 22.161 12.675 3.165 1.00 43.16 802 GLN A CA 1
ATOM 6033 C C . GLN A 1 802 ? 21.781 11.211 3.479 1.00 43.16 802 GLN A C 1
ATOM 6035 O O . GLN A 1 802 ? 22.554 10.468 4.079 1.00 43.16 802 GLN A O 1
ATOM 6040 N N . TYR A 1 803 ? 20.625 10.767 2.972 1.00 46.09 803 TYR A N 1
ATOM 6041 C CA . TYR A 1 803 ? 20.060 9.423 3.094 1.00 46.09 803 TYR A CA 1
ATOM 6042 C C . TYR A 1 803 ? 20.879 8.291 2.467 1.00 46.09 803 TYR A C 1
ATOM 6044 O O . TYR A 1 803 ? 20.641 7.142 2.817 1.00 46.09 803 TYR A O 1
ATOM 6052 N N . CYS A 1 804 ? 21.808 8.571 1.547 1.00 47.00 804 CYS A N 1
ATOM 6053 C CA . CYS A 1 804 ? 22.730 7.559 1.014 1.00 47.00 804 CYS A CA 1
ATOM 6054 C C . CYS A 1 804 ? 24.124 7.672 1.637 1.00 47.00 804 CYS A C 1
ATOM 6056 O O . CYS A 1 804 ? 24.792 6.658 1.815 1.00 47.00 804 CYS A O 1
ATOM 6058 N N . GLU A 1 805 ? 24.562 8.879 2.007 1.00 44.88 805 GLU A N 1
ATOM 6059 C CA . GLU A 1 805 ? 25.879 9.086 2.620 1.00 44.88 805 GLU A CA 1
ATOM 6060 C C . GLU A 1 805 ? 26.010 8.328 3.949 1.00 44.88 805 GLU A C 1
ATOM 6062 O O . GLU A 1 805 ? 27.035 7.690 4.169 1.00 44.88 805 GLU A O 1
ATOM 6067 N N . GLY A 1 806 ? 24.949 8.260 4.763 1.00 49.25 806 GLY A N 1
ATOM 6068 C CA . GLY A 1 806 ? 24.940 7.454 5.994 1.00 49.25 806 GLY A CA 1
ATOM 6069 C C . GLY A 1 806 ? 25.084 5.933 5.789 1.00 49.25 806 GLY A C 1
ATOM 6070 O O . GLY A 1 806 ? 25.518 5.245 6.707 1.00 49.25 806 GLY A O 1
ATOM 6071 N N . PHE A 1 807 ? 24.772 5.406 4.595 1.00 49.97 807 PHE A N 1
ATOM 6072 C CA . PHE A 1 807 ? 24.938 3.981 4.242 1.00 49.97 807 PHE A CA 1
ATOM 6073 C C . PHE A 1 807 ? 26.253 3.700 3.503 1.00 49.97 807 PHE A C 1
ATOM 6075 O O . PHE A 1 807 ? 26.760 2.583 3.530 1.00 49.97 807 PHE A O 1
ATOM 6082 N N . VAL A 1 808 ? 26.791 4.703 2.805 1.00 50.66 808 VAL A N 1
ATOM 6083 C CA . VAL A 1 808 ? 27.967 4.576 1.930 1.00 50.66 808 VAL A CA 1
ATOM 6084 C C . VAL A 1 808 ? 29.262 4.987 2.648 1.00 50.66 808 VAL A C 1
ATOM 6086 O O . VAL A 1 808 ? 30.345 4.664 2.171 1.00 50.66 808 VAL A O 1
ATOM 6089 N N . GLN A 1 809 ? 29.186 5.650 3.808 1.00 47.69 809 GLN A N 1
ATOM 6090 C CA . GLN A 1 809 ? 30.359 6.145 4.546 1.00 47.69 809 GLN A CA 1
ATOM 6091 C C . GLN A 1 809 ? 31.174 5.088 5.311 1.00 47.69 809 GLN A C 1
ATOM 6093 O O . GLN A 1 809 ? 32.077 5.456 6.060 1.00 47.69 809 GLN A O 1
ATOM 6098 N N . THR A 1 810 ? 30.929 3.792 5.125 1.00 45.66 810 THR A N 1
ATOM 6099 C CA . THR A 1 810 ? 31.808 2.765 5.700 1.00 45.66 810 THR A CA 1
ATOM 6100 C C . THR A 1 810 ? 32.610 2.082 4.600 1.00 45.66 810 THR A C 1
ATOM 6102 O O . THR A 1 810 ? 32.062 1.589 3.619 1.00 45.66 810 THR A O 1
ATOM 6105 N N . ASP A 1 811 ? 33.933 2.111 4.753 1.00 51.03 811 ASP A N 1
ATOM 6106 C CA . ASP A 1 811 ? 34.957 1.587 3.846 1.00 51.03 811 ASP A CA 1
ATOM 6107 C C . ASP A 1 811 ? 34.781 0.080 3.530 1.00 51.03 811 ASP A C 1
ATOM 6109 O O . ASP A 1 811 ? 35.513 -0.766 4.040 1.00 51.03 811 ASP A O 1
ATOM 6113 N N . GLY A 1 812 ? 33.801 -0.285 2.696 1.00 53.62 812 GLY A N 1
ATOM 6114 C CA . GLY A 1 812 ? 33.531 -1.677 2.312 1.00 53.62 812 GLY A CA 1
ATOM 6115 C C . GLY A 1 812 ? 32.915 -2.547 3.415 1.00 53.62 812 GLY A C 1
ATOM 6116 O O . GLY A 1 812 ? 32.965 -3.771 3.307 1.00 53.62 812 GLY A O 1
ATOM 6117 N N . VAL A 1 813 ? 32.343 -1.945 4.462 1.00 56.25 813 VAL A N 1
ATOM 6118 C CA . VAL A 1 813 ? 31.625 -2.665 5.525 1.00 56.25 813 VAL A CA 1
ATOM 6119 C C . VAL A 1 813 ? 30.127 -2.518 5.285 1.00 56.25 813 VAL A C 1
ATOM 6121 O O . VAL A 1 813 ? 29.637 -1.439 4.973 1.00 56.25 813 VAL A O 1
ATOM 6124 N N . GLU A 1 814 ? 29.394 -3.615 5.393 1.00 62.34 814 GLU A N 1
ATOM 6125 C CA . GLU A 1 814 ? 27.937 -3.597 5.356 1.00 62.34 814 GLU A CA 1
ATOM 6126 C C . GLU A 1 814 ? 27.398 -2.777 6.548 1.00 62.34 814 GLU A C 1
ATOM 6128 O O . GLU A 1 814 ? 27.775 -3.054 7.691 1.00 62.34 814 GLU A O 1
ATOM 6133 N N . PRO A 1 815 ? 26.544 -1.756 6.346 1.00 63.16 815 PRO A N 1
ATOM 6134 C CA . PRO A 1 815 ? 25.896 -1.059 7.453 1.00 63.16 815 PRO A CA 1
ATOM 6135 C C . PRO A 1 815 ? 24.765 -1.940 8.007 1.00 63.16 815 PRO A C 1
ATOM 6137 O O . PRO A 1 815 ? 23.590 -1.737 7.705 1.00 63.16 815 PRO A O 1
ATOM 6140 N N . THR A 1 816 ? 25.143 -2.948 8.796 1.00 68.06 816 THR A N 1
ATOM 6141 C CA . THR A 1 816 ? 24.302 -4.112 9.110 1.00 68.06 816 THR A CA 1
ATOM 6142 C C . THR A 1 816 ? 23.025 -3.749 9.859 1.00 68.06 816 THR A C 1
ATOM 6144 O O . THR A 1 816 ? 21.948 -3.980 9.339 1.00 68.06 816 THR A O 1
ATOM 6147 N N . ALA A 1 817 ? 23.087 -3.088 11.018 1.00 76.88 817 ALA A N 1
ATOM 6148 C CA . ALA A 1 817 ? 21.908 -2.993 11.893 1.00 76.88 817 ALA A CA 1
ATOM 6149 C C . ALA A 1 817 ? 20.700 -2.233 11.296 1.00 76.88 817 ALA A C 1
ATOM 6151 O O . ALA A 1 817 ? 19.552 -2.621 11.516 1.00 76.88 817 ALA A O 1
ATOM 6152 N N . LEU A 1 818 ? 20.925 -1.141 10.550 1.00 73.56 818 LEU A N 1
ATOM 6153 C CA . LEU A 1 818 ? 19.819 -0.413 9.906 1.00 73.56 818 LEU A CA 1
ATOM 6154 C C . LEU A 1 818 ? 19.276 -1.166 8.691 1.00 73.56 818 LEU A C 1
ATOM 6156 O O . LEU A 1 818 ? 18.062 -1.197 8.496 1.00 73.56 818 LEU A O 1
ATOM 6160 N N . LEU A 1 819 ? 20.159 -1.760 7.883 1.00 79.06 819 LEU A N 1
ATOM 6161 C CA . LEU A 1 819 ? 19.754 -2.559 6.730 1.00 79.06 819 LEU A CA 1
ATOM 6162 C C . LEU A 1 819 ? 19.024 -3.829 7.153 1.00 79.06 819 LEU A C 1
ATOM 6164 O O . LEU A 1 819 ? 18.002 -4.140 6.559 1.00 79.06 819 LEU A O 1
ATOM 6168 N N . GLU A 1 820 ? 19.502 -4.508 8.194 1.00 83.06 820 GLU A N 1
ATOM 6169 C CA . GLU A 1 820 ? 18.865 -5.669 8.811 1.00 83.06 820 GLU A CA 1
ATOM 6170 C C . GLU A 1 820 ? 17.467 -5.305 9.301 1.00 83.06 820 GLU A C 1
ATOM 6172 O O . GLU A 1 820 ? 16.505 -5.945 8.895 1.00 83.06 820 GLU A O 1
ATOM 6177 N N . LYS A 1 821 ? 17.317 -4.223 10.078 1.00 85.00 821 LYS A N 1
ATOM 6178 C CA . LYS A 1 821 ? 15.990 -3.756 10.511 1.00 85.00 821 LYS A CA 1
ATOM 6179 C C . LYS A 1 821 ? 15.086 -3.453 9.317 1.00 85.00 821 LYS A C 1
ATOM 6181 O O . LYS A 1 821 ? 13.897 -3.776 9.332 1.00 85.00 821 LYS A O 1
ATOM 6186 N N . ASP A 1 822 ? 15.623 -2.808 8.283 1.00 84.75 822 ASP A N 1
ATOM 6187 C CA . ASP A 1 822 ? 14.807 -2.463 7.130 1.00 84.75 822 ASP A CA 1
ATOM 6188 C C . ASP A 1 822 ? 14.392 -3.666 6.299 1.00 84.75 822 ASP A C 1
ATOM 6190 O O . ASP A 1 822 ? 13.259 -3.702 5.806 1.00 84.75 822 ASP A O 1
ATOM 6194 N N . PHE A 1 823 ? 15.300 -4.628 6.198 1.00 89.12 823 PHE A N 1
ATOM 6195 C CA . PHE A 1 823 ? 15.093 -5.924 5.595 1.00 89.12 823 PHE A CA 1
ATOM 6196 C C . PHE A 1 823 ? 14.050 -6.726 6.367 1.00 89.12 823 PHE A C 1
ATOM 6198 O O . PHE A 1 823 ? 13.126 -7.235 5.748 1.00 89.12 823 PHE A O 1
ATOM 6205 N N . GLU A 1 824 ? 14.123 -6.784 7.696 1.00 92.12 824 GLU A N 1
ATOM 6206 C CA . GLU A 1 824 ? 13.146 -7.478 8.541 1.00 92.12 824 GLU A CA 1
ATOM 6207 C C . GLU A 1 824 ? 11.725 -6.950 8.322 1.00 92.12 824 GLU A C 1
ATOM 6209 O O . GLU A 1 824 ? 10.787 -7.734 8.196 1.00 92.12 824 GLU A O 1
ATOM 6214 N N . ILE A 1 825 ? 11.559 -5.628 8.214 1.00 92.12 825 ILE A N 1
ATOM 6215 C CA . ILE A 1 825 ? 10.261 -5.007 7.909 1.00 92.12 825 ILE A CA 1
ATOM 6216 C C . ILE A 1 825 ? 9.794 -5.388 6.506 1.00 92.12 825 ILE A C 1
ATOM 6218 O O . ILE A 1 825 ? 8.667 -5.846 6.347 1.00 92.12 825 ILE A O 1
ATOM 6222 N N . ALA A 1 826 ? 10.654 -5.258 5.497 1.00 92.44 826 ALA A N 1
ATOM 6223 C CA . ALA A 1 826 ? 10.313 -5.616 4.123 1.00 92.44 826 ALA A CA 1
ATOM 6224 C C . ALA A 1 826 ? 10.003 -7.111 3.952 1.00 92.44 826 ALA A C 1
ATOM 6226 O O . ALA A 1 826 ? 9.137 -7.495 3.164 1.00 92.44 826 ALA A O 1
ATOM 6227 N N . LEU A 1 827 ? 10.701 -7.959 4.705 1.00 95.38 827 LEU A N 1
ATOM 6228 C CA . LEU A 1 827 ? 10.460 -9.387 4.760 1.00 95.38 827 LEU A CA 1
ATOM 6229 C C . LEU A 1 827 ? 9.125 -9.678 5.436 1.00 95.38 827 LEU A C 1
ATOM 6231 O O . LEU A 1 827 ? 8.347 -10.472 4.919 1.00 95.38 827 LEU A O 1
ATOM 6235 N N . ALA A 1 828 ? 8.821 -9.015 6.550 1.00 96.81 828 ALA A N 1
ATOM 6236 C CA . ALA A 1 828 ? 7.531 -9.152 7.206 1.00 96.81 828 ALA A CA 1
ATOM 6237 C C . ALA A 1 828 ? 6.378 -8.692 6.298 1.00 96.81 828 ALA A C 1
ATOM 6239 O O . ALA A 1 828 ? 5.369 -9.385 6.218 1.00 96.81 828 ALA A O 1
ATOM 6240 N N . GLU A 1 829 ? 6.540 -7.591 5.556 1.00 96.56 829 GLU A N 1
ATOM 6241 C CA . GLU A 1 829 ? 5.588 -7.146 4.527 1.00 96.56 829 GLU A CA 1
ATOM 6242 C C . GLU A 1 829 ? 5.383 -8.219 3.449 1.00 96.56 829 GLU A C 1
ATOM 6244 O O . GLU A 1 829 ? 4.243 -8.551 3.126 1.00 96.56 829 GLU A O 1
ATOM 6249 N N . PHE A 1 830 ? 6.472 -8.806 2.936 1.00 97.38 830 PHE A N 1
ATOM 6250 C CA . PHE A 1 830 ? 6.394 -9.898 1.965 1.00 97.38 830 PHE A CA 1
ATOM 6251 C C . PHE A 1 830 ? 5.663 -11.121 2.537 1.00 97.38 830 PHE A C 1
ATOM 6253 O O . PHE A 1 830 ? 4.786 -11.680 1.887 1.00 97.38 830 PHE A O 1
ATOM 6260 N N . LEU A 1 831 ? 5.956 -11.515 3.776 1.00 97.62 831 LEU A N 1
ATOM 6261 C CA . LEU A 1 831 ? 5.307 -12.656 4.424 1.00 97.62 831 LEU A CA 1
ATOM 6262 C C . LEU A 1 831 ? 3.808 -12.420 4.667 1.00 97.62 831 LEU A C 1
ATOM 6264 O O . LEU A 1 831 ? 3.021 -13.366 4.639 1.00 97.62 831 LEU A O 1
ATOM 6268 N N . MET A 1 832 ? 3.365 -11.173 4.829 1.00 97.50 832 MET A N 1
ATOM 6269 C CA . MET A 1 832 ? 1.930 -10.877 4.865 1.00 97.50 832 MET A CA 1
ATOM 6270 C C . MET A 1 832 ? 1.243 -11.114 3.518 1.00 97.50 832 MET A C 1
ATOM 6272 O O . MET A 1 832 ? 0.044 -11.384 3.513 1.00 97.50 832 MET A O 1
ATOM 6276 N N . ILE A 1 833 ? 1.967 -11.028 2.397 1.00 96.81 833 ILE A N 1
ATOM 6277 C CA . ILE A 1 833 ? 1.380 -11.111 1.050 1.00 96.81 833 ILE A CA 1
ATOM 6278 C C . ILE A 1 833 ? 1.693 -12.401 0.301 1.00 96.81 833 ILE A C 1
ATOM 6280 O O . ILE A 1 833 ? 1.010 -12.685 -0.675 1.00 96.81 833 ILE A O 1
ATOM 6284 N N . VAL A 1 834 ? 2.701 -13.162 0.737 1.00 96.81 834 VAL A N 1
ATOM 6285 C CA . VAL A 1 834 ? 3.193 -14.336 0.011 1.00 96.81 834 VAL A CA 1
ATOM 6286 C C . VAL A 1 834 ? 2.092 -15.385 -0.119 1.00 96.81 834 VAL A C 1
ATOM 6288 O O . VAL A 1 834 ? 1.557 -15.868 0.874 1.00 96.81 834 VAL A O 1
ATOM 6291 N N . GLU A 1 835 ? 1.750 -15.739 -1.344 1.00 95.88 835 GLU A N 1
ATOM 6292 C CA . GLU A 1 835 ? 0.979 -16.934 -1.670 1.00 95.88 835 GLU A CA 1
ATOM 6293 C C . GLU A 1 835 ? 1.793 -17.730 -2.710 1.00 95.88 835 GLU A C 1
ATOM 6295 O O . GLU A 1 835 ? 2.951 -17.404 -3.007 1.00 95.88 835 GLU A O 1
ATOM 6300 N N . LYS A 1 836 ? 1.213 -18.791 -3.278 1.00 96.00 836 LYS A N 1
ATOM 6301 C CA . LYS A 1 836 ? 1.872 -19.525 -4.363 1.00 96.00 836 LYS A CA 1
ATOM 6302 C C . LYS A 1 836 ? 2.176 -18.573 -5.534 1.00 96.00 836 LYS A C 1
ATOM 6304 O O . LYS A 1 836 ? 1.301 -17.833 -5.969 1.00 96.00 836 LYS A O 1
ATOM 6309 N N . TRP A 1 837 ? 3.412 -18.632 -6.036 1.00 97.19 837 TRP A N 1
ATOM 6310 C CA . TRP A 1 837 ? 3.971 -17.774 -7.099 1.00 97.19 837 TRP A CA 1
ATOM 6311 C C . TRP A 1 837 ? 4.208 -16.299 -6.732 1.00 97.19 837 TRP A C 1
ATOM 6313 O O . TRP A 1 837 ? 4.366 -15.451 -7.615 1.00 97.19 837 TRP A O 1
ATOM 6323 N N . SER A 1 838 ? 4.310 -15.981 -5.441 1.00 97.81 838 SER A N 1
ATOM 6324 C CA . SER A 1 838 ? 4.885 -14.711 -4.990 1.00 97.81 838 SER A CA 1
ATOM 6325 C C . SER A 1 838 ? 6.381 -14.866 -4.703 1.00 97.81 838 SER A C 1
ATOM 6327 O O . SER A 1 838 ? 6.792 -15.793 -4.016 1.00 97.81 838 SER A O 1
ATOM 6329 N N . TYR A 1 839 ? 7.198 -13.925 -5.163 1.00 97.69 839 TYR A N 1
ATOM 6330 C CA . TYR A 1 839 ? 8.646 -13.919 -4.973 1.00 97.69 839 TYR A CA 1
ATOM 6331 C C . TYR A 1 839 ? 9.078 -12.587 -4.357 1.00 97.69 839 TYR A C 1
ATOM 6333 O O . TYR A 1 839 ? 8.671 -11.511 -4.811 1.00 97.69 839 TYR A O 1
ATOM 6341 N N . GLY A 1 840 ? 9.930 -12.649 -3.337 1.00 95.62 840 GLY A N 1
ATOM 6342 C CA . GLY A 1 840 ? 10.444 -11.489 -2.618 1.00 95.62 840 GLY A CA 1
ATOM 6343 C C . GLY A 1 840 ? 11.801 -11.019 -3.139 1.00 95.62 840 GLY A C 1
ATOM 6344 O O . GLY A 1 840 ? 12.656 -11.816 -3.522 1.00 95.62 840 GLY A O 1
ATOM 6345 N N . ASN A 1 841 ? 12.020 -9.707 -3.124 1.00 92.62 841 ASN A N 1
ATOM 6346 C CA . ASN A 1 841 ? 13.316 -9.094 -3.376 1.00 92.62 841 ASN A CA 1
ATOM 6347 C C . ASN A 1 841 ? 13.507 -7.852 -2.487 1.00 92.62 841 ASN A C 1
ATOM 6349 O O . ASN A 1 841 ? 12.606 -7.020 -2.358 1.00 92.62 841 ASN A O 1
ATOM 6353 N N . PHE A 1 842 ? 14.695 -7.708 -1.896 1.00 89.62 842 PHE A N 1
ATOM 6354 C CA . PHE A 1 842 ? 15.059 -6.561 -1.054 1.00 89.62 842 PHE A CA 1
ATOM 6355 C C . PHE A 1 842 ? 16.198 -5.719 -1.649 1.00 89.62 842 PHE A C 1
ATOM 6357 O O . PHE A 1 842 ? 16.837 -4.941 -0.947 1.00 89.62 842 PHE A O 1
ATOM 6364 N N . ASN A 1 843 ? 16.478 -5.830 -2.950 1.00 87.25 843 ASN A N 1
ATOM 6365 C CA . ASN A 1 843 ? 17.595 -5.082 -3.506 1.00 87.25 843 ASN A CA 1
ATOM 6366 C C . ASN A 1 843 ? 17.444 -3.578 -3.281 1.00 87.25 843 ASN A C 1
ATOM 6368 O O . ASN A 1 843 ? 16.423 -2.956 -3.575 1.00 87.25 843 ASN A O 1
ATOM 6372 N N . ILE A 1 844 ? 18.503 -2.990 -2.741 1.00 82.31 844 ILE A N 1
ATOM 6373 C CA . ILE A 1 844 ? 18.612 -1.544 -2.612 1.00 82.31 844 ILE A CA 1
ATOM 6374 C C . ILE A 1 844 ? 19.142 -0.939 -3.908 1.00 82.31 844 ILE A C 1
ATOM 6376 O O . ILE A 1 844 ? 19.000 0.249 -4.111 1.00 82.31 844 ILE A O 1
ATOM 6380 N N . SER A 1 845 ? 19.730 -1.723 -4.811 1.00 83.81 845 SER A N 1
ATOM 6381 C CA . SER A 1 845 ? 20.120 -1.258 -6.138 1.00 83.81 845 SER A CA 1
ATOM 6382 C C . SER A 1 845 ? 19.987 -2.395 -7.140 1.00 83.81 845 SER A C 1
ATOM 6384 O O . SER A 1 845 ? 20.393 -3.509 -6.830 1.00 83.81 845 SER A O 1
ATOM 6386 N N . PRO A 1 846 ? 19.511 -2.149 -8.370 1.00 85.69 846 PRO A N 1
ATOM 6387 C CA . PRO A 1 846 ? 19.654 -3.124 -9.443 1.00 85.69 846 PRO A CA 1
ATOM 6388 C C . PRO A 1 846 ? 21.091 -3.161 -9.992 1.00 85.69 846 PRO A C 1
ATOM 6390 O O . PRO A 1 846 ? 21.392 -3.957 -10.865 1.00 85.69 846 PRO A O 1
ATOM 6393 N N . ASP A 1 847 ? 21.989 -2.264 -9.588 1.00 84.00 847 ASP A N 1
ATOM 6394 C CA . ASP A 1 847 ? 23.313 -2.168 -10.201 1.00 84.00 847 ASP A CA 1
ATOM 6395 C C . ASP A 1 847 ? 24.286 -3.238 -9.703 1.00 84.00 847 ASP A C 1
ATOM 6397 O O . ASP A 1 847 ? 24.822 -3.144 -8.601 1.00 84.00 847 ASP A O 1
ATOM 6401 N N . ALA A 1 848 ? 24.574 -4.217 -10.550 1.00 86.00 848 ALA A N 1
ATOM 6402 C CA . ALA A 1 848 ? 25.548 -5.261 -10.285 1.00 86.00 848 ALA A CA 1
ATOM 6403 C C . ALA A 1 848 ? 27.004 -4.794 -10.447 1.00 86.00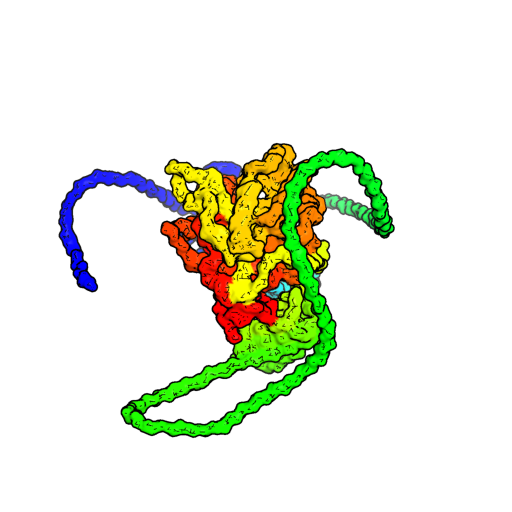 848 ALA A C 1
ATOM 6405 O O . ALA A 1 848 ? 27.927 -5.570 -10.205 1.00 86.00 848 ALA A O 1
ATOM 6406 N N . SER A 1 849 ? 27.251 -3.527 -10.818 1.00 79.19 849 SER A N 1
ATOM 6407 C CA . SER A 1 849 ? 28.591 -2.940 -10.683 1.00 79.19 849 SER A CA 1
ATOM 6408 C C . SER A 1 849 ? 28.925 -2.516 -9.245 1.00 79.19 849 SER A C 1
ATOM 6410 O O . SER A 1 849 ? 30.051 -2.079 -8.993 1.00 79.19 849 SER A O 1
ATOM 6412 N N . CYS A 1 850 ? 27.967 -2.631 -8.320 1.00 77.19 850 CYS A N 1
ATOM 6413 C CA . CYS A 1 850 ? 28.158 -2.444 -6.884 1.00 77.19 850 CYS A CA 1
ATOM 6414 C C . CYS A 1 850 ? 28.586 -3.724 -6.163 1.00 77.19 850 CYS A C 1
ATOM 6416 O O . CYS A 1 850 ? 28.686 -4.806 -6.748 1.00 77.19 850 CYS A O 1
ATOM 6418 N N . GLU A 1 851 ? 28.833 -3.584 -4.862 1.00 81.00 851 GLU A N 1
ATOM 6419 C CA . GLU A 1 851 ? 29.002 -4.696 -3.941 1.00 81.00 851 GLU A CA 1
ATOM 6420 C C . GLU A 1 851 ? 27.786 -5.645 -4.007 1.00 81.00 851 GLU A C 1
ATOM 6422 O O . GLU A 1 851 ? 26.650 -5.155 -4.034 1.00 81.00 851 GLU A O 1
ATOM 6427 N N . PRO A 1 852 ? 27.999 -6.980 -4.019 1.00 84.12 852 PRO A N 1
ATOM 6428 C CA . PRO A 1 852 ? 26.933 -7.980 -4.123 1.00 84.12 852 PRO A CA 1
ATOM 6429 C C . PRO A 1 852 ? 25.750 -7.731 -3.196 1.00 84.12 852 PRO A C 1
ATOM 6431 O O . PRO A 1 852 ? 24.618 -7.715 -3.664 1.00 84.12 852 PRO A O 1
ATOM 6434 N N . TRP A 1 853 ? 26.009 -7.394 -1.929 1.00 83.38 853 TRP A N 1
ATOM 6435 C CA . TRP A 1 853 ? 24.966 -7.158 -0.930 1.00 83.38 853 TRP A CA 1
ATOM 6436 C C . TRP A 1 853 ? 23.970 -6.051 -1.294 1.00 83.38 853 TRP A C 1
ATOM 6438 O O . TRP A 1 853 ? 22.904 -5.974 -0.702 1.00 83.38 853 TRP A O 1
ATOM 6448 N N . ARG A 1 854 ? 24.260 -5.178 -2.268 1.00 84.19 854 ARG A N 1
ATOM 6449 C CA . ARG A 1 854 ? 23.313 -4.135 -2.695 1.00 84.19 854 ARG A CA 1
ATOM 6450 C C . ARG A 1 854 ? 22.238 -4.653 -3.642 1.00 84.19 854 ARG A C 1
ATOM 6452 O O . ARG A 1 854 ? 21.113 -4.149 -3.617 1.00 84.19 854 ARG A O 1
ATOM 6459 N N . TRP A 1 855 ? 22.587 -5.623 -4.479 1.00 86.50 855 TRP A N 1
ATOM 6460 C CA . TRP A 1 855 ? 21.751 -6.090 -5.585 1.00 86.50 855 TRP A CA 1
ATOM 6461 C C . TRP A 1 855 ? 21.343 -7.561 -5.460 1.00 86.50 855 TRP A C 1
ATOM 6463 O O . TRP A 1 855 ? 20.277 -7.933 -5.949 1.00 86.50 855 TRP A O 1
ATOM 6473 N N . ASP A 1 856 ? 22.128 -8.364 -4.745 1.00 87.19 856 ASP A N 1
ATOM 6474 C CA . ASP A 1 856 ? 21.875 -9.766 -4.441 1.00 87.19 856 ASP A CA 1
ATOM 6475 C C . ASP A 1 856 ? 21.842 -9.989 -2.927 1.00 87.19 856 ASP A C 1
ATOM 6477 O O . ASP A 1 856 ? 22.833 -9.822 -2.218 1.00 87.19 856 ASP A O 1
ATOM 6481 N N . TRP A 1 857 ? 20.673 -10.384 -2.439 1.00 86.75 857 TRP A N 1
ATOM 6482 C CA . TRP A 1 857 ? 20.387 -10.554 -1.015 1.00 86.75 857 TRP A CA 1
ATOM 6483 C C . TRP A 1 857 ? 20.215 -12.015 -0.620 1.00 86.75 857 TRP A C 1
ATOM 6485 O O . TRP A 1 857 ? 19.922 -12.312 0.533 1.00 86.75 857 TRP A O 1
ATOM 6495 N N . SER A 1 858 ? 20.435 -12.935 -1.558 1.00 83.38 858 SER A N 1
ATOM 6496 C CA . SER A 1 858 ? 20.299 -14.369 -1.313 1.00 83.38 858 SER A CA 1
ATOM 6497 C C . SER A 1 858 ? 21.202 -14.914 -0.201 1.00 83.38 858 SER A C 1
ATOM 6499 O O . SER A 1 858 ? 20.892 -15.924 0.427 1.00 83.38 858 SER A O 1
ATOM 6501 N N . HIS A 1 859 ? 22.299 -14.215 0.076 1.00 82.25 859 HIS A N 1
ATOM 6502 C CA . HIS A 1 859 ? 23.244 -14.540 1.135 1.00 82.25 859 HIS A CA 1
ATOM 6503 C C . HIS A 1 859 ? 22.707 -14.287 2.555 1.00 82.25 859 HIS A C 1
ATOM 6505 O O . HIS A 1 859 ? 23.331 -14.740 3.509 1.00 82.25 859 HIS A O 1
ATOM 6511 N N . MET A 1 860 ? 21.580 -13.583 2.723 1.00 86.12 860 MET A N 1
ATOM 6512 C CA . MET A 1 860 ? 21.001 -13.361 4.049 1.00 86.12 860 MET A CA 1
ATOM 6513 C C . MET A 1 860 ? 20.417 -14.655 4.610 1.00 86.12 860 MET A C 1
ATOM 6515 O O . MET A 1 860 ? 19.520 -15.257 4.016 1.00 86.12 860 MET A O 1
ATOM 6519 N N . ASP A 1 861 ? 20.853 -15.031 5.813 1.00 88.25 861 ASP A N 1
ATOM 6520 C CA . ASP A 1 861 ? 20.428 -16.264 6.485 1.00 88.25 861 ASP A CA 1
ATOM 6521 C C . ASP A 1 861 ? 18.903 -16.399 6.593 1.00 88.25 861 ASP A C 1
ATOM 6523 O O . ASP A 1 861 ? 18.380 -17.506 6.507 1.00 88.25 861 ASP A O 1
ATOM 6527 N N . LEU A 1 862 ? 18.171 -15.289 6.755 1.00 89.50 862 LEU A N 1
ATOM 6528 C CA . LEU A 1 862 ? 16.708 -15.306 6.861 1.00 89.50 862 LEU A CA 1
ATOM 6529 C C . LEU A 1 862 ? 16.014 -15.858 5.606 1.00 89.50 862 LEU A C 1
ATOM 6531 O O . LEU A 1 862 ? 14.986 -16.511 5.761 1.00 89.50 862 LEU A O 1
ATOM 6535 N N . PHE A 1 863 ? 16.566 -15.673 4.398 1.00 89.50 863 PHE A N 1
ATOM 6536 C CA . PHE A 1 863 ? 15.989 -16.265 3.182 1.00 89.50 863 PHE A CA 1
ATOM 6537 C C . PHE A 1 863 ? 16.144 -17.783 3.136 1.00 89.50 863 PHE A C 1
ATOM 6539 O O . PHE A 1 863 ? 15.332 -18.445 2.502 1.00 89.50 863 PHE A O 1
ATOM 6546 N N . ASN A 1 864 ? 17.147 -18.327 3.828 1.00 89.94 864 ASN A N 1
ATOM 6547 C CA . ASN A 1 864 ? 17.509 -19.743 3.796 1.00 89.94 864 ASN A CA 1
ATOM 6548 C C . ASN A 1 864 ? 16.915 -20.545 4.967 1.00 89.94 864 ASN A C 1
ATOM 6550 O O . ASN A 1 864 ? 17.166 -21.745 5.090 1.00 89.94 864 ASN A O 1
ATOM 6554 N N . LYS A 1 865 ? 16.147 -19.899 5.855 1.00 94.50 865 LYS A N 1
ATOM 6555 C CA . LYS A 1 865 ? 15.462 -20.584 6.957 1.00 94.50 865 LYS A CA 1
ATOM 6556 C C . LYS A 1 865 ? 14.210 -21.313 6.457 1.00 94.50 865 LYS A C 1
ATOM 6558 O O . LYS A 1 865 ? 13.551 -20.806 5.548 1.00 94.50 865 LYS A O 1
ATOM 6563 N N . PRO A 1 866 ? 13.844 -22.447 7.087 1.00 96.50 866 PRO A N 1
ATOM 6564 C CA . PRO A 1 866 ? 12.575 -23.107 6.824 1.00 96.50 866 PRO A CA 1
ATOM 6565 C C . PRO A 1 866 ? 11.396 -22.149 7.011 1.00 96.50 866 PRO A C 1
ATOM 6567 O O . PRO A 1 866 ? 11.281 -21.536 8.076 1.00 96.50 866 PRO A O 1
ATOM 6570 N N . LEU A 1 867 ? 10.532 -22.027 6.002 1.00 96.31 867 LEU A N 1
ATOM 6571 C CA . LEU A 1 867 ? 9.316 -21.207 6.078 1.00 96.31 867 LEU A CA 1
ATOM 6572 C C . LEU A 1 867 ? 8.079 -22.081 6.330 1.00 96.31 867 LEU A C 1
ATOM 6574 O O . LEU A 1 867 ? 7.392 -21.911 7.343 1.00 96.31 867 LEU A O 1
ATOM 6578 N N . GLY A 1 868 ? 7.847 -23.045 5.440 1.00 97.44 868 GLY A N 1
ATOM 6579 C CA . GLY A 1 868 ? 6.652 -23.881 5.407 1.00 97.44 868 GLY A CA 1
ATOM 6580 C C . GLY A 1 868 ? 5.438 -23.179 4.796 1.00 97.44 868 GLY A C 1
ATOM 6581 O O . GLY A 1 868 ? 5.456 -21.977 4.527 1.00 97.44 868 GLY A O 1
ATOM 6582 N N . GLN A 1 869 ? 4.370 -23.935 4.544 1.00 96.38 869 GLN A N 1
ATOM 6583 C CA . GLN A 1 869 ? 3.136 -23.372 3.987 1.00 96.38 869 GLN A CA 1
ATOM 6584 C C . GLN A 1 869 ? 2.501 -22.366 4.962 1.00 96.38 869 GLN A C 1
ATOM 6586 O O . GLN A 1 869 ? 2.576 -22.564 6.181 1.00 96.38 869 GLN A O 1
ATOM 6591 N N . PRO A 1 870 ? 1.856 -21.291 4.475 1.00 96.81 870 PRO A N 1
ATOM 6592 C CA . PRO A 1 870 ? 1.024 -20.465 5.335 1.00 96.81 870 PRO A CA 1
ATOM 6593 C C . PRO A 1 870 ? -0.121 -21.322 5.883 1.00 96.81 870 PRO A C 1
ATOM 6595 O O . PRO A 1 870 ? -0.815 -22.001 5.131 1.00 96.81 870 PRO A O 1
ATOM 6598 N N . LEU A 1 871 ? -0.346 -21.268 7.195 1.00 96.38 871 LEU A N 1
ATOM 6599 C CA . LEU A 1 871 ? -1.463 -21.978 7.825 1.00 96.38 871 LEU A CA 1
ATOM 6600 C C . LEU A 1 871 ? -2.808 -21.345 7.441 1.00 96.38 871 LEU A C 1
ATOM 6602 O O . LEU A 1 871 ? -3.836 -22.020 7.406 1.00 96.38 871 LEU A O 1
ATOM 6606 N N . GLY A 1 872 ? -2.784 -20.049 7.125 1.00 95.38 872 GLY A N 1
ATOM 6607 C CA . GLY A 1 872 ? -3.940 -19.288 6.693 1.00 95.38 872 GLY A CA 1
ATOM 6608 C C . GLY A 1 872 ? -3.593 -17.869 6.222 1.00 95.38 872 GLY A C 1
ATOM 6609 O O . GLY A 1 872 ? -2.416 -17.498 6.088 1.00 95.38 872 GLY A O 1
ATOM 6610 N N . PRO A 1 873 ? -4.627 -17.061 5.945 1.00 96.00 873 PRO A N 1
ATOM 6611 C CA . PRO A 1 873 ? -4.477 -15.666 5.547 1.00 96.00 873 PRO A CA 1
ATOM 6612 C C . PRO A 1 873 ? -3.945 -14.799 6.706 1.00 96.00 873 PRO A C 1
ATOM 6614 O O . PRO A 1 873 ? -4.085 -15.173 7.873 1.00 96.00 873 PRO A O 1
ATOM 6617 N N . PRO A 1 874 ? -3.335 -13.635 6.416 1.00 96.81 874 PRO A N 1
ATOM 6618 C CA . PRO A 1 874 ? -2.938 -12.674 7.433 1.00 96.81 874 PRO A CA 1
ATOM 6619 C C . PRO A 1 874 ? -4.156 -12.113 8.177 1.00 96.81 874 PRO A C 1
ATOM 6621 O O . PRO A 1 874 ? -5.221 -11.884 7.593 1.00 96.81 874 PRO A O 1
ATOM 6624 N N . LEU A 1 875 ? -3.957 -11.839 9.462 1.00 96.94 875 LEU A N 1
ATOM 6625 C CA . LEU A 1 875 ? -4.924 -11.224 10.359 1.00 96.94 875 LEU A CA 1
ATOM 6626 C C . LEU A 1 875 ? -4.505 -9.788 10.671 1.00 96.94 875 LEU A C 1
ATOM 6628 O O . LEU A 1 875 ? -3.382 -9.546 11.105 1.00 96.94 875 LEU A O 1
ATOM 6632 N N . LYS A 1 876 ? -5.412 -8.832 10.474 1.00 95.75 876 LYS A N 1
ATOM 6633 C CA . LYS A 1 876 ? -5.192 -7.401 10.725 1.00 95.75 876 LYS A CA 1
ATOM 6634 C C . LYS A 1 876 ? -5.911 -6.939 11.995 1.00 95.75 876 LYS A C 1
ATOM 6636 O O . LYS A 1 876 ? -7.029 -7.357 12.253 1.00 95.75 876 LYS A O 1
ATOM 6641 N N . SER A 1 877 ? -5.331 -5.999 12.732 1.00 94.88 877 SER A N 1
ATOM 6642 C CA . SER A 1 877 ? -6.034 -5.127 13.684 1.00 94.88 877 SER A CA 1
ATOM 6643 C C . SER A 1 877 ? -5.421 -3.731 13.610 1.00 94.88 877 SER A C 1
ATOM 6645 O O . SER A 1 877 ? -4.263 -3.529 13.982 1.00 94.88 877 SER A O 1
ATOM 6647 N N . GLY A 1 878 ? -6.169 -2.760 13.080 1.00 92.62 878 GLY A N 1
ATOM 6648 C CA . GLY A 1 878 ? -5.623 -1.437 12.765 1.00 92.62 878 GLY A CA 1
ATOM 6649 C C . GLY A 1 878 ? -4.480 -1.524 11.743 1.00 92.62 878 GLY A C 1
ATOM 6650 O O . GLY A 1 878 ? -4.691 -1.961 10.615 1.00 92.62 878 GLY A O 1
ATOM 6651 N N . HIS A 1 879 ? -3.270 -1.122 12.138 1.00 94.00 879 HIS A N 1
ATOM 6652 C CA . HIS A 1 879 ? -2.050 -1.215 11.317 1.00 94.00 879 HIS A CA 1
ATOM 6653 C C . HIS A 1 879 ? -1.112 -2.356 11.744 1.00 94.00 879 HIS A C 1
ATOM 6655 O O . HIS A 1 879 ? 0.038 -2.406 11.304 1.00 94.00 879 HIS A O 1
ATOM 6661 N N . THR A 1 880 ? -1.583 -3.257 12.606 1.00 95.88 880 THR A N 1
ATOM 6662 C CA . THR A 1 880 ? -0.842 -4.447 13.023 1.00 95.88 880 THR A CA 1
ATOM 6663 C C . THR A 1 880 ? -1.367 -5.676 12.297 1.00 95.88 880 THR A C 1
ATOM 6665 O O . THR A 1 880 ? -2.576 -5.866 12.176 1.00 95.88 880 THR A O 1
ATOM 6668 N N . PHE A 1 881 ? -0.445 -6.510 11.839 1.00 97.31 881 PHE A N 1
ATOM 6669 C CA . PHE A 1 881 ? -0.677 -7.726 11.079 1.00 97.31 881 PHE A CA 1
ATOM 6670 C C . PHE A 1 881 ? -0.007 -8.897 11.775 1.00 97.31 881 PHE A C 1
ATOM 6672 O O . PHE A 1 881 ? 1.103 -8.742 12.285 1.00 97.31 881 PHE A O 1
ATOM 6679 N N . SER A 1 882 ? -0.632 -10.066 11.747 1.00 97.81 882 SER A N 1
ATOM 6680 C CA . SER A 1 882 ? 0.032 -11.335 12.027 1.00 97.81 882 SER A CA 1
ATOM 6681 C C . SER A 1 882 ? -0.228 -12.342 10.915 1.00 97.81 882 SER A C 1
ATOM 6683 O O . SER A 1 882 ? -1.249 -12.286 10.226 1.00 97.81 882 SER A O 1
ATOM 6685 N N . ARG A 1 883 ? 0.708 -13.271 10.729 1.00 97.75 883 ARG A N 1
ATOM 6686 C CA . ARG A 1 883 ? 0.516 -14.447 9.880 1.00 97.75 883 ARG A CA 1
ATOM 6687 C C . ARG A 1 883 ? 1.328 -15.620 10.406 1.00 97.75 883 ARG A C 1
ATOM 6689 O O . ARG A 1 883 ? 2.413 -15.437 10.960 1.00 97.75 883 ARG A O 1
ATOM 6696 N N . HIS A 1 884 ? 0.795 -16.820 10.211 1.00 97.62 884 HIS A N 1
ATOM 6697 C CA . HIS A 1 884 ? 1.390 -18.066 10.673 1.00 97.62 884 HIS A CA 1
ATOM 6698 C C . HIS A 1 884 ? 1.707 -18.986 9.494 1.00 97.62 884 HIS A C 1
ATOM 6700 O O . HIS A 1 884 ? 0.898 -19.133 8.580 1.00 97.62 884 HIS A O 1
ATOM 6706 N N . PHE A 1 885 ? 2.873 -19.612 9.563 1.00 97.62 885 PHE A N 1
ATOM 6707 C CA . PHE A 1 885 ? 3.417 -20.622 8.661 1.00 97.62 885 PHE A CA 1
ATOM 6708 C C . PHE A 1 885 ? 3.811 -21.855 9.484 1.00 97.62 885 PHE A C 1
ATOM 6710 O O . PHE A 1 885 ? 3.901 -21.772 10.710 1.00 97.62 885 PHE A O 1
ATOM 6717 N N . GLU A 1 886 ? 4.087 -22.990 8.838 1.00 96.94 886 GLU A N 1
ATOM 6718 C CA . GLU A 1 886 ? 4.452 -24.234 9.545 1.00 96.94 886 GLU A CA 1
ATOM 6719 C C . GLU A 1 886 ? 5.706 -24.089 10.427 1.00 96.94 886 GLU A C 1
ATOM 6721 O O . GLU A 1 886 ? 5.824 -24.772 11.446 1.00 96.94 886 GLU A O 1
ATOM 6726 N N . HIS A 1 887 ? 6.647 -23.205 10.068 1.00 97.00 887 HIS A N 1
ATOM 6727 C CA . HIS A 1 887 ? 7.899 -23.014 10.815 1.00 97.00 887 HIS A CA 1
ATOM 6728 C C . HIS A 1 887 ? 8.091 -21.600 11.373 1.00 97.00 887 HIS A C 1
ATOM 6730 O O . HIS A 1 887 ? 8.980 -21.381 12.200 1.00 97.00 887 HIS A O 1
ATOM 6736 N N . LEU A 1 888 ? 7.242 -20.647 10.984 1.00 96.81 888 LEU A N 1
ATOM 6737 C CA . LEU A 1 888 ? 7.396 -19.236 11.321 1.00 96.81 888 LEU A CA 1
ATOM 6738 C C . LEU A 1 888 ? 6.055 -18.598 11.674 1.00 96.81 888 LEU A C 1
ATOM 6740 O O . LEU A 1 888 ? 5.057 -18.784 10.995 1.00 96.81 888 LEU A O 1
ATOM 6744 N N . SER A 1 889 ? 6.039 -17.768 12.704 1.00 97.12 889 SER A N 1
ATOM 6745 C CA . SER A 1 889 ? 4.981 -16.789 12.928 1.00 97.12 889 SER A CA 1
ATOM 6746 C C . SER A 1 889 ? 5.583 -15.392 12.837 1.00 97.12 889 SER A C 1
ATOM 6748 O O . SER A 1 889 ? 6.671 -15.141 13.360 1.00 97.12 889 SER A O 1
ATOM 6750 N N . VAL A 1 890 ? 4.881 -14.475 12.183 1.00 97.56 890 VAL A N 1
ATOM 6751 C CA . VAL A 1 890 ? 5.348 -13.105 11.954 1.00 97.56 890 VAL A CA 1
ATOM 6752 C C . VAL A 1 890 ? 4.287 -12.106 12.395 1.00 97.56 890 VAL A C 1
ATOM 6754 O O . VAL A 1 890 ? 3.109 -12.275 12.087 1.00 97.56 890 VAL A O 1
ATOM 6757 N N . LYS A 1 891 ? 4.718 -11.048 13.087 1.00 97.56 891 LYS A N 1
ATOM 6758 C CA . LYS A 1 891 ? 3.927 -9.849 13.378 1.00 97.56 891 LYS A CA 1
ATOM 6759 C C . LYS A 1 891 ? 4.592 -8.627 12.773 1.00 97.56 891 LYS A C 1
ATOM 6761 O O . LYS A 1 891 ? 5.798 -8.445 12.925 1.00 97.56 891 LYS A O 1
ATOM 6766 N N . LEU A 1 892 ? 3.787 -7.778 12.149 1.00 97.06 892 LEU A N 1
ATOM 6767 C CA . LEU A 1 892 ? 4.192 -6.505 11.567 1.00 97.06 892 LEU A CA 1
ATOM 6768 C C . LEU A 1 892 ? 3.265 -5.406 12.078 1.00 97.06 892 LEU A C 1
ATOM 6770 O O . LEU A 1 892 ? 2.077 -5.426 11.786 1.00 97.06 892 LEU A O 1
ATOM 6774 N N . SER A 1 893 ? 3.795 -4.428 12.802 1.00 96.00 893 SER A N 1
ATOM 6775 C CA . SER A 1 893 ? 3.065 -3.212 13.172 1.00 96.00 893 SER A CA 1
ATOM 6776 C C . SER A 1 893 ? 3.575 -2.049 12.341 1.00 96.00 893 SER A C 1
ATOM 6778 O O . SER A 1 893 ? 4.664 -1.549 12.610 1.00 96.00 893 SER A O 1
ATOM 6780 N N . LEU A 1 894 ? 2.803 -1.610 11.349 1.00 93.38 894 LEU A N 1
ATOM 6781 C CA . LEU A 1 894 ? 3.153 -0.451 10.531 1.00 93.38 894 LEU A CA 1
ATOM 6782 C C . LEU A 1 894 ? 2.901 0.843 11.310 1.00 93.38 894 LEU A C 1
ATOM 6784 O O . LEU A 1 894 ? 1.864 1.016 11.955 1.00 93.38 894 LEU A O 1
ATOM 6788 N N . LYS A 1 895 ? 3.846 1.778 11.230 1.00 90.44 895 LYS A N 1
ATOM 6789 C CA . LYS A 1 895 ? 3.747 3.088 11.875 1.00 90.44 895 LYS A CA 1
ATOM 6790 C C . LYS A 1 895 ? 4.270 4.179 10.964 1.00 90.44 895 LYS A C 1
ATOM 6792 O O . LYS A 1 895 ? 5.215 3.979 10.201 1.00 90.44 895 LYS A O 1
ATOM 6797 N N . LYS A 1 896 ? 3.667 5.359 11.082 1.00 83.19 896 LYS A N 1
ATOM 6798 C CA . LYS A 1 896 ? 4.249 6.554 10.489 1.00 83.19 896 LYS A CA 1
ATOM 6799 C C . LYS A 1 896 ? 5.514 6.881 11.271 1.00 83.19 896 LYS A C 1
ATOM 6801 O O . LYS A 1 896 ? 5.452 7.002 12.494 1.00 83.19 896 LYS A O 1
ATOM 6806 N N . THR A 1 897 ? 6.637 6.983 10.584 1.00 69.50 897 THR A N 1
ATOM 6807 C CA . THR A 1 897 ? 7.884 7.445 11.186 1.00 69.50 897 THR A CA 1
ATOM 6808 C C . THR A 1 897 ? 8.222 8.826 10.666 1.00 69.50 897 THR A C 1
ATOM 6810 O O . THR A 1 897 ? 7.826 9.210 9.561 1.00 69.50 897 THR A O 1
ATOM 6813 N N . ASP A 1 898 ? 8.942 9.595 11.477 1.00 59.69 898 ASP A N 1
ATOM 6814 C CA . ASP A 1 898 ? 9.595 10.788 10.964 1.00 59.69 898 ASP A CA 1
ATOM 6815 C C . ASP A 1 898 ? 10.572 10.367 9.853 1.00 59.69 898 ASP A C 1
ATOM 6817 O O . ASP A 1 898 ? 11.159 9.280 9.886 1.00 59.69 898 ASP A O 1
ATOM 6821 N N . TYR A 1 899 ? 10.712 11.218 8.835 1.00 50.97 899 TYR A N 1
ATOM 6822 C CA . TYR A 1 899 ? 11.401 10.924 7.567 1.00 50.97 899 TYR A CA 1
ATOM 6823 C C . TYR A 1 899 ? 12.875 10.485 7.738 1.00 50.97 899 TYR A C 1
ATOM 6825 O O . TYR A 1 899 ? 13.496 9.969 6.812 1.00 50.97 899 TYR A O 1
ATOM 6833 N N . GLU A 1 900 ? 13.455 10.673 8.925 1.00 48.38 900 GLU A N 1
ATOM 6834 C CA . GLU A 1 900 ? 14.809 10.226 9.259 1.00 48.38 900 GLU A CA 1
ATOM 6835 C C . GLU A 1 900 ? 14.921 8.697 9.410 1.00 48.38 900 GLU A C 1
ATOM 6837 O O . GLU A 1 900 ? 15.952 8.126 9.052 1.00 48.38 900 GLU A O 1
ATOM 6842 N N . GLU A 1 901 ? 13.868 7.998 9.855 1.00 51.06 901 GLU A N 1
ATOM 6843 C CA . GLU A 1 901 ? 13.914 6.536 10.021 1.00 51.06 901 GLU A CA 1
ATOM 6844 C C . GLU A 1 901 ? 13.585 5.772 8.733 1.00 51.06 901 GLU A C 1
ATOM 6846 O O . GLU A 1 901 ? 14.020 4.634 8.566 1.00 51.06 901 GLU A O 1
ATOM 6851 N N . SER A 1 902 ? 12.844 6.369 7.798 1.00 52.66 902 SER A N 1
ATOM 6852 C CA . SER A 1 902 ? 12.478 5.730 6.531 1.00 52.66 902 SER A CA 1
ATOM 6853 C C . SER A 1 902 ? 12.346 6.764 5.414 1.00 52.66 902 SER A C 1
ATOM 6855 O O . SER A 1 902 ? 11.771 7.831 5.613 1.00 52.66 902 SER A O 1
ATOM 6857 N N . ALA A 1 903 ? 12.835 6.439 4.212 1.00 51.31 903 ALA A N 1
ATOM 6858 C CA . ALA A 1 903 ? 12.848 7.366 3.072 1.00 51.31 903 ALA A CA 1
ATOM 6859 C C . ALA A 1 903 ? 11.447 7.838 2.618 1.00 51.31 903 ALA A C 1
ATOM 6861 O O . ALA A 1 903 ? 11.343 8.754 1.807 1.00 51.31 903 ALA A O 1
ATOM 6862 N N . HIS A 1 904 ? 10.380 7.220 3.134 1.00 58.19 904 HIS A N 1
ATOM 6863 C CA . HIS A 1 904 ? 8.990 7.493 2.768 1.00 58.19 904 HIS A CA 1
ATOM 6864 C C . HIS A 1 904 ? 8.057 7.651 3.982 1.00 58.19 904 HIS A C 1
ATOM 6866 O O . HIS A 1 904 ? 6.845 7.595 3.827 1.00 58.19 904 HIS A O 1
ATOM 6872 N N . GLY A 1 905 ? 8.591 7.830 5.197 1.00 61.88 905 GLY A N 1
ATOM 6873 C CA . GLY A 1 905 ? 7.776 8.046 6.403 1.00 61.88 905 GLY A CA 1
ATOM 6874 C C . GLY A 1 905 ? 6.957 6.835 6.879 1.00 61.88 905 GLY A C 1
ATOM 6875 O O . GLY A 1 905 ? 6.100 6.989 7.749 1.00 61.88 905 GLY A O 1
ATOM 6876 N N . VAL A 1 906 ? 7.217 5.635 6.346 1.00 72.12 906 VAL A N 1
ATOM 6877 C CA . VAL A 1 906 ? 6.626 4.364 6.793 1.00 72.12 906 VAL A CA 1
ATOM 6878 C C . VAL A 1 906 ? 7.705 3.469 7.401 1.00 72.12 906 VAL A C 1
ATOM 6880 O O . VAL A 1 906 ? 8.613 2.966 6.727 1.00 72.12 906 VAL A O 1
ATOM 6883 N N . GLY A 1 907 ? 7.592 3.259 8.708 1.00 80.62 907 GLY A N 1
ATOM 6884 C CA . GLY A 1 907 ? 8.356 2.272 9.455 1.00 80.62 907 GLY A CA 1
ATOM 6885 C C . GLY A 1 907 ? 7.472 1.143 9.959 1.00 80.62 907 GLY A C 1
ATOM 6886 O O . GLY A 1 907 ? 6.261 1.107 9.734 1.00 80.62 907 GLY A O 1
ATOM 6887 N N . GLY A 1 908 ? 8.084 0.234 10.704 1.00 84.44 908 GLY A N 1
ATOM 6888 C CA . GLY A 1 908 ? 7.344 -0.793 11.406 1.00 84.44 908 GLY A CA 1
ATOM 6889 C C . GLY A 1 908 ? 8.133 -1.386 12.555 1.00 84.44 908 GLY A C 1
ATOM 6890 O O . GLY A 1 908 ? 9.348 -1.210 12.646 1.00 84.44 908 GLY A O 1
ATOM 6891 N N . ASP A 1 909 ? 7.414 -2.062 13.438 1.00 90.38 909 ASP A N 1
ATOM 6892 C CA . ASP A 1 909 ? 7.987 -2.968 14.422 1.00 90.38 909 ASP A CA 1
ATOM 6893 C C . ASP A 1 909 ? 7.666 -4.397 13.989 1.00 90.38 909 ASP A C 1
ATOM 6895 O O . ASP A 1 909 ? 6.528 -4.702 13.620 1.00 90.38 909 ASP A O 1
ATOM 6899 N N . VAL A 1 910 ? 8.681 -5.256 14.009 1.00 92.31 910 VAL A N 1
ATOM 6900 C CA . VAL A 1 910 ? 8.588 -6.633 13.524 1.00 92.31 910 VAL A CA 1
ATOM 6901 C C . VAL A 1 910 ? 8.863 -7.590 14.665 1.00 92.31 910 VAL A C 1
ATOM 6903 O O . VAL A 1 910 ? 9.674 -7.327 15.553 1.00 92.31 910 VAL A O 1
ATOM 6906 N N . THR A 1 911 ? 8.170 -8.719 14.663 1.00 94.94 911 THR A N 1
ATOM 6907 C CA . THR A 1 911 ? 8.482 -9.836 15.550 1.00 94.94 911 THR A CA 1
ATOM 6908 C C . THR A 1 911 ? 8.393 -11.132 14.761 1.00 94.94 911 THR A C 1
ATOM 6910 O O . THR A 1 911 ? 7.343 -11.440 14.201 1.00 94.94 911 THR A O 1
ATOM 6913 N N . PHE A 1 912 ? 9.484 -11.895 14.752 1.00 92.19 912 PHE A N 1
ATOM 6914 C CA . PHE A 1 912 ? 9.531 -13.260 14.235 1.00 92.19 912 PHE A CA 1
ATOM 6915 C C . PHE A 1 912 ? 9.591 -14.233 15.408 1.00 92.19 912 PHE A C 1
ATOM 6917 O O . PHE A 1 912 ? 10.465 -14.111 16.266 1.00 92.19 912 PHE A O 1
ATOM 6924 N N . LEU A 1 913 ? 8.682 -15.203 15.441 1.00 92.25 913 LEU A N 1
ATOM 6925 C CA . LEU A 1 913 ? 8.700 -16.301 16.403 1.00 92.25 913 LEU A CA 1
ATOM 6926 C C . LEU A 1 913 ? 8.776 -17.626 15.635 1.00 92.25 913 LEU A C 1
ATOM 6928 O O . LEU A 1 913 ? 8.059 -17.775 14.644 1.00 92.25 913 LEU A O 1
ATOM 6932 N N . PRO A 1 914 ? 9.595 -18.602 16.065 1.00 86.44 914 PRO A N 1
ATOM 6933 C CA . PRO A 1 914 ? 9.441 -19.976 15.597 1.00 86.44 914 PRO A CA 1
ATOM 6934 C C . PRO A 1 914 ? 7.990 -20.419 15.812 1.00 86.44 914 PRO A C 1
ATOM 6936 O O . PRO A 1 914 ? 7.399 -20.075 16.839 1.00 86.44 914 PRO A O 1
ATOM 6939 N N . SER A 1 915 ? 7.401 -21.139 14.855 1.00 75.69 915 SER A N 1
ATOM 6940 C CA . SER A 1 915 ? 6.053 -21.676 15.070 1.00 75.69 915 SER A CA 1
ATOM 6941 C C . SER A 1 915 ? 6.050 -22.597 16.297 1.00 75.69 915 SER A C 1
ATOM 6943 O O . SER A 1 915 ? 6.913 -23.470 16.399 1.00 75.69 915 SER A O 1
ATOM 6945 N N . LEU A 1 916 ? 5.104 -22.366 17.223 1.00 58.38 916 LEU A N 1
ATOM 6946 C CA . LEU A 1 916 ? 4.849 -23.255 18.371 1.00 58.38 916 LEU A CA 1
ATOM 6947 C C . LEU A 1 916 ? 4.239 -24.570 17.911 1.00 58.38 916 LEU A C 1
ATOM 6949 O O . LEU A 1 916 ? 3.308 -24.474 17.063 1.00 58.38 916 LEU A O 1
#

Secondary structure (DSSP, 8-state):
-----------------PPP-------------S---PPB--SSS---BPPPEE--SSTT--TTTSTTTSGGGPPTTSSTT-EEEE-TT-EEEE-S-B-GGGTT-EEEE-TT-EEEE-S-EEESSEEEE-TT-EEEE-TT-EEEESSEEEESSEEEE-TT-EEEEEEEEEE-TT-EEEEESSS-EEEEEEB--TTS-B-SEEEEE--SS---EEE-TT-EEEB-TTT-EEEEE-TT--S-S-EEEEEE--SEEES---GGGEEEE-PPTT-EEEEEEETTEEEEEEES-----PPP--------------------PPPPPPP-PPPPPPPP-PPP--------PPP---------------PPPPPP-------------PPPP---------------------------PPPPPP-EEEEEE-BTTB---EEEEEEES-TTEEEEEEE-TT--S-SEEEEEEEEEEE-TT--GGGEEEESPPTTEEEEEEE-SSEEEEEEEETT--TTT-TTS-TTS--PPPPPPS--TTSPP--SSS--BEEEEB--TT----TTS-S--TT-SSPPHHHHHHHHHH-SEEEE-SS-HHHHHHHHHHHHHH-TTSEEEEEEESSB----TTS---GGGEEEEEE-GGGPEEE-TT-HHHHHHHHHHHHHHHTSTT--EEEEE----GGGTTS-S-GGGSHHHHHHHHHHHHS-TTSEEEES---TTSGGGGGGGGGT-SEEEE--TT---TTS-HHHHHHHHHHHHHHHHHTT-EEEEE--TT---S-TT-TT---SSSTT-SS---HHHHHHH-SSS---HHHHHHHHHHHHHHHHHH--TTEEEE--S-SBTTS-HHHH--TTSGGGGS----BSS--EEETTEEEEEBSSEEEEEEEEE--TTTSTTSEEEEEEEEE--

InterPro domains:
  IPR029455 Hypothetical glycosyl hydrolase family 15 [PF14885] (645-888)

Organism: NCBI:txid267567